Protein AF-0000000072920411 (afdb_homodimer)

Foldseek 3Di:
DPPPPPQLDQFDDFPDDDDDDDDDDDDPDDDDDPDDDPDPPDDPDPPPPPPDPPPPPPPPPPDQPCDDDPPPPDDDDDPCPPPPDPPPPQPDDDDDDADAQKWKKKKFAAPPDPATEIEIDIDHLSDDPAAEEEQWDQPPQVQWDWHHYPRGTDTGRVGVVQVSVLPHHHPDIHIYDDCVPTFPPVDQVRVLRVLLCLLSVLLVHPEYEYEQEADDLNLVLLQVLLLVLLVVPVVPPVVVNLVSLVVCLVVCNLVSVLVSLLGLSQQALLVLLNVVSHPFYWYDYHNDIDGPVSQVSQLVVLQVPLVSNDNDCVVVCPCVPVCDVSNDDSSRSSHCTDPNVRDDLVVLQPVPLCSQVVQLVSSLRGADPDLLCSRSSCLSVYDPVNSVVDRRGPVDASQQSQLVVQVSSCVPVLFLAQLQQQACPPHDDDPSPHFQSGHRSNDRDSAGRPCVRPVFALAAPFGWDKDQPDPSSNKIKTKWFFDFFFADWFAAAESSHDPVSVLVQVVRQLVVQCVVCPPPDPVVSLVSLLLVLCALLLNPDDPVDDSNRSSLQLLCLSLCCCCVPPVPDDDDPVSVVSVPPDYPADPVCSRVVCCVRRVNSRYQKIWTATPVGWTKMWGSQDDGGWIWIGTGNYQFIFTWDQDDDPRATRTRHTMRTPPSRHNVSVVCVVVVNTDMDMHMGD/DPPPPPQLDQFDDFPDDDDDDDDDDDDPDDDDDPDDDPDPPDDDPPDPPPPDPPPPPPPPPPDQPPDDDPDPPDDDDDPCPPPDPDPPPQPDDDDDDADAQKWKKKKFAAPPDPATEIEIDIDHLSDDDAAEEEQWDQPPQVQWDWHHYPRGTDTGRVGVVQVSVLPHHHHDIHIYDDCVPTFPPVDQVRVLRVLLCLLSVLLVHPEYEYEQEADDLNLVLLQVLLLVLLVVPVVPPVVVNLVSLVVCLVVCNLVSVLVSLLGLSQQALLVLLNVVNHPFYWYDYHNDIDGPVSQVSQLVVLQVPLVSNDNPCVNVPDCQPPCRVSSDDSSRSSHCTDPNVRDDLVVLQPVPLCSQVVQLVSSLRGADPDLLCSRSSCLSVYDPVNSVVDRRGPVDASQQSQLVVQVSSCVGVLFLAQLQQQACPPHDDDPSPHFQSGHRSNDRDSAGRPCVRPVFALAAPFGWDKDQPDPSSNKIKTKWFFDFFFAWWFAAAESSHDPVSVLVQVVRQVVVQCVVCPPPDPVVSLVSLLLVLCALLLNPDDPVDDSNRSSLQLLCLSLVCCCVPPVVDDDDPVSVVSVPPDYPADPVC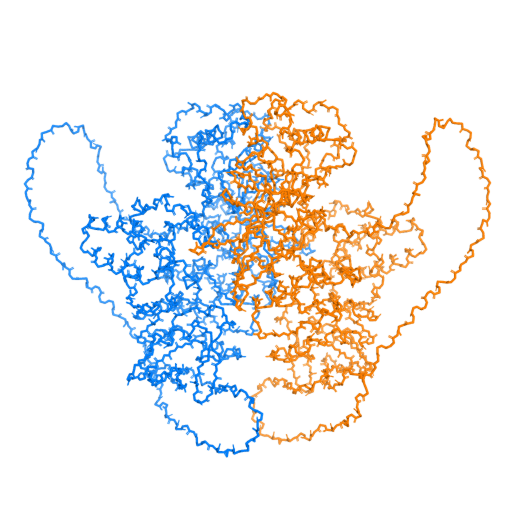SRVVCCVRRVNSRYQKIWTATPVGWTKMWGSQDDGGWIWIGTGNYQFIFTWDQDDDPRATRTRHTMRTPPSRHNVSVVCVVVVNTDMDMHMGD

Solvent-accessible surface area (backbone atoms only — not comparable to full-atom values): 76575 Å² total; per-residue (Å²): 131,83,77,72,76,71,70,58,69,57,76,73,76,79,77,80,82,78,83,84,76,81,86,80,83,82,77,85,71,83,85,75,84,83,76,85,81,83,72,79,77,78,80,81,80,81,78,74,80,75,78,74,88,66,87,72,75,77,76,75,70,76,81,70,75,79,76,72,86,76,74,82,74,76,80,81,80,80,78,79,82,69,86,78,74,76,75,78,61,81,54,71,82,76,82,74,89,77,58,88,72,42,45,41,34,37,36,37,45,42,55,83,53,90,63,51,42,33,39,79,43,80,41,47,67,87,73,54,74,83,28,32,27,55,46,69,47,62,74,61,68,83,47,56,44,69,33,31,45,81,84,26,65,42,77,38,25,44,48,53,53,51,42,52,58,63,62,52,33,69,84,41,66,41,44,32,34,43,66,84,76,43,35,60,83,87,37,53,67,57,43,20,55,52,58,66,41,44,45,54,53,31,45,67,19,63,29,29,40,34,38,75,45,68,71,53,73,53,34,61,51,18,52,53,48,33,49,50,46,33,63,52,54,62,70,70,49,66,65,59,51,52,50,49,44,50,49,24,42,72,73,42,37,46,58,13,37,30,52,57,28,64,40,70,57,51,43,37,36,56,49,50,30,47,59,69,35,33,75,35,51,40,34,33,38,40,93,44,74,48,52,46,67,35,52,44,47,32,30,53,48,42,53,76,43,49,91,62,63,54,74,61,65,79,65,42,64,57,45,37,51,62,46,48,97,67,51,50,49,67,64,47,30,45,39,49,26,29,64,56,47,52,76,79,58,74,74,40,61,75,47,60,70,50,23,61,62,53,51,49,62,74,49,36,80,36,45,57,81,54,58,60,38,64,54,55,35,47,38,55,67,44,52,66,84,58,32,73,74,56,76,55,54,70,85,58,52,58,42,58,56,46,43,47,52,52,53,52,40,38,70,66,59,32,34,45,56,66,38,42,57,17,72,51,46,74,82,74,90,69,75,62,75,60,38,40,46,46,40,60,65,71,54,67,66,91,60,76,43,62,52,80,75,65,76,42,27,12,22,51,89,44,57,38,51,67,46,63,76,46,96,80,58,50,30,40,34,39,34,27,34,72,75,50,35,35,54,42,68,42,53,58,29,51,76,89,40,50,71,64,36,55,51,51,38,51,54,50,39,50,27,54,50,54,59,73,48,60,92,57,52,73,68,54,49,50,51,50,48,25,50,46,48,36,37,56,32,68,62,67,69,58,87,92,46,55,57,65,57,42,27,50,47,50,38,24,45,52,38,41,49,35,55,75,74,38,62,61,55,52,68,47,71,75,48,50,56,26,58,74,49,90,66,91,69,50,81,90,41,38,65,56,52,44,46,76,56,29,42,74,62,36,38,33,15,20,43,32,38,29,71,84,71,44,56,29,32,25,37,46,58,64,51,54,68,24,33,32,28,37,32,35,16,15,29,42,28,31,33,35,34,54,21,29,90,80,74,27,25,34,50,44,28,43,35,47,43,75,82,41,43,71,14,46,60,47,53,33,34,77,70,66,76,42,63,83,42,80,46,39,31,50,131,85,76,70,76,70,68,57,66,58,75,74,74,78,77,80,82,77,83,86,77,82,84,82,83,81,77,86,71,82,84,71,84,84,78,83,77,86,69,78,78,76,82,80,77,81,78,78,80,73,81,74,86,65,86,73,76,78,75,74,72,78,82,72,76,77,78,76,86,77,74,82,72,75,80,81,80,81,78,78,79,70,88,71,76,79,76,78,62,77,54,70,81,76,82,74,87,76,58,87,71,42,45,41,33,36,35,35,44,41,55,82,54,91,64,51,41,33,40,79,46,80,42,44,67,86,72,53,74,83,28,33,26,56,45,67,47,61,75,59,67,83,48,57,43,70,32,32,44,80,84,26,63,41,78,38,26,45,49,54,53,52,44,52,59,63,64,52,32,68,84,41,67,42,45,30,35,41,68,85,76,42,36,59,84,88,36,53,68,57,44,20,56,53,56,65,41,44,44,55,53,30,45,67,18,64,28,29,39,33,40,74,44,69,72,52,73,53,34,62,52,18,52,53,48,34,49,50,47,34,63,52,55,62,70,71,51,68,66,59,50,52,51,50,45,49,50,23,44,71,74,42,36,48,58,13,36,31,52,57,28,62,39,71,57,52,43,37,36,56,52,49,30,47,59,71,35,33,75,35,52,40,36,32,41,39,94,43,74,47,52,45,66,35,54,44,47,31,30,53,47,42,54,74,42,50,90,59,63,56,74,58,60,83,66,58,44,65,48,40,51,63,48,48,99,68,52,49,52,65,63,48,28,44,39,51,25,31,65,56,47,51,75,79,57,73,73,39,62,75,47,60,69,49,24,61,60,52,50,49,62,74,48,38,77,37,45,56,80,53,58,58,39,66,54,56,35,46,38,55,66,46,52,66,82,59,33,74,73,57,76,56,55,72,85,56,53,59,42,57,56,45,44,47,52,52,52,52,40,38,70,67,59,30,33,45,54,65,39,42,57,17,72,51,45,75,82,72,90,68,75,60,74,61,38,41,46,44,40,61,66,71,56,67,67,91,58,76,44,62,53,81,74,65,76,39,26,12,23,51,88,43,57,37,50,67,48,63,76,46,95,81,58,51,30,40,33,36,34,25,34,73,74,50,35,35,55,42,66,40,52,58,29,52,75,90,38,48,72,64,36,54,53,51,37,50,54,51,38,49,26,53,50,53,60,72,50,59,92,55,51,71,68,54,50,49,52,50,48,25,51,46,47,36,36,56,30,70,62,67,68,58,87,92,44,55,57,66,58,42,26,51,47,51,39,25,44,52,37,41,49,35,55,74,75,38,63,64,54,52,70,48,71,73,50,50,56,24,58,76,50,91,66,90,67,50,82,89,40,38,65,57,54,45,45,75,55,29,42,74,64,35,39,34,16,21,43,33,38,27,70,85,72,45,56,28,32,26,37,45,58,64,52,57,69,24,34,32,27,37,33,35,16,16,29,43,29,32,32,35,33,57,22,34,93,79,73,27,24,34,49,44,27,44,35,46,43,75,80,41,42,70,15,48,59,46,53,33,34,76,70,66,76,43,65,82,40,79,45,39,33,51

Structure (mmCIF, N/CA/C/O backbone):
data_AF-0000000072920411-model_v1
#
loop_
_entity.id
_entity.type
_entity.pdbx_description
1 polymer 'Heterokaryon incompatibility domain-containing protein'
#
loop_
_atom_site.group_PDB
_atom_site.id
_atom_site.type_symbol
_atom_site.label_atom_id
_atom_site.label_alt_id
_atom_site.label_comp_id
_atom_site.label_asym_id
_atom_site.label_entity_id
_atom_site.label_seq_id
_atom_site.pdbx_PDB_ins_code
_atom_site.Cartn_x
_atom_site.Cartn_y
_atom_site.Cartn_z
_atom_site.occupancy
_atom_site.B_iso_or_equiv
_atom_site.auth_seq_id
_atom_site.auth_comp_id
_atom_site.auth_asym_id
_atom_site.auth_atom_id
_atom_site.pdbx_PDB_model_num
ATOM 1 N N . MET A 1 1 ? 7.809 36.906 -7.172 1 20.58 1 MET A N 1
ATOM 2 C CA . MET A 1 1 ? 6.945 35.75 -7.094 1 20.58 1 MET A CA 1
ATOM 3 C C . MET A 1 1 ? 7.773 34.469 -6.898 1 20.58 1 MET A C 1
ATOM 5 O O . MET A 1 1 ? 8.57 34.094 -7.77 1 20.58 1 MET A O 1
ATOM 9 N N . ALA A 1 2 ? 8.219 34.281 -5.668 1 22.94 2 ALA A N 1
ATOM 10 C CA . ALA A 1 2 ? 9.18 33.281 -5.234 1 22.94 2 ALA A CA 1
ATOM 11 C C . ALA A 1 2 ? 8.727 31.875 -5.637 1 22.94 2 ALA A C 1
ATOM 13 O O . ALA A 1 2 ? 7.598 31.469 -5.336 1 22.94 2 ALA A O 1
ATOM 14 N N . GLN A 1 3 ? 9.203 31.406 -6.781 1 24.64 3 GLN A N 1
ATOM 15 C CA . GLN A 1 3 ? 8.961 30.125 -7.438 1 24.64 3 GLN A CA 1
ATOM 16 C C . GLN A 1 3 ? 9.172 28.969 -6.473 1 24.64 3 GLN A C 1
ATOM 18 O O . GLN A 1 3 ? 10.273 28.781 -5.957 1 24.64 3 GLN A O 1
ATOM 23 N N . VAL A 1 4 ? 8.195 28.734 -5.664 1 28.97 4 VAL A N 1
ATOM 24 C CA . VAL A 1 4 ? 8.156 27.594 -4.758 1 28.97 4 VAL A CA 1
ATOM 25 C C . VAL A 1 4 ? 8.539 26.312 -5.52 1 28.97 4 VAL A C 1
ATOM 27 O O . VAL A 1 4 ? 7.926 25.984 -6.539 1 28.97 4 VAL A O 1
ATOM 30 N N . SER A 1 5 ? 9.75 26.016 -5.406 1 27.12 5 SER A N 1
ATOM 31 C CA . SER A 1 5 ? 10.312 24.812 -6.023 1 27.12 5 SER A CA 1
ATOM 32 C C . SER A 1 5 ? 9.477 23.578 -5.711 1 27.12 5 SER A C 1
ATOM 34 O O . SER A 1 5 ? 9.164 23.312 -4.551 1 27.12 5 SER A O 1
ATOM 36 N N . ALA A 1 6 ? 8.648 23.172 -6.586 1 32.88 6 ALA A N 1
ATOM 37 C CA . ALA A 1 6 ? 7.676 22.078 -6.645 1 32.88 6 ALA A CA 1
ATOM 38 C C . ALA A 1 6 ? 8.344 20.734 -6.383 1 32.88 6 ALA A C 1
ATOM 40 O O . ALA A 1 6 ? 7.766 19.688 -6.648 1 32.88 6 ALA A O 1
ATOM 41 N N . GLU A 1 7 ? 9.688 20.672 -6.117 1 29.97 7 GLU A N 1
ATOM 42 C CA . GLU A 1 7 ? 10.227 19.312 -6.242 1 29.97 7 GLU A CA 1
ATOM 43 C C . GLU A 1 7 ? 9.938 18.484 -4.996 1 29.97 7 GLU A C 1
ATOM 45 O O . GLU A 1 7 ? 10.211 18.922 -3.875 1 29.97 7 GLU A O 1
ATOM 50 N N . ALA A 1 8 ? 9 17.703 -5.043 1 35.88 8 ALA A N 1
ATOM 51 C CA . ALA A 1 8 ? 8.766 16.734 -3.973 1 35.88 8 ALA A CA 1
ATOM 52 C C . ALA A 1 8 ? 10.039 15.953 -3.656 1 35.88 8 ALA A C 1
ATOM 54 O O . ALA A 1 8 ? 10.641 15.344 -4.547 1 35.88 8 ALA A O 1
ATOM 55 N N . ARG A 1 9 ? 10.844 16.219 -2.695 1 34.25 9 ARG A N 1
ATOM 56 C CA . ARG A 1 9 ? 12.125 15.602 -2.367 1 34.25 9 ARG A CA 1
ATOM 57 C C . ARG A 1 9 ? 11.922 14.203 -1.794 1 34.25 9 ARG A C 1
ATOM 59 O O . ARG A 1 9 ? 11.117 14.008 -0.881 1 34.25 9 ARG A O 1
ATOM 66 N N . VAL A 1 10 ? 12.266 13.219 -2.596 1 33.25 10 VAL A N 1
ATOM 67 C CA . VAL A 1 10 ? 12.352 11.844 -2.121 1 33.25 10 VAL A CA 1
ATOM 68 C C . VAL A 1 10 ? 13.547 11.695 -1.176 1 33.25 10 VAL A C 1
ATOM 70 O O . VAL A 1 10 ? 14.609 12.266 -1.422 1 33.25 10 VAL A O 1
ATOM 73 N N . PRO A 1 11 ? 13.367 11.312 -0.083 1 34.41 11 PRO A N 1
ATOM 74 C CA . PRO A 1 11 ? 14.508 11.156 0.83 1 34.41 11 PRO A CA 1
ATOM 75 C C . PRO A 1 11 ? 15.672 10.398 0.199 1 34.41 11 PRO A C 1
ATOM 77 O O . PRO A 1 11 ? 15.461 9.539 -0.662 1 34.41 11 PRO A O 1
ATOM 80 N N . SER A 1 12 ? 16.844 10.953 0.219 1 36.28 12 SER A N 1
ATOM 81 C CA . SER A 1 12 ? 18.078 10.328 -0.257 1 36.28 12 SER A CA 1
ATOM 82 C C . SER A 1 12 ? 18.297 8.961 0.392 1 36.28 12 SER A C 1
ATOM 84 O O . SER A 1 12 ? 17.969 8.773 1.564 1 36.28 12 SER A O 1
ATOM 86 N N . PRO A 1 13 ? 18.562 7.98 -0.369 1 35.81 13 PRO A N 1
ATOM 87 C CA . PRO A 1 13 ? 18.891 6.695 0.249 1 35.81 13 PRO A CA 1
ATOM 88 C C . PRO A 1 13 ? 19.969 6.82 1.323 1 35.81 13 PRO A C 1
ATOM 90 O O . PRO A 1 13 ? 20.797 7.738 1.275 1 35.81 13 PRO A O 1
ATOM 93 N N . PRO A 1 14 ? 19.859 6.242 2.428 1 31.84 14 PRO A N 1
ATOM 94 C CA . PRO A 1 14 ? 20.859 6.359 3.496 1 31.84 14 PRO A CA 1
ATOM 95 C C . PRO A 1 14 ? 22.281 6.145 3.002 1 31.84 14 PRO A C 1
ATOM 97 O O . PRO A 1 14 ? 22.516 5.332 2.104 1 31.84 14 PRO A O 1
ATOM 100 N N . PRO A 1 15 ? 23.125 7.113 3.209 1 31.19 15 PRO A N 1
ATOM 101 C CA . PRO A 1 15 ? 24.516 6.875 2.82 1 31.19 15 PRO A CA 1
ATOM 102 C C . PRO A 1 15 ? 25.078 5.586 3.414 1 31.19 15 PRO A C 1
ATOM 104 O O . PRO A 1 15 ? 24.641 5.145 4.477 1 31.19 15 PRO A O 1
ATOM 107 N N . LEU A 1 16 ? 25.75 4.797 2.754 1 30.09 16 LEU A N 1
ATOM 108 C CA . LEU A 1 16 ? 26.469 3.613 3.215 1 30.09 16 LEU A CA 1
ATOM 109 C C . LEU A 1 16 ? 27.469 3.975 4.305 1 30.09 16 LEU A C 1
ATOM 111 O O . LEU A 1 16 ? 28.312 4.855 4.109 1 30.09 16 LEU A O 1
ATOM 115 N N . ARG A 1 17 ? 27.281 3.756 5.586 1 29.23 17 ARG A N 1
ATOM 116 C CA . ARG A 1 17 ? 28.203 3.984 6.691 1 29.23 17 ARG A CA 1
ATOM 117 C C . ARG A 1 17 ? 29.578 3.377 6.395 1 29.23 17 ARG A C 1
ATOM 119 O O . ARG A 1 17 ? 29.688 2.172 6.164 1 29.23 17 ARG A O 1
ATOM 126 N N . ALA A 1 18 ? 30.703 4.191 6.043 1 26.28 18 ALA A N 1
ATOM 127 C CA . ALA A 1 18 ? 32.094 3.77 6.102 1 26.28 18 ALA A CA 1
ATOM 128 C C . ALA A 1 18 ? 32.5 3.357 7.52 1 26.28 18 ALA A C 1
ATOM 130 O O . ALA A 1 18 ? 32.125 4.031 8.492 1 26.28 18 ALA A O 1
ATOM 131 N N . GLY A 1 19 ? 32.875 2.176 7.891 1 23.45 19 GLY A N 1
ATOM 132 C CA . GLY A 1 19 ? 33.438 1.642 9.125 1 23.45 19 GLY A CA 1
ATOM 133 C C . GLY A 1 19 ? 34.594 2.463 9.672 1 23.45 19 GLY A C 1
ATOM 134 O O . GLY A 1 19 ? 35.5 2.838 8.922 1 23.45 19 GLY A O 1
ATOM 135 N N . LYS A 1 20 ? 34.5 3.295 10.82 1 25.95 20 LYS A N 1
ATOM 136 C CA . LYS A 1 20 ? 35.469 4.07 11.594 1 25.95 20 LYS A CA 1
ATOM 137 C C . LYS A 1 20 ? 36.688 3.215 11.977 1 25.95 20 LYS A C 1
ATOM 139 O O . LYS A 1 20 ? 36.594 2.33 12.828 1 25.95 20 LYS A O 1
ATOM 144 N N . GLY A 1 21 ? 37.75 2.885 11.188 1 20.08 21 GLY A N 1
ATOM 145 C CA . GLY A 1 21 ? 39 2.561 11.82 1 20.08 21 GLY A CA 1
ATOM 146 C C . GLY A 1 21 ? 39.594 3.721 12.594 1 20.08 21 GLY A C 1
ATOM 147 O O . GLY A 1 21 ? 39.312 4.883 12.289 1 20.08 21 GLY A O 1
ATOM 148 N N . LYS A 1 22 ? 40.188 3.732 13.891 1 22.88 22 LYS A N 1
ATOM 149 C CA . LYS A 1 22 ? 40.75 4.527 14.984 1 22.88 22 LYS A CA 1
ATOM 150 C C . LYS A 1 22 ? 41.906 5.402 14.508 1 22.88 22 LYS A C 1
ATOM 152 O O . LYS A 1 22 ? 42.625 5.961 15.312 1 22.88 22 LYS A O 1
ATOM 157 N N . GLY A 1 23 ? 42.406 5.898 13.352 1 19.23 23 GLY A N 1
ATOM 158 C CA . GLY A 1 23 ? 43.688 6.582 13.422 1 19.23 23 GLY A CA 1
ATOM 159 C C . GLY A 1 23 ? 43.594 7.934 14.109 1 19.23 23 GLY A C 1
ATOM 160 O O . GLY A 1 23 ? 42.562 8.602 14.055 1 19.23 23 GLY A O 1
ATOM 161 N N . ARG A 1 24 ? 44.531 8.406 15.148 1 19.86 24 ARG A N 1
ATOM 162 C CA . ARG A 1 24 ? 44.906 9.469 16.078 1 19.86 24 ARG A CA 1
ATOM 163 C C . ARG A 1 24 ? 45.219 10.766 15.336 1 19.86 24 ARG A C 1
ATOM 165 O O . ARG A 1 24 ? 46.219 10.867 14.641 1 19.86 24 ARG A O 1
ATOM 172 N N . ARG A 1 25 ? 44.531 11.445 14.492 1 18.89 25 ARG A N 1
ATOM 173 C CA . ARG A 1 25 ? 45.125 12.641 13.93 1 18.89 25 ARG A CA 1
ATOM 174 C C . ARG A 1 25 ? 45.438 13.672 15.016 1 18.89 25 ARG A C 1
ATOM 176 O O . ARG A 1 25 ? 44.625 13.852 15.938 1 18.89 25 ARG A O 1
ATOM 183 N N . TYR A 1 26 ? 46.781 14.25 15.125 1 19.58 26 TYR A N 1
ATOM 184 C CA . TYR A 1 26 ? 47.562 15.297 15.75 1 19.58 26 TYR A CA 1
ATOM 185 C C . TYR A 1 26 ? 46.938 16.672 15.547 1 19.58 26 TYR A C 1
ATOM 187 O O . TYR A 1 26 ? 46.156 16.875 14.609 1 19.58 26 TYR A O 1
ATOM 195 N N . ASP A 1 27 ? 47.25 17.688 16.328 1 19.92 27 ASP A N 1
ATOM 196 C CA . ASP A 1 27 ? 46.875 19 16.844 1 19.92 27 ASP A CA 1
ATOM 197 C C . ASP A 1 27 ? 47.094 20.094 15.797 1 19.92 27 ASP A C 1
ATOM 199 O O . ASP A 1 27 ? 46.969 21.281 16.094 1 19.92 27 ASP A O 1
ATOM 203 N N . VAL A 1 28 ? 46.969 20 14.414 1 21.28 28 VAL A N 1
ATOM 204 C CA . VAL A 1 28 ? 47.594 21.125 13.727 1 21.28 28 VAL A CA 1
ATOM 205 C C . VAL A 1 28 ? 46.938 22.438 14.148 1 21.28 28 VAL A C 1
ATOM 207 O O . VAL A 1 28 ? 45.719 22.547 14.109 1 21.28 28 VAL A O 1
ATOM 210 N N . PRO A 1 29 ? 47.688 23.359 14.773 1 22.3 29 PRO A N 1
ATOM 211 C CA . PRO A 1 29 ? 47.469 24.641 15.445 1 22.3 29 PRO A CA 1
ATOM 212 C C . PRO A 1 29 ? 46.781 25.672 14.539 1 22.3 29 PRO A C 1
ATOM 214 O O . PRO A 1 29 ? 46.75 25.5 13.312 1 22.3 29 PRO A O 1
ATOM 217 N N . PRO A 1 30 ? 46.469 26.797 15.055 1 24.95 30 PRO A N 1
ATOM 218 C CA . PRO A 1 30 ? 45.594 27.891 14.648 1 24.95 30 PRO A CA 1
ATOM 219 C C . PRO A 1 30 ? 46.156 28.719 13.508 1 24.95 30 PRO A C 1
ATOM 221 O O . PRO A 1 30 ? 47.219 29.297 13.633 1 24.95 30 PRO A O 1
ATOM 224 N N . PRO A 1 31 ? 46.25 28.297 12.102 1 21.12 31 PRO A N 1
ATOM 225 C CA . PRO A 1 31 ? 47.094 29.047 11.164 1 21.12 31 PRO A CA 1
ATOM 226 C C . PRO A 1 31 ? 46.781 30.547 11.188 1 21.12 31 PRO A C 1
ATOM 228 O O . PRO A 1 31 ? 45.625 30.938 11.383 1 21.12 31 PRO A O 1
ATOM 231 N N . HIS A 1 32 ? 47.75 31.422 11.57 1 20.53 32 HIS A N 1
ATOM 232 C CA . HIS A 1 32 ? 48.062 32.844 11.625 1 20.53 32 HIS A CA 1
ATOM 233 C C . HIS A 1 32 ? 47.719 33.531 10.32 1 20.53 32 HIS A C 1
ATOM 235 O O . HIS A 1 32 ? 47.562 32.906 9.281 1 20.53 32 HIS A O 1
ATOM 241 N N . ALA A 1 33 ? 47.75 34.969 10.32 1 23.83 33 ALA A N 1
ATOM 242 C CA . ALA A 1 33 ? 47.312 36.062 9.477 1 23.83 33 ALA A CA 1
ATOM 243 C C . ALA A 1 33 ? 48.094 36.125 8.172 1 23.83 33 ALA A C 1
ATOM 245 O O . ALA A 1 33 ? 49.312 36.375 8.18 1 23.83 33 ALA A O 1
ATOM 246 N N . PRO A 1 34 ? 48 35.188 7.102 1 20.25 34 PRO A N 1
ATOM 247 C CA . PRO A 1 34 ? 49.031 35.031 6.055 1 20.25 34 PRO A CA 1
ATOM 248 C C . PRO A 1 34 ? 49.219 36.281 5.215 1 20.25 34 PRO A C 1
ATOM 250 O O . PRO A 1 34 ? 48.312 36.688 4.48 1 20.25 34 PRO A O 1
ATOM 253 N N . ASN A 1 35 ? 49.75 37.375 5.77 1 18.64 35 ASN A N 1
ATOM 254 C CA . ASN A 1 35 ? 50.062 38.531 4.938 1 18.64 35 ASN A CA 1
ATOM 255 C C . ASN A 1 35 ? 50.75 38.125 3.643 1 18.64 35 ASN A C 1
ATOM 257 O O . ASN A 1 35 ? 50.344 38.562 2.559 1 18.64 35 ASN A O 1
ATOM 261 N N . GLN A 1 36 ? 52.125 38.031 3.783 1 17.41 36 GLN A N 1
ATOM 262 C CA . GLN A 1 36 ? 53.219 38.594 2.977 1 17.41 36 GLN A CA 1
ATOM 263 C C . GLN A 1 36 ? 53.375 37.812 1.681 1 17.41 36 GLN A C 1
ATOM 265 O O . GLN A 1 36 ? 52.844 36.719 1.524 1 17.41 36 GLN A O 1
ATOM 270 N N . GLN A 1 37 ? 54.719 37.5 1.313 1 17.75 37 GLN A N 1
ATOM 271 C CA . GLN A 1 37 ? 55.656 37.531 0.181 1 17.75 37 GLN A CA 1
ATOM 272 C C . GLN A 1 37 ? 55.5 36.25 -0.667 1 17.75 37 GLN A C 1
ATOM 274 O O . GLN A 1 37 ? 55.188 35.188 -0.142 1 17.75 37 GLN A O 1
ATOM 279 N N . TYR A 1 38 ? 55.5 36.406 -2.1 1 18.66 38 TYR A N 1
ATOM 280 C CA . TYR A 1 38 ? 55.25 35.688 -3.346 1 18.66 38 TYR A CA 1
ATOM 281 C C . TYR A 1 38 ? 56.156 34.469 -3.498 1 18.66 38 TYR A C 1
ATOM 283 O O . TYR A 1 38 ? 56.188 33.812 -4.539 1 18.66 38 TYR A O 1
ATOM 291 N N . ALA A 1 39 ? 56.906 34.094 -2.391 1 17.25 39 ALA A N 1
ATOM 292 C CA . ALA A 1 39 ? 58.125 33.469 -2.879 1 17.25 39 ALA A CA 1
ATOM 293 C C . ALA A 1 39 ? 57.844 32.25 -3.756 1 17.25 39 ALA A C 1
ATOM 295 O O . ALA A 1 39 ? 56.875 31.531 -3.512 1 17.25 39 ALA A O 1
ATOM 296 N N . VAL A 1 40 ? 58.656 32.031 -4.809 1 18.69 40 VAL A N 1
ATOM 297 C CA . VAL A 1 40 ? 58.75 31.266 -6.047 1 18.69 40 VAL A CA 1
ATOM 298 C C . VAL A 1 40 ? 58.906 29.766 -5.727 1 18.69 40 VAL A C 1
ATOM 300 O O . VAL A 1 40 ? 59.938 29.328 -5.234 1 18.69 40 VAL A O 1
ATOM 303 N N . ILE A 1 41 ? 58.062 29.156 -4.859 1 18.62 41 ILE A N 1
ATOM 304 C CA . ILE A 1 41 ? 58.531 27.859 -4.402 1 18.62 41 ILE A CA 1
ATOM 305 C C . ILE A 1 41 ? 58.719 26.938 -5.594 1 18.62 41 ILE A C 1
ATOM 307 O O . ILE A 1 41 ? 57.812 26.797 -6.426 1 18.62 41 ILE A O 1
ATOM 311 N N . PRO A 1 42 ? 59.906 26.375 -5.66 1 17.78 42 PRO A N 1
ATOM 312 C CA . PRO A 1 42 ? 60.5 25.672 -6.797 1 17.78 42 PRO A CA 1
ATOM 313 C C . PRO A 1 42 ? 59.688 24.453 -7.23 1 17.78 42 PRO A C 1
ATOM 315 O O . PRO A 1 42 ? 58.875 23.953 -6.457 1 17.78 42 PRO A O 1
ATOM 318 N N . GLU A 1 43 ? 60 23.844 -8.406 1 17.38 43 GLU A N 1
ATOM 319 C CA . GLU A 1 43 ? 59.5 23.047 -9.531 1 17.38 43 GLU A CA 1
ATOM 320 C C . GLU A 1 43 ? 59.438 21.562 -9.156 1 17.38 43 GLU A C 1
ATOM 322 O O . GLU A 1 43 ? 59.031 20.734 -9.977 1 17.38 43 GLU A O 1
ATOM 327 N N . THR A 1 44 ? 59.531 21.156 -7.781 1 17.86 44 THR A N 1
ATOM 328 C CA . THR A 1 44 ? 60.125 19.828 -7.812 1 17.86 44 THR A CA 1
ATOM 329 C C . THR A 1 44 ? 59.188 18.844 -8.531 1 17.86 44 THR A C 1
ATOM 331 O O . THR A 1 44 ? 57.969 18.969 -8.477 1 17.86 44 THR A O 1
ATOM 334 N N . SER A 1 45 ? 59.75 17.781 -9.25 1 17.72 45 SER A N 1
ATOM 335 C CA . SER A 1 45 ? 59.625 16.797 -10.312 1 17.72 45 SER A CA 1
ATOM 336 C C . SER A 1 45 ? 58.75 15.641 -9.875 1 17.72 45 SER A C 1
ATOM 338 O O . SER A 1 45 ? 58.969 15.023 -8.828 1 17.72 45 SER A O 1
ATOM 340 N N . TYR A 1 46 ? 57.438 15.688 -10.156 1 18.03 46 TYR A N 1
ATOM 341 C CA . TYR A 1 46 ? 56.25 14.898 -9.852 1 18.03 46 TYR A CA 1
ATOM 342 C C . TYR A 1 46 ? 56.406 13.453 -10.305 1 18.03 46 TYR A C 1
ATOM 344 O O . TYR A 1 46 ? 56.219 13.133 -11.477 1 18.03 46 TYR A O 1
ATOM 352 N N . ASN A 1 47 ? 57.562 12.75 -9.75 1 17.44 47 ASN A N 1
ATOM 353 C CA . ASN A 1 47 ? 57.812 11.461 -10.391 1 17.44 47 ASN A CA 1
ATOM 354 C C . ASN A 1 47 ? 56.625 10.508 -10.211 1 17.44 47 ASN A C 1
ATOM 356 O O . ASN A 1 47 ? 56.094 10.375 -9.109 1 17.44 47 ASN A O 1
ATOM 360 N N . ASN A 1 48 ? 55.906 10.156 -11.266 1 17.48 48 ASN A N 1
ATOM 361 C CA . ASN A 1 48 ? 54.688 9.461 -11.68 1 17.48 48 ASN A CA 1
ATOM 362 C C . ASN A 1 48 ? 54.719 7.992 -11.266 1 17.48 48 ASN A C 1
ATOM 364 O O . ASN A 1 48 ? 54 7.16 -11.852 1 17.48 48 ASN A O 1
ATOM 368 N N . LYS A 1 49 ? 55.438 7.574 -10.148 1 17.81 49 LYS A N 1
ATOM 369 C CA . LYS A 1 49 ? 55.688 6.137 -10.195 1 17.81 49 LYS A CA 1
ATOM 370 C C . LYS A 1 49 ? 54.406 5.336 -10.023 1 17.81 49 LYS A C 1
ATOM 372 O O . LYS A 1 49 ? 53.625 5.578 -9.094 1 17.81 49 LYS A O 1
ATOM 377 N N . PHE A 1 50 ? 53.906 4.57 -11.031 1 18.08 50 PHE A N 1
ATOM 378 C CA . PHE A 1 50 ? 52.75 3.76 -11.383 1 18.08 50 PHE A CA 1
ATOM 379 C C . PHE A 1 50 ? 52.688 2.51 -10.516 1 18.08 50 PHE A C 1
ATOM 381 O O . PHE A 1 50 ? 52.781 1.39 -11.023 1 18.08 50 PHE A O 1
ATOM 388 N N . THR A 1 51 ? 52.938 2.568 -9.172 1 19 51 THR A N 1
ATOM 389 C CA . THR A 1 51 ? 53.156 1.225 -8.656 1 19 51 THR A CA 1
ATOM 390 C C . THR A 1 51 ? 51.906 0.364 -8.812 1 19 51 THR A C 1
ATOM 392 O O . THR A 1 51 ? 50.812 0.814 -8.516 1 19 51 THR A O 1
ATOM 395 N N . PRO A 1 52 ? 52 -0.855 -9.406 1 18.94 52 PRO A N 1
ATOM 396 C CA . PRO A 1 52 ? 51.062 -1.858 -9.914 1 18.94 52 PRO A CA 1
ATOM 397 C C . PRO A 1 52 ? 50.188 -2.477 -8.812 1 18.94 52 PRO A C 1
ATOM 399 O O . PRO A 1 52 ? 50.594 -2.5 -7.648 1 18.94 52 PRO A O 1
ATOM 402 N N . TYR A 1 53 ? 48.938 -2.393 -8.945 1 18.59 53 TYR A N 1
ATOM 403 C CA . TYR A 1 53 ? 47.812 -2.744 -8.062 1 18.59 53 TYR A CA 1
ATOM 404 C C . TYR A 1 53 ? 47.875 -4.219 -7.688 1 18.59 53 TYR A C 1
ATOM 406 O O . TYR A 1 53 ? 47.656 -5.09 -8.539 1 18.59 53 TYR A O 1
ATOM 414 N N . PRO A 1 54 ? 48.688 -4.676 -6.742 1 19.06 54 PRO A N 1
ATOM 415 C CA . PRO A 1 54 ? 49.062 -6.07 -6.492 1 19.06 54 PRO A CA 1
ATOM 416 C C . PRO A 1 54 ? 47.875 -6.926 -6.078 1 19.06 54 PRO A C 1
ATOM 418 O O . PRO A 1 54 ? 48 -8.156 -6.004 1 19.06 54 PRO A O 1
ATOM 421 N N . TYR A 1 55 ? 46.875 -6.445 -5.461 1 19.31 55 TYR A N 1
ATOM 422 C CA . TYR A 1 55 ? 46.375 -7.363 -4.445 1 19.31 55 TYR A CA 1
ATOM 423 C C . TYR A 1 55 ? 45.688 -8.555 -5.09 1 19.31 55 TYR A C 1
ATOM 425 O O . TYR A 1 55 ? 44.594 -8.422 -5.664 1 19.31 55 TYR A O 1
ATOM 433 N N . ASP A 1 56 ? 46.344 -9.578 -5.598 1 19.62 56 ASP A N 1
ATOM 434 C CA . ASP A 1 56 ? 45.938 -10.836 -6.219 1 19.62 56 ASP A CA 1
ATOM 435 C C . ASP A 1 56 ? 45.156 -11.711 -5.242 1 19.62 56 ASP A C 1
ATOM 437 O O . ASP A 1 56 ? 45.75 -12.258 -4.297 1 19.62 56 ASP A O 1
ATOM 441 N N . TYR A 1 57 ? 44.062 -11.312 -4.762 1 19.23 57 TYR A N 1
ATOM 442 C CA . TYR A 1 57 ? 43.406 -12.141 -3.762 1 19.23 57 TYR A CA 1
ATOM 443 C C . TYR A 1 57 ? 43.156 -13.555 -4.285 1 19.23 57 TYR A C 1
ATOM 445 O O . TYR A 1 57 ? 42.688 -13.734 -5.406 1 19.23 57 TYR A O 1
ATOM 453 N N . ASN A 1 58 ? 43.938 -14.5 -3.869 1 20.16 58 ASN A N 1
ATOM 454 C CA . ASN A 1 58 ? 43.938 -15.922 -4.164 1 20.16 58 ASN A CA 1
ATOM 455 C C . ASN A 1 58 ? 42.594 -16.578 -3.811 1 20.16 58 ASN A C 1
ATOM 457 O O . ASN A 1 58 ? 42.156 -16.5 -2.666 1 20.16 58 ASN A O 1
ATOM 461 N N . ALA A 1 59 ? 41.594 -16.578 -4.711 1 22.17 59 ALA A N 1
ATOM 462 C CA . ALA A 1 59 ? 40.344 -17.281 -4.66 1 22.17 59 ALA A CA 1
ATOM 463 C C . ALA A 1 59 ? 40.531 -18.75 -4.242 1 22.17 59 ALA A C 1
ATOM 465 O O . ALA A 1 59 ? 41.25 -19.5 -4.906 1 22.17 59 ALA A O 1
ATOM 466 N N . LEU A 1 60 ? 40.688 -18.969 -2.963 1 24.47 60 LEU A N 1
ATOM 467 C CA . LEU A 1 60 ? 40.812 -20.375 -2.588 1 24.47 60 LEU A CA 1
ATOM 468 C C . LEU A 1 60 ? 39.688 -21.203 -3.215 1 24.47 60 LEU A C 1
ATOM 470 O O . LEU A 1 60 ? 38.531 -20.828 -3.137 1 24.47 60 LEU A O 1
ATOM 474 N N . PRO A 1 61 ? 39.969 -22.016 -4.191 1 23.8 61 PRO A N 1
ATOM 475 C CA . PRO A 1 61 ? 39.062 -22.812 -5 1 23.8 61 PRO A CA 1
ATOM 476 C C . PRO A 1 61 ? 38.156 -23.719 -4.156 1 23.8 61 PRO A C 1
ATOM 478 O O . PRO A 1 61 ? 38.594 -24.234 -3.125 1 23.8 61 PRO A O 1
ATOM 481 N N . PRO A 1 62 ? 36.969 -23.328 -3.928 1 24 62 PRO A N 1
ATOM 482 C CA . PRO A 1 62 ? 36.125 -24.266 -3.15 1 24 62 PRO A CA 1
ATOM 483 C C . PRO A 1 62 ? 36.312 -25.703 -3.602 1 24 62 PRO A C 1
ATOM 485 O O . PRO A 1 62 ? 36.656 -25.969 -4.758 1 24 62 PRO A O 1
ATOM 488 N N . LEU A 1 63 ? 36.719 -26.547 -2.672 1 24.66 63 LEU A N 1
ATOM 489 C CA . LEU A 1 63 ? 37 -27.969 -2.77 1 24.66 63 LEU A CA 1
ATOM 490 C C . LEU A 1 63 ? 35.906 -28.719 -3.494 1 24.66 63 LEU A C 1
ATOM 492 O O . LEU A 1 63 ? 34.719 -28.531 -3.191 1 24.66 63 LEU A O 1
ATOM 496 N N . SER A 1 64 ? 36.188 -29.109 -4.785 1 23.7 64 SER A N 1
ATOM 497 C CA . SER A 1 64 ? 35.469 -29.859 -5.797 1 23.7 64 SER A CA 1
ATOM 498 C C . SER A 1 64 ? 34.969 -31.203 -5.25 1 23.7 64 SER A C 1
ATOM 500 O O . SER A 1 64 ? 35.781 -31.984 -4.73 1 23.7 64 SER A O 1
ATOM 502 N N . PRO A 1 65 ? 33.812 -31.266 -4.613 1 23.78 65 PRO A N 1
ATOM 503 C CA . PRO A 1 65 ? 33.562 -32.656 -4.246 1 23.78 65 PRO A CA 1
ATOM 504 C C . PRO A 1 65 ? 33.812 -33.625 -5.41 1 23.78 65 PRO A C 1
ATOM 506 O O . PRO A 1 65 ? 33.75 -33.219 -6.574 1 23.78 65 PRO A O 1
ATOM 509 N N . SER A 1 66 ? 34.5 -34.781 -5.238 1 21.42 66 SER A N 1
ATOM 510 C CA . SER A 1 66 ? 34.969 -35.812 -6.145 1 21.42 66 SER A CA 1
ATOM 511 C C . SER A 1 66 ? 33.812 -36.469 -6.887 1 21.42 66 SER A C 1
ATOM 513 O O . SER A 1 66 ? 33.969 -37.5 -7.539 1 21.42 66 SER A O 1
ATOM 515 N N . THR A 1 67 ? 32.781 -35.75 -7.258 1 21.12 67 THR A N 1
ATOM 516 C CA . THR A 1 67 ? 31.75 -36.688 -7.707 1 21.12 67 THR A CA 1
ATOM 517 C C . THR A 1 67 ? 32.219 -37.438 -8.977 1 21.12 67 THR A C 1
ATOM 519 O O . THR A 1 67 ? 32.812 -36.812 -9.867 1 21.12 67 THR A O 1
ATOM 522 N N . PRO A 1 68 ? 32.125 -38.781 -9.055 1 20.61 68 PRO A N 1
ATOM 523 C CA . PRO A 1 68 ? 32.531 -39.656 -10.164 1 20.61 68 PRO A CA 1
ATOM 524 C C . PRO A 1 68 ? 31.938 -39.219 -11.5 1 20.61 68 PRO A C 1
ATOM 526 O O . PRO A 1 68 ? 30.953 -38.469 -11.539 1 20.61 68 PRO A O 1
ATOM 529 N N . LYS A 1 69 ? 32.5 -39.688 -12.555 1 21.45 69 LYS A N 1
ATOM 530 C CA . LYS A 1 69 ? 32.406 -39.531 -14 1 21.45 69 LYS A CA 1
ATOM 531 C C . LYS A 1 69 ? 31 -39.906 -14.484 1 21.45 69 LYS A C 1
ATOM 533 O O . LYS A 1 69 ? 30.594 -41.062 -14.453 1 21.45 69 LYS A O 1
ATOM 538 N N . ALA A 1 70 ? 29.938 -39.031 -14.109 1 23.95 70 ALA A N 1
ATOM 539 C CA . ALA A 1 70 ? 28.625 -39.438 -14.578 1 23.95 70 ALA A CA 1
ATOM 540 C C . ALA A 1 70 ? 28.609 -39.656 -16.094 1 23.95 70 ALA A C 1
ATOM 542 O O . ALA A 1 70 ? 29.016 -38.75 -16.844 1 23.95 70 ALA A O 1
ATOM 543 N N . ALA A 1 71 ? 28.484 -40.906 -16.562 1 23.09 71 ALA A N 1
ATOM 544 C CA . ALA A 1 71 ? 28.344 -41.469 -17.922 1 23.09 71 ALA A CA 1
ATOM 545 C C . ALA A 1 71 ? 27.234 -40.75 -18.688 1 23.09 71 ALA A C 1
ATOM 547 O O . ALA A 1 71 ? 26.156 -40.469 -18.141 1 23.09 71 ALA A O 1
ATOM 548 N N . LEU A 1 72 ? 27.594 -39.969 -19.672 1 24.69 72 LEU A N 1
ATOM 549 C CA . LEU A 1 72 ? 26.781 -39.281 -20.656 1 24.69 72 LEU A CA 1
ATOM 550 C C . LEU A 1 72 ? 25.75 -40.219 -21.281 1 24.69 72 LEU A C 1
ATOM 552 O O . LEU A 1 72 ? 26.125 -41.125 -22.047 1 24.69 72 LEU A O 1
ATOM 556 N N . SER A 1 73 ? 24.891 -40.906 -20.438 1 23.25 73 SER A N 1
ATOM 557 C CA . SER A 1 73 ? 24.078 -41.906 -21.156 1 23.25 73 SER A CA 1
ATOM 558 C C . SER A 1 73 ? 23.312 -41.25 -22.297 1 23.25 73 SER A C 1
ATOM 560 O O . SER A 1 73 ? 22.766 -40.156 -22.141 1 23.25 73 SER A O 1
ATOM 562 N N . PRO A 1 74 ? 23.484 -41.688 -23.531 1 23.64 74 PRO A N 1
ATOM 563 C CA . PRO A 1 74 ? 22.906 -41.281 -24.812 1 23.64 74 PRO A CA 1
ATOM 564 C C . PRO A 1 74 ? 21.375 -41.281 -24.781 1 23.64 74 PRO A C 1
ATOM 566 O O . PRO A 1 74 ? 20.766 -41.969 -23.984 1 23.64 74 PRO A O 1
ATOM 569 N N . SER A 1 75 ? 20.734 -40.188 -25.203 1 24.88 75 SER A N 1
ATOM 570 C CA . SER A 1 75 ? 19.312 -39.938 -25.375 1 24.88 75 SER A CA 1
ATOM 571 C C . SER A 1 75 ? 18.625 -41.062 -26.141 1 24.88 75 SER A C 1
ATOM 573 O O . SER A 1 75 ? 19.156 -41.531 -27.156 1 24.88 75 SER A O 1
ATOM 575 N N . PRO A 1 76 ? 17.766 -41.875 -25.438 1 25.03 76 PRO A N 1
ATOM 576 C CA . PRO A 1 76 ? 17.047 -42.938 -26.156 1 25.03 76 PRO A CA 1
ATOM 577 C C . PRO A 1 76 ? 16.375 -42.438 -27.438 1 25.03 76 PRO A C 1
ATOM 579 O O . PRO A 1 76 ? 16.125 -41.219 -27.562 1 25.03 76 PRO A O 1
ATOM 582 N N . LYS A 1 77 ? 16.188 -43.344 -28.5 1 25.8 77 LYS A N 1
ATOM 583 C CA . LYS A 1 77 ? 15.617 -43.375 -29.844 1 25.8 77 LYS A CA 1
ATOM 584 C C . LYS A 1 77 ? 14.188 -42.875 -29.859 1 25.8 77 LYS A C 1
ATOM 586 O O . LYS A 1 77 ? 13.422 -43.094 -28.922 1 25.8 77 LYS A O 1
ATOM 591 N N . LEU A 1 78 ? 13.852 -41.969 -30.797 1 25.42 78 LEU A N 1
ATOM 592 C CA . LEU A 1 78 ? 12.633 -41.344 -31.312 1 25.42 78 LEU A CA 1
ATOM 593 C C . LEU A 1 78 ? 11.57 -42.375 -31.625 1 25.42 78 LEU A C 1
ATOM 595 O O . LEU A 1 78 ? 11.75 -43.188 -32.531 1 25.42 78 LEU A O 1
ATOM 599 N N . LEU A 1 79 ? 11.023 -43.125 -30.641 1 23.66 79 LEU A N 1
ATOM 600 C CA . LEU A 1 79 ? 9.922 -43.938 -31.172 1 23.66 79 LEU A CA 1
ATOM 601 C C . LEU A 1 79 ? 8.945 -43.094 -31.969 1 23.66 79 LEU A C 1
ATOM 603 O O . LEU A 1 79 ? 8.492 -42.031 -31.469 1 23.66 79 LEU A O 1
ATOM 607 N N . GLN A 1 80 ? 8.883 -43.25 -33.312 1 23.58 80 GLN A N 1
ATOM 608 C CA . GLN A 1 80 ? 8.109 -42.75 -34.438 1 23.58 80 GLN A CA 1
ATOM 609 C C . GLN A 1 80 ? 6.609 -42.906 -34.219 1 23.58 80 GLN A C 1
ATOM 611 O O . GLN A 1 80 ? 6.027 -43.938 -34.562 1 23.58 80 GLN A O 1
ATOM 616 N N . ASN A 1 81 ? 5.98 -42.875 -33.062 1 24.41 81 ASN A N 1
ATOM 617 C CA . ASN A 1 81 ? 4.547 -43.094 -33.156 1 24.41 81 ASN A CA 1
ATOM 618 C C . ASN A 1 81 ? 3.885 -42.094 -34.094 1 24.41 81 ASN A C 1
ATOM 620 O O . ASN A 1 81 ? 3.941 -40.875 -33.844 1 24.41 81 ASN A O 1
ATOM 624 N N . GLN A 1 82 ? 3.562 -42.344 -35.469 1 23.66 82 GLN A N 1
ATOM 625 C CA . GLN A 1 82 ? 2.975 -41.812 -36.688 1 23.66 82 GLN A CA 1
ATOM 626 C C . GLN A 1 82 ? 1.56 -41.312 -36.438 1 23.66 82 GLN A C 1
ATOM 628 O O . GLN A 1 82 ? 0.868 -40.906 -37.375 1 23.66 82 GLN A O 1
ATOM 633 N N . GLN A 1 83 ? 0.726 -41.688 -35.5 1 27.42 83 GLN A N 1
ATOM 634 C CA . GLN A 1 83 ? -0.669 -41.406 -35.812 1 27.42 83 GLN A CA 1
ATOM 635 C C . GLN A 1 83 ? -0.901 -39.906 -36 1 27.42 83 GLN A C 1
ATOM 637 O O . GLN A 1 83 ? -0.599 -39.125 -35.094 1 27.42 83 GLN A O 1
ATOM 642 N N . ALA A 1 84 ? -1.117 -39.344 -37.281 1 29.86 84 ALA A N 1
ATOM 643 C CA . ALA A 1 84 ? -1.3 -38.031 -37.938 1 29.86 84 ALA A CA 1
ATOM 644 C C . ALA A 1 84 ? -2.516 -37.312 -37.375 1 29.86 84 ALA A C 1
ATOM 646 O O . ALA A 1 84 ? -3.605 -37.375 -37.938 1 29.86 84 ALA A O 1
ATOM 647 N N . ALA A 1 85 ? -3.041 -37.562 -36.281 1 30.02 85 ALA A N 1
ATOM 648 C CA . ALA A 1 85 ? -4.277 -36.812 -36.062 1 30.02 85 ALA A CA 1
ATOM 649 C C . ALA A 1 85 ? -4.055 -35.312 -36.219 1 30.02 85 ALA A C 1
ATOM 651 O O . ALA A 1 85 ? -3.002 -34.781 -35.844 1 30.02 85 ALA A O 1
ATOM 652 N N . SER A 1 86 ? -4.895 -34.531 -37.125 1 28.06 86 SER A N 1
ATOM 653 C CA . SER A 1 86 ? -5.07 -33.219 -37.719 1 28.06 86 SER A CA 1
ATOM 654 C C . SER A 1 86 ? -4.996 -32.125 -36.656 1 28.06 86 SER A C 1
ATOM 656 O O . SER A 1 86 ? -5.074 -30.938 -36.969 1 28.06 86 SER A O 1
ATOM 658 N N . SER A 1 87 ? -5.598 -32.375 -35.5 1 30.88 87 SER A N 1
ATOM 659 C CA . SER A 1 87 ? -5.816 -31.156 -34.719 1 30.88 87 SER A CA 1
ATOM 660 C C . SER A 1 87 ? -4.5 -30.453 -34.406 1 30.88 87 SER A C 1
ATOM 662 O O . SER A 1 87 ? -3.6 -31.047 -33.812 1 30.88 87 SER A O 1
ATOM 664 N N . PHE A 1 88 ? -3.975 -29.672 -35.281 1 31.66 88 PHE A N 1
ATOM 665 C CA . PHE A 1 88 ? -2.848 -28.766 -35.094 1 31.66 88 PHE A CA 1
ATOM 666 C C . PHE A 1 88 ? -2.777 -28.281 -33.656 1 31.66 88 PHE A C 1
ATOM 668 O O . PHE A 1 88 ? -3.275 -27.203 -33.344 1 31.66 88 PHE A O 1
ATOM 675 N N . SER A 1 89 ? -3.205 -28.969 -32.719 1 35.75 89 SER A N 1
ATOM 676 C CA . SER A 1 89 ? -2.98 -28.516 -31.359 1 35.75 89 SER A CA 1
ATOM 677 C C . SER A 1 89 ? -1.54 -28.062 -31.172 1 35.75 89 SER A C 1
ATOM 679 O O . SER A 1 89 ? -0.601 -28.75 -31.578 1 35.75 89 SER A O 1
ATOM 681 N N . GLU A 1 90 ? -1.19 -26.766 -31.25 1 46.28 90 GLU A N 1
ATOM 682 C CA . GLU A 1 90 ? 0.079 -26.109 -30.922 1 46.28 90 GLU A CA 1
ATOM 683 C C . GLU A 1 90 ? 0.896 -26.969 -29.953 1 46.28 90 GLU A C 1
ATOM 685 O O . GLU A 1 90 ? 0.418 -27.312 -28.859 1 46.28 90 GLU A O 1
ATOM 690 N N . LEU A 1 91 ? 1.637 -27.859 -30.453 1 49 91 LEU A N 1
ATOM 691 C CA . LEU A 1 91 ? 2.539 -28.75 -29.734 1 49 91 LEU A CA 1
ATOM 692 C C . LEU A 1 91 ? 3.25 -28.016 -28.609 1 49 91 LEU A C 1
ATOM 694 O O . LEU A 1 91 ? 3.926 -27 -28.844 1 49 91 LEU A O 1
ATOM 698 N N . SER A 1 92 ? 2.688 -27.922 -27.469 1 67.44 92 SER A N 1
ATOM 699 C CA . SER A 1 92 ? 3.293 -27.344 -26.266 1 67.44 92 SER A CA 1
ATOM 700 C C . SER A 1 92 ? 4.562 -28.094 -25.875 1 67.44 92 SER A C 1
ATOM 702 O O . SER A 1 92 ? 4.617 -29.328 -25.969 1 67.44 92 SER A O 1
ATOM 704 N N . TYR A 1 93 ? 5.715 -27.562 -25.938 1 80.69 93 TYR A N 1
ATOM 705 C CA . TYR A 1 93 ? 6.98 -28.141 -25.5 1 80.69 93 TYR A CA 1
ATOM 706 C C . TYR A 1 93 ? 6.84 -28.781 -24.125 1 80.69 93 TYR A C 1
ATOM 708 O O . TYR A 1 93 ? 6.242 -28.203 -23.219 1 80.69 93 TYR A O 1
ATOM 716 N N . GLN A 1 94 ? 7.199 -30.016 -24.031 1 85.75 94 GLN A N 1
ATOM 717 C CA . GLN A 1 94 ? 7.129 -30.734 -22.766 1 85.75 94 GLN A CA 1
ATOM 718 C C . GLN A 1 94 ? 8.508 -30.875 -22.125 1 85.75 94 GLN A C 1
ATOM 720 O O . GLN A 1 94 ? 9.414 -31.469 -22.719 1 85.75 94 GLN A O 1
ATOM 725 N N . TYR A 1 95 ? 8.695 -30.344 -20.969 1 91.81 95 TYR A N 1
ATOM 726 C CA . TYR A 1 95 ? 9.961 -30.422 -20.234 1 91.81 95 TYR A CA 1
ATOM 727 C C . TYR A 1 95 ? 10.211 -31.828 -19.719 1 91.81 95 TYR A C 1
ATOM 729 O O . TYR A 1 95 ? 9.312 -32.469 -19.172 1 91.81 95 TYR A O 1
ATOM 737 N N . ARG A 1 96 ? 11.398 -32.312 -19.906 1 91.56 96 ARG A N 1
ATOM 738 C CA . ARG A 1 96 ? 11.836 -33.531 -19.234 1 91.56 96 ARG A CA 1
ATOM 739 C C . ARG A 1 96 ? 12.273 -33.219 -17.797 1 91.56 96 ARG A C 1
ATOM 741 O O . ARG A 1 96 ? 12.852 -32.188 -17.516 1 91.56 96 ARG A O 1
ATOM 748 N N . PRO A 1 97 ? 11.93 -34.188 -16.906 1 91.62 97 PRO A N 1
ATOM 749 C CA . PRO A 1 97 ? 12.352 -33.969 -15.516 1 91.62 97 PRO A CA 1
ATOM 750 C C . PRO A 1 97 ? 13.859 -33.75 -15.391 1 91.62 97 PRO A C 1
ATOM 752 O O . PRO A 1 97 ? 14.641 -34.375 -16.125 1 91.62 97 PRO A O 1
ATOM 755 N N . ILE A 1 98 ? 14.242 -32.938 -14.539 1 92 98 ILE A N 1
ATOM 756 C CA . ILE A 1 98 ? 15.641 -32.562 -14.359 1 92 98 ILE A CA 1
ATOM 757 C C . ILE A 1 98 ? 16.219 -33.312 -13.164 1 92 98 ILE A C 1
ATOM 759 O O . ILE A 1 98 ? 15.547 -33.5 -12.148 1 92 98 ILE A O 1
ATOM 763 N N . GLU A 1 99 ? 17.406 -33.844 -13.367 1 88.75 99 GLU A N 1
ATOM 764 C CA . GLU A 1 99 ? 18.094 -34.562 -12.305 1 88.75 99 GLU A CA 1
ATOM 765 C C . GLU A 1 99 ? 18.672 -33.625 -11.258 1 88.75 99 GLU A C 1
ATOM 767 O O . GLU A 1 99 ? 18.781 -32.406 -11.5 1 88.75 99 GLU A O 1
ATOM 772 N N . ASP A 1 100 ? 19.031 -34.156 -10.148 1 87.75 100 ASP A N 1
ATOM 773 C CA . ASP A 1 100 ? 19.609 -33.375 -9.078 1 87.75 100 ASP A CA 1
ATOM 774 C C . ASP A 1 100 ? 20.938 -32.75 -9.523 1 87.75 100 ASP A C 1
ATOM 776 O O . ASP A 1 100 ? 21.719 -33.375 -10.242 1 87.75 100 ASP A O 1
ATOM 780 N N . ALA A 1 101 ? 21.203 -31.531 -9.18 1 89.5 101 ALA A N 1
ATOM 781 C CA . ALA A 1 101 ? 22.422 -30.781 -9.461 1 89.5 101 ALA A CA 1
ATOM 782 C C . ALA A 1 101 ? 22.625 -30.625 -10.961 1 89.5 101 ALA A C 1
ATOM 784 O O . ALA A 1 101 ? 23.766 -30.625 -11.445 1 89.5 101 ALA A O 1
ATOM 785 N N . SER A 1 102 ? 21.578 -30.625 -11.648 1 95.06 102 SER A N 1
ATOM 786 C CA . SER A 1 102 ? 21.641 -30.406 -13.094 1 95.06 102 SER A CA 1
ATOM 787 C C . SER A 1 102 ? 20.812 -29.188 -13.492 1 95.06 102 SER A C 1
ATOM 789 O O . SER A 1 102 ? 19.922 -28.766 -12.758 1 95.06 102 SER A O 1
ATOM 791 N N . ILE A 1 103 ? 21.234 -28.641 -14.57 1 97.19 103 ILE A N 1
ATOM 792 C CA . ILE A 1 103 ? 20.469 -27.531 -15.125 1 97.19 103 ILE A CA 1
ATOM 793 C C . ILE A 1 103 ? 20.25 -27.734 -16.625 1 97.19 103 ILE A C 1
ATOM 795 O O . ILE A 1 103 ? 20.828 -28.656 -17.219 1 97.19 103 ILE A O 1
ATOM 799 N N . ARG A 1 104 ? 19.359 -27.016 -17.141 1 97.56 104 ARG A N 1
ATOM 800 C CA . ARG A 1 104 ? 19.172 -26.969 -18.578 1 97.56 104 ARG A CA 1
ATOM 801 C C . ARG A 1 104 ? 19.859 -25.75 -19.188 1 97.56 104 ARG A C 1
ATOM 803 O O . ARG A 1 104 ? 19.938 -24.688 -18.562 1 97.56 104 ARG A O 1
ATOM 810 N N . LEU A 1 105 ? 20.438 -25.922 -20.281 1 98 105 LEU A N 1
ATOM 811 C CA . LEU A 1 105 ? 20.969 -24.828 -21.094 1 98 105 LEU A CA 1
ATOM 812 C C . LEU A 1 105 ? 20.266 -24.781 -22.438 1 98 105 LEU A C 1
ATOM 814 O O . LEU A 1 105 ? 19.766 -25.797 -22.922 1 98 105 LEU A O 1
ATOM 818 N N . VAL A 1 106 ? 20.219 -23.625 -22.969 1 98 106 VAL A N 1
ATOM 819 C CA . VAL A 1 106 ? 19.625 -23.422 -24.281 1 98 106 VAL A CA 1
ATOM 820 C C . VAL A 1 106 ? 20.734 -23.188 -25.312 1 98 106 VAL A C 1
ATOM 822 O O . VAL A 1 106 ? 21.562 -22.297 -25.141 1 98 106 VAL A O 1
ATOM 825 N N . ARG A 1 107 ? 20.766 -23.984 -26.266 1 98.12 107 ARG A N 1
ATOM 826 C CA . ARG A 1 107 ? 21.656 -23.781 -27.406 1 98.12 107 ARG A CA 1
ATOM 827 C C . ARG A 1 107 ? 20.969 -22.984 -28.5 1 98.12 107 ARG A C 1
ATOM 829 O O . ARG A 1 107 ? 20.047 -23.484 -29.156 1 98.12 107 ARG A O 1
ATOM 836 N N . ILE A 1 108 ? 21.359 -21.781 -28.703 1 98.19 108 ILE A N 1
ATOM 837 C CA . ILE A 1 108 ? 20.844 -20.969 -29.812 1 98.19 108 ILE A CA 1
ATOM 838 C C . ILE A 1 108 ? 21.547 -21.375 -31.109 1 98.19 108 ILE A C 1
ATOM 840 O O . ILE A 1 108 ? 22.766 -21.219 -31.234 1 98.19 108 ILE A O 1
ATOM 844 N N . LEU A 1 109 ? 20.797 -21.781 -32.031 1 97.38 109 LEU A N 1
ATOM 845 C CA . LEU A 1 109 ? 21.375 -22.219 -33.312 1 97.38 109 LEU A CA 1
ATOM 846 C C . LEU A 1 109 ? 21.781 -21.016 -34.156 1 97.38 109 LEU A C 1
ATOM 848 O O . LEU A 1 109 ? 21.25 -19.922 -33.969 1 97.38 109 LEU A O 1
ATOM 852 N N . PRO A 1 110 ? 22.703 -21.188 -35.031 1 96.31 110 PRO A N 1
ATOM 853 C CA . PRO A 1 110 ? 23.156 -20.094 -35.875 1 96.31 110 PRO A CA 1
ATOM 854 C C . PRO A 1 110 ? 22.016 -19.406 -36.625 1 96.31 110 PRO A C 1
ATOM 856 O O . PRO A 1 110 ? 21 -20.047 -36.938 1 96.31 110 PRO A O 1
ATOM 859 N N . GLU A 1 111 ? 22.203 -18.141 -36.875 1 95.38 111 GLU A N 1
ATOM 860 C CA . GLU A 1 111 ? 21.172 -17.344 -37.531 1 95.38 111 GLU A CA 1
ATOM 861 C C . GLU A 1 111 ? 21.078 -17.672 -39 1 95.38 111 GLU A C 1
ATOM 863 O O . GLU A 1 111 ? 21.594 -16.938 -39.844 1 95.38 111 GLU A O 1
ATOM 868 N N . ARG A 1 112 ? 20.328 -18.609 -39.312 1 92.44 112 ARG A N 1
ATOM 869 C CA . ARG A 1 112 ? 20.141 -19 -40.719 1 92.44 112 ARG A CA 1
ATOM 870 C C . ARG A 1 112 ? 18.75 -18.594 -41.188 1 92.44 112 ARG A C 1
ATOM 872 O O . ARG A 1 112 ? 18.516 -18.531 -42.406 1 92.44 112 ARG A O 1
ATOM 879 N N . LYS A 1 113 ? 17.859 -18.344 -40.281 1 92.06 113 LYS A N 1
ATOM 880 C CA . LYS A 1 113 ? 16.516 -17.844 -40.562 1 92.06 113 LYS A CA 1
ATOM 881 C C . LYS A 1 113 ? 16.125 -16.734 -39.562 1 92.06 113 LYS A C 1
ATOM 883 O O . LYS A 1 113 ? 16.828 -16.5 -38.594 1 92.06 113 LYS A O 1
ATOM 888 N N . THR A 1 114 ? 15.023 -16.109 -39.938 1 92 114 THR A N 1
ATOM 889 C CA . THR A 1 114 ? 14.492 -15.094 -39.031 1 92 114 THR A CA 1
ATOM 890 C C . THR A 1 114 ? 14.055 -15.719 -37.719 1 92 114 THR A C 1
ATOM 892 O O . THR A 1 114 ? 14.273 -15.141 -36.656 1 92 114 THR A O 1
ATOM 895 N N . MET A 1 115 ? 13.555 -16.906 -37.844 1 95.19 115 MET A N 1
ATOM 896 C CA . MET A 1 115 ? 13.102 -17.641 -36.656 1 95.19 115 MET A CA 1
ATOM 897 C C . MET A 1 115 ? 14.281 -18.078 -35.812 1 95.19 115 MET A C 1
ATOM 899 O O . MET A 1 115 ? 15.258 -18.625 -36.312 1 95.19 115 MET A O 1
ATOM 903 N N . ILE A 1 116 ? 14.203 -17.734 -34.562 1 96.69 116 ILE A N 1
ATOM 904 C CA . ILE A 1 116 ? 15.227 -18.203 -33.625 1 96.69 116 ILE A CA 1
ATOM 905 C C . ILE A 1 116 ? 15 -19.672 -33.312 1 96.69 116 ILE A C 1
ATOM 907 O O . ILE A 1 116 ? 13.93 -20.062 -32.844 1 96.69 116 ILE A O 1
ATOM 911 N N . LYS A 1 117 ? 15.938 -20.453 -33.656 1 96.75 117 LYS A N 1
ATOM 912 C CA . LYS A 1 117 ? 15.875 -21.875 -33.375 1 96.75 117 LYS A CA 1
ATOM 913 C C . LYS A 1 117 ? 16.797 -22.266 -32.219 1 96.75 117 LYS A C 1
ATOM 915 O O . LYS A 1 117 ? 17.953 -21.812 -32.188 1 96.75 117 LYS A O 1
ATOM 920 N N . CYS A 1 118 ? 16.203 -23.047 -31.312 1 97.19 118 CYS A N 1
ATOM 921 C CA . CYS A 1 118 ? 16.969 -23.406 -30.109 1 97.19 118 CYS A CA 1
ATOM 922 C C . CYS A 1 118 ? 16.828 -24.891 -29.812 1 97.19 118 CYS A C 1
ATOM 924 O O . CYS A 1 118 ? 15.945 -25.562 -30.344 1 97.19 118 CYS A O 1
ATOM 926 N N . GLU A 1 119 ? 17.75 -25.375 -29.031 1 96.81 119 GLU A N 1
ATOM 927 C CA . GLU A 1 119 ? 17.734 -26.688 -28.422 1 96.81 119 GLU A CA 1
ATOM 928 C C . GLU A 1 119 ? 17.984 -26.594 -26.906 1 96.81 119 GLU A C 1
ATOM 930 O O . GLU A 1 119 ? 18.688 -25.703 -26.453 1 96.81 119 GLU A O 1
ATOM 935 N N . ILE A 1 120 ? 17.328 -27.484 -26.203 1 96.75 120 ILE A N 1
ATOM 936 C CA . ILE A 1 120 ? 17.562 -27.516 -24.766 1 96.75 120 ILE A CA 1
ATOM 937 C C . ILE A 1 120 ? 18.422 -28.734 -24.406 1 96.75 120 ILE A C 1
ATOM 939 O O . ILE A 1 120 ? 18.125 -29.859 -24.812 1 96.75 120 ILE A O 1
ATOM 943 N N . ILE A 1 121 ? 19.469 -28.531 -23.641 1 96 121 ILE A N 1
ATOM 944 C CA . ILE A 1 121 ? 20.359 -29.625 -23.234 1 96 121 ILE A CA 1
ATOM 945 C C . ILE A 1 121 ? 20.438 -29.672 -21.703 1 96 121 ILE A C 1
ATOM 947 O O . ILE A 1 121 ? 20.422 -28.625 -21.047 1 96 121 ILE A O 1
ATOM 951 N N . HIS A 1 122 ? 20.516 -30.859 -21.141 1 96.25 122 HIS A N 1
ATOM 952 C CA . HIS A 1 122 ? 20.719 -31.062 -19.703 1 96.25 122 HIS A CA 1
ATOM 953 C C . HIS A 1 122 ? 22.203 -31.219 -19.391 1 96.25 122 HIS A C 1
ATOM 955 O O . HIS A 1 122 ? 22.906 -31.953 -20.062 1 96.25 122 HIS A O 1
ATOM 961 N N . VAL A 1 123 ? 22.656 -30.438 -18.469 1 96.56 123 VAL A N 1
ATOM 962 C CA . VAL A 1 123 ? 24.062 -30.516 -18.109 1 96.56 123 VAL A CA 1
ATOM 963 C C . VAL A 1 123 ? 24.203 -30.562 -16.594 1 96.56 123 VAL A C 1
ATOM 965 O O . VAL A 1 123 ? 23.328 -30.094 -15.859 1 96.56 123 VAL A O 1
ATOM 968 N N . SER A 1 124 ? 25.266 -31.125 -16.141 1 94.44 124 SER A N 1
ATOM 969 C CA . SER A 1 124 ? 25.594 -31.094 -14.727 1 94.44 124 SER A CA 1
ATOM 970 C C . SER A 1 124 ? 26.203 -29.75 -14.328 1 94.44 124 SER A C 1
ATOM 972 O O . SER A 1 124 ? 26.984 -29.172 -15.078 1 94.44 124 SER A O 1
ATOM 974 N N . LEU A 1 125 ? 25.859 -29.281 -13.195 1 93.38 125 LEU A N 1
ATOM 975 C CA . LEU A 1 125 ? 26.344 -27.984 -12.719 1 93.38 125 LEU A CA 1
ATOM 976 C C . LEU A 1 125 ? 27.75 -28.125 -12.141 1 93.38 125 LEU A C 1
ATOM 978 O O . LEU A 1 125 ? 28.453 -27.125 -11.953 1 93.38 125 LEU A O 1
ATOM 982 N N . GLU A 1 126 ? 28.234 -29.281 -11.938 1 90.44 126 GLU A N 1
ATOM 983 C CA . GLU A 1 126 ? 29.578 -29.531 -11.406 1 90.44 126 GLU A CA 1
ATOM 984 C C . GLU A 1 126 ? 30.641 -29.25 -12.461 1 90.44 126 GLU A C 1
ATOM 986 O O . GLU A 1 126 ? 31.703 -28.703 -12.148 1 90.44 126 GLU A O 1
ATOM 991 N N . GLN A 1 127 ? 30.406 -29.625 -13.617 1 90.31 127 GLN A N 1
ATOM 992 C CA . GLN A 1 127 ? 31.312 -29.359 -14.727 1 90.31 127 GLN A CA 1
ATOM 993 C C . GLN A 1 127 ? 30.547 -28.969 -15.984 1 90.31 127 GLN A C 1
ATOM 995 O O . GLN A 1 127 ? 30.594 -29.672 -17 1 90.31 127 GLN A O 1
ATOM 1000 N N . PRO A 1 128 ? 30.016 -27.828 -15.93 1 93 128 PRO A N 1
ATOM 1001 C CA . PRO A 1 128 ? 29.219 -27.406 -17.078 1 93 128 PRO A CA 1
ATOM 1002 C C . PRO A 1 128 ? 30.094 -26.906 -18.234 1 93 128 PRO A C 1
ATOM 1004 O O . PRO A 1 128 ? 31.234 -26.484 -18.016 1 93 128 PRO A O 1
ATOM 1007 N N . PRO A 1 129 ? 29.641 -27.125 -19.469 1 96 129 PRO A N 1
ATOM 1008 C CA . PRO A 1 129 ? 30.312 -26.422 -20.562 1 96 129 PRO A CA 1
ATOM 1009 C C . PRO A 1 129 ? 30.25 -24.906 -20.422 1 96 129 PRO A C 1
ATOM 1011 O O . PRO A 1 129 ? 29.453 -24.391 -19.641 1 96 129 PRO A O 1
ATOM 1014 N N . PRO A 1 130 ? 31.172 -24.266 -21.125 1 96.75 130 PRO A N 1
ATOM 1015 C CA . PRO A 1 130 ? 31.078 -22.812 -21.094 1 96.75 130 PRO A CA 1
ATOM 1016 C C . PRO A 1 130 ? 29.734 -22.297 -21.594 1 96.75 130 PRO A C 1
ATOM 1018 O O . PRO A 1 130 ? 29.219 -22.797 -22.609 1 96.75 130 PRO A O 1
ATOM 1021 N N . TYR A 1 131 ? 29.172 -21.438 -20.891 1 98.12 131 TYR A N 1
ATOM 1022 C CA . TYR A 1 131 ? 27.891 -20.859 -21.297 1 98.12 131 TYR A CA 1
ATOM 1023 C C . TYR A 1 131 ? 27.781 -19.406 -20.828 1 98.12 131 TYR A C 1
ATOM 1025 O O . TYR A 1 131 ? 28.594 -18.953 -20.016 1 98.12 131 TYR A O 1
ATOM 1033 N N . THR A 1 132 ? 26.844 -18.672 -21.406 1 98.38 132 THR A N 1
ATOM 1034 C CA . THR A 1 132 ? 26.5 -17.312 -21.016 1 98.38 132 THR A CA 1
ATOM 1035 C C . THR A 1 132 ? 25.172 -17.281 -20.25 1 98.38 132 THR A C 1
ATOM 1037 O O . THR A 1 132 ? 24.172 -17.797 -20.734 1 98.38 132 THR A O 1
ATOM 1040 N N . ALA A 1 133 ? 25.172 -16.797 -19.016 1 98.62 133 ALA A N 1
ATOM 1041 C CA . ALA A 1 133 ? 23.922 -16.609 -18.281 1 98.62 133 ALA A CA 1
ATOM 1042 C C . ALA A 1 133 ? 23.297 -15.266 -18.625 1 98.62 133 ALA A C 1
ATOM 1044 O O . ALA A 1 133 ? 23.969 -14.234 -18.641 1 98.62 133 ALA A O 1
ATOM 1045 N N . ILE A 1 134 ? 22.047 -15.25 -18.875 1 98.56 134 ILE A N 1
ATOM 1046 C CA . ILE A 1 134 ? 21.344 -14.039 -19.266 1 98.56 134 ILE A CA 1
ATOM 1047 C C . ILE A 1 134 ? 20.688 -13.398 -18.047 1 98.56 134 ILE A C 1
ATOM 1049 O O . ILE A 1 134 ? 20.016 -14.078 -17.266 1 98.56 134 ILE A O 1
ATOM 1053 N N . SER A 1 135 ? 20.922 -12.148 -17.797 1 98.25 135 SER A N 1
ATOM 1054 C CA . SER A 1 135 ? 20.219 -11.312 -16.828 1 98.25 135 SER A CA 1
ATOM 1055 C C . SER A 1 135 ? 19.312 -10.305 -17.516 1 98.25 135 SER A C 1
ATOM 1057 O O . SER A 1 135 ? 19.781 -9.438 -18.25 1 98.25 135 SER A O 1
ATOM 1059 N N . TYR A 1 136 ? 18.031 -10.43 -17.344 1 96.94 136 TYR A N 1
ATOM 1060 C CA . TYR A 1 136 ? 17.031 -9.625 -18.047 1 96.94 136 TYR A CA 1
ATOM 1061 C C . TYR A 1 136 ? 15.766 -9.477 -17.234 1 96.94 136 TYR A C 1
ATOM 1063 O O . TYR A 1 136 ? 15.633 -10.07 -16.156 1 96.94 136 TYR A O 1
ATOM 1071 N N . THR A 1 137 ? 14.812 -8.602 -17.625 1 93.56 137 THR A N 1
ATOM 1072 C CA . THR A 1 137 ? 13.484 -8.492 -17.031 1 93.56 137 THR A CA 1
ATOM 1073 C C . THR A 1 137 ? 12.461 -9.258 -17.859 1 93.56 137 THR A C 1
ATOM 1075 O O . THR A 1 137 ? 12.523 -9.258 -19.094 1 93.56 137 THR A O 1
ATOM 1078 N N . TRP A 1 138 ? 11.609 -9.859 -17.203 1 88.94 138 TRP A N 1
ATOM 1079 C CA . TRP A 1 138 ? 10.57 -10.586 -17.938 1 88.94 138 TRP A CA 1
ATOM 1080 C C . TRP A 1 138 ? 9.641 -9.617 -18.656 1 88.94 138 TRP A C 1
ATOM 1082 O O . TRP A 1 138 ? 9.07 -9.953 -19.703 1 88.94 138 TRP A O 1
ATOM 1092 N N . GLY A 1 139 ? 9.5 -8.336 -18.031 1 85 139 GLY A N 1
ATOM 1093 C CA . GLY A 1 139 ? 8.648 -7.336 -18.656 1 85 139 GLY A CA 1
ATOM 1094 C C . GLY A 1 139 ? 7.188 -7.746 -18.703 1 85 139 GLY A C 1
ATOM 1095 O O . GLY A 1 139 ? 6.672 -8.344 -17.766 1 85 139 GLY A O 1
ATOM 1096 N N . ASP A 1 140 ? 6.504 -7.309 -19.781 1 85.81 140 ASP A N 1
ATOM 1097 C CA . ASP A 1 140 ? 5.117 -7.688 -20.031 1 85.81 140 ASP A CA 1
ATOM 1098 C C . ASP A 1 140 ? 5.027 -9.125 -20.547 1 85.81 140 ASP A C 1
ATOM 1100 O O . ASP A 1 140 ? 5.207 -9.375 -21.734 1 85.81 140 ASP A O 1
ATOM 1104 N N . THR A 1 141 ? 4.66 -10.039 -19.719 1 85.44 141 THR A N 1
ATOM 1105 C CA . THR A 1 141 ? 4.699 -11.461 -20.016 1 85.44 141 THR A CA 1
ATOM 1106 C C . THR A 1 141 ? 3.627 -11.828 -21.047 1 85.44 141 THR A C 1
ATOM 1108 O O . THR A 1 141 ? 3.691 -12.891 -21.672 1 85.44 141 THR A O 1
ATOM 1111 N N . GLY A 1 142 ? 2.707 -10.961 -21.25 1 83.69 142 GLY A N 1
ATOM 1112 C CA . GLY A 1 142 ? 1.684 -11.203 -22.25 1 83.69 142 GLY A CA 1
ATOM 1113 C C . GLY A 1 142 ? 2.121 -10.812 -23.641 1 83.69 142 GLY A C 1
ATOM 1114 O O . GLY A 1 142 ? 1.504 -11.219 -24.641 1 83.69 142 GLY A O 1
ATOM 1115 N N . ASP A 1 143 ? 3.127 -9.961 -23.688 1 90.5 143 ASP A N 1
ATOM 1116 C CA . ASP A 1 143 ? 3.725 -9.602 -24.969 1 90.5 143 ASP A CA 1
ATOM 1117 C C . ASP A 1 143 ? 4.75 -10.648 -25.406 1 90.5 143 ASP A C 1
ATOM 1119 O O . ASP A 1 143 ? 5.91 -10.602 -24.984 1 90.5 143 ASP A O 1
ATOM 1123 N N . THR A 1 144 ? 4.324 -11.539 -26.359 1 92.62 144 THR A N 1
ATOM 1124 C CA . THR A 1 144 ? 5.168 -12.695 -26.656 1 92.62 144 THR A CA 1
ATOM 1125 C C . THR A 1 144 ? 5.512 -12.75 -28.141 1 92.62 144 THR A C 1
ATOM 1127 O O . THR A 1 144 ? 4.867 -12.086 -28.953 1 92.62 144 THR A O 1
ATOM 1130 N N . ARG A 1 145 ? 6.551 -13.375 -28.453 1 94.56 145 ARG A N 1
ATOM 1131 C CA . ARG A 1 145 ? 7 -13.773 -29.781 1 94.56 145 ARG A CA 1
ATOM 1132 C C . ARG A 1 145 ? 7.383 -15.25 -29.797 1 94.56 145 ARG A C 1
ATOM 1134 O O . ARG A 1 145 ? 7.793 -15.805 -28.781 1 94.56 145 ARG A O 1
ATOM 1141 N N . LYS A 1 146 ? 7.273 -15.859 -30.938 1 95.19 146 LYS A N 1
ATOM 1142 C CA . LYS A 1 146 ? 7.504 -17.297 -31.016 1 95.19 146 LYS A CA 1
ATOM 1143 C C . LYS A 1 146 ? 8.961 -17.594 -31.359 1 95.19 146 LYS A C 1
ATOM 1145 O O . LYS A 1 146 ? 9.586 -16.875 -32.125 1 95.19 146 LYS A O 1
ATOM 1150 N N . ILE A 1 147 ? 9.453 -18.641 -30.766 1 96.25 147 ILE A N 1
ATOM 1151 C CA . ILE A 1 147 ? 10.711 -19.281 -31.156 1 96.25 147 ILE A CA 1
ATOM 1152 C C . ILE A 1 147 ? 10.492 -20.766 -31.375 1 96.25 147 ILE A C 1
ATOM 1154 O O . ILE A 1 147 ? 9.43 -21.312 -31.031 1 96.25 147 ILE A O 1
ATOM 1158 N N . GLU A 1 148 ? 11.445 -21.344 -31.984 1 96.12 148 GLU A N 1
ATOM 1159 C CA . GLU A 1 148 ? 11.344 -22.781 -32.219 1 96.12 148 GLU A CA 1
ATOM 1160 C C . GLU A 1 148 ? 12.32 -23.562 -31.344 1 96.12 148 GLU A C 1
ATOM 1162 O O . GLU A 1 148 ? 13.523 -23.297 -31.359 1 96.12 148 GLU A O 1
ATOM 1167 N N . ILE A 1 149 ? 11.828 -24.438 -30.594 1 95.31 149 ILE A N 1
ATOM 1168 C CA . ILE A 1 149 ? 12.648 -25.328 -29.781 1 95.31 149 ILE A CA 1
ATOM 1169 C C . ILE A 1 149 ? 12.422 -26.766 -30.203 1 95.31 149 ILE A C 1
ATOM 1171 O O . ILE A 1 149 ? 11.352 -27.328 -29.953 1 95.31 149 ILE A O 1
ATOM 1175 N N . GLU A 1 150 ? 13.422 -27.375 -30.75 1 92.56 150 GLU A N 1
ATOM 1176 C CA . GLU A 1 150 ? 13.344 -28.766 -31.156 1 92.56 150 GLU A CA 1
ATOM 1177 C C . GLU A 1 150 ? 12.078 -29.047 -31.984 1 92.56 150 GLU A C 1
ATOM 1179 O O . GLU A 1 150 ? 11.344 -29.984 -31.703 1 92.56 150 GLU A O 1
ATOM 1184 N N . GLY A 1 151 ? 11.75 -28.156 -32.75 1 88.94 151 GLY A N 1
ATOM 1185 C CA . GLY A 1 151 ? 10.656 -28.328 -33.688 1 88.94 151 GLY A CA 1
ATOM 1186 C C . GLY A 1 151 ? 9.336 -27.781 -33.156 1 88.94 151 GLY A C 1
ATOM 1187 O O . GLY A 1 151 ? 8.367 -27.672 -33.938 1 88.94 151 GLY A O 1
ATOM 1188 N N . CYS A 1 152 ? 9.266 -27.359 -31.953 1 92.31 152 CYS A N 1
ATOM 1189 C CA . CYS A 1 152 ? 8.031 -26.844 -31.359 1 92.31 152 CYS A CA 1
ATOM 1190 C C . CYS A 1 152 ? 8.055 -25.328 -31.281 1 92.31 152 CYS A C 1
ATOM 1192 O O . CYS A 1 152 ? 9.039 -24.734 -30.828 1 92.31 152 CYS A O 1
ATOM 1194 N N . LEU A 1 153 ? 7.062 -24.703 -31.719 1 93 153 LEU A N 1
ATOM 1195 C CA . LEU A 1 153 ? 6.934 -23.266 -31.594 1 93 153 LEU A CA 1
ATOM 1196 C C . LEU A 1 153 ? 6.438 -22.875 -30.203 1 93 153 LEU A C 1
ATOM 1198 O O . LEU A 1 153 ? 5.379 -23.344 -29.766 1 93 153 LEU A O 1
ATOM 1202 N N . ILE A 1 154 ? 7.188 -22.094 -29.562 1 93.12 154 ILE A N 1
ATOM 1203 C CA . ILE A 1 154 ? 6.852 -21.719 -28.203 1 93.12 154 ILE A CA 1
ATOM 1204 C C . ILE A 1 154 ? 6.844 -20.188 -28.078 1 93.12 154 ILE A C 1
ATOM 1206 O O . ILE A 1 154 ? 7.766 -19.516 -28.547 1 93.12 154 ILE A O 1
ATOM 1210 N N . PRO A 1 155 ? 5.77 -19.672 -27.531 1 92.88 155 PRO A N 1
ATOM 1211 C CA . PRO A 1 155 ? 5.766 -18.23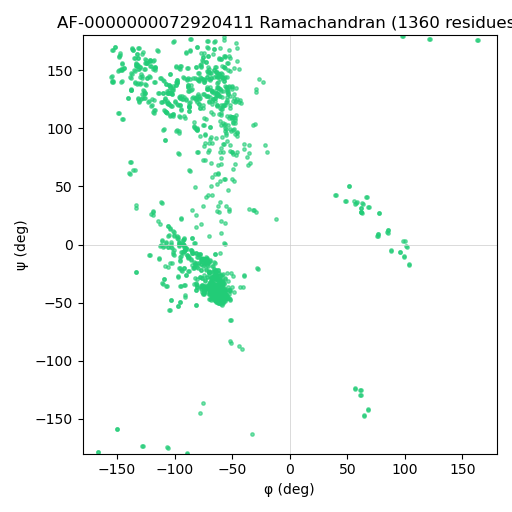4 -27.25 1 92.88 155 PRO A CA 1
ATOM 1212 C C . PRO A 1 155 ? 6.617 -17.859 -26.047 1 92.88 155 PRO A C 1
ATOM 1214 O O . PRO A 1 155 ? 6.531 -18.516 -25 1 92.88 155 PRO A O 1
ATOM 1217 N N . ILE A 1 156 ? 7.477 -16.906 -26.203 1 94.06 156 ILE A N 1
ATOM 1218 C CA . ILE A 1 156 ? 8.242 -16.359 -25.078 1 94.06 156 ILE A CA 1
ATOM 1219 C C . ILE A 1 156 ? 8.055 -14.852 -25.016 1 94.06 156 ILE A C 1
ATOM 1221 O O . ILE A 1 156 ? 7.641 -14.227 -26 1 94.06 156 ILE A O 1
ATOM 1225 N N . ALA A 1 157 ? 8.305 -14.281 -23.906 1 93.5 157 ALA A N 1
ATOM 1226 C CA . ALA A 1 157 ? 8.188 -12.828 -23.75 1 93.5 157 ALA A CA 1
ATOM 1227 C C . ALA A 1 157 ? 9.117 -12.102 -24.719 1 93.5 157 ALA A C 1
ATOM 1229 O O . ALA A 1 157 ? 10.242 -12.547 -24.984 1 93.5 157 ALA A O 1
ATOM 1230 N N . VAL A 1 158 ? 8.719 -10.969 -25.172 1 94.5 158 VAL A N 1
ATOM 1231 C CA . VAL A 1 158 ? 9.477 -10.172 -26.125 1 94.5 158 VAL A CA 1
ATOM 1232 C C . VAL A 1 158 ? 10.836 -9.805 -25.531 1 94.5 158 VAL A C 1
ATOM 1234 O O . VAL A 1 158 ? 11.836 -9.727 -26.25 1 94.5 158 VAL A O 1
ATOM 1237 N N . SER A 1 159 ? 10.867 -9.57 -24.266 1 94.5 159 SER A N 1
ATOM 1238 C CA . SER A 1 159 ? 12.117 -9.25 -23.578 1 94.5 159 SER A CA 1
ATOM 1239 C C . SER A 1 159 ? 13.148 -10.359 -23.766 1 94.5 159 SER A C 1
ATOM 1241 O O . SER A 1 159 ? 14.289 -10.094 -24.156 1 94.5 159 SER A O 1
ATOM 1243 N N . LEU A 1 160 ? 12.758 -11.594 -23.516 1 96.75 160 LEU A N 1
ATOM 1244 C CA . LEU A 1 160 ? 13.664 -12.719 -23.688 1 96.75 160 LEU A CA 1
ATOM 1245 C C . LEU A 1 160 ? 14.016 -12.914 -25.156 1 96.75 160 LEU A C 1
ATOM 1247 O O . LEU A 1 160 ? 15.156 -13.25 -25.484 1 96.75 160 LEU A O 1
ATOM 1251 N N . HIS A 1 161 ? 13.031 -12.812 -26.031 1 97.12 161 HIS A N 1
ATOM 1252 C CA . HIS A 1 161 ? 13.289 -12.898 -27.453 1 97.12 161 HIS A CA 1
ATOM 1253 C C . HIS A 1 161 ? 14.391 -11.938 -27.875 1 97.12 161 HIS A C 1
ATOM 1255 O O . HIS A 1 161 ? 15.289 -12.312 -28.641 1 97.12 161 HIS A O 1
ATOM 1261 N N . GLY A 1 162 ? 14.242 -10.672 -27.375 1 96.88 162 GLY A N 1
ATOM 1262 C CA . GLY A 1 162 ? 15.258 -9.672 -27.672 1 96.88 162 GLY A CA 1
ATOM 1263 C C . GLY A 1 162 ? 16.641 -10.055 -27.156 1 96.88 162 GLY A C 1
ATOM 1264 O O . GLY A 1 162 ? 17.641 -9.836 -27.844 1 96.88 162 GLY A O 1
ATOM 1265 N N . ALA A 1 163 ? 16.734 -10.609 -26 1 97.75 163 ALA A N 1
ATOM 1266 C CA . ALA A 1 163 ? 18 -11.055 -25.422 1 97.75 163 ALA A CA 1
ATOM 1267 C C . ALA A 1 163 ? 18.641 -12.156 -26.266 1 97.75 163 ALA A C 1
ATOM 1269 O O . ALA A 1 163 ? 19.844 -12.125 -26.547 1 97.75 163 ALA A O 1
ATOM 1270 N N . LEU A 1 164 ? 17.844 -13.172 -26.6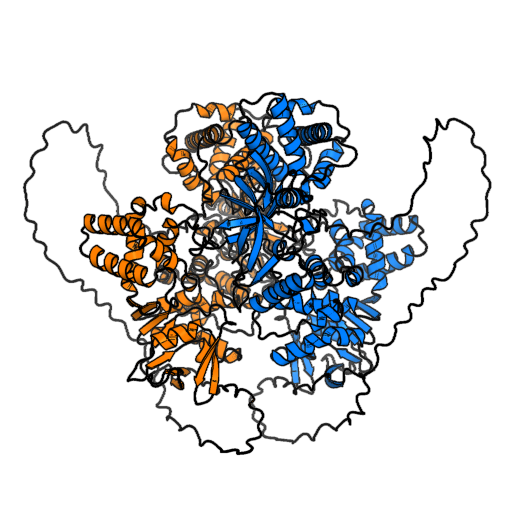88 1 97.88 164 LEU A N 1
ATOM 1271 C CA . LEU A 1 164 ? 18.328 -14.266 -27.516 1 97.88 164 LEU A CA 1
ATOM 1272 C C . LEU A 1 164 ? 18.828 -13.75 -28.859 1 97.88 164 LEU A C 1
ATOM 1274 O O . LEU A 1 164 ? 19.859 -14.203 -29.359 1 97.88 164 LEU A O 1
ATOM 1278 N N . GLN A 1 165 ? 18.062 -12.812 -29.375 1 96.94 165 GLN A N 1
ATOM 1279 C CA . GLN A 1 165 ? 18.453 -12.219 -30.641 1 96.94 165 GLN A CA 1
ATOM 1280 C C . GLN A 1 165 ? 19.797 -11.492 -30.531 1 96.94 165 GLN A C 1
ATOM 1282 O O . GLN A 1 165 ? 20.625 -11.57 -31.438 1 96.94 165 GLN A O 1
ATOM 1287 N N . ALA A 1 166 ? 19.953 -10.766 -29.469 1 96.5 166 ALA A N 1
ATOM 1288 C CA . ALA A 1 166 ? 21.172 -9.992 -29.266 1 96.5 166 ALA A CA 1
ATOM 1289 C C . ALA A 1 166 ? 22.391 -10.914 -29.125 1 96.5 166 ALA A C 1
ATOM 1291 O O . ALA A 1 166 ? 23.516 -10.531 -29.484 1 96.5 166 ALA A O 1
ATOM 1292 N N . LEU A 1 167 ? 22.219 -12.117 -28.625 1 97.19 167 LEU A N 1
ATOM 1293 C CA . LEU A 1 167 ? 23.328 -13.023 -28.328 1 97.19 167 LEU A CA 1
ATOM 1294 C C . LEU A 1 167 ? 23.562 -13.992 -29.484 1 97.19 167 LEU A C 1
ATOM 1296 O O . LEU A 1 167 ? 24.625 -14.633 -29.562 1 97.19 167 LEU A O 1
ATOM 1300 N N . ARG A 1 168 ? 22.562 -14.117 -30.266 1 96.88 168 ARG A N 1
ATOM 1301 C CA . ARG A 1 168 ? 22.641 -15.023 -31.406 1 96.88 168 ARG A CA 1
ATOM 1302 C C . ARG A 1 168 ?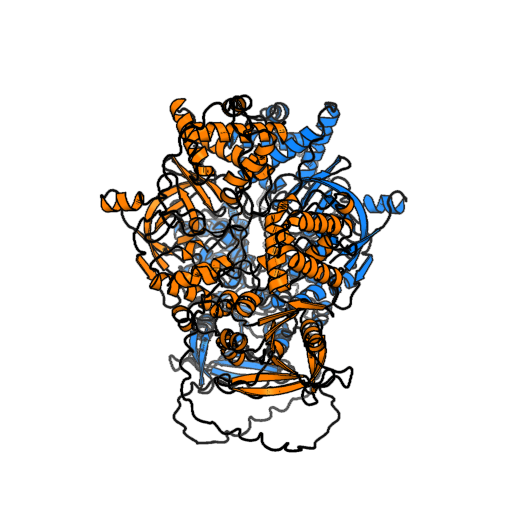 23.797 -14.648 -32.344 1 96.88 168 ARG A C 1
ATOM 1304 O O . ARG A 1 168 ? 24.109 -13.461 -32.5 1 96.88 168 ARG A O 1
ATOM 1311 N N . GLN A 1 169 ? 24.406 -15.695 -32.906 1 95.75 169 GLN A N 1
ATOM 1312 C CA . GLN A 1 169 ? 25.531 -15.477 -33.812 1 95.75 169 GLN A CA 1
ATOM 1313 C C . GLN A 1 169 ? 25.219 -16.016 -35.219 1 95.75 169 GLN A C 1
ATOM 1315 O O . GLN A 1 169 ? 24.406 -16.938 -35.375 1 95.75 169 GLN A O 1
ATOM 1320 N N . LYS A 1 170 ? 25.891 -15.531 -36.156 1 94.69 170 LYS A N 1
ATOM 1321 C CA . LYS A 1 170 ? 25.625 -15.891 -37.562 1 94.69 170 LYS A CA 1
ATOM 1322 C C . LYS A 1 170 ? 26.172 -17.281 -37.875 1 94.69 170 LYS A C 1
ATOM 1324 O O . LYS A 1 170 ? 25.562 -18.031 -38.656 1 94.69 170 LYS A O 1
ATOM 1329 N N . HIS A 1 171 ? 27.312 -17.609 -37.281 1 94.31 171 HIS A N 1
ATOM 1330 C CA . HIS A 1 171 ? 28 -18.781 -37.781 1 94.31 171 HIS A CA 1
ATOM 1331 C C . HIS A 1 171 ? 28.203 -19.828 -36.688 1 94.31 171 HIS A C 1
ATOM 1333 O O . HIS A 1 171 ? 28.672 -20.938 -36.969 1 94.31 171 HIS A O 1
ATOM 1339 N N . SER A 1 172 ? 27.922 -19.484 -35.5 1 95.5 172 SER A N 1
ATOM 1340 C CA . SER A 1 172 ? 28.156 -20.422 -34.406 1 95.5 172 SER A CA 1
ATOM 1341 C C . SER A 1 172 ? 26.969 -20.453 -33.438 1 95.5 172 SER A C 1
ATOM 1343 O O . SER A 1 172 ? 26.203 -19.5 -33.375 1 95.5 172 SER A O 1
ATOM 1345 N N . SER A 1 173 ? 26.844 -21.609 -32.875 1 96.44 173 SER A N 1
ATOM 1346 C CA . SER A 1 173 ? 25.828 -21.719 -31.828 1 96.44 173 SER A CA 1
ATOM 1347 C C . SER A 1 173 ? 26.328 -21.094 -30.516 1 96.44 173 SER A C 1
ATOM 1349 O O . SER A 1 173 ? 27.531 -21 -30.297 1 96.44 173 SER A O 1
ATOM 1351 N N . VAL A 1 174 ? 25.453 -20.672 -29.781 1 97.44 174 VAL A N 1
ATOM 1352 C CA . VAL A 1 174 ? 25.766 -20.078 -28.484 1 97.44 174 VAL A CA 1
ATOM 1353 C C . VAL A 1 174 ? 24.969 -20.781 -27.391 1 97.44 174 VAL A C 1
ATOM 1355 O O . VAL A 1 174 ? 23.781 -21.031 -27.531 1 97.44 174 VAL A O 1
ATOM 1358 N N . LEU A 1 175 ? 25.656 -21.188 -26.312 1 98.06 175 LEU A N 1
ATOM 1359 C CA . LEU A 1 175 ? 25 -21.812 -25.156 1 98.06 175 LEU A CA 1
ATOM 1360 C C . LEU A 1 175 ? 24.672 -20.766 -24.109 1 98.06 175 LEU A C 1
ATOM 1362 O O . LEU A 1 175 ? 25.547 -20.016 -23.641 1 98.06 175 LEU A O 1
ATOM 1366 N N . VAL A 1 176 ? 23.375 -20.719 -23.734 1 98.5 176 VAL A N 1
ATOM 1367 C CA . VAL A 1 176 ? 22.953 -19.688 -22.781 1 98.5 176 VAL A CA 1
ATOM 1368 C C . VAL A 1 176 ? 22.078 -20.312 -21.688 1 98.5 176 VAL A C 1
ATOM 1370 O O . VAL A 1 176 ? 21.562 -21.422 -21.875 1 98.5 176 VAL A O 1
ATOM 1373 N N . TRP A 1 177 ? 22.031 -19.719 -20.578 1 98.38 177 TRP A N 1
ATOM 1374 C CA . TRP A 1 177 ? 21.062 -20 -19.531 1 98.38 177 TRP A CA 1
ATOM 1375 C C . TRP A 1 177 ? 20.078 -18.844 -19.359 1 98.38 177 TRP A C 1
ATOM 1377 O O . TRP A 1 177 ? 20.484 -17.703 -19.172 1 98.38 177 TRP A O 1
ATOM 1387 N N . ALA A 1 178 ? 18.859 -19.062 -19.484 1 97.69 178 ALA A N 1
ATOM 1388 C CA . ALA A 1 178 ? 17.766 -18.125 -19.234 1 97.69 178 ALA A CA 1
ATOM 1389 C C . ALA A 1 178 ? 16.672 -18.766 -18.375 1 97.69 178 ALA A C 1
ATOM 1391 O O . ALA A 1 178 ? 16.109 -19.797 -18.75 1 97.69 178 ALA A O 1
ATOM 1392 N N . ASP A 1 179 ? 16.281 -18.203 -17.266 1 95.69 179 ASP A N 1
ATOM 1393 C CA . ASP A 1 179 ? 15.391 -18.812 -16.281 1 95.69 179 ASP A CA 1
ATOM 1394 C C . ASP A 1 179 ? 14.055 -19.188 -16.906 1 95.69 179 ASP A C 1
ATOM 1396 O O . ASP A 1 179 ? 13.508 -20.266 -16.609 1 95.69 179 ASP A O 1
ATOM 1400 N N . ALA A 1 180 ? 13.516 -18.344 -17.781 1 94.69 180 ALA A N 1
ATOM 1401 C CA . ALA A 1 180 ? 12.188 -18.562 -18.344 1 94.69 180 ALA A CA 1
ATOM 1402 C C . ALA A 1 180 ? 12.141 -19.828 -19.203 1 94.69 180 ALA A C 1
ATOM 1404 O O . ALA A 1 180 ? 11.094 -20.453 -19.328 1 94.69 180 ALA A O 1
ATOM 1405 N N . LEU A 1 181 ? 13.297 -20.266 -19.781 1 95.69 181 LEU A N 1
ATOM 1406 C CA . LEU A 1 181 ? 13.344 -21.422 -20.672 1 95.69 181 LEU A CA 1
ATOM 1407 C C . LEU A 1 181 ? 14.008 -22.609 -19.984 1 95.69 181 LEU A C 1
ATOM 1409 O O . LEU A 1 181 ? 13.625 -23.75 -20.203 1 95.69 181 LEU A O 1
ATOM 1413 N N . CYS A 1 182 ? 14.969 -22.297 -19.188 1 97.25 182 CYS A N 1
ATOM 1414 C CA . CYS A 1 182 ? 15.773 -23.359 -18.609 1 97.25 182 CYS A CA 1
ATOM 1415 C C . CYS A 1 182 ? 15.086 -23.953 -17.391 1 97.25 182 CYS A C 1
ATOM 1417 O O . CYS A 1 182 ? 15.453 -25.047 -16.938 1 97.25 182 CYS A O 1
ATOM 1419 N N . ILE A 1 183 ? 14.141 -23.281 -16.844 1 96.12 183 ILE A N 1
ATOM 1420 C CA . ILE A 1 183 ? 13.344 -23.766 -15.727 1 96.12 183 ILE A CA 1
ATOM 1421 C C . ILE A 1 183 ? 11.898 -23.969 -16.172 1 96.12 183 ILE A C 1
ATOM 1423 O O . ILE A 1 183 ? 11.312 -23.094 -16.812 1 96.12 183 ILE A O 1
ATOM 1427 N N . ASN A 1 184 ? 11.352 -25.125 -15.875 1 93.88 184 ASN A N 1
ATOM 1428 C CA . ASN A 1 184 ? 9.914 -25.297 -16.078 1 93.88 184 ASN A CA 1
ATOM 1429 C C . ASN A 1 184 ? 9.102 -24.469 -15.094 1 93.88 184 ASN A C 1
ATOM 1431 O O . ASN A 1 184 ? 8.812 -24.906 -13.984 1 93.88 184 ASN A O 1
ATOM 1435 N N . GLN A 1 185 ? 8.594 -23.359 -15.492 1 89.75 185 GLN A N 1
ATOM 1436 C CA . GLN A 1 185 ? 7.965 -22.359 -14.633 1 89.75 185 GLN A CA 1
ATOM 1437 C C . GLN A 1 185 ? 6.617 -22.844 -14.109 1 89.75 185 GLN A C 1
ATOM 1439 O O . GLN A 1 185 ? 6.074 -22.297 -13.148 1 89.75 185 GLN A O 1
ATOM 1444 N N . LYS A 1 186 ? 6.055 -23.875 -14.695 1 86.56 186 LYS A N 1
ATOM 1445 C CA . LYS A 1 186 ? 4.754 -24.406 -14.273 1 86.56 186 LYS A CA 1
ATOM 1446 C C . LYS A 1 186 ? 4.914 -25.453 -13.18 1 86.56 186 LYS A C 1
ATOM 1448 O O . LYS A 1 186 ? 3.93 -25.859 -12.562 1 86.56 186 LYS A O 1
ATOM 1453 N N . ASP A 1 187 ? 6.184 -25.844 -13 1 90.31 187 ASP A N 1
ATOM 1454 C CA . ASP A 1 187 ? 6.492 -26.844 -11.984 1 90.31 187 ASP A CA 1
ATOM 1455 C C . ASP A 1 187 ? 7.113 -26.188 -10.75 1 90.31 187 ASP A C 1
ATOM 1457 O O . ASP A 1 187 ? 8.305 -25.891 -10.734 1 90.31 187 ASP A O 1
ATOM 1461 N N . ARG A 1 188 ? 6.383 -26.188 -9.648 1 89.5 188 ARG A N 1
ATOM 1462 C CA . ARG A 1 188 ? 6.816 -25.484 -8.438 1 89.5 188 ARG A CA 1
ATOM 1463 C C . ARG A 1 188 ? 8.016 -26.188 -7.805 1 89.5 188 ARG A C 1
ATOM 1465 O O . ARG A 1 188 ? 8.883 -25.547 -7.227 1 89.5 188 ARG A O 1
ATOM 1472 N N . ASP A 1 189 ? 8.016 -27.469 -7.859 1 90.69 189 ASP A N 1
ATOM 1473 C CA . ASP A 1 189 ? 9.125 -28.219 -7.277 1 90.69 189 ASP A CA 1
ATOM 1474 C C . ASP A 1 189 ? 10.422 -27.969 -8.039 1 90.69 189 ASP A C 1
ATOM 1476 O O . ASP A 1 189 ? 11.477 -27.766 -7.438 1 90.69 189 ASP A O 1
ATOM 1480 N N . GLU A 1 190 ? 10.297 -28 -9.32 1 94.06 190 GLU A N 1
ATOM 1481 C CA . GLU A 1 190 ? 11.477 -27.703 -10.125 1 94.06 190 GLU A CA 1
ATOM 1482 C C . GLU A 1 190 ? 11.953 -26.266 -9.898 1 94.06 190 GLU A C 1
ATOM 1484 O O . GLU A 1 190 ? 13.156 -26.016 -9.789 1 94.06 190 GLU A O 1
ATOM 1489 N N . ARG A 1 191 ? 11.055 -25.344 -9.867 1 94.44 191 ARG A N 1
ATOM 1490 C CA . ARG A 1 191 ? 11.398 -23.953 -9.594 1 94.44 191 ARG A CA 1
ATOM 1491 C C . ARG A 1 191 ? 12.164 -23.828 -8.281 1 94.44 191 ARG A C 1
ATOM 1493 O O . ARG A 1 191 ? 13.172 -23.141 -8.203 1 94.44 191 ARG A O 1
ATOM 1500 N N . SER A 1 192 ? 11.656 -24.5 -7.262 1 94.88 192 SER A N 1
ATOM 1501 C CA . SER A 1 192 ? 12.273 -24.469 -5.941 1 94.88 192 SER A CA 1
ATOM 1502 C C . SER A 1 192 ? 13.711 -24.984 -5.984 1 94.88 192 SER A C 1
ATOM 1504 O O . SER A 1 192 ? 14.617 -24.359 -5.414 1 94.88 192 SER A O 1
ATOM 1506 N N . GLN A 1 193 ? 13.867 -26.031 -6.711 1 94.44 193 GLN A N 1
ATOM 1507 C CA . GLN A 1 193 ? 15.18 -26.656 -6.816 1 94.44 193 GLN A CA 1
ATOM 1508 C C . GLN A 1 193 ? 16.141 -25.766 -7.598 1 94.44 193 GLN A C 1
ATOM 1510 O O . GLN A 1 193 ? 17.281 -25.562 -7.176 1 94.44 193 GLN A O 1
ATOM 1515 N N . GLN A 1 194 ? 15.727 -25.25 -8.719 1 95.5 194 GLN A N 1
ATOM 1516 C CA . GLN A 1 194 ? 16.578 -24.484 -9.617 1 95.5 194 GLN A CA 1
ATOM 1517 C C . GLN A 1 194 ? 16.938 -23.125 -9.008 1 95.5 194 GLN A C 1
ATOM 1519 O O . GLN A 1 194 ? 18.047 -22.625 -9.203 1 95.5 194 GLN A O 1
ATOM 1524 N N . VAL A 1 195 ? 16.016 -22.562 -8.266 1 94.31 195 VAL A N 1
ATOM 1525 C CA . VAL A 1 195 ? 16.234 -21.281 -7.613 1 94.31 195 VAL A CA 1
ATOM 1526 C C . VAL A 1 195 ? 17.344 -21.422 -6.57 1 94.31 195 VAL A C 1
ATOM 1528 O O . VAL A 1 195 ? 18.141 -20.5 -6.383 1 94.31 195 VAL A O 1
ATOM 1531 N N . GLN A 1 196 ? 17.406 -22.531 -5.961 1 93.38 196 GLN A N 1
ATOM 1532 C CA . GLN A 1 196 ? 18.453 -22.812 -4.98 1 93.38 196 GLN A CA 1
ATOM 1533 C C . GLN A 1 196 ? 19.828 -22.844 -5.641 1 93.38 196 GLN A C 1
ATOM 1535 O O . GLN A 1 196 ? 20.844 -22.594 -4.984 1 93.38 196 GLN A O 1
ATOM 1540 N N . LEU A 1 197 ? 19.891 -23.094 -6.93 1 95.19 197 LEU A N 1
ATOM 1541 C CA . LEU A 1 197 ? 21.141 -23.266 -7.656 1 95.19 197 LEU A CA 1
ATOM 1542 C C . LEU A 1 197 ? 21.562 -21.969 -8.328 1 95.19 197 LEU A C 1
ATOM 1544 O O . LEU A 1 197 ? 22.641 -21.891 -8.93 1 95.19 197 LEU A O 1
ATOM 1548 N N . MET A 1 198 ? 20.797 -20.922 -8.195 1 95 198 MET A N 1
ATOM 1549 C CA . MET A 1 198 ? 21 -19.688 -8.953 1 95 198 MET A CA 1
ATOM 1550 C C . MET A 1 198 ? 22.375 -19.109 -8.695 1 95 198 MET A C 1
ATOM 1552 O O . MET A 1 198 ? 23.062 -18.688 -9.625 1 95 198 MET A O 1
ATOM 1556 N N . PRO A 1 199 ? 22.859 -19.031 -7.406 1 94.19 199 PRO A N 1
ATOM 1557 C CA . PRO A 1 199 ? 24.203 -18.5 -7.188 1 94.19 199 PRO A CA 1
ATOM 1558 C C . PRO A 1 199 ? 25.281 -19.266 -7.949 1 94.19 199 PRO A C 1
ATOM 1560 O O . PRO A 1 199 ? 26.219 -18.672 -8.492 1 94.19 199 PRO A O 1
ATOM 1563 N N . PHE A 1 200 ? 25.094 -20.516 -8.109 1 95.12 200 PHE A N 1
ATOM 1564 C CA . PHE A 1 200 ? 26.062 -21.359 -8.797 1 95.12 200 PHE A CA 1
ATOM 1565 C C . PHE A 1 200 ? 25.922 -21.234 -10.305 1 95.12 200 PHE A C 1
ATOM 1567 O O . PHE A 1 200 ? 26.922 -21.25 -11.031 1 95.12 200 PHE A O 1
ATOM 1574 N N . ILE A 1 201 ? 24.75 -21.094 -10.758 1 97.31 201 ILE A N 1
ATOM 1575 C CA . ILE A 1 201 ? 24.484 -20.938 -12.18 1 97.31 201 ILE A CA 1
ATOM 1576 C C . ILE A 1 201 ? 25.203 -19.688 -12.695 1 97.31 201 ILE A C 1
ATOM 1578 O O . ILE A 1 201 ? 25.891 -19.734 -13.711 1 97.31 201 ILE A O 1
ATOM 1582 N N . TYR A 1 202 ? 25.125 -18.594 -12.008 1 97.56 202 TYR A N 1
ATOM 1583 C CA . TYR A 1 202 ? 25.688 -17.328 -12.469 1 97.56 202 TYR A CA 1
ATOM 1584 C C . TYR A 1 202 ? 27.172 -17.266 -12.172 1 97.56 202 TYR A C 1
ATOM 1586 O O . TYR A 1 202 ? 27.938 -16.656 -12.93 1 97.56 202 TYR A O 1
ATOM 1594 N N . SER A 1 203 ? 27.656 -17.922 -11.133 1 96.25 203 SER A N 1
ATOM 1595 C CA . SER A 1 203 ? 29.078 -17.906 -10.828 1 96.25 203 SER A CA 1
ATOM 1596 C C . SER A 1 203 ? 29.859 -18.828 -11.773 1 96.25 203 SER A C 1
ATOM 1598 O O . SER A 1 203 ? 31.031 -18.578 -12.07 1 96.25 203 SER A O 1
ATOM 1600 N N . ASN A 1 204 ? 29.203 -19.844 -12.227 1 96.81 204 ASN A N 1
ATOM 1601 C CA . ASN A 1 204 ? 29.844 -20.797 -13.117 1 96.81 204 ASN A CA 1
ATOM 1602 C C . ASN A 1 204 ? 29.828 -20.328 -14.57 1 96.81 204 ASN A C 1
ATOM 1604 O O . ASN A 1 204 ? 30.578 -20.828 -15.398 1 96.81 204 ASN A O 1
ATOM 1608 N N . ALA A 1 205 ? 28.969 -19.422 -14.859 1 98.06 205 ALA A N 1
ATOM 1609 C CA . ALA A 1 205 ? 28.859 -18.922 -16.219 1 98.06 205 ALA A CA 1
ATOM 1610 C C . ALA A 1 205 ? 30.156 -18.219 -16.656 1 98.06 205 ALA A C 1
ATOM 1612 O O . ALA A 1 205 ? 30.797 -17.547 -15.852 1 98.06 205 ALA A O 1
ATOM 1613 N N . ASP A 1 206 ? 30.5 -18.375 -17.922 1 97.25 206 ASP A N 1
ATOM 1614 C CA . ASP A 1 206 ? 31.672 -17.688 -18.453 1 97.25 206 ASP A CA 1
ATOM 1615 C C . ASP A 1 206 ? 31.484 -16.172 -18.453 1 97.25 206 ASP A C 1
ATOM 1617 O O . ASP A 1 206 ? 32.438 -15.414 -18.266 1 97.25 206 ASP A O 1
ATOM 1621 N N . ASN A 1 207 ? 30.328 -15.844 -18.812 1 96.88 207 ASN A N 1
ATOM 1622 C CA . ASN A 1 207 ? 29.922 -14.445 -18.812 1 96.88 207 ASN A CA 1
ATOM 1623 C C . ASN A 1 207 ? 28.438 -14.289 -18.516 1 96.88 207 ASN A C 1
ATOM 1625 O O . ASN A 1 207 ? 27.656 -15.219 -18.719 1 96.88 207 ASN A O 1
ATOM 1629 N N . VAL A 1 208 ? 28.141 -13.195 -17.922 1 98.5 208 VAL A N 1
ATOM 1630 C CA . VAL A 1 208 ? 26.734 -12.812 -17.734 1 98.5 208 VAL A CA 1
ATOM 1631 C C . VAL A 1 208 ? 26.375 -11.711 -18.719 1 98.5 208 VAL A C 1
ATOM 1633 O O . VAL A 1 208 ? 27.047 -10.68 -18.797 1 98.5 208 VAL A O 1
ATOM 1636 N N . ALA A 1 209 ? 25.406 -11.984 -19.531 1 98.69 209 ALA A N 1
ATOM 1637 C CA . ALA A 1 209 ? 24.906 -10.992 -20.484 1 98.69 209 ALA A CA 1
ATOM 1638 C C . ALA A 1 209 ? 23.688 -10.266 -19.938 1 98.69 209 ALA A C 1
ATOM 1640 O O . ALA A 1 209 ? 22.609 -10.859 -19.797 1 98.69 209 ALA A O 1
ATOM 1641 N N . ILE A 1 210 ? 23.828 -8.977 -19.609 1 98.62 210 ILE A N 1
ATOM 1642 C CA . ILE A 1 210 ? 22.703 -8.156 -19.203 1 98.62 210 ILE A CA 1
ATOM 1643 C C . ILE A 1 210 ? 21.953 -7.637 -20.438 1 98.62 210 ILE A C 1
ATOM 1645 O O . ILE A 1 210 ? 22.578 -7.082 -21.344 1 98.62 210 ILE A O 1
ATOM 1649 N N . TRP A 1 211 ? 20.688 -7.863 -20.484 1 98.38 211 TRP A N 1
ATOM 1650 C CA . TRP A 1 211 ? 19.859 -7.324 -21.562 1 98.38 211 TRP A CA 1
ATOM 1651 C C . TRP A 1 211 ? 18.953 -6.207 -21.031 1 98.38 211 TRP A C 1
ATOM 1653 O O . TRP A 1 211 ? 18.016 -6.461 -20.281 1 98.38 211 TRP A O 1
ATOM 1663 N N . LEU A 1 212 ? 19.109 -4.914 -21.5 1 97.69 212 LEU A N 1
ATOM 1664 C CA . LEU A 1 212 ? 18.359 -3.768 -20.984 1 97.69 212 LEU A CA 1
ATOM 1665 C C . LEU A 1 212 ? 17.141 -3.496 -21.844 1 97.69 212 LEU A C 1
ATOM 1667 O O . LEU A 1 212 ? 16.266 -2.701 -21.469 1 97.69 212 LEU A O 1
ATOM 1671 N N . GLY A 1 213 ? 17.078 -4.164 -23 1 96.5 213 GLY A N 1
ATOM 1672 C CA . GLY A 1 213 ? 15.938 -3.965 -23.875 1 96.5 213 GLY A CA 1
ATOM 1673 C C . GLY A 1 213 ? 16.328 -3.471 -25.266 1 96.5 213 GLY A C 1
ATOM 1674 O O . GLY A 1 213 ? 17.5 -3.268 -25.547 1 96.5 213 GLY A O 1
ATOM 1675 N N . PRO A 1 214 ? 15.367 -3.318 -26.141 1 95.62 214 PRO A N 1
ATOM 1676 C CA . PRO A 1 214 ? 15.625 -2.83 -27.5 1 95.62 214 PRO A CA 1
ATOM 1677 C C . PRO A 1 214 ? 15.984 -1.345 -27.531 1 95.62 214 PRO A C 1
ATOM 1679 O O . PRO A 1 214 ? 15.938 -0.671 -26.5 1 95.62 214 PRO A O 1
ATOM 1682 N N . GLU A 1 215 ? 16.422 -0.927 -28.672 1 95.56 215 GLU A N 1
ATOM 1683 C CA . GLU A 1 215 ? 16.703 0.497 -28.859 1 95.56 215 GLU A CA 1
ATOM 1684 C C . GLU A 1 215 ? 15.445 1.331 -28.594 1 95.56 215 GLU A C 1
ATOM 1686 O O . GLU A 1 215 ? 14.398 1.094 -29.203 1 95.56 215 GLU A O 1
ATOM 1691 N N . GLU A 1 216 ? 15.539 2.168 -27.656 1 90.69 216 GLU A N 1
ATOM 1692 C CA . GLU A 1 216 ? 14.461 3.082 -27.312 1 90.69 216 GLU A CA 1
ATOM 1693 C C . GLU A 1 216 ? 14.992 4.336 -26.625 1 90.69 216 GLU A C 1
ATOM 1695 O O . GLU A 1 216 ? 16 4.277 -25.906 1 90.69 216 GLU A O 1
ATOM 1700 N N . ASN A 1 217 ? 14.414 5.531 -26.844 1 89.5 217 ASN A N 1
ATOM 1701 C CA . ASN A 1 217 ? 14.742 6.785 -26.172 1 89.5 217 ASN A CA 1
ATOM 1702 C C . ASN A 1 217 ? 16.219 7.152 -26.359 1 89.5 217 ASN A C 1
ATOM 1704 O O . ASN A 1 217 ? 16.891 7.535 -25.391 1 89.5 217 ASN A O 1
ATOM 1708 N N . ASP A 1 218 ? 16.734 6.855 -27.516 1 92.12 218 ASP A N 1
ATOM 1709 C CA . ASP A 1 218 ? 18.094 7.195 -27.891 1 92.12 218 ASP A CA 1
ATOM 1710 C C . ASP A 1 218 ? 19.109 6.43 -27.047 1 92.12 218 ASP A C 1
ATOM 1712 O O . ASP A 1 218 ? 20.094 7.004 -26.578 1 92.12 218 ASP A O 1
ATOM 1716 N N . SER A 1 219 ? 18.812 5.168 -26.812 1 95.88 219 SER A N 1
ATOM 1717 C CA . SER A 1 219 ? 19.656 4.367 -25.938 1 95.88 219 SER A CA 1
ATOM 1718 C C . SER A 1 219 ? 21.031 4.141 -26.562 1 95.88 219 SER A C 1
ATOM 1720 O O . SER A 1 219 ? 22.031 4.023 -25.844 1 95.88 219 SER A O 1
ATOM 1722 N N . ALA A 1 220 ? 21.156 4.074 -27.891 1 96.94 220 ALA A N 1
ATOM 1723 C CA . ALA A 1 220 ? 22.453 3.934 -28.531 1 96.94 220 ALA A CA 1
ATOM 1724 C C . ALA A 1 220 ? 23.344 5.137 -28.219 1 96.94 220 ALA A C 1
ATOM 1726 O O . ALA A 1 220 ? 24.547 4.984 -27.984 1 96.94 220 ALA A O 1
ATOM 1727 N N . ARG A 1 221 ? 22.719 6.266 -28.266 1 95.56 221 ARG A N 1
ATOM 1728 C CA . ARG A 1 221 ? 23.438 7.496 -27.922 1 95.56 221 ARG A CA 1
ATOM 1729 C C . ARG A 1 221 ? 23.875 7.48 -26.469 1 95.56 221 ARG A C 1
ATOM 1731 O O . ARG A 1 221 ? 24.984 7.906 -26.141 1 95.56 221 ARG A O 1
ATOM 1738 N N . ALA A 1 222 ? 23 7.039 -25.641 1 96.69 222 ALA A N 1
ATOM 1739 C CA . ALA A 1 222 ? 23.328 6.938 -24.219 1 96.69 222 ALA A CA 1
ATOM 1740 C C . ALA A 1 222 ? 24.547 6.043 -23.984 1 96.69 222 ALA A C 1
ATOM 1742 O O . ALA A 1 222 ? 25.438 6.395 -23.234 1 96.69 222 ALA A O 1
ATOM 1743 N N . VAL A 1 223 ? 24.641 4.922 -24.672 1 97.94 223 VAL A N 1
ATOM 1744 C CA . VAL A 1 223 ? 25.703 3.949 -24.484 1 97.94 223 VAL A CA 1
ATOM 1745 C C . VAL A 1 223 ? 27.031 4.527 -25 1 97.94 223 VAL A C 1
ATOM 1747 O O . VAL A 1 223 ? 28.078 4.367 -24.359 1 97.94 223 VAL A O 1
ATOM 1750 N N . ARG A 1 224 ? 26.969 5.199 -26.125 1 96.69 224 ARG A N 1
ATOM 1751 C CA . ARG A 1 224 ? 28.156 5.844 -26.656 1 96.69 224 ARG A CA 1
ATOM 1752 C C . ARG A 1 224 ? 28.688 6.914 -25.703 1 96.69 224 ARG A C 1
ATOM 1754 O O . ARG A 1 224 ? 29.906 7.047 -25.531 1 96.69 224 ARG A O 1
ATOM 1761 N N . PHE A 1 225 ? 27.766 7.633 -25.188 1 96.19 225 PHE A N 1
ATOM 1762 C CA . PHE A 1 225 ? 28.141 8.688 -24.25 1 96.19 225 PHE A CA 1
ATOM 1763 C C . PHE A 1 225 ? 28.781 8.094 -23 1 96.19 225 PHE A C 1
ATOM 1765 O O . PHE A 1 225 ? 29.781 8.625 -22.5 1 96.19 225 PHE A O 1
ATOM 1772 N N . LEU A 1 226 ? 28.234 7.031 -22.5 1 96.94 226 LEU A N 1
ATOM 1773 C CA . LEU A 1 226 ? 28.812 6.34 -21.344 1 96.94 226 LEU A CA 1
ATOM 1774 C C . LEU A 1 226 ? 30.219 5.852 -21.656 1 96.94 226 LEU A C 1
ATOM 1776 O O . LEU A 1 226 ? 31.109 5.941 -20.797 1 96.94 226 LEU A O 1
ATOM 1780 N N . ASP A 1 227 ? 30.391 5.324 -22.797 1 96 227 ASP A N 1
ATOM 1781 C CA . ASP A 1 227 ? 31.719 4.859 -23.219 1 96 227 ASP A CA 1
ATOM 1782 C C . ASP A 1 227 ? 32.719 6.008 -23.25 1 96 227 ASP A C 1
ATOM 1784 O O . ASP A 1 227 ? 33.844 5.855 -22.797 1 96 227 ASP A O 1
ATOM 1788 N N . ALA A 1 228 ? 32.219 7.113 -23.703 1 93.94 228 ALA A N 1
ATOM 1789 C CA . ALA A 1 228 ? 33.062 8.297 -23.781 1 93.94 228 ALA A CA 1
ATOM 1790 C C . ALA A 1 228 ? 33.469 8.789 -22.391 1 93.94 228 ALA A C 1
ATOM 1792 O O . ALA A 1 228 ? 34.625 9.148 -22.141 1 93.94 228 ALA A O 1
ATOM 1793 N N . ILE A 1 229 ? 32.531 8.828 -21.516 1 91.94 229 ILE A N 1
ATOM 1794 C CA . ILE A 1 229 ? 32.75 9.281 -20.156 1 91.94 229 ILE A CA 1
ATOM 1795 C C . ILE A 1 229 ? 33.719 8.359 -19.453 1 91.94 229 ILE A C 1
ATOM 1797 O O . ILE A 1 229 ? 34.656 8.828 -18.797 1 91.94 229 ILE A O 1
ATOM 1801 N N . ALA A 1 230 ? 33.562 7.109 -19.625 1 87.5 230 ALA A N 1
ATOM 1802 C CA . ALA A 1 230 ? 34.375 6.121 -18.938 1 87.5 230 ALA A CA 1
ATOM 1803 C C . ALA A 1 230 ? 35.812 6.125 -19.484 1 87.5 230 ALA A C 1
ATOM 1805 O O . ALA A 1 230 ? 36.781 5.887 -18.734 1 87.5 230 ALA A O 1
ATOM 1806 N N . THR A 1 231 ? 35.938 6.324 -20.719 1 85.06 231 THR A N 1
ATOM 1807 C CA . THR A 1 231 ? 37.25 6.32 -21.359 1 85.06 231 THR A CA 1
ATOM 1808 C C . THR A 1 231 ? 38.031 7.598 -21.031 1 85.06 231 THR A C 1
ATOM 1810 O O . THR A 1 231 ? 39.219 7.562 -20.828 1 85.06 231 THR A O 1
ATOM 1813 N N . THR A 1 232 ? 37.25 8.711 -21.016 1 75.44 232 THR A N 1
ATOM 1814 C CA . THR A 1 232 ? 37.875 10 -20.75 1 75.44 232 THR A CA 1
ATOM 1815 C C . THR A 1 232 ? 38.188 10.133 -19.25 1 75.44 232 THR A C 1
ATOM 1817 O O . THR A 1 232 ? 39.188 10.773 -18.891 1 75.44 232 THR A O 1
ATOM 1820 N N . GLY A 1 233 ? 37.344 9.727 -18.281 1 62.88 233 GLY A N 1
ATOM 1821 C CA . GLY A 1 233 ? 37.5 9.836 -16.844 1 62.88 233 GLY A CA 1
ATOM 1822 C C . GLY A 1 233 ? 38.75 9.133 -16.328 1 62.88 233 GLY A C 1
ATOM 1823 O O . GLY A 1 233 ? 39.125 9.32 -15.164 1 62.88 233 GLY A O 1
ATOM 1824 N N . GLU A 1 234 ? 39.344 8.102 -16.938 1 59.19 234 GLU A N 1
ATOM 1825 C CA . GLU A 1 234 ? 40.562 7.469 -16.469 1 59.19 234 GLU A CA 1
ATOM 1826 C C . GLU A 1 234 ? 41.656 8.508 -16.203 1 59.19 234 GLU A C 1
ATOM 1828 O O . GLU A 1 234 ? 42.25 8.539 -15.117 1 59.19 234 GLU A O 1
ATOM 1833 N N . PRO A 1 235 ? 42.438 8.953 -17.172 1 50.97 235 PRO A N 1
ATOM 1834 C CA . PRO A 1 235 ? 43.344 10 -16.703 1 50.97 235 PRO A CA 1
ATOM 1835 C C . PRO A 1 235 ? 42.625 11.297 -16.344 1 50.97 235 PRO A C 1
ATOM 1837 O O . PRO A 1 235 ? 41.812 11.781 -17.141 1 50.97 235 PRO A O 1
ATOM 1840 N N . PHE A 1 236 ? 42.219 11.508 -15.031 1 51.5 236 PHE A N 1
ATOM 1841 C CA . PHE A 1 236 ? 41.375 12.461 -14.312 1 51.5 236 PHE A CA 1
ATOM 1842 C C . PHE A 1 236 ? 41.5 13.852 -14.914 1 51.5 236 PHE A C 1
ATOM 1844 O O . PHE A 1 236 ? 42.125 14.734 -14.32 1 51.5 236 PHE A O 1
ATOM 1851 N N . ASP A 1 237 ? 41.75 13.953 -16.156 1 59.78 237 ASP A N 1
ATOM 1852 C CA . ASP A 1 237 ? 41.75 15.375 -16.484 1 59.78 237 ASP A CA 1
ATOM 1853 C C . ASP A 1 237 ? 40.375 15.992 -16.359 1 59.78 237 ASP A C 1
ATOM 1855 O O . ASP A 1 237 ? 39.531 15.797 -17.234 1 59.78 237 ASP A O 1
ATOM 1859 N N . SER A 1 238 ? 39.969 16.469 -15.211 1 69.69 238 SER A N 1
ATOM 1860 C CA . SER A 1 238 ? 38.781 17.062 -14.656 1 69.69 238 SER A CA 1
ATOM 1861 C C . SER A 1 238 ? 38.125 18.016 -15.641 1 69.69 238 SER A C 1
ATOM 1863 O O . SER A 1 238 ? 36.906 18.062 -15.766 1 69.69 238 SER A O 1
ATOM 1865 N N . SER A 1 239 ? 38.969 18.594 -16.562 1 79.62 239 SER A N 1
ATOM 1866 C CA . SER A 1 239 ? 38.406 19.609 -17.453 1 79.62 239 SER A CA 1
ATOM 1867 C C . SER A 1 239 ? 37.719 18.969 -18.641 1 79.62 239 SER A C 1
ATOM 1869 O O . SER A 1 239 ? 36.688 19.469 -19.094 1 79.62 239 SER A O 1
ATOM 1871 N N . ASN A 1 240 ? 38.25 17.844 -19.094 1 84.56 240 ASN A N 1
ATOM 1872 C CA . ASN A 1 240 ? 37.656 17.172 -20.25 1 84.56 240 ASN A CA 1
ATOM 1873 C C . ASN A 1 240 ? 36.312 16.578 -19.906 1 84.56 240 ASN A C 1
ATOM 1875 O O . ASN A 1 240 ? 35.375 16.594 -20.734 1 84.56 240 ASN A O 1
ATOM 1879 N N . ILE A 1 241 ? 36.219 16.109 -18.734 1 88.31 241 ILE A N 1
ATOM 1880 C CA . ILE A 1 241 ? 34.969 15.523 -18.312 1 88.31 241 ILE A CA 1
ATOM 1881 C C . ILE A 1 241 ? 33.906 16.609 -18.188 1 88.31 241 ILE A C 1
ATOM 1883 O O . ILE A 1 241 ? 32.75 16.406 -18.578 1 88.31 241 ILE A O 1
ATOM 1887 N N . SER A 1 242 ? 34.281 17.734 -17.719 1 89.5 242 SER A N 1
ATOM 1888 C CA . SER A 1 242 ? 33.375 18.859 -17.578 1 89.5 242 SER A CA 1
ATOM 1889 C C . SER A 1 242 ? 32.812 19.281 -18.938 1 89.5 242 SER A C 1
ATOM 1891 O O . SER A 1 242 ? 31.641 19.578 -19.078 1 89.5 242 SER A O 1
ATOM 1893 N N . LYS A 1 243 ? 33.75 19.281 -19.891 1 90 243 LYS A N 1
ATOM 1894 C CA . LYS A 1 243 ? 33.312 19.641 -21.25 1 90 243 LYS A CA 1
ATOM 1895 C C . LYS A 1 243 ? 32.375 18.594 -21.828 1 90 243 LYS A C 1
ATOM 1897 O O . LYS A 1 243 ? 31.406 18.938 -22.5 1 90 243 LYS A O 1
ATOM 1902 N N . LEU A 1 244 ? 32.688 17.406 -21.578 1 91.25 244 LEU A N 1
ATOM 1903 C CA . LEU A 1 244 ? 31.875 16.312 -22.078 1 91.25 244 LEU A CA 1
ATOM 1904 C C . LEU A 1 244 ? 30.469 16.359 -21.484 1 91.25 244 LEU A C 1
ATOM 1906 O O . LEU A 1 244 ? 29.484 16.141 -22.188 1 91.25 244 LEU A O 1
ATOM 1910 N N . LEU A 1 245 ? 30.406 16.641 -20.203 1 92.19 245 LEU A N 1
ATOM 1911 C CA . LEU A 1 245 ? 29.125 16.719 -19.516 1 92.19 245 LEU A CA 1
ATOM 1912 C C . LEU A 1 245 ? 28.312 17.906 -20.016 1 92.19 245 LEU A C 1
ATOM 1914 O O . LEU A 1 245 ? 27.094 17.812 -20.188 1 92.19 245 LEU A O 1
ATOM 1918 N N . ALA A 1 246 ? 28.953 19 -20.266 1 90.81 246 ALA A N 1
ATOM 1919 C CA . ALA A 1 246 ? 28.281 20.188 -20.781 1 90.81 246 ALA A CA 1
ATOM 1920 C C . ALA A 1 246 ? 27.703 19.922 -22.172 1 90.81 246 ALA A C 1
ATOM 1922 O O . ALA A 1 246 ? 26.562 20.312 -22.453 1 90.81 246 ALA A O 1
ATOM 1923 N N . VAL A 1 247 ? 28.5 19.312 -23 1 90.19 247 VAL A N 1
ATOM 1924 C CA . VAL A 1 247 ? 28.062 18.969 -24.344 1 90.19 247 VAL A CA 1
ATOM 1925 C C . VAL A 1 247 ? 26.906 17.984 -24.281 1 90.19 247 VAL A C 1
ATOM 1927 O O . VAL A 1 247 ? 25.938 18.094 -25.047 1 90.19 247 VAL A O 1
ATOM 1930 N N . GLY A 1 248 ? 27.078 17.016 -23.438 1 91.06 248 GLY A N 1
ATOM 1931 C CA . GLY A 1 248 ? 26.031 16.016 -23.281 1 91.06 248 GLY A CA 1
ATOM 1932 C C . GLY A 1 248 ? 24.719 16.609 -22.797 1 91.06 248 GLY A C 1
ATOM 1933 O O . GLY A 1 248 ? 23.641 16.141 -23.172 1 91.06 248 GLY A O 1
ATOM 1934 N N . ALA A 1 249 ? 24.781 17.578 -21.922 1 88.69 249 ALA A N 1
ATOM 1935 C CA . ALA A 1 249 ? 23.594 18.266 -21.422 1 88.69 249 ALA A CA 1
ATOM 1936 C C . ALA A 1 249 ? 22.906 19.047 -22.547 1 88.69 249 ALA A C 1
ATOM 1938 O O . ALA A 1 249 ? 21.672 19.141 -22.594 1 88.69 249 ALA A O 1
ATOM 1939 N N . GLU A 1 250 ? 23.672 19.562 -23.438 1 87.44 250 GLU A N 1
ATOM 1940 C CA . GLU A 1 250 ? 23.156 20.406 -24.516 1 87.44 250 GLU A CA 1
ATOM 1941 C C . GLU A 1 250 ? 22.594 19.562 -25.656 1 87.44 250 GLU A C 1
ATOM 1943 O O . GLU A 1 250 ? 21.562 19.922 -26.25 1 87.44 250 GLU A O 1
ATOM 1948 N N . ASN A 1 251 ? 23.25 18.484 -25.953 1 89.62 251 ASN A N 1
ATOM 1949 C CA . ASN A 1 251 ? 22.859 17.734 -27.141 1 89.62 251 ASN A CA 1
ATOM 1950 C C . ASN A 1 251 ? 21.859 16.625 -26.812 1 89.62 251 ASN A C 1
ATOM 1952 O O . ASN A 1 251 ? 21.422 15.891 -27.688 1 89.62 251 ASN A O 1
ATOM 1956 N N . GLY A 1 252 ? 21.562 16.359 -25.531 1 88.25 252 GLY A N 1
ATOM 1957 C CA . GLY A 1 252 ? 20.547 15.398 -25.156 1 88.25 252 GLY A CA 1
ATOM 1958 C C . GLY A 1 252 ? 21.109 14.062 -24.719 1 88.25 252 GLY A C 1
ATOM 1959 O O . GLY A 1 252 ? 20.375 13.156 -24.328 1 88.25 252 GLY A O 1
ATOM 1960 N N . ASP A 1 253 ? 22.438 13.891 -24.766 1 92.75 253 ASP A N 1
ATOM 1961 C CA . ASP A 1 253 ? 23.062 12.633 -24.375 1 92.75 253 ASP A CA 1
ATOM 1962 C C . ASP A 1 253 ? 22.781 12.305 -22.922 1 92.75 253 ASP A C 1
ATOM 1964 O O . ASP A 1 253 ? 22.531 11.148 -22.578 1 92.75 253 ASP A O 1
ATOM 1968 N N . LEU A 1 254 ? 22.828 13.312 -22.141 1 91.88 254 LEU A N 1
ATOM 1969 C CA . LEU A 1 254 ? 22.562 13.109 -20.719 1 91.88 254 LEU A CA 1
ATOM 1970 C C . LEU A 1 254 ? 21.125 12.656 -20.5 1 91.88 254 LEU A C 1
ATOM 1972 O O . LEU A 1 254 ? 20.859 11.805 -19.656 1 91.88 254 LEU A O 1
ATOM 1976 N N . LEU A 1 255 ? 20.266 13.227 -21.234 1 88.44 255 LEU A N 1
ATOM 1977 C CA . LEU A 1 255 ? 18.859 12.844 -21.141 1 88.44 255 LEU A CA 1
ATOM 1978 C C . LEU A 1 255 ? 18.656 11.398 -21.578 1 88.44 255 LEU A C 1
ATOM 1980 O O . LEU A 1 255 ? 17.812 10.688 -21.031 1 88.44 255 LEU A O 1
ATOM 1984 N N . ALA A 1 256 ? 19.359 11.023 -22.562 1 92.38 256 ALA A N 1
ATOM 1985 C CA . ALA A 1 256 ? 19.312 9.641 -23.016 1 92.38 256 ALA A CA 1
ATOM 1986 C C . ALA A 1 256 ? 19.766 8.68 -21.938 1 92.38 256 ALA A C 1
ATOM 1988 O O . ALA A 1 256 ? 19.203 7.59 -21.781 1 92.38 256 ALA A O 1
ATOM 1989 N N . VAL A 1 257 ? 20.75 9.086 -21.203 1 94.75 257 VAL A N 1
ATOM 1990 C CA . VAL A 1 257 ? 21.25 8.242 -20.109 1 94.75 257 VAL A CA 1
ATOM 1991 C C . VAL A 1 257 ? 20.219 8.18 -19 1 94.75 257 VAL A C 1
ATOM 1993 O O . VAL A 1 257 ? 20.047 7.129 -18.359 1 94.75 257 VAL A O 1
ATOM 1996 N N . VAL A 1 258 ? 19.594 9.297 -18.734 1 91.44 258 VAL A N 1
ATOM 1997 C CA . VAL A 1 258 ? 18.531 9.312 -17.734 1 91.44 258 VAL A CA 1
ATOM 1998 C C . VAL A 1 258 ? 17.469 8.258 -18.078 1 91.44 258 VAL A C 1
ATOM 2000 O O . VAL A 1 258 ? 17.047 7.492 -17.219 1 91.44 258 VAL A O 1
ATOM 2003 N N . SER A 1 259 ? 17.109 8.18 -19.312 1 91 259 SER A N 1
ATOM 2004 C CA . SER A 1 259 ? 16.109 7.211 -19.766 1 91 259 SER A CA 1
ATOM 2005 C C . SER A 1 259 ? 16.641 5.785 -19.625 1 91 259 SER A C 1
ATOM 2007 O O . SER A 1 259 ? 15.898 4.879 -19.234 1 91 259 SER A O 1
ATOM 2009 N N . LEU A 1 260 ? 17.828 5.613 -19.969 1 95.12 260 LEU A N 1
ATOM 2010 C CA . LEU A 1 260 ? 18.438 4.289 -19.891 1 95.12 260 LEU A CA 1
ATOM 2011 C C . LEU A 1 260 ? 18.5 3.809 -18.453 1 95.12 260 LEU A C 1
ATOM 2013 O O . LEU A 1 260 ? 18.188 2.65 -18.156 1 95.12 260 LEU A O 1
ATOM 2017 N N . PHE A 1 261 ? 18.906 4.727 -17.531 1 94.81 261 PHE A N 1
ATOM 2018 C CA . PHE A 1 261 ? 19.047 4.391 -16.125 1 94.81 261 PHE A CA 1
ATOM 2019 C C . PHE A 1 261 ? 17.688 4.254 -15.453 1 94.81 261 PHE A C 1
ATOM 2021 O O . PHE A 1 261 ? 17.578 3.723 -14.344 1 94.81 261 PHE A O 1
ATOM 2028 N N . GLY A 1 262 ? 16.688 4.684 -16.125 1 90.69 262 GLY A N 1
ATOM 2029 C CA . GLY A 1 262 ? 15.328 4.602 -15.586 1 90.69 262 GLY A CA 1
ATOM 2030 C C . GLY A 1 262 ? 14.594 3.342 -16 1 90.69 262 GLY A C 1
ATOM 2031 O O . GLY A 1 262 ? 13.453 3.121 -15.602 1 90.69 262 GLY A O 1
ATOM 2032 N N . ARG A 1 263 ? 15.25 2.467 -16.703 1 92.38 263 ARG A N 1
ATOM 2033 C CA . ARG A 1 263 ? 14.602 1.262 -17.203 1 92.38 263 ARG A CA 1
ATOM 2034 C C . ARG A 1 263 ? 14.289 0.289 -16.062 1 92.38 263 ARG A C 1
ATOM 2036 O O . ARG A 1 263 ? 14.906 0.351 -15.008 1 92.38 263 ARG A O 1
ATOM 2043 N N . GLU A 1 264 ? 13.398 -0.649 -16.344 1 90.44 264 GLU A N 1
ATOM 2044 C CA . GLU A 1 264 ? 12.836 -1.558 -15.344 1 90.44 264 GLU A CA 1
ATOM 2045 C C . GLU A 1 264 ? 13.898 -2.506 -14.805 1 90.44 264 GLU A C 1
ATOM 2047 O O . GLU A 1 264 ? 13.844 -2.918 -13.641 1 90.44 264 GLU A O 1
ATOM 2052 N N . TYR A 1 265 ? 14.906 -2.787 -15.633 1 95.31 265 TYR A N 1
ATOM 2053 C CA . TYR A 1 265 ? 15.938 -3.748 -15.266 1 95.31 265 TYR A CA 1
ATOM 2054 C C . TYR A 1 265 ? 16.547 -3.408 -13.914 1 95.31 265 TYR A C 1
ATOM 2056 O O . TYR A 1 265 ? 16.734 -4.289 -13.07 1 95.31 265 TYR A O 1
ATOM 2064 N N . TRP A 1 266 ? 16.734 -2.166 -13.695 1 95.69 266 TRP A N 1
ATOM 2065 C CA . TRP A 1 266 ? 17.516 -1.71 -12.547 1 95.69 266 TRP A CA 1
ATOM 2066 C C . TRP A 1 266 ? 16.719 -1.856 -11.25 1 95.69 266 TRP A C 1
ATOM 2068 O O . TRP A 1 266 ? 17.297 -1.834 -10.164 1 95.69 266 TRP A O 1
ATOM 2078 N N . ARG A 1 267 ? 15.453 -2.1 -11.328 1 92.19 267 ARG A N 1
ATOM 2079 C CA . ARG A 1 267 ? 14.594 -2.115 -10.141 1 92.19 267 ARG A CA 1
ATOM 2080 C C . ARG A 1 267 ? 14.312 -3.545 -9.695 1 92.19 267 ARG A C 1
ATOM 2082 O O . ARG A 1 267 ? 13.789 -3.764 -8.594 1 92.19 267 ARG A O 1
ATOM 2089 N N . ARG A 1 268 ? 14.703 -4.469 -10.398 1 93.88 268 ARG A N 1
ATOM 2090 C CA . ARG A 1 268 ? 14.367 -5.859 -10.109 1 93.88 268 ARG A CA 1
ATOM 2091 C C . ARG A 1 268 ? 15.305 -6.441 -9.055 1 93.88 268 ARG A C 1
ATOM 2093 O O . ARG A 1 268 ? 16.5 -6.164 -9.055 1 93.88 268 ARG A O 1
ATOM 2100 N N . LEU A 1 269 ? 14.758 -7.27 -8.219 1 96.56 269 LEU A N 1
ATOM 2101 C CA . LEU A 1 269 ? 15.516 -7.824 -7.098 1 96.56 269 LEU A CA 1
ATOM 2102 C C . LEU A 1 269 ? 16.484 -8.898 -7.574 1 96.56 269 LEU A C 1
ATOM 2104 O O . LEU A 1 269 ? 17.641 -8.945 -7.125 1 96.56 269 LEU A O 1
ATOM 2108 N N . TRP A 1 270 ? 16.109 -9.805 -8.492 1 96.62 270 TRP A N 1
ATOM 2109 C CA . TRP A 1 270 ? 16.906 -10.945 -8.922 1 96.62 270 TRP A CA 1
ATOM 2110 C C . TRP A 1 270 ? 18.219 -10.484 -9.555 1 96.62 270 TRP A C 1
ATOM 2112 O O . TRP A 1 270 ? 19.234 -11.172 -9.453 1 96.62 270 TRP A O 1
ATOM 2122 N N . VAL A 1 271 ? 18.219 -9.352 -10.117 1 96.88 271 VAL A N 1
ATOM 2123 C CA . VAL A 1 271 ? 19.391 -8.859 -10.828 1 96.88 271 VAL A CA 1
ATOM 2124 C C . VAL A 1 271 ? 20.531 -8.617 -9.844 1 96.88 271 VAL A C 1
ATOM 2126 O O . VAL A 1 271 ? 21.703 -8.742 -10.195 1 96.88 271 VAL A O 1
ATOM 2129 N N . VAL A 1 272 ? 20.156 -8.344 -8.609 1 96.88 272 VAL A N 1
ATOM 2130 C CA . VAL A 1 272 ? 21.172 -8.055 -7.586 1 96.88 272 VAL A CA 1
ATOM 2131 C C . VAL A 1 272 ? 22.094 -9.258 -7.422 1 96.88 272 VAL A C 1
ATOM 2133 O O . VAL A 1 272 ? 23.312 -9.117 -7.473 1 96.88 272 VAL A O 1
ATOM 2136 N N . GLN A 1 273 ? 21.547 -10.445 -7.281 1 96.06 273 GLN A N 1
ATOM 2137 C CA . GLN A 1 273 ? 22.406 -11.617 -7.086 1 96.06 273 GLN A CA 1
ATOM 2138 C C . GLN A 1 273 ? 23.031 -12.07 -8.406 1 96.06 273 GLN A C 1
ATOM 2140 O O . GLN A 1 273 ? 24.125 -12.633 -8.414 1 96.06 273 GLN A O 1
ATOM 2145 N N . GLU A 1 274 ? 22.375 -11.812 -9.539 1 97.5 274 GLU A N 1
ATOM 2146 C CA . GLU A 1 274 ? 22.922 -12.164 -10.852 1 97.5 274 GLU A CA 1
ATOM 2147 C C . GLU A 1 274 ? 24.203 -11.398 -11.141 1 97.5 274 GLU A C 1
ATOM 2149 O O . GLU A 1 274 ? 25.188 -11.984 -11.586 1 97.5 274 GLU A O 1
ATOM 2154 N N . VAL A 1 275 ? 24.141 -10.117 -10.82 1 96.88 275 VAL A N 1
ATOM 2155 C CA . VAL A 1 275 ? 25.312 -9.266 -11.047 1 96.88 275 VAL A CA 1
ATOM 2156 C C . VAL A 1 275 ? 26.375 -9.562 -10 1 96.88 275 VAL A C 1
ATOM 2158 O O . VAL A 1 275 ? 27.562 -9.617 -10.32 1 96.88 275 VAL A O 1
ATOM 2161 N N . PHE A 1 276 ? 26 -9.766 -8.797 1 95.56 276 PHE A N 1
ATOM 2162 C CA . PHE A 1 276 ? 26.906 -10.016 -7.68 1 95.56 276 PHE A CA 1
ATOM 2163 C C . PHE A 1 276 ? 27.766 -11.25 -7.938 1 95.56 276 PHE A C 1
ATOM 2165 O O . PHE A 1 276 ? 28.953 -11.266 -7.613 1 95.56 276 PHE A O 1
ATOM 2172 N N . ASN A 1 277 ? 27.188 -12.32 -8.531 1 95.94 277 ASN A N 1
ATOM 2173 C CA . ASN A 1 277 ? 27.859 -13.602 -8.68 1 95.94 277 ASN A CA 1
ATOM 2174 C C . ASN A 1 277 ? 28.594 -13.703 -10.016 1 95.94 277 ASN A C 1
ATOM 2176 O O . ASN A 1 277 ? 29.359 -14.641 -10.242 1 95.94 277 ASN A O 1
ATOM 2180 N N . ALA A 1 278 ? 28.438 -12.734 -10.828 1 97 278 ALA A N 1
ATOM 2181 C CA . ALA A 1 278 ? 28.984 -12.797 -12.18 1 97 278 ALA A CA 1
ATOM 2182 C C . ALA A 1 278 ? 30.484 -12.578 -12.18 1 97 278 ALA A C 1
ATOM 2184 O O . ALA A 1 278 ? 31 -11.734 -11.438 1 97 278 ALA A O 1
ATOM 2185 N N . LYS A 1 279 ? 31.203 -13.305 -13.047 1 96 279 LYS A N 1
ATOM 2186 C CA . LYS A 1 279 ? 32.625 -13.109 -13.242 1 96 279 LYS A CA 1
ATOM 2187 C C . LYS A 1 279 ? 32.906 -11.938 -14.188 1 96 279 LYS A C 1
ATOM 2189 O O . LYS A 1 279 ? 33.719 -11.062 -13.891 1 96 279 LYS A O 1
ATOM 2194 N N . ARG A 1 280 ? 32.281 -12.016 -15.258 1 97.06 280 ARG A N 1
ATOM 2195 C CA . ARG A 1 280 ? 32.344 -10.992 -16.297 1 97.06 280 ARG A CA 1
ATOM 2196 C C . ARG A 1 280 ? 30.938 -10.625 -16.781 1 97.06 280 ARG A C 1
ATOM 2198 O O . ARG A 1 280 ? 30.078 -11.492 -16.922 1 97.06 280 ARG A O 1
ATOM 2205 N N . ILE A 1 281 ? 30.797 -9.328 -16.969 1 98.31 281 ILE A N 1
ATOM 2206 C CA . ILE A 1 281 ? 29.453 -8.898 -17.359 1 98.31 281 ILE A CA 1
ATOM 2207 C C . ILE A 1 281 ? 29.531 -8.016 -18.594 1 98.31 281 ILE A C 1
ATOM 2209 O O . ILE A 1 281 ? 30.344 -7.082 -18.656 1 98.31 281 ILE A O 1
ATOM 2213 N N . MET A 1 282 ? 28.812 -8.383 -19.578 1 98.25 282 MET A N 1
ATOM 2214 C CA . MET A 1 282 ? 28.594 -7.551 -20.766 1 98.25 282 MET A CA 1
ATOM 2215 C C . MET A 1 282 ? 27.156 -7.051 -20.812 1 98.25 282 MET A C 1
ATOM 2217 O O . MET A 1 282 ? 26.219 -7.828 -20.641 1 98.25 282 MET A O 1
ATOM 2221 N N . VAL A 1 283 ? 26.984 -5.703 -21.016 1 98.56 283 VAL A N 1
ATOM 2222 C CA . VAL A 1 283 ? 25.656 -5.113 -21.062 1 98.56 283 VAL A CA 1
ATOM 2223 C C . VAL A 1 283 ? 25.219 -4.902 -22.5 1 98.56 283 VAL A C 1
ATOM 2225 O O . VAL A 1 283 ? 25.938 -4.266 -23.281 1 98.56 283 VAL A O 1
ATOM 2228 N N . HIS A 1 284 ? 24.109 -5.484 -22.812 1 98.38 284 HIS A N 1
ATOM 2229 C CA . HIS A 1 284 ? 23.531 -5.367 -24.156 1 98.38 284 HIS A CA 1
ATOM 2230 C C . HIS A 1 284 ? 22.297 -4.461 -24.141 1 98.38 284 HIS A C 1
ATOM 2232 O O . HIS A 1 284 ? 21.484 -4.531 -23.234 1 98.38 284 HIS A O 1
ATOM 2238 N N . CYS A 1 285 ? 22.125 -3.594 -25.125 1 97.94 285 CYS A N 1
ATOM 2239 C CA . CYS A 1 285 ? 20.969 -2.732 -25.359 1 97.94 285 CYS A CA 1
ATOM 2240 C C . CYS A 1 285 ? 20.766 -2.471 -26.844 1 97.94 285 CYS A C 1
ATOM 2242 O O . CYS A 1 285 ? 21.562 -1.771 -27.469 1 97.94 285 CYS A O 1
ATOM 2244 N N . GLY A 1 286 ? 19.703 -2.977 -27.328 1 96.06 286 GLY A N 1
ATOM 2245 C CA . GLY A 1 286 ? 19.594 -2.938 -28.781 1 96.06 286 GLY A CA 1
ATOM 2246 C C . GLY A 1 286 ? 20.75 -3.609 -29.484 1 96.06 286 GLY A C 1
ATOM 2247 O O . GLY A 1 286 ? 21.078 -4.766 -29.203 1 96.06 286 GLY A O 1
ATOM 2248 N N . SER A 1 287 ? 21.375 -2.822 -30.328 1 94.62 287 SER A N 1
ATOM 2249 C CA . SER A 1 287 ? 22.5 -3.363 -31.078 1 94.62 287 SER A CA 1
ATOM 2250 C C . SER A 1 287 ? 23.828 -3.018 -30.391 1 94.62 287 SER A C 1
ATOM 2252 O O . SER A 1 287 ? 24.891 -3.467 -30.828 1 94.62 287 SER A O 1
ATOM 2254 N N . THR A 1 288 ? 23.719 -2.332 -29.297 1 96.81 288 THR A N 1
ATOM 2255 C CA . THR A 1 288 ? 24.938 -1.877 -28.641 1 96.81 288 THR A CA 1
ATOM 2256 C C . THR A 1 288 ? 25.359 -2.85 -27.547 1 96.81 288 THR A C 1
ATOM 2258 O O . THR A 1 288 ? 24.516 -3.584 -27.016 1 96.81 288 THR A O 1
ATOM 2261 N N . ARG A 1 289 ? 26.672 -2.891 -27.312 1 96.75 289 ARG A N 1
ATOM 2262 C CA . ARG A 1 289 ? 27.25 -3.65 -26.219 1 96.75 289 ARG A CA 1
ATOM 2263 C C . ARG A 1 289 ? 28.359 -2.861 -25.516 1 96.75 289 ARG A C 1
ATOM 2265 O O . ARG A 1 289 ? 29.125 -2.17 -26.188 1 96.75 289 ARG A O 1
ATOM 2272 N N . LEU A 1 290 ? 28.328 -2.84 -24.234 1 97.81 290 LEU A N 1
ATOM 2273 C CA . LEU A 1 290 ? 29.328 -2.129 -23.438 1 97.81 290 LEU A CA 1
ATOM 2274 C C . LEU A 1 290 ? 29.594 -2.859 -22.125 1 97.81 290 LEU A C 1
ATOM 2276 O O . LEU A 1 290 ? 28.672 -3.375 -21.5 1 97.81 290 LEU A O 1
ATOM 2280 N N . GLU A 1 291 ? 30.828 -2.904 -21.75 1 97.5 291 GLU A N 1
ATOM 2281 C CA . GLU A 1 291 ? 31.219 -3.611 -20.547 1 97.5 291 GLU A CA 1
ATOM 2282 C C . GLU A 1 291 ? 30.578 -2.982 -19.297 1 97.5 291 GLU A C 1
ATOM 2284 O O . GLU A 1 291 ? 30.469 -1.76 -19.219 1 97.5 291 GLU A O 1
ATOM 2289 N N . TRP A 1 292 ? 30.312 -3.781 -18.328 1 97.38 292 TRP A N 1
ATOM 2290 C CA . TRP A 1 292 ? 29.656 -3.385 -17.094 1 97.38 292 TRP A CA 1
ATOM 2291 C C . TRP A 1 292 ? 30.5 -2.35 -16.344 1 97.38 292 TRP A C 1
ATOM 2293 O O . TRP A 1 292 ? 29.953 -1.396 -15.773 1 97.38 292 TRP A O 1
ATOM 2303 N N . LYS A 1 293 ? 31.797 -2.463 -16.375 1 95.06 293 LYS A N 1
ATOM 2304 C CA . LYS A 1 293 ? 32.688 -1.574 -15.648 1 95.06 293 LYS A CA 1
ATOM 2305 C C . LYS A 1 293 ? 32.562 -0.133 -16.125 1 95.06 293 LYS A C 1
ATOM 2307 O O . LYS A 1 293 ? 32.688 0.806 -15.344 1 95.06 293 LYS A O 1
ATOM 2312 N N . LYS A 1 294 ? 32.25 0.007 -17.375 1 96.19 294 LYS A N 1
ATOM 2313 C CA . LYS A 1 294 ? 32.094 1.348 -17.938 1 96.19 294 LYS A CA 1
ATOM 2314 C C . LYS A 1 294 ? 30.828 2.006 -17.453 1 96.19 294 LYS A C 1
ATOM 2316 O O . LYS A 1 294 ? 30.781 3.219 -17.234 1 96.19 294 LYS A O 1
ATOM 2321 N N . TYR A 1 295 ? 29.766 1.239 -17.328 1 97.19 295 TYR A N 1
ATOM 2322 C CA . TYR A 1 295 ? 28.531 1.743 -16.719 1 97.19 295 TYR A CA 1
ATOM 2323 C C . TYR A 1 295 ? 28.781 2.217 -15.297 1 97.19 295 TYR A C 1
ATOM 2325 O O . TYR A 1 295 ? 28.328 3.295 -14.906 1 97.19 295 TYR A O 1
ATOM 2333 N N . GLN A 1 296 ? 29.5 1.443 -14.531 1 95.31 296 GLN A N 1
ATOM 2334 C CA . GLN A 1 296 ? 29.781 1.747 -13.125 1 95.31 296 GLN A CA 1
ATOM 2335 C C . GLN A 1 296 ? 30.625 3.01 -13 1 95.31 296 GLN A C 1
ATOM 2337 O O . GLN A 1 296 ? 30.328 3.877 -12.172 1 95.31 296 GLN A O 1
ATOM 2342 N N . SER A 1 297 ? 31.625 3.055 -13.859 1 94.19 297 SER A N 1
ATOM 2343 C CA . SER A 1 297 ? 32.531 4.203 -13.82 1 94.19 297 SER A CA 1
ATOM 2344 C C . SER A 1 297 ? 31.781 5.496 -14.133 1 94.19 297 SER A C 1
ATOM 2346 O O . SER A 1 297 ? 32 6.52 -13.484 1 94.19 297 SER A O 1
ATOM 2348 N N . ALA A 1 298 ? 30.984 5.418 -15.125 1 94.31 298 ALA A N 1
ATOM 2349 C CA . ALA A 1 298 ? 30.203 6.598 -15.492 1 94.31 298 ALA A CA 1
ATOM 2350 C C . ALA A 1 298 ? 29.281 7.016 -14.352 1 94.31 298 ALA A C 1
ATOM 2352 O O . ALA A 1 298 ? 29.141 8.203 -14.055 1 94.31 298 ALA A O 1
ATOM 2353 N N . SER A 1 299 ? 28.641 6.074 -13.734 1 93.94 299 SER A N 1
ATOM 2354 C CA . SER A 1 299 ? 27.734 6.336 -12.625 1 93.94 299 SER A CA 1
ATOM 2355 C C . SER A 1 299 ? 28.453 7.012 -11.461 1 93.94 299 SER A C 1
ATOM 2357 O O . SER A 1 299 ? 27.922 7.945 -10.852 1 93.94 299 SER A O 1
ATOM 2359 N N . VAL A 1 300 ? 29.625 6.562 -11.133 1 93.06 300 VAL A N 1
ATOM 2360 C CA . VAL A 1 300 ? 30.438 7.148 -10.07 1 93.06 300 VAL A CA 1
ATOM 2361 C C . VAL A 1 300 ? 30.797 8.594 -10.422 1 93.06 300 VAL A C 1
ATOM 2363 O O . VAL A 1 300 ? 30.734 9.477 -9.562 1 93.06 300 VAL A O 1
ATOM 2366 N N . LEU A 1 301 ? 31.109 8.781 -11.672 1 92.5 301 LEU A N 1
ATOM 2367 C CA . LEU A 1 301 ? 31.484 10.109 -12.125 1 92.5 301 LEU A CA 1
ATOM 2368 C C . LEU A 1 301 ? 30.312 11.078 -12.016 1 92.5 301 LEU A C 1
ATOM 2370 O O . LEU A 1 301 ? 30.484 12.242 -11.656 1 92.5 301 LEU A O 1
ATOM 2374 N N . PHE A 1 302 ? 29.094 10.625 -12.398 1 93.44 302 PHE A N 1
ATOM 2375 C CA . PHE A 1 302 ? 27.891 11.453 -12.25 1 93.44 302 PHE A CA 1
ATOM 2376 C C . PHE A 1 302 ? 27.719 11.883 -10.797 1 93.44 302 PHE A C 1
ATOM 2378 O O . PHE A 1 302 ? 27.344 13.023 -10.531 1 93.44 302 PHE A O 1
ATOM 2385 N N . SER A 1 303 ? 27.938 10.953 -9.891 1 92.56 303 SER A N 1
ATOM 2386 C CA . SER A 1 303 ? 27.797 11.242 -8.469 1 92.56 303 SER A CA 1
ATOM 2387 C C . SER A 1 303 ? 28.844 12.258 -8.008 1 92.56 303 SER A C 1
ATOM 2389 O O . SER A 1 303 ? 28.531 13.156 -7.223 1 92.56 303 SER A O 1
ATOM 2391 N N . GLN A 1 304 ? 30.062 12.18 -8.531 1 90.69 304 GLN A N 1
ATOM 2392 C CA . GLN A 1 304 ? 31.156 13.055 -8.148 1 90.69 304 GLN A CA 1
ATOM 2393 C C . GLN A 1 304 ? 30.969 14.461 -8.719 1 90.69 304 GLN A C 1
ATOM 2395 O O . GLN A 1 304 ? 31.406 15.445 -8.109 1 90.69 304 GLN A O 1
ATOM 2400 N N . ARG A 1 305 ? 30.328 14.492 -9.867 1 91.75 305 ARG A N 1
ATOM 2401 C CA . ARG A 1 305 ? 30.172 15.766 -10.57 1 91.75 305 ARG A CA 1
ATOM 2402 C C . ARG A 1 305 ? 28.719 16.219 -10.57 1 91.75 305 ARG A C 1
ATOM 2404 O O . ARG A 1 305 ? 28.219 16.703 -11.586 1 91.75 305 ARG A O 1
ATOM 2411 N N . ARG A 1 306 ? 28.047 15.961 -9.531 1 89.81 306 ARG A N 1
ATOM 2412 C CA . ARG A 1 306 ? 26.625 16.25 -9.398 1 89.81 306 ARG A CA 1
ATOM 2413 C C . ARG A 1 306 ? 26.328 17.703 -9.75 1 89.81 306 ARG A C 1
ATOM 2415 O O . ARG A 1 306 ? 25.328 18 -10.391 1 89.81 306 ARG A O 1
ATOM 2422 N N . GLY A 1 307 ? 27.141 18.656 -9.398 1 86.75 307 GLY A N 1
ATOM 2423 C CA . GLY A 1 307 ? 26.938 20.094 -9.602 1 86.75 307 GLY A CA 1
ATOM 2424 C C . GLY A 1 307 ? 27.016 20.5 -11.062 1 86.75 307 GLY A C 1
ATOM 2425 O O . GLY A 1 307 ? 26.547 21.578 -11.43 1 86.75 307 GLY A O 1
ATOM 2426 N N . GLU A 1 308 ? 27.516 19.594 -11.867 1 88.94 308 GLU A N 1
ATOM 2427 C CA . GLU A 1 308 ? 27.719 19.922 -13.273 1 88.94 308 GLU A CA 1
ATOM 2428 C C . GLU A 1 308 ? 26.609 19.328 -14.141 1 88.94 308 GLU A C 1
ATOM 2430 O O . GLU A 1 308 ? 26.547 19.562 -15.344 1 88.94 308 GLU A O 1
ATOM 2435 N N . LEU A 1 309 ? 25.828 18.531 -13.492 1 89.38 309 LEU A N 1
ATOM 2436 C CA . LEU A 1 309 ? 24.719 17.922 -14.211 1 89.38 309 LEU A CA 1
ATOM 2437 C C . LEU A 1 309 ? 23.562 18.906 -14.336 1 89.38 309 LEU A C 1
ATOM 2439 O O . LEU A 1 309 ? 22.656 18.922 -13.492 1 89.38 309 LEU A O 1
ATOM 2443 N N . ILE A 1 310 ? 23.625 19.828 -15.273 1 78.19 310 ILE A N 1
ATOM 2444 C CA . ILE A 1 310 ? 22.672 20.906 -15.445 1 78.19 310 ILE A CA 1
ATOM 2445 C C . ILE A 1 310 ? 21.734 20.594 -16.594 1 78.19 310 ILE A C 1
ATOM 2447 O O . ILE A 1 310 ? 22.172 20.328 -17.719 1 78.19 310 ILE A O 1
ATOM 2451 N N . PHE A 1 311 ? 20.609 20.375 -16.312 1 75.38 311 PHE A N 1
ATOM 2452 C CA . PHE A 1 311 ? 19.594 20.172 -17.344 1 75.38 311 PHE A CA 1
ATOM 2453 C C . PHE A 1 311 ? 18.844 21.469 -17.609 1 75.38 311 PHE A C 1
ATOM 2455 O O . PHE A 1 311 ? 18.469 22.172 -16.672 1 75.38 311 PHE A O 1
ATOM 2462 N N . ASN A 1 312 ? 19.219 22.281 -18.703 1 59.28 312 ASN A N 1
ATOM 2463 C CA . ASN A 1 312 ? 18.578 23.562 -19.047 1 59.28 312 ASN A CA 1
ATOM 2464 C C . ASN A 1 312 ? 17.062 23.422 -19.156 1 59.28 312 ASN A C 1
ATOM 2466 O O . ASN A 1 312 ? 16.562 22.375 -19.594 1 59.28 312 ASN A O 1
ATOM 2470 N N . ASN A 1 313 ? 16.438 24.328 -18.406 1 51.75 313 ASN A N 1
ATOM 2471 C CA . ASN A 1 313 ? 14.992 24.5 -18.297 1 51.75 313 ASN A CA 1
ATOM 2472 C C . ASN A 1 313 ? 14.312 24.422 -19.656 1 51.75 313 ASN A C 1
ATOM 2474 O O . ASN A 1 313 ? 13.094 24.25 -19.734 1 51.75 313 ASN A O 1
ATOM 2478 N N . LYS A 1 314 ? 15.07 25.016 -20.734 1 46.47 314 LYS A N 1
ATOM 2479 C CA . LYS A 1 314 ? 14.391 24.969 -22.031 1 46.47 314 LYS A CA 1
ATOM 2480 C C . LYS A 1 314 ? 13.953 23.547 -22.375 1 46.47 314 LYS A C 1
ATOM 2482 O O . LYS A 1 314 ? 13.133 23.344 -23.266 1 46.47 314 LYS A O 1
ATOM 2487 N N . ASP A 1 315 ? 14.797 22.906 -22.094 1 44.47 315 ASP A N 1
ATOM 2488 C CA . ASP A 1 315 ? 14.5 21.484 -22.266 1 44.47 315 ASP A CA 1
ATOM 2489 C C . ASP A 1 315 ? 13.328 21.062 -21.391 1 44.47 315 ASP A C 1
ATOM 2491 O O . ASP A 1 315 ? 13.078 19.859 -21.219 1 44.47 315 ASP A O 1
ATOM 2495 N N . LYS A 1 316 ? 13 22.094 -20.594 1 42.22 316 LYS A N 1
ATOM 2496 C CA . LYS A 1 316 ? 11.867 22.016 -19.672 1 42.22 316 LYS A CA 1
ATOM 2497 C C . LYS A 1 316 ? 10.609 21.547 -20.391 1 42.22 316 LYS A C 1
ATOM 2499 O O . LYS A 1 316 ? 9.508 21.625 -19.844 1 42.22 316 LYS A O 1
ATOM 2504 N N . LEU A 1 317 ? 10.727 21.844 -21.719 1 40.06 317 LEU A N 1
ATOM 2505 C CA . LEU A 1 317 ? 9.555 21.062 -22.125 1 40.06 317 LEU A CA 1
ATOM 2506 C C . LEU A 1 317 ? 9.492 19.75 -21.344 1 40.06 317 LEU A C 1
ATOM 2508 O O . LEU A 1 317 ? 10.438 18.953 -21.375 1 40.06 317 LEU A O 1
ATOM 2512 N N . LYS A 1 318 ? 8.977 19.859 -20.172 1 44.34 318 LYS A N 1
ATOM 2513 C CA . LYS A 1 318 ? 8.508 19.156 -18.984 1 44.34 318 LYS A CA 1
ATOM 2514 C C . LYS A 1 318 ? 8.398 17.656 -19.234 1 44.34 318 LYS A C 1
ATOM 2516 O O . LYS A 1 318 ? 7.316 17.156 -19.562 1 44.34 318 LYS A O 1
ATOM 2521 N N . ARG A 1 319 ? 9.219 17.375 -20.281 1 42.72 319 ARG A N 1
ATOM 2522 C CA . ARG A 1 319 ? 9.047 15.922 -20.375 1 42.72 319 ARG A CA 1
ATOM 2523 C C . ARG A 1 319 ? 9.375 15.25 -19.047 1 42.72 319 ARG A C 1
ATOM 2525 O O . ARG A 1 319 ? 10.555 15.086 -18.703 1 42.72 319 ARG A O 1
ATOM 2532 N N . ARG A 1 320 ? 8.703 15.688 -18.062 1 46.09 320 ARG A N 1
ATOM 2533 C CA . ARG A 1 320 ? 8.898 14.953 -16.812 1 46.09 320 ARG A CA 1
ATOM 2534 C C . ARG A 1 320 ? 9.062 13.461 -17.078 1 46.09 320 ARG A C 1
ATOM 2536 O O . ARG A 1 320 ? 8.195 12.844 -17.703 1 46.09 320 ARG A O 1
ATOM 2543 N N . LEU A 1 321 ? 10.312 13.078 -17.609 1 46.53 321 LEU A N 1
ATOM 2544 C CA . LEU A 1 321 ? 10.5 11.633 -17.672 1 46.53 321 LEU A CA 1
ATOM 2545 C C . LEU A 1 321 ? 9.594 10.93 -16.672 1 46.53 321 LEU A C 1
ATOM 2547 O O . LEU A 1 321 ? 9.195 11.516 -15.656 1 46.53 321 LEU A O 1
ATOM 2551 N N . VAL A 1 322 ? 9.078 9.867 -17.141 1 45.59 322 VAL A N 1
ATOM 2552 C CA . VAL A 1 322 ? 8.336 8.922 -16.312 1 45.59 322 VAL A CA 1
ATOM 2553 C C . VAL A 1 322 ? 8.953 8.875 -14.906 1 45.59 322 VAL A C 1
ATOM 2555 O O . VAL A 1 322 ? 10.109 8.484 -14.742 1 45.59 322 VAL A O 1
ATOM 2558 N N . THR A 1 323 ? 8.766 9.992 -14.133 1 45 323 THR A N 1
ATOM 2559 C CA . THR A 1 323 ? 9.188 9.883 -12.742 1 45 323 THR A CA 1
ATOM 2560 C C . THR A 1 323 ? 9.016 8.453 -12.242 1 45 323 THR A C 1
ATOM 2562 O O . THR A 1 323 ? 8 7.809 -12.516 1 45 323 THR A O 1
ATOM 2565 N N . SER A 1 324 ? 10.148 7.762 -12.18 1 51.16 324 SER A N 1
ATOM 2566 C CA . SER A 1 324 ? 10.141 6.512 -11.422 1 51.16 324 SER A CA 1
ATOM 2567 C C . SER A 1 324 ? 9.125 6.555 -10.289 1 51.16 324 SER A C 1
ATOM 2569 O O . SER A 1 324 ? 8.75 7.633 -9.82 1 51.16 324 SER A O 1
ATOM 2571 N N . PRO A 1 325 ? 8.383 5.582 -10.148 1 51.22 325 PRO A N 1
ATOM 2572 C CA . PRO A 1 325 ? 7.551 5.547 -8.945 1 51.22 325 PRO A CA 1
ATOM 2573 C C . PRO A 1 325 ? 8.188 6.285 -7.77 1 51.22 325 PRO A C 1
ATOM 2575 O O . PRO A 1 325 ? 7.48 6.801 -6.902 1 51.22 325 PRO A O 1
ATOM 2578 N N . ASP A 1 326 ? 9.594 6.441 -7.918 1 55.97 326 ASP A N 1
ATOM 2579 C CA . ASP A 1 326 ? 10.273 7.055 -6.777 1 55.97 326 ASP A CA 1
ATOM 2580 C C . ASP A 1 326 ? 10.359 8.57 -6.941 1 55.97 326 ASP A C 1
ATOM 2582 O O . ASP A 1 326 ? 10.914 9.258 -6.082 1 55.97 326 ASP A O 1
ATOM 2586 N N . GLN A 1 327 ? 9.711 9.086 -8.031 1 63.88 327 GLN A N 1
ATOM 2587 C CA . GLN A 1 327 ? 9.609 10.523 -8.281 1 63.88 327 GLN A CA 1
ATOM 2588 C C . GLN A 1 327 ? 10.984 11.172 -8.32 1 63.88 327 GLN A C 1
ATOM 2590 O O . GLN A 1 327 ? 11.188 12.25 -7.762 1 63.88 327 GLN A O 1
ATOM 2595 N N . PHE A 1 328 ? 12.062 10.445 -8.914 1 73.19 328 PHE A N 1
ATOM 2596 C CA . PHE A 1 328 ? 13.398 11 -9.016 1 73.19 328 PHE A CA 1
ATOM 2597 C C . PHE A 1 328 ? 13.461 12.062 -10.109 1 73.19 328 PHE A C 1
ATOM 2599 O O . PHE A 1 328 ? 12.852 11.906 -11.172 1 73.19 328 PHE A O 1
ATOM 2606 N N . SER A 1 329 ? 14.219 13.07 -9.789 1 77.38 329 SER A N 1
ATOM 2607 C CA . SER A 1 329 ? 14.578 14.023 -10.828 1 77.38 329 SER A CA 1
ATOM 2608 C C . SER A 1 329 ? 15.57 13.422 -11.82 1 77.38 329 SER A C 1
ATOM 2610 O O . SER A 1 329 ? 16.078 12.32 -11.602 1 77.38 329 SER A O 1
ATOM 2612 N N . TYR A 1 330 ? 15.906 14.117 -12.852 1 83.38 330 TYR A N 1
ATOM 2613 C CA . TYR A 1 330 ? 16.875 13.648 -13.836 1 83.38 330 TYR A CA 1
ATOM 2614 C C . TYR A 1 330 ? 18.25 13.445 -13.203 1 83.38 330 TYR A C 1
ATOM 2616 O O . TYR A 1 330 ? 18.875 12.406 -13.414 1 83.38 330 TYR A O 1
ATOM 2624 N N . VAL A 1 331 ? 18.594 14.414 -12.414 1 86.31 331 VAL A N 1
ATOM 2625 C CA . VAL A 1 331 ? 19.906 14.344 -11.773 1 86.31 331 VAL A CA 1
ATOM 2626 C C . VAL A 1 331 ? 19.938 13.172 -10.797 1 86.31 331 VAL A C 1
ATOM 2628 O O . VAL A 1 331 ? 20.922 12.43 -10.75 1 86.31 331 VAL A O 1
ATOM 2631 N N . GLN A 1 332 ? 18.859 13 -10.086 1 85.38 332 GLN A N 1
ATOM 2632 C CA . GLN A 1 332 ? 18.797 11.906 -9.125 1 85.38 332 GLN A CA 1
ATOM 2633 C C . GLN A 1 332 ? 18.844 10.555 -9.828 1 85.38 332 GLN A C 1
ATOM 2635 O O . GLN A 1 332 ? 19.438 9.602 -9.312 1 85.38 332 GLN A O 1
ATOM 2640 N N . THR A 1 333 ? 18.219 10.469 -10.914 1 89.44 333 THR A N 1
ATOM 2641 C CA . THR A 1 333 ? 18.234 9.234 -11.688 1 89.44 333 THR A CA 1
ATOM 2642 C C . THR A 1 333 ? 19.656 8.875 -12.117 1 89.44 333 THR A C 1
ATOM 2644 O O . THR A 1 333 ? 20.062 7.711 -12.023 1 89.44 333 THR A O 1
ATOM 2647 N N . LEU A 1 334 ? 20.422 9.852 -12.547 1 91.88 334 LEU A N 1
ATOM 2648 C CA . LEU A 1 334 ? 21.797 9.625 -12.992 1 91.88 334 LEU A CA 1
ATOM 2649 C C . LEU A 1 334 ? 22.672 9.156 -11.836 1 91.88 334 LEU A C 1
ATOM 2651 O O . LEU A 1 334 ? 23.578 8.336 -12.023 1 91.88 334 LEU A O 1
ATOM 2655 N N . ILE A 1 335 ? 22.219 9.609 -10.688 1 91.44 335 ILE A N 1
ATOM 2656 C CA . ILE A 1 335 ? 23.094 9.383 -9.539 1 91.44 335 ILE A CA 1
ATOM 2657 C C . ILE A 1 335 ? 22.672 8.109 -8.812 1 91.44 335 ILE A C 1
ATOM 2659 O O . ILE A 1 335 ? 23.516 7.344 -8.344 1 91.44 335 ILE A O 1
ATOM 2663 N N . TYR A 1 336 ? 21.344 7.852 -8.766 1 90.06 336 TYR A N 1
ATOM 2664 C CA . TYR A 1 336 ? 20.875 6.82 -7.855 1 90.06 336 TYR A CA 1
ATOM 2665 C C . TYR A 1 336 ? 20.312 5.629 -8.617 1 90.06 336 TYR A C 1
ATOM 2667 O O . TYR A 1 336 ? 20.078 4.566 -8.047 1 90.06 336 TYR A O 1
ATOM 2675 N N . GLN A 1 337 ? 20.078 5.738 -9.859 1 93.25 337 GLN A N 1
ATOM 2676 C CA . GLN A 1 337 ? 19.531 4.641 -10.656 1 93.25 337 GLN A CA 1
ATOM 2677 C C . GLN A 1 337 ? 20.594 4.016 -11.539 1 93.25 337 GLN A C 1
ATOM 2679 O O . GLN A 1 337 ? 21.797 4.266 -11.352 1 93.25 337 GLN A O 1
ATOM 2684 N N . GLY A 1 338 ? 20.281 3.16 -12.328 1 95.19 338 GLY A N 1
ATOM 2685 C CA . GLY A 1 338 ? 21.297 2.455 -13.094 1 95.19 338 GLY A CA 1
ATOM 2686 C C . GLY A 1 338 ? 22.172 1.562 -12.234 1 95.19 338 GLY A C 1
ATOM 2687 O O . GLY A 1 338 ? 21.688 0.916 -11.305 1 95.19 338 GLY A O 1
ATOM 2688 N N . PRO A 1 339 ? 23.453 1.529 -12.57 1 95.44 339 PRO A N 1
ATOM 2689 C CA . PRO A 1 339 ? 24.344 0.657 -11.82 1 95.44 339 PRO A CA 1
ATOM 2690 C C . PRO A 1 339 ? 24.406 1.012 -10.336 1 95.44 339 PRO A C 1
ATOM 2692 O O . PRO A 1 339 ? 24.609 0.133 -9.492 1 95.44 339 PRO A O 1
ATOM 2695 N N . ALA A 1 340 ? 24.141 2.287 -10.039 1 93.62 340 ALA A N 1
ATOM 2696 C CA . ALA A 1 340 ? 24.234 2.754 -8.656 1 93.62 340 ALA A CA 1
ATOM 2697 C C . ALA A 1 340 ? 23.078 2.197 -7.816 1 93.62 340 ALA A C 1
ATOM 2699 O O . ALA A 1 340 ? 23.141 2.207 -6.586 1 93.62 340 ALA A O 1
ATOM 2700 N N . SER A 1 341 ? 22.062 1.749 -8.453 1 93.5 341 SER A N 1
ATOM 2701 C CA . SER A 1 341 ? 20.906 1.203 -7.742 1 93.5 341 SER A CA 1
ATOM 2702 C C . SER A 1 341 ? 21.219 -0.184 -7.188 1 93.5 341 SER A C 1
ATOM 2704 O O . SER A 1 341 ? 20.484 -0.687 -6.328 1 93.5 341 SER A O 1
ATOM 2706 N N . LEU A 1 342 ? 22.234 -0.846 -7.684 1 93.94 342 LEU A N 1
ATOM 2707 C CA . LEU A 1 342 ? 22.625 -2.154 -7.176 1 93.94 342 LEU A CA 1
ATOM 2708 C C . LEU A 1 342 ? 23.594 -2.01 -5.996 1 93.94 342 LEU A C 1
ATOM 2710 O O . LEU A 1 342 ? 24.703 -1.499 -6.152 1 93.94 342 LEU A O 1
ATOM 2714 N N . PRO A 1 343 ? 23.141 -2.443 -4.859 1 87.94 343 PRO A N 1
ATOM 2715 C CA . PRO A 1 343 ? 23.953 -2.229 -3.654 1 87.94 343 PRO A CA 1
ATOM 2716 C C . PRO A 1 343 ? 25.234 -3.059 -3.645 1 87.94 343 PRO A C 1
ATOM 2718 O O . PRO A 1 343 ? 25.266 -4.148 -4.223 1 87.94 343 PRO A O 1
ATOM 2721 N N . ASP A 1 344 ? 26.203 -2.455 -3.029 1 85.38 344 ASP A N 1
ATOM 2722 C CA . ASP A 1 344 ? 27.406 -3.221 -2.744 1 85.38 344 ASP A CA 1
ATOM 2723 C C . ASP A 1 344 ? 27.234 -4.078 -1.491 1 85.38 344 ASP A C 1
ATOM 2725 O O . ASP A 1 344 ? 27.406 -3.59 -0.372 1 85.38 344 ASP A O 1
ATOM 2729 N N . LEU A 1 345 ? 26.953 -5.293 -1.659 1 88.31 345 LEU A N 1
ATOM 2730 C CA . LEU A 1 345 ? 26.562 -6.176 -0.56 1 88.31 345 LEU A CA 1
ATOM 2731 C C . LEU A 1 345 ? 27.797 -6.859 0.037 1 88.31 345 LEU A C 1
ATOM 2733 O O . LEU A 1 345 ? 27.688 -7.543 1.059 1 88.31 345 LEU A O 1
ATOM 2737 N N . LYS A 1 346 ? 28.922 -6.66 -0.529 1 81.94 346 LYS A N 1
ATOM 2738 C CA . LYS A 1 346 ? 30.141 -7.285 -0.039 1 81.94 346 LYS A CA 1
ATOM 2739 C C . LYS A 1 346 ? 30.484 -6.801 1.366 1 81.94 346 LYS A C 1
ATOM 2741 O O . LYS A 1 346 ? 31.047 -7.547 2.168 1 81.94 346 LYS A O 1
ATOM 2746 N N . PHE A 1 347 ? 30.016 -5.645 1.599 1 79.56 347 PHE A N 1
ATOM 2747 C CA . PHE A 1 347 ? 30.312 -5.047 2.896 1 79.56 347 PHE A CA 1
ATOM 2748 C C . PHE A 1 347 ? 29.562 -5.77 4.008 1 79.56 347 PHE A C 1
ATOM 2750 O O . PHE A 1 347 ? 30.016 -5.809 5.148 1 79.56 347 PHE A O 1
ATOM 2757 N N . HIS A 1 348 ? 28.484 -6.395 3.689 1 81.06 348 HIS A N 1
ATOM 2758 C CA . HIS A 1 348 ? 27.641 -7.012 4.707 1 81.06 348 HIS A CA 1
ATOM 2759 C C . HIS A 1 348 ? 28.031 -8.469 4.941 1 81.06 348 HIS A C 1
ATOM 2761 O O . HIS A 1 348 ? 27.531 -9.102 5.875 1 81.06 348 HIS A O 1
ATOM 2767 N N . MET A 1 349 ? 28.906 -8.945 4.184 1 79.56 349 MET A N 1
ATOM 2768 C CA . MET A 1 349 ? 29.328 -10.336 4.305 1 79.56 349 MET A CA 1
ATOM 2769 C C . MET A 1 349 ? 30.062 -10.57 5.617 1 79.56 349 MET A C 1
ATOM 2771 O O . MET A 1 349 ? 30.078 -11.695 6.133 1 79.56 349 MET A O 1
ATOM 2775 N N . SER A 1 350 ? 30.516 -9.469 6.188 1 80.5 350 SER A N 1
ATOM 2776 C CA . SER A 1 350 ? 31.266 -9.586 7.43 1 80.5 350 SER A CA 1
ATOM 2777 C C . SER A 1 350 ? 30.375 -9.344 8.648 1 80.5 350 SER A C 1
ATOM 2779 O O . SER A 1 350 ? 30.844 -9.461 9.781 1 80.5 350 SER A O 1
ATOM 2781 N N . ASP A 1 351 ? 29.109 -9.18 8.422 1 84.56 351 ASP A N 1
ATOM 2782 C CA . ASP A 1 351 ? 28.188 -8.836 9.508 1 84.56 351 ASP A CA 1
ATOM 2783 C C . ASP A 1 351 ? 27.719 -10.086 10.25 1 84.56 351 ASP A C 1
ATOM 2785 O O . ASP A 1 351 ? 26.875 -10.008 11.133 1 84.56 351 ASP A O 1
ATOM 2789 N N . GLY A 1 352 ? 28.281 -11.211 9.883 1 84.75 352 GLY A N 1
ATOM 2790 C CA . GLY A 1 352 ? 27.906 -12.445 10.562 1 84.75 352 GLY A CA 1
ATOM 2791 C C . GLY A 1 352 ? 26.438 -12.789 10.406 1 84.75 352 GLY A C 1
ATOM 2792 O O . GLY A 1 352 ? 25.906 -12.797 9.297 1 84.75 352 GLY A O 1
ATOM 2793 N N . GLU A 1 353 ? 25.812 -12.977 11.57 1 84.81 353 GLU A N 1
ATOM 2794 C CA . GLU A 1 353 ? 24.422 -13.422 11.57 1 84.81 353 GLU A CA 1
ATOM 2795 C C . GLU A 1 353 ? 23.484 -12.273 11.234 1 84.81 353 GLU A C 1
ATOM 2797 O O . GLU A 1 353 ? 22.312 -12.5 10.898 1 84.81 353 GLU A O 1
ATOM 2802 N N . GLU A 1 354 ? 23.984 -11.078 11.258 1 90.5 354 GLU A N 1
ATOM 2803 C CA . GLU A 1 354 ? 23.156 -9.906 10.977 1 90.5 354 GLU A CA 1
ATOM 2804 C C . GLU A 1 354 ? 23.141 -9.586 9.484 1 90.5 354 GLU A C 1
ATOM 2806 O O . GLU A 1 354 ? 22.359 -8.734 9.047 1 90.5 354 GLU A O 1
ATOM 2811 N N . ALA A 1 355 ? 23.906 -10.336 8.75 1 94.44 355 ALA A N 1
ATOM 2812 C CA . ALA A 1 355 ? 24.031 -10.078 7.32 1 94.44 355 ALA A CA 1
ATOM 2813 C C . ALA A 1 355 ? 22.672 -10.172 6.625 1 94.44 355 ALA A C 1
ATOM 2815 O O . ALA A 1 355 ? 22.359 -9.359 5.75 1 94.44 355 ALA A O 1
ATOM 2816 N N . LEU A 1 356 ? 21.906 -11.141 7.066 1 96.56 356 LEU A N 1
ATOM 2817 C CA . LEU A 1 356 ? 20.609 -11.336 6.438 1 96.56 356 LEU A CA 1
ATOM 2818 C C . LEU A 1 356 ? 19.734 -10.086 6.562 1 96.56 356 LEU A C 1
ATOM 2820 O O . LEU A 1 356 ? 19.203 -9.594 5.566 1 96.56 356 LEU A O 1
ATOM 2824 N N . LEU A 1 357 ? 19.609 -9.57 7.773 1 96.19 357 LEU A N 1
ATOM 2825 C CA . LEU A 1 357 ? 18.766 -8.398 8.008 1 96.19 357 LEU A CA 1
ATOM 2826 C C . LEU A 1 357 ? 19.297 -7.199 7.223 1 96.19 357 LEU A C 1
ATOM 2828 O O . LEU A 1 357 ? 18.5 -6.445 6.648 1 96.19 357 LEU A O 1
ATOM 2832 N N . GLN A 1 358 ? 20.594 -7.023 7.207 1 94.75 358 GLN A N 1
ATOM 2833 C CA . GLN A 1 358 ? 21.188 -5.906 6.484 1 94.75 358 GLN A CA 1
ATOM 2834 C C . GLN A 1 358 ? 20.891 -5.992 4.992 1 94.75 358 GLN A C 1
ATOM 2836 O O . GLN A 1 358 ? 20.562 -4.988 4.359 1 94.75 358 GLN A O 1
ATOM 2841 N N . VAL A 1 359 ? 21 -7.16 4.43 1 95.94 359 VAL A N 1
ATOM 2842 C CA . VAL A 1 359 ? 20.734 -7.355 3.006 1 95.94 359 VAL A CA 1
ATOM 2843 C C . VAL A 1 359 ? 19.266 -7.137 2.711 1 95.94 359 VAL A C 1
ATOM 2845 O O . VAL A 1 359 ? 18.906 -6.523 1.703 1 95.94 359 VAL A O 1
ATOM 2848 N N . LEU A 1 360 ? 18.359 -7.684 3.607 1 96.5 360 LEU A N 1
ATOM 2849 C CA . LEU A 1 360 ? 16.922 -7.473 3.453 1 96.5 360 LEU A CA 1
ATOM 2850 C C . LEU A 1 360 ? 16.594 -5.984 3.445 1 96.5 360 LEU A C 1
ATOM 2852 O O . LEU A 1 360 ? 15.789 -5.527 2.623 1 96.5 360 LEU A O 1
ATOM 2856 N N . ARG A 1 361 ? 17.234 -5.211 4.305 1 94.06 361 ARG A N 1
ATOM 2857 C CA . ARG A 1 361 ? 17 -3.773 4.406 1 94.06 361 ARG A CA 1
ATOM 2858 C C . ARG A 1 361 ? 17.484 -3.057 3.145 1 94.06 361 ARG A C 1
ATOM 2860 O O . ARG A 1 361 ? 16.766 -2.221 2.592 1 94.06 361 ARG A O 1
ATOM 2867 N N . THR A 1 362 ? 18.625 -3.418 2.699 1 93.06 362 THR A N 1
ATOM 2868 C CA . THR A 1 362 ? 19.25 -2.748 1.57 1 93.06 362 THR A CA 1
ATOM 2869 C C . THR A 1 362 ? 18.5 -3.035 0.276 1 93.06 362 THR A C 1
ATOM 2871 O O . THR A 1 362 ? 18.406 -2.174 -0.602 1 93.06 362 THR A O 1
ATOM 2874 N N . CYS A 1 363 ? 17.922 -4.203 0.171 1 95.25 363 CYS A N 1
ATOM 2875 C CA . CYS A 1 363 ? 17.25 -4.617 -1.059 1 95.25 363 CYS A CA 1
ATOM 2876 C C . CYS A 1 363 ? 15.742 -4.441 -0.947 1 95.25 363 CYS A C 1
ATOM 2878 O O . CYS A 1 363 ? 14.992 -4.855 -1.837 1 95.25 363 CYS A O 1
ATOM 2880 N N . ARG A 1 364 ? 15.227 -3.852 0.059 1 93.81 364 ARG A N 1
ATOM 2881 C CA . ARG A 1 364 ? 13.797 -3.775 0.344 1 93.81 364 ARG A CA 1
ATOM 2882 C C . ARG A 1 364 ? 13.047 -3.105 -0.802 1 93.81 364 ARG A C 1
ATOM 2884 O O . ARG A 1 364 ? 11.93 -3.504 -1.134 1 93.81 364 ARG A O 1
ATOM 2891 N N . ARG A 1 365 ? 13.656 -2.189 -1.464 1 91.75 365 ARG A N 1
ATOM 2892 C CA . ARG A 1 365 ? 12.977 -1.388 -2.475 1 91.75 365 ARG A CA 1
ATOM 2893 C C . ARG A 1 365 ? 12.984 -2.09 -3.828 1 91.75 365 ARG A C 1
ATOM 2895 O O . ARG A 1 365 ? 12.305 -1.66 -4.762 1 91.75 365 ARG A O 1
ATOM 2902 N N . LYS A 1 366 ? 13.766 -3.088 -3.951 1 94.56 366 LYS A N 1
ATOM 2903 C CA . LYS A 1 366 ? 13.789 -3.846 -5.199 1 94.56 366 LYS A CA 1
ATOM 2904 C C . LYS A 1 366 ? 12.508 -4.656 -5.371 1 94.56 366 LYS A C 1
ATOM 2906 O O . LYS A 1 366 ? 11.938 -5.141 -4.395 1 94.56 366 LYS A O 1
ATOM 2911 N N . LEU A 1 367 ? 12.102 -4.82 -6.609 1 93.12 367 LEU A N 1
ATOM 2912 C CA . LEU A 1 367 ? 10.797 -5.402 -6.895 1 93.12 367 LEU A CA 1
ATOM 2913 C C . LEU A 1 367 ? 10.922 -6.891 -7.215 1 93.12 367 LEU A C 1
ATOM 2915 O O . LEU A 1 367 ? 11.883 -7.309 -7.855 1 93.12 367 LEU A O 1
ATOM 2919 N N . ALA A 1 368 ? 9.992 -7.656 -6.719 1 94.12 368 ALA A N 1
ATOM 2920 C CA . ALA A 1 368 ? 9.812 -9.07 -7.035 1 94.12 368 ALA A CA 1
ATOM 2921 C C . ALA A 1 368 ? 8.336 -9.406 -7.234 1 94.12 368 ALA A C 1
ATOM 2923 O O . ALA A 1 368 ? 7.488 -9 -6.43 1 94.12 368 ALA A O 1
ATOM 2924 N N . SER A 1 369 ? 8 -10.117 -8.25 1 90.12 369 SER A N 1
ATOM 2925 C CA . SER A 1 369 ? 6.613 -10.461 -8.539 1 90.12 369 SER A CA 1
ATOM 2926 C C . SER A 1 369 ? 6.062 -11.43 -7.5 1 90.12 369 SER A C 1
ATOM 2928 O O . SER A 1 369 ? 4.914 -11.297 -7.07 1 90.12 369 SER A O 1
ATOM 2930 N N . ASP A 1 370 ? 6.828 -12.469 -7.211 1 92.94 370 ASP A N 1
ATOM 2931 C CA . ASP A 1 370 ? 6.473 -13.375 -6.125 1 92.94 370 ASP A CA 1
ATOM 2932 C C . ASP A 1 370 ? 7.031 -12.883 -4.789 1 92.94 370 ASP A C 1
ATOM 2934 O O . ASP A 1 370 ? 8.25 -12.773 -4.621 1 92.94 370 ASP A O 1
ATOM 2938 N N . PRO A 1 371 ? 6.156 -12.594 -3.814 1 94.88 371 PRO A N 1
ATOM 2939 C CA . PRO A 1 371 ? 6.625 -12.055 -2.539 1 94.88 371 PRO A CA 1
ATOM 2940 C C . PRO A 1 371 ? 7.668 -12.945 -1.865 1 94.88 371 PRO A C 1
ATOM 2942 O O . PRO A 1 371 ? 8.523 -12.445 -1.122 1 94.88 371 PRO A O 1
ATOM 2945 N N . ARG A 1 372 ? 7.715 -14.289 -2.045 1 96.38 372 ARG A N 1
ATOM 2946 C CA . ARG A 1 372 ? 8.672 -15.203 -1.431 1 96.38 372 ARG A CA 1
ATOM 2947 C C . ARG A 1 372 ? 10.086 -14.93 -1.933 1 96.38 372 ARG A C 1
ATOM 2949 O O . ARG A 1 372 ? 11.062 -15.211 -1.232 1 96.38 372 ARG A O 1
ATOM 2956 N N . ASP A 1 373 ? 10.141 -14.305 -3.059 1 97.19 373 ASP A N 1
ATOM 2957 C CA . ASP A 1 373 ? 11.422 -14.039 -3.693 1 97.19 373 ASP A CA 1
ATOM 2958 C C . ASP A 1 373 ? 12.172 -12.922 -2.965 1 97.19 373 ASP A C 1
ATOM 2960 O O . ASP A 1 373 ? 13.367 -12.719 -3.191 1 97.19 373 ASP A O 1
ATOM 2964 N N . LYS A 1 374 ? 11.477 -12.219 -2.139 1 97.5 374 LYS A N 1
ATOM 2965 C CA . LYS A 1 374 ? 12.172 -11.219 -1.332 1 97.5 374 LYS A CA 1
ATOM 2966 C C . LYS A 1 374 ? 13.211 -11.875 -0.426 1 97.5 374 LYS A C 1
ATOM 2968 O O . LYS A 1 374 ? 14.188 -11.227 -0.032 1 97.5 374 LYS A O 1
ATOM 2973 N N . LEU A 1 375 ? 13.008 -13.109 -0.126 1 97.94 375 LEU A N 1
ATOM 2974 C CA . LEU A 1 375 ? 14.023 -13.891 0.562 1 97.94 375 LEU A CA 1
ATOM 2975 C C . LEU A 1 375 ? 14.836 -14.719 -0.429 1 97.94 375 LEU A C 1
ATOM 2977 O O . LEU A 1 375 ? 16.062 -14.641 -0.456 1 97.94 375 LEU A O 1
ATOM 2981 N N . TYR A 1 376 ? 14.156 -15.5 -1.284 1 97.75 376 TYR A N 1
ATOM 2982 C CA . TYR A 1 376 ? 14.836 -16.438 -2.174 1 97.75 376 TYR A CA 1
ATOM 2983 C C . TYR A 1 376 ? 15.773 -15.703 -3.123 1 97.75 376 TYR A C 1
ATOM 2985 O O . TYR A 1 376 ? 16.828 -16.234 -3.48 1 97.75 376 TYR A O 1
ATOM 2993 N N . GLY A 1 377 ? 15.422 -14.484 -3.48 1 97.06 377 GLY A N 1
ATOM 2994 C CA . GLY A 1 377 ? 16.203 -13.719 -4.441 1 97.06 377 GLY A CA 1
ATOM 2995 C C . GLY A 1 377 ? 17.484 -13.148 -3.859 1 97.06 377 GLY A C 1
ATOM 2996 O O . GLY A 1 377 ? 18.344 -12.68 -4.598 1 97.06 377 GLY A O 1
ATOM 2997 N N . ILE A 1 378 ? 17.594 -13.195 -2.586 1 96.5 378 ILE A N 1
ATOM 2998 C CA . ILE A 1 378 ? 18.797 -12.617 -1.988 1 96.5 378 ILE A CA 1
ATOM 2999 C C . ILE A 1 378 ? 19.656 -13.719 -1.383 1 96.5 378 ILE A C 1
ATOM 3001 O O . ILE A 1 378 ? 20.734 -13.453 -0.85 1 96.5 378 ILE A O 1
ATOM 3005 N N . LEU A 1 379 ? 19.25 -14.922 -1.448 1 95.25 379 LEU A N 1
ATOM 3006 C CA . LEU A 1 379 ? 20.016 -16.031 -0.868 1 95.25 379 LEU A CA 1
ATOM 3007 C C . LEU A 1 379 ? 21.406 -16.109 -1.491 1 95.25 379 LEU A C 1
ATOM 3009 O O . LEU A 1 379 ? 22.375 -16.422 -0.804 1 95.25 379 LEU A O 1
ATOM 3013 N N . GLY A 1 380 ? 21.484 -15.789 -2.705 1 94.69 380 GLY A N 1
ATOM 3014 C CA . GLY A 1 380 ? 22.734 -15.945 -3.453 1 94.69 380 GLY A CA 1
ATOM 3015 C C . GLY A 1 380 ? 23.781 -14.922 -3.07 1 94.69 380 GLY A C 1
ATOM 3016 O O . GLY A 1 380 ? 24.953 -15.078 -3.422 1 94.69 380 GLY A O 1
ATOM 3017 N N . VAL A 1 381 ? 23.406 -13.906 -2.311 1 94.88 381 VAL A N 1
ATOM 3018 C CA . VAL A 1 381 ? 24.375 -12.883 -1.928 1 94.88 381 VAL A CA 1
ATOM 3019 C C . VAL A 1 381 ? 24.734 -13.031 -0.45 1 94.88 381 VAL A C 1
ATOM 3021 O O . VAL A 1 381 ? 25.516 -12.242 0.09 1 94.88 381 VAL A O 1
ATOM 3024 N N . LEU A 1 382 ? 24.172 -14.008 0.191 1 94.69 382 LEU A N 1
ATOM 3025 C CA . LEU A 1 382 ? 24.406 -14.227 1.612 1 94.69 382 LEU A CA 1
ATOM 3026 C C . LEU A 1 382 ? 25.531 -15.234 1.823 1 94.69 382 LEU A C 1
ATOM 3028 O O . LEU A 1 382 ? 25.781 -16.078 0.952 1 94.69 382 LEU A O 1
ATOM 3032 N N . PRO A 1 383 ? 26.188 -15.125 2.971 1 92.38 383 PRO A N 1
ATOM 3033 C CA . PRO A 1 383 ? 27.172 -16.156 3.293 1 92.38 383 PRO A CA 1
ATOM 3034 C C . PRO A 1 383 ? 26.562 -17.562 3.346 1 92.38 383 PRO A C 1
ATOM 3036 O O . PRO A 1 383 ? 25.391 -17.703 3.688 1 92.38 383 PRO A O 1
ATOM 3039 N N . ALA A 1 384 ? 27.359 -18.562 3.092 1 90.31 384 ALA A N 1
ATOM 3040 C CA . ALA A 1 384 ? 26.922 -19.953 3.035 1 90.31 384 ALA A CA 1
ATOM 3041 C C . ALA A 1 384 ? 26.297 -20.375 4.359 1 90.31 384 ALA A C 1
ATOM 3043 O O . ALA A 1 384 ? 25.344 -21.156 4.379 1 90.31 384 ALA A O 1
ATOM 3044 N N . SER A 1 385 ? 26.828 -19.875 5.438 1 91.38 385 SER A N 1
ATOM 3045 C CA . SER A 1 385 ? 26.328 -20.25 6.758 1 91.38 385 SER A CA 1
ATOM 3046 C C . SER A 1 385 ? 24.875 -19.844 6.949 1 91.38 385 SER A C 1
ATOM 3048 O O . SER A 1 385 ? 24.125 -20.5 7.668 1 91.38 385 SER A O 1
ATOM 3050 N N . ILE A 1 386 ? 24.469 -18.766 6.281 1 94.12 386 ILE A N 1
ATOM 3051 C CA . ILE A 1 386 ? 23.094 -18.281 6.371 1 94.12 386 ILE A CA 1
ATOM 3052 C C . ILE A 1 386 ? 22.25 -18.922 5.262 1 94.12 386 ILE A C 1
ATOM 3054 O O . ILE A 1 386 ? 21.141 -19.391 5.512 1 94.12 386 ILE A O 1
ATOM 3058 N N . ARG A 1 387 ? 22.781 -18.953 4.082 1 92.75 387 ARG A N 1
ATOM 3059 C CA . ARG A 1 387 ? 22.094 -19.469 2.908 1 92.75 387 ARG A CA 1
ATOM 3060 C C . ARG A 1 387 ? 21.625 -20.906 3.137 1 92.75 387 ARG A C 1
ATOM 3062 O O . ARG A 1 387 ? 20.531 -21.281 2.73 1 92.75 387 ARG A O 1
ATOM 3069 N N . ASP A 1 388 ? 22.406 -21.703 3.811 1 92.06 388 ASP A N 1
ATOM 3070 C CA . ASP A 1 388 ? 22.125 -23.125 4.008 1 92.06 388 ASP A CA 1
ATOM 3071 C C . ASP A 1 388 ? 20.984 -23.328 4.992 1 92.06 388 ASP A C 1
ATOM 3073 O O . ASP A 1 388 ? 20.406 -24.422 5.07 1 92.06 388 ASP A O 1
ATOM 3077 N N . GLU A 1 389 ? 20.672 -22.281 5.688 1 94.56 389 GLU A N 1
ATOM 3078 C CA . GLU A 1 389 ? 19.578 -22.375 6.656 1 94.56 389 GLU A CA 1
ATOM 3079 C C . GLU A 1 389 ? 18.219 -22.188 5.98 1 94.56 389 GLU A C 1
ATOM 3081 O O . GLU A 1 389 ? 17.188 -22.516 6.566 1 94.56 389 GLU A O 1
ATOM 3086 N N . PHE A 1 390 ? 18.234 -21.688 4.766 1 95.44 390 PHE A N 1
ATOM 3087 C CA . PHE A 1 390 ? 17 -21.406 4.059 1 95.44 390 PHE A CA 1
ATOM 3088 C C . PHE A 1 390 ? 16.906 -22.219 2.768 1 95.44 390 PHE A C 1
ATOM 3090 O O . PHE A 1 390 ? 17.844 -22.203 1.966 1 95.44 390 PHE A O 1
ATOM 3097 N N . ARG A 1 391 ? 15.883 -22.922 2.639 1 94.25 391 ARG A N 1
ATOM 3098 C CA . ARG A 1 391 ? 15.609 -23.656 1.4 1 94.25 391 ARG A CA 1
ATOM 3099 C C . ARG A 1 391 ? 14.453 -23.016 0.639 1 94.25 391 ARG A C 1
ATOM 3101 O O . ARG A 1 391 ? 13.367 -22.828 1.195 1 94.25 391 ARG A O 1
ATOM 3108 N N . ALA A 1 392 ? 14.703 -22.688 -0.614 1 95.5 392 ALA A N 1
ATOM 3109 C CA . ALA A 1 392 ? 13.625 -22.141 -1.439 1 95.5 392 ALA A CA 1
ATOM 3110 C C . ALA A 1 392 ? 12.523 -23.172 -1.653 1 95.5 392 ALA A C 1
ATOM 3112 O O . ALA A 1 392 ? 12.797 -24.312 -2.016 1 95.5 392 ALA A O 1
ATOM 3113 N N . ASP A 1 393 ? 11.305 -22.844 -1.346 1 95.88 393 ASP A N 1
ATOM 3114 C CA . ASP A 1 393 ? 10.141 -23.703 -1.488 1 95.88 393 ASP A CA 1
ATOM 3115 C C . ASP A 1 393 ? 8.898 -22.891 -1.862 1 95.88 393 ASP A C 1
ATOM 3117 O O . ASP A 1 393 ? 8.297 -22.25 -1.007 1 95.88 393 ASP A O 1
ATOM 3121 N N . TYR A 1 394 ? 8.477 -23.047 -3.1 1 93.62 394 TYR A N 1
ATOM 3122 C CA . TYR A 1 394 ? 7.359 -22.25 -3.604 1 93.62 394 TYR A CA 1
ATOM 3123 C C . TYR A 1 394 ? 6.027 -22.875 -3.201 1 93.62 394 TYR A C 1
ATOM 3125 O O . TYR A 1 394 ? 4.965 -22.344 -3.543 1 93.62 394 TYR A O 1
ATOM 3133 N N . ASN A 1 395 ? 6.074 -23.969 -2.48 1 89.38 395 ASN A N 1
ATOM 3134 C CA . ASN A 1 395 ? 4.852 -24.547 -1.933 1 89.38 395 ASN A CA 1
ATOM 3135 C C . ASN A 1 395 ? 4.508 -23.938 -0.571 1 89.38 395 ASN A C 1
ATOM 3137 O O . ASN A 1 395 ? 3.391 -24.109 -0.079 1 89.38 395 ASN A O 1
ATOM 3141 N N . LEU A 1 396 ? 5.422 -23.203 -0.041 1 92.56 396 LEU A N 1
ATOM 3142 C CA . LEU A 1 396 ? 5.188 -22.562 1.244 1 92.56 396 LEU A CA 1
ATOM 3143 C C . LEU A 1 396 ? 4.371 -21.281 1.067 1 92.56 396 LEU A C 1
ATOM 3145 O O . LEU A 1 396 ? 4.398 -20.656 -0.001 1 92.56 396 LEU A O 1
ATOM 3149 N N . SER A 1 397 ? 3.621 -20.922 2.125 1 92.25 397 SER A N 1
ATOM 3150 C CA . SER A 1 397 ? 2.928 -19.641 2.113 1 92.25 397 SER A CA 1
ATOM 3151 C C . SER A 1 397 ? 3.896 -18.484 2.357 1 92.25 397 SER A C 1
ATOM 3153 O O . SER A 1 397 ? 4.988 -18.688 2.893 1 92.25 397 SER A O 1
ATOM 3155 N N . VAL A 1 398 ? 3.531 -17.312 1.949 1 94.56 398 VAL A N 1
ATOM 3156 C CA . VAL A 1 398 ? 4.324 -16.125 2.207 1 94.56 398 VAL A CA 1
ATOM 3157 C C . VAL A 1 398 ? 4.527 -15.945 3.709 1 94.56 398 VAL A C 1
ATOM 3159 O O . VAL A 1 398 ? 5.625 -15.617 4.16 1 94.56 398 VAL A O 1
ATOM 3162 N N . LYS A 1 399 ? 3.484 -16.219 4.477 1 95.12 399 LYS A N 1
ATOM 3163 C CA . LYS A 1 399 ? 3.537 -16.109 5.934 1 95.12 399 LYS A CA 1
ATOM 3164 C C . LYS A 1 399 ? 4.625 -17.016 6.508 1 95.12 399 LYS A C 1
ATOM 3166 O O . LYS A 1 399 ? 5.41 -16.578 7.359 1 95.12 399 LYS A O 1
ATOM 3171 N N . ASP A 1 400 ? 4.699 -18.203 6.016 1 95.5 400 ASP A N 1
ATOM 3172 C CA . ASP A 1 400 ? 5.684 -19.156 6.52 1 95.5 400 ASP A CA 1
ATOM 3173 C C . ASP A 1 400 ? 7.105 -18.672 6.238 1 95.5 400 ASP A C 1
ATOM 3175 O O . ASP A 1 400 ? 7.98 -18.75 7.102 1 95.5 400 ASP A O 1
ATOM 3179 N N . VAL A 1 401 ? 7.289 -18.156 5.062 1 97.19 401 VAL A N 1
ATOM 3180 C CA . VAL A 1 401 ? 8.617 -17.719 4.652 1 97.19 401 VAL A CA 1
ATOM 3181 C C . VAL A 1 401 ? 9.039 -16.516 5.5 1 97.19 401 VAL A C 1
ATOM 3183 O O . VAL A 1 401 ? 10.164 -16.484 6.008 1 97.19 401 VAL A O 1
ATOM 3186 N N . TYR A 1 402 ? 8.219 -15.578 5.711 1 97.44 402 TYR A N 1
ATOM 3187 C CA . TYR A 1 402 ? 8.57 -14.344 6.41 1 97.44 402 TYR A CA 1
ATOM 3188 C C . TYR A 1 402 ? 8.703 -14.594 7.91 1 97.44 402 TYR A C 1
ATOM 3190 O O . TYR A 1 402 ? 9.531 -13.969 8.578 1 97.44 402 TYR A O 1
ATOM 3198 N N . THR A 1 403 ? 7.875 -15.477 8.484 1 97.31 403 THR A N 1
ATOM 3199 C CA . THR A 1 403 ? 8.008 -15.797 9.898 1 97.31 403 THR A CA 1
ATOM 3200 C C . THR A 1 403 ? 9.305 -16.562 10.164 1 97.31 403 THR A C 1
ATOM 3202 O O . THR A 1 403 ? 9.914 -16.406 11.219 1 97.31 403 THR A O 1
ATOM 3205 N N . GLU A 1 404 ? 9.695 -17.328 9.203 1 96.56 404 GLU A N 1
ATOM 3206 C CA . GLU A 1 404 ? 10.961 -18.047 9.32 1 96.56 404 GLU A CA 1
ATOM 3207 C C . GLU A 1 404 ? 12.141 -17.078 9.391 1 96.56 404 GLU A C 1
ATOM 3209 O O . GLU A 1 404 ? 13.109 -17.328 10.117 1 96.56 404 GLU A O 1
ATOM 3214 N N . ILE A 1 405 ? 12.062 -16.016 8.641 1 97.88 405 ILE A N 1
ATOM 3215 C CA . ILE A 1 405 ? 13.109 -15 8.688 1 97.88 405 ILE A CA 1
ATOM 3216 C C . ILE A 1 405 ? 13.234 -14.453 10.109 1 97.88 405 ILE A C 1
ATOM 3218 O O . ILE A 1 405 ? 14.344 -14.352 10.641 1 97.88 405 ILE A O 1
ATOM 3222 N N . VAL A 1 406 ? 12.125 -14.141 10.695 1 98.25 406 VAL A N 1
ATOM 3223 C CA . VAL A 1 406 ? 12.102 -13.586 12.039 1 98.25 406 VAL A CA 1
ATOM 3224 C C . VAL A 1 406 ? 12.664 -14.602 13.031 1 98.25 406 VAL A C 1
ATOM 3226 O O . VAL A 1 406 ? 13.5 -14.258 13.875 1 98.25 406 VAL A O 1
ATOM 3229 N N . ASP A 1 407 ? 12.234 -15.836 12.898 1 97.75 407 ASP A N 1
ATOM 3230 C CA . ASP A 1 407 ? 12.695 -16.891 13.781 1 97.75 407 ASP A CA 1
ATOM 3231 C C . ASP A 1 407 ? 14.211 -17.047 13.711 1 97.75 407 ASP A C 1
ATOM 3233 O O . ASP A 1 407 ? 14.891 -17.078 14.742 1 97.75 407 ASP A O 1
ATOM 3237 N N . PHE A 1 408 ? 14.766 -17.125 12.539 1 97.38 408 PHE A N 1
ATOM 3238 C CA . PHE A 1 408 ? 16.203 -17.281 12.328 1 97.38 408 PHE A CA 1
ATOM 3239 C C . PHE A 1 408 ? 16.969 -16.125 12.969 1 97.38 408 PHE A C 1
ATOM 3241 O O . PHE A 1 408 ? 17.938 -16.359 13.695 1 97.38 408 PHE A O 1
ATOM 3248 N N . LEU A 1 409 ? 16.516 -14.914 12.703 1 97.69 409 LEU A N 1
ATOM 3249 C CA . LEU A 1 409 ? 17.25 -13.734 13.164 1 97.69 409 LEU A CA 1
ATOM 3250 C C . LEU A 1 409 ? 17.156 -13.602 14.68 1 97.69 409 LEU A C 1
ATOM 3252 O O . LEU A 1 409 ? 18.141 -13.219 15.328 1 97.69 409 LEU A O 1
ATOM 3256 N N . LEU A 1 410 ? 16.047 -13.898 15.25 1 97.44 410 LEU A N 1
ATOM 3257 C CA . LEU A 1 410 ? 15.906 -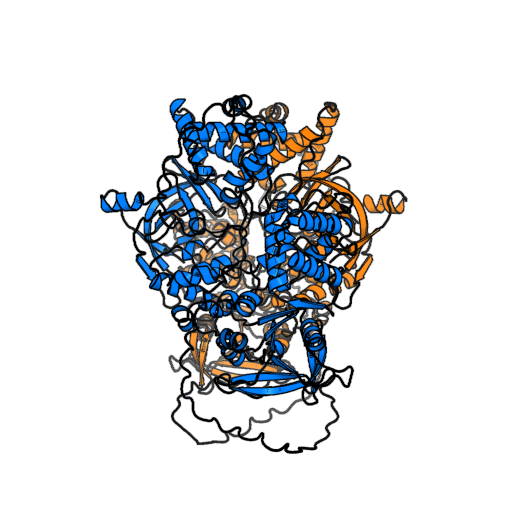13.844 16.703 1 97.44 410 LEU A CA 1
ATOM 3258 C C . LEU A 1 410 ? 16.859 -14.828 17.375 1 97.44 410 LEU A C 1
ATOM 3260 O O . LEU A 1 410 ? 17.5 -14.5 18.375 1 97.44 410 LEU A O 1
ATOM 3264 N N . LYS A 1 411 ? 16.953 -16 16.812 1 96.25 411 LYS A N 1
ATOM 3265 C CA . LYS A 1 411 ? 17.734 -17.078 17.422 1 96.25 411 LYS A CA 1
ATOM 3266 C C . LYS A 1 411 ? 19.219 -16.859 17.219 1 96.25 411 LYS A C 1
ATOM 3268 O O . LYS A 1 411 ? 20.031 -17.172 18.109 1 96.25 411 LYS A O 1
ATOM 3273 N N . THR A 1 412 ? 19.578 -16.344 16.156 1 95.69 412 THR A N 1
ATOM 3274 C CA . THR A 1 412 ? 21 -16.281 15.812 1 95.69 412 THR A CA 1
ATOM 3275 C C . THR A 1 412 ? 21.609 -14.977 16.297 1 95.69 412 THR A C 1
ATOM 3277 O O . THR A 1 412 ? 22.781 -14.945 16.719 1 95.69 412 THR A O 1
ATOM 3280 N N . THR A 1 413 ? 20.844 -13.867 16.266 1 95.06 413 THR A N 1
ATOM 3281 C CA . THR A 1 413 ? 21.422 -12.578 16.625 1 95.06 413 THR A CA 1
ATOM 3282 C C . THR A 1 413 ? 21.109 -12.25 18.094 1 95.06 413 THR A C 1
ATOM 3284 O O . THR A 1 413 ? 21.797 -11.422 18.703 1 95.06 413 THR A O 1
ATOM 3287 N N . GLU A 1 414 ? 19.984 -12.789 18.609 1 96.31 414 GLU A N 1
ATOM 3288 C CA . GLU A 1 414 ? 19.469 -12.469 19.938 1 96.31 414 GLU A CA 1
ATOM 3289 C C . GLU A 1 414 ? 19.125 -10.992 20.047 1 96.31 414 GLU A C 1
ATOM 3291 O O . GLU A 1 414 ? 19.359 -10.375 21.094 1 96.31 414 GLU A O 1
ATOM 3296 N N . LYS A 1 415 ? 18.797 -10.422 18.984 1 96.5 415 LYS A N 1
ATOM 3297 C CA . LYS A 1 415 ? 18.312 -9.047 18.891 1 96.5 415 LYS A CA 1
ATOM 3298 C C . LYS A 1 415 ? 16.875 -9.008 18.359 1 96.5 415 LYS A C 1
ATOM 3300 O O . LYS A 1 415 ? 16.469 -9.883 17.578 1 96.5 415 LYS A O 1
ATOM 3305 N N . LEU A 1 416 ? 16.141 -8.008 18.703 1 97.38 416 LEU A N 1
ATOM 3306 C CA . LEU A 1 416 ? 14.734 -7.914 18.328 1 97.38 416 LEU A CA 1
ATOM 3307 C C . LEU A 1 416 ? 14.539 -6.887 17.219 1 97.38 416 LEU A C 1
ATOM 3309 O O . LEU A 1 416 ? 13.406 -6.621 16.812 1 97.38 416 LEU A O 1
ATOM 3313 N N . ASP A 1 417 ? 15.562 -6.324 16.625 1 96.88 417 ASP A N 1
ATOM 3314 C CA . ASP A 1 417 ? 15.484 -5.203 15.688 1 96.88 417 ASP A CA 1
ATOM 3315 C C . ASP A 1 417 ? 14.688 -5.582 14.445 1 96.88 417 ASP A C 1
ATOM 3317 O O . ASP A 1 417 ? 14.117 -4.715 13.781 1 96.88 417 ASP A O 1
ATOM 3321 N N . ILE A 1 418 ? 14.586 -6.895 14.172 1 97.5 418 ILE A N 1
ATOM 3322 C CA . ILE A 1 418 ? 13.875 -7.359 12.984 1 97.5 418 ILE A CA 1
ATOM 3323 C C . ILE A 1 418 ? 12.406 -6.953 13.07 1 97.5 418 ILE A C 1
ATOM 3325 O O . ILE A 1 418 ? 11.781 -6.637 12.055 1 97.5 418 ILE A O 1
ATOM 3329 N N . ILE A 1 419 ? 11.781 -6.918 14.227 1 97.88 419 ILE A N 1
ATOM 3330 C CA . ILE A 1 419 ? 10.352 -6.637 14.344 1 97.88 419 ILE A CA 1
ATOM 3331 C C . ILE A 1 419 ? 10.086 -5.172 14.008 1 97.88 419 ILE A C 1
ATOM 3333 O O . ILE A 1 419 ? 8.977 -4.809 13.609 1 97.88 419 ILE A O 1
ATOM 3337 N N . CYS A 1 420 ? 11.117 -4.297 14.156 1 97.88 420 CYS A N 1
ATOM 3338 C CA . CYS A 1 420 ? 10.969 -2.871 13.883 1 97.88 420 CYS A CA 1
ATOM 3339 C C . CYS A 1 420 ? 10.859 -2.609 12.391 1 97.88 420 CYS A C 1
ATOM 3341 O O . CYS A 1 420 ? 10.453 -1.522 11.969 1 97.88 420 CYS A O 1
ATOM 3343 N N . GLU A 1 421 ? 11.18 -3.664 11.578 1 97.12 421 GLU A N 1
ATOM 3344 C CA . GLU A 1 421 ? 11.039 -3.535 10.125 1 97.12 421 GLU A CA 1
ATOM 3345 C C . GLU A 1 421 ? 9.594 -3.756 9.688 1 97.12 421 GLU A C 1
ATOM 3347 O O . GLU A 1 421 ? 9.266 -3.578 8.508 1 97.12 421 GLU A O 1
ATOM 3352 N N . ALA A 1 422 ? 8.719 -4.168 10.633 1 97.12 422 ALA A N 1
ATOM 3353 C CA . ALA A 1 422 ? 7.285 -4.18 10.359 1 97.12 422 ALA A CA 1
ATOM 3354 C C . ALA A 1 422 ? 6.715 -2.764 10.359 1 97.12 422 ALA A C 1
ATOM 3356 O O . ALA A 1 422 ? 6.352 -2.238 11.414 1 97.12 422 ALA A O 1
ATOM 3357 N N . ILE A 1 423 ? 6.629 -2.164 9.203 1 95.5 423 ILE A N 1
ATOM 3358 C CA . ILE A 1 423 ? 6.203 -0.777 9.062 1 95.5 423 ILE A CA 1
ATOM 3359 C C . ILE A 1 423 ? 4.703 -0.726 8.766 1 95.5 423 ILE A C 1
ATOM 3361 O O . ILE A 1 423 ? 4.25 -1.223 7.734 1 95.5 423 ILE A O 1
ATOM 3365 N N . HIS A 1 424 ? 3.971 -0.095 9.602 1 93.62 424 HIS A N 1
ATOM 3366 C CA . HIS A 1 424 ? 2.516 -0.145 9.5 1 93.62 424 HIS A CA 1
ATOM 3367 C C . HIS A 1 424 ? 1.946 1.204 9.078 1 93.62 424 HIS A C 1
ATOM 3369 O O . HIS A 1 424 ? 0.727 1.376 9.016 1 93.62 424 HIS A O 1
ATOM 3375 N N . PHE A 1 425 ? 2.859 2.188 8.797 1 92.94 425 PHE A N 1
ATOM 3376 C CA . PHE A 1 425 ? 2.408 3.477 8.289 1 92.94 425 PHE A CA 1
ATOM 3377 C C . PHE A 1 425 ? 3.186 3.865 7.035 1 92.94 425 PHE A C 1
ATOM 3379 O O . PHE A 1 425 ? 4.418 3.814 7.02 1 92.94 425 PHE A O 1
ATOM 3386 N N . PRO A 1 426 ? 2.545 4.414 6.016 1 89.75 426 PRO A N 1
ATOM 3387 C CA . PRO A 1 426 ? 1.094 4.477 5.82 1 89.75 426 PRO A CA 1
ATOM 3388 C C . PRO A 1 426 ? 0.439 3.098 5.832 1 89.75 426 PRO A C 1
ATOM 3390 O O . PRO A 1 426 ? 1.122 2.084 5.664 1 89.75 426 PRO A O 1
ATOM 3393 N N . VAL A 1 427 ? -0.816 3.062 6.016 1 87.94 427 VAL A N 1
ATOM 3394 C CA . VAL A 1 427 ? -1.547 1.807 6.145 1 87.94 427 VAL A CA 1
ATOM 3395 C C . VAL A 1 427 ? -1.433 1.006 4.848 1 87.94 427 VAL A C 1
ATOM 3397 O O . VAL A 1 427 ? -1.562 1.561 3.756 1 87.94 427 VAL A O 1
ATOM 3400 N N . HIS A 1 428 ? -1.066 -0.22 5.031 1 85.19 428 HIS A N 1
ATOM 3401 C CA . HIS A 1 428 ? -0.952 -1.168 3.928 1 85.19 428 HIS A CA 1
ATOM 3402 C C . HIS A 1 428 ? -1.673 -2.473 4.246 1 85.19 428 HIS A C 1
ATOM 3404 O O . HIS A 1 428 ? -1.409 -3.098 5.277 1 85.19 428 HIS A O 1
ATOM 3410 N N . THR A 1 429 ? -2.631 -2.816 3.357 1 81.69 429 THR A N 1
ATOM 3411 C CA . THR A 1 429 ? -3.373 -4.055 3.566 1 81.69 429 THR A CA 1
ATOM 3412 C C . THR A 1 429 ? -2.736 -5.203 2.791 1 81.69 429 THR A C 1
ATOM 3414 O O . THR A 1 429 ? -2.57 -5.121 1.571 1 81.69 429 THR A O 1
ATOM 3417 N N . SER A 1 430 ? -2.275 -6.148 3.541 1 82.31 430 SER A N 1
ATOM 3418 C CA . SER A 1 430 ? -1.675 -7.336 2.945 1 82.31 430 SER A CA 1
ATOM 3419 C C . SER A 1 430 ? -2.623 -8.531 3.012 1 82.31 430 SER A C 1
ATOM 3421 O O . SER A 1 430 ? -3.41 -8.648 3.953 1 82.31 430 SER A O 1
ATOM 3423 N N . THR A 1 431 ? -2.596 -9.398 2.07 1 80 431 THR A N 1
ATOM 3424 C CA . THR A 1 431 ? -3.416 -10.602 2.053 1 80 431 THR A CA 1
ATOM 3425 C C . THR A 1 431 ? -2.664 -11.773 2.67 1 80 431 THR A C 1
ATOM 3427 O O . THR A 1 431 ? -3.215 -12.867 2.809 1 80 431 THR A O 1
ATOM 3430 N N . ALA A 1 432 ? -1.439 -11.531 3.094 1 86.62 432 ALA A N 1
ATOM 3431 C CA . ALA A 1 432 ? -0.625 -12.625 3.627 1 86.62 432 ALA A CA 1
ATOM 3432 C C . ALA A 1 432 ? -1.006 -12.938 5.07 1 86.62 432 ALA A C 1
ATOM 3434 O O . ALA A 1 432 ? -0.604 -13.969 5.617 1 86.62 432 ALA A O 1
ATOM 3435 N N . ASN A 1 433 ? -1.834 -12.156 5.73 1 86.25 433 ASN A N 1
ATOM 3436 C CA . ASN A 1 433 ? -2.281 -12.375 7.102 1 86.25 433 ASN A CA 1
ATOM 3437 C C . ASN A 1 433 ? -1.104 -12.594 8.047 1 86.25 433 ASN A C 1
ATOM 3439 O O . ASN A 1 433 ? -1.075 -13.578 8.789 1 86.25 433 ASN A O 1
ATOM 3443 N N . LEU A 1 434 ? -0.151 -11.742 8 1 93.94 434 LEU A N 1
ATOM 3444 C CA . LEU A 1 434 ? 1.046 -11.812 8.828 1 93.94 434 LEU A CA 1
ATOM 3445 C C . LEU A 1 434 ? 0.756 -11.336 10.25 1 93.94 434 LEU A C 1
ATOM 3447 O O . LEU A 1 434 ? -0.051 -10.422 10.445 1 93.94 434 LEU A O 1
ATOM 3451 N N . PRO A 1 435 ? 1.422 -12.031 11.234 1 94.88 435 PRO A N 1
ATOM 3452 C CA . PRO A 1 435 ? 1.418 -11.383 12.547 1 94.88 435 PRO A CA 1
ATOM 3453 C C . PRO A 1 435 ? 1.941 -9.945 12.5 1 94.88 435 PRO A C 1
ATOM 3455 O O . PRO A 1 435 ? 2.766 -9.617 11.641 1 94.88 435 PRO A O 1
ATOM 3458 N N . THR A 1 436 ? 1.576 -9.078 13.445 1 95.88 436 THR A N 1
ATOM 3459 C CA . THR A 1 436 ? 1.848 -7.645 13.383 1 95.88 436 THR A CA 1
ATOM 3460 C C . THR A 1 436 ? 3.34 -7.371 13.539 1 95.88 436 THR A C 1
ATOM 3462 O O . THR A 1 436 ? 3.828 -6.312 13.133 1 95.88 436 THR A O 1
ATOM 3465 N N . PHE A 1 437 ? 4.117 -8.32 14.18 1 98 437 PHE A N 1
ATOM 3466 C CA . PHE A 1 437 ? 5.535 -8.109 14.453 1 98 437 PHE A CA 1
ATOM 3467 C C . PHE A 1 437 ? 6.395 -8.633 13.312 1 98 437 PHE A C 1
ATOM 3469 O O . PHE A 1 437 ? 7.617 -8.492 13.328 1 98 437 PHE A O 1
ATOM 3476 N N . VAL A 1 438 ? 5.754 -9.234 12.281 1 98.06 438 VAL A N 1
ATOM 3477 C CA . VAL A 1 438 ? 6.488 -9.789 11.141 1 98.06 438 VAL A CA 1
ATOM 3478 C C . VAL A 1 438 ? 6.496 -8.789 9.992 1 98.06 438 VAL A C 1
ATOM 3480 O O . VAL A 1 438 ? 5.438 -8.414 9.484 1 98.06 438 VAL A O 1
ATOM 3483 N N . PRO A 1 439 ? 7.648 -8.359 9.547 1 97.44 439 PRO A N 1
ATOM 3484 C CA . PRO A 1 439 ? 7.707 -7.43 8.422 1 97.44 439 PRO A CA 1
ATOM 3485 C C . PRO A 1 439 ? 7.16 -8.031 7.129 1 97.44 439 PRO A C 1
ATOM 3487 O O . PRO A 1 439 ? 7.48 -9.18 6.797 1 97.44 439 PRO A O 1
ATOM 3490 N N . ASP A 1 440 ? 6.289 -7.312 6.488 1 96.19 440 ASP A N 1
ATOM 3491 C CA . ASP A 1 440 ? 5.902 -7.656 5.125 1 96.19 440 ASP A CA 1
ATOM 3492 C C . ASP A 1 440 ? 6.938 -7.168 4.117 1 96.19 440 ASP A C 1
ATOM 3494 O O . ASP A 1 440 ? 6.883 -6.023 3.664 1 96.19 440 ASP A O 1
ATOM 3498 N N . TRP A 1 441 ? 7.781 -7.988 3.689 1 96.38 441 TRP A N 1
ATOM 3499 C CA . TRP A 1 441 ? 8.898 -7.617 2.83 1 96.38 441 TRP A CA 1
ATOM 3500 C C . TRP A 1 441 ? 8.422 -7.312 1.414 1 96.38 441 TRP A C 1
ATOM 3502 O O . TRP A 1 441 ? 9.164 -6.738 0.612 1 96.38 441 TRP A O 1
ATOM 3512 N N . SER A 1 442 ? 7.215 -7.723 1.093 1 93.38 442 SER A N 1
ATOM 3513 C CA . SER A 1 442 ? 6.668 -7.41 -0.223 1 93.38 442 SER A CA 1
ATOM 3514 C C . SER A 1 442 ? 6.188 -5.965 -0.292 1 93.38 442 SER A C 1
ATOM 3516 O O . SER A 1 442 ? 5.957 -5.434 -1.38 1 93.38 442 SER A O 1
ATOM 3518 N N . HIS A 1 443 ? 6.035 -5.406 0.858 1 91.38 443 HIS A N 1
ATOM 3519 C CA . HIS A 1 443 ? 5.664 -3.998 0.969 1 91.38 443 HIS A CA 1
ATOM 3520 C C . HIS A 1 443 ? 6.898 -3.104 0.98 1 91.38 443 HIS A C 1
ATOM 3522 O O . HIS A 1 443 ? 7.863 -3.381 1.692 1 91.38 443 HIS A O 1
ATOM 3528 N N . ILE A 1 444 ? 6.832 -2.066 0.147 1 90.62 444 ILE A N 1
ATOM 3529 C CA . ILE A 1 444 ? 7.961 -1.146 0.073 1 90.62 444 ILE A CA 1
ATOM 3530 C C . ILE A 1 444 ? 7.586 0.186 0.721 1 90.62 444 ILE A C 1
ATOM 3532 O O . ILE A 1 444 ? 7.133 1.108 0.04 1 90.62 444 ILE A O 1
ATOM 3536 N N . PRO A 1 445 ? 7.828 0.27 1.955 1 88.62 445 PRO A N 1
ATOM 3537 C CA . PRO A 1 445 ? 7.516 1.533 2.629 1 88.62 445 PRO A CA 1
ATOM 3538 C C . PRO A 1 445 ? 8.492 2.652 2.266 1 88.62 445 PRO A C 1
ATOM 3540 O O . PRO A 1 445 ? 9.633 2.381 1.88 1 88.62 445 PRO A O 1
ATOM 3543 N N . GLN A 1 446 ? 8.094 3.877 2.406 1 86.38 446 GLN A N 1
ATOM 3544 C CA . GLN A 1 446 ? 8.953 5.027 2.123 1 86.38 446 GLN A CA 1
ATOM 3545 C C . GLN A 1 446 ? 9.742 5.441 3.359 1 86.38 446 GLN A C 1
ATOM 3547 O O . GLN A 1 446 ? 10.617 6.305 3.279 1 86.38 446 GLN A O 1
ATOM 3552 N N . THR A 1 447 ? 9.398 4.852 4.469 1 89.06 447 THR A N 1
ATOM 3553 C CA . THR A 1 447 ? 10.125 5.082 5.711 1 89.06 447 THR A CA 1
ATOM 3554 C C . THR A 1 447 ? 10.766 3.789 6.211 1 89.06 447 THR A C 1
ATOM 3556 O O . THR A 1 447 ? 10.297 2.695 5.891 1 89.06 447 THR A O 1
ATOM 3559 N N . SER A 1 448 ? 11.898 3.912 6.914 1 89 448 SER A N 1
ATOM 3560 C CA . SER A 1 448 ? 12.586 2.76 7.48 1 89 448 SER A CA 1
ATOM 3561 C C . SER A 1 448 ? 12.57 2.799 9.008 1 89 448 SER A C 1
ATOM 3563 O O . SER A 1 448 ? 12.242 3.83 9.602 1 89 448 SER A O 1
ATOM 3565 N N . ALA A 1 449 ? 12.922 1.653 9.578 1 93.69 449 ALA A N 1
ATOM 3566 C CA . ALA A 1 449 ? 13.07 1.588 11.031 1 93.69 449 ALA A CA 1
ATOM 3567 C C . ALA A 1 449 ? 14.156 2.541 11.516 1 93.69 449 ALA A C 1
ATOM 3569 O O . ALA A 1 449 ? 15.18 2.711 10.859 1 93.69 449 ALA A O 1
ATOM 3570 N N . MET A 1 450 ? 14.008 3.107 12.672 1 93.5 450 MET A N 1
ATOM 3571 C CA . MET A 1 450 ? 14.93 4.098 13.227 1 93.5 450 MET A CA 1
ATOM 3572 C C . MET A 1 450 ? 16.266 3.455 13.594 1 93.5 450 MET A C 1
ATOM 3574 O O . MET A 1 450 ? 17.312 4.078 13.445 1 93.5 450 MET A O 1
ATOM 3578 N N . GLY A 1 451 ? 16.219 2.279 14.039 1 87.56 451 GLY A N 1
ATOM 3579 C CA . GLY A 1 451 ? 17.422 1.599 14.484 1 87.56 451 GLY A CA 1
ATOM 3580 C C . GLY A 1 451 ? 18.422 1.363 13.359 1 87.56 451 GLY A C 1
ATOM 3581 O O . GLY A 1 451 ? 19.609 1.229 13.609 1 87.56 451 GLY A O 1
ATOM 3582 N N . PHE A 1 452 ? 17.953 1.292 12.234 1 80.69 452 PHE A N 1
ATOM 3583 C CA . PHE A 1 452 ? 18.781 1.066 11.055 1 80.69 452 PHE A CA 1
ATOM 3584 C C . PHE A 1 452 ? 19.609 2.299 10.727 1 80.69 452 PHE A C 1
ATOM 3586 O O . PHE A 1 452 ? 20.766 2.184 10.32 1 80.69 452 PHE A O 1
ATOM 3593 N N . LYS A 1 453 ? 19.125 3.441 11.086 1 84.94 453 LYS A N 1
ATOM 3594 C CA . LYS A 1 453 ? 19.719 4.668 10.555 1 84.94 453 LYS A CA 1
ATOM 3595 C C . LYS A 1 453 ? 20.453 5.434 11.648 1 84.94 453 LYS A C 1
ATOM 3597 O O . LYS A 1 453 ? 21.438 6.133 11.367 1 84.94 453 LYS A O 1
ATOM 3602 N N . TYR A 1 454 ? 20.047 5.441 12.977 1 89.5 454 TYR A N 1
ATOM 3603 C CA . TYR A 1 454 ? 20.531 6.402 13.961 1 89.5 454 TYR A CA 1
ATOM 3604 C C . TYR A 1 454 ? 21.25 5.699 15.102 1 89.5 454 TYR A C 1
ATOM 3606 O O . TYR A 1 454 ? 21.484 6.297 16.156 1 89.5 454 TYR A O 1
ATOM 3614 N N . ASN A 1 455 ? 21.844 4.645 15.047 1 89 455 ASN A N 1
ATOM 3615 C CA . ASN A 1 455 ? 22.688 3.895 15.977 1 89 455 ASN A CA 1
ATOM 3616 C C . ASN A 1 455 ? 22.141 3.977 17.406 1 89 455 ASN A C 1
ATOM 3618 O O . ASN A 1 455 ? 22.875 4.305 18.328 1 89 455 ASN A O 1
ATOM 3622 N N . PHE A 1 456 ? 20.969 3.877 17.703 1 96.25 456 PHE A N 1
ATOM 3623 C CA . PHE A 1 456 ? 20.344 3.848 19.016 1 96.25 456 PHE A CA 1
ATOM 3624 C C . PHE A 1 456 ? 20.641 2.537 19.734 1 96.25 456 PHE A C 1
ATOM 3626 O O . PHE A 1 456 ? 20.938 1.526 19.094 1 96.25 456 PHE A O 1
ATOM 3633 N N . ALA A 1 457 ? 20.703 2.609 21.047 1 97.06 457 ALA A N 1
ATOM 3634 C CA . ALA A 1 457 ? 20.938 1.447 21.891 1 97.06 457 ALA A CA 1
ATOM 3635 C C . ALA A 1 457 ? 20.047 1.505 23.141 1 97.06 457 ALA A C 1
ATOM 3637 O O . ALA A 1 457 ? 20.562 1.488 24.266 1 97.06 457 ALA A O 1
ATOM 3638 N N . ALA A 1 458 ? 18.766 1.496 22.859 1 98.06 458 ALA A N 1
ATOM 3639 C CA . ALA A 1 458 ? 17.812 1.682 23.938 1 98.06 458 ALA A CA 1
ATOM 3640 C C . ALA A 1 458 ? 17.938 0.573 24.984 1 98.06 458 ALA A C 1
ATOM 3642 O O . ALA A 1 458 ? 17.734 0.808 26.172 1 98.06 458 ALA A O 1
ATOM 3643 N N . SER A 1 459 ? 18.297 -0.652 24.578 1 97.69 459 SER A N 1
ATOM 3644 C CA . SER A 1 459 ? 18.391 -1.773 25.516 1 97.69 459 SER A CA 1
ATOM 3645 C C . SER A 1 459 ? 19.828 -1.998 25.953 1 97.69 459 SER A C 1
ATOM 3647 O O . SER A 1 459 ? 20.141 -3.012 26.578 1 97.69 459 SER A O 1
ATOM 3649 N N . GLY A 1 460 ? 20.703 -1.084 25.547 1 95.38 460 GLY A N 1
ATOM 3650 C CA . GLY A 1 460 ? 22.109 -1.268 25.891 1 95.38 460 GLY A CA 1
ATOM 3651 C C . GLY A 1 460 ? 22.703 -2.533 25.297 1 95.38 460 GLY A C 1
ATOM 3652 O O . GLY A 1 460 ? 22.547 -2.797 24.109 1 95.38 460 GLY A O 1
ATOM 3653 N N . SER A 1 461 ? 23.359 -3.328 26.125 1 93.31 461 SER A N 1
ATOM 3654 C CA . SER A 1 461 ? 24.016 -4.547 25.656 1 93.31 461 SER A CA 1
ATOM 3655 C C . SER A 1 461 ? 23.172 -5.781 25.969 1 93.31 461 SER A C 1
ATOM 3657 O O . SER A 1 461 ? 23.641 -6.91 25.797 1 93.31 461 SER A O 1
ATOM 3659 N N . SER A 1 462 ? 21.969 -5.516 26.359 1 95.88 462 SER A N 1
ATOM 3660 C CA . SER A 1 462 ? 21.141 -6.652 26.75 1 95.88 462 SER A CA 1
ATOM 3661 C C . SER A 1 462 ? 20.75 -7.484 25.531 1 95.88 462 SER A C 1
ATOM 3663 O O . SER A 1 462 ? 20.641 -6.965 24.422 1 95.88 462 SER A O 1
ATOM 3665 N N . LYS A 1 463 ? 20.531 -8.758 25.828 1 96.69 463 LYS A N 1
ATOM 3666 C CA . LYS A 1 463 ? 20.094 -9.695 24.797 1 96.69 463 LYS A CA 1
ATOM 3667 C C . LYS A 1 463 ? 18.578 -9.914 24.859 1 96.69 463 LYS A C 1
ATOM 3669 O O . LYS A 1 463 ? 17.969 -9.781 25.922 1 96.69 463 LYS A O 1
ATOM 3674 N N . ALA A 1 464 ? 18.078 -10.25 23.719 1 97.81 464 ALA A N 1
ATOM 3675 C CA . ALA A 1 464 ? 16.625 -10.484 23.641 1 97.81 464 ALA A CA 1
ATOM 3676 C C . ALA A 1 464 ? 16.234 -11.727 24.438 1 97.81 464 ALA A C 1
ATOM 3678 O O . ALA A 1 464 ? 16.922 -12.75 24.375 1 97.81 464 ALA A O 1
ATOM 3679 N N . ILE A 1 465 ? 15.266 -11.602 25.234 1 97.75 465 ILE A N 1
ATOM 3680 C CA . ILE A 1 465 ? 14.586 -12.727 25.859 1 97.75 465 ILE A CA 1
ATOM 3681 C C . ILE A 1 465 ? 13.188 -12.883 25.266 1 97.75 465 ILE A C 1
ATOM 3683 O O . ILE A 1 465 ? 12.273 -12.133 25.609 1 97.75 465 ILE A O 1
ATOM 3687 N N . CYS A 1 466 ? 13.102 -13.82 24.328 1 97.31 466 CYS A N 1
ATOM 3688 C CA . CYS A 1 466 ? 11.836 -13.992 23.625 1 97.31 466 CYS A CA 1
ATOM 3689 C C . CYS A 1 466 ? 11.609 -15.461 23.281 1 97.31 466 CYS A C 1
ATOM 3691 O O . CYS A 1 466 ? 12.547 -16.25 23.266 1 97.31 466 CYS A O 1
ATOM 3693 N N . ARG A 1 467 ? 10.359 -15.789 23.109 1 96.94 467 ARG A N 1
ATOM 3694 C CA . ARG A 1 467 ? 9.984 -17.141 22.734 1 96.94 467 ARG A CA 1
ATOM 3695 C C . ARG A 1 467 ? 8.656 -17.172 22 1 96.94 467 ARG A C 1
ATOM 3697 O O . ARG A 1 467 ? 7.738 -16.422 22.344 1 96.94 467 ARG A O 1
ATOM 3704 N N . PHE A 1 468 ? 8.609 -17.969 21.031 1 96.88 468 PHE A N 1
ATOM 3705 C CA . PHE A 1 468 ? 7.34 -18.188 20.359 1 96.88 468 PHE A CA 1
ATOM 3706 C C . PHE A 1 468 ? 6.41 -19.047 21.203 1 96.88 468 PHE A C 1
ATOM 3708 O O . PHE A 1 468 ? 6.852 -20.016 21.828 1 96.88 468 PHE A O 1
ATOM 3715 N N . ARG A 1 469 ? 5.137 -18.688 21.203 1 94.88 469 ARG A N 1
ATOM 3716 C CA . ARG A 1 469 ? 4.168 -19.359 22.062 1 94.88 469 ARG A CA 1
ATOM 3717 C C . ARG A 1 469 ? 3.439 -20.469 21.312 1 94.88 469 ARG A C 1
ATOM 3719 O O . ARG A 1 469 ? 2.74 -21.281 21.906 1 94.88 469 ARG A O 1
ATOM 3726 N N . ASP A 1 470 ? 3.549 -20.5 20.031 1 91.31 470 ASP A N 1
ATOM 3727 C CA . ASP A 1 470 ? 2.85 -21.5 19.234 1 91.31 470 ASP A CA 1
ATOM 3728 C C . ASP A 1 470 ? 3.76 -22.078 18.141 1 91.31 470 ASP A C 1
ATOM 3730 O O . ASP A 1 470 ? 4.793 -21.484 17.828 1 91.31 470 ASP A O 1
ATOM 3734 N N . GLU A 1 471 ? 3.328 -23.141 17.531 1 89.56 471 GLU A N 1
ATOM 3735 C CA . GLU A 1 471 ? 4.133 -23.859 16.547 1 89.56 471 GLU A CA 1
ATOM 3736 C C . GLU A 1 471 ? 4.141 -23.125 15.203 1 89.56 471 GLU A C 1
ATOM 3738 O O . GLU A 1 471 ? 5.086 -23.266 14.422 1 89.56 471 GLU A O 1
ATOM 3743 N N . ARG A 1 472 ? 3.184 -22.344 15.031 1 90.81 472 ARG A N 1
ATOM 3744 C CA . ARG A 1 472 ? 3.059 -21.656 13.75 1 90.81 472 ARG A CA 1
ATOM 3745 C C . ARG A 1 472 ? 3.73 -20.297 13.781 1 90.81 472 ARG A C 1
ATOM 3747 O O . ARG A 1 472 ? 3.719 -19.562 12.789 1 90.81 472 ARG A O 1
ATOM 3754 N N . LEU A 1 473 ? 4.328 -19.906 14.883 1 94.75 473 LEU A N 1
ATOM 3755 C CA . LEU A 1 473 ? 5.102 -18.688 15.07 1 94.75 473 LEU A CA 1
ATOM 3756 C C . LEU A 1 473 ? 4.227 -17.453 14.875 1 94.75 473 LEU A C 1
ATOM 3758 O O . LEU A 1 473 ? 4.66 -16.453 14.273 1 94.75 473 LEU A O 1
ATOM 3762 N N . ASN A 1 474 ? 2.996 -17.594 15.305 1 92.44 474 ASN A N 1
ATOM 3763 C CA . ASN A 1 474 ? 2.055 -16.484 15.172 1 92.44 474 ASN A CA 1
ATOM 3764 C C . ASN A 1 474 ? 2.117 -15.547 16.375 1 92.44 474 ASN A C 1
ATOM 3766 O O . ASN A 1 474 ? 1.657 -14.406 16.297 1 92.44 474 ASN A O 1
ATOM 3770 N N . LYS A 1 475 ? 2.586 -16.078 17.484 1 95.44 475 LYS A N 1
ATOM 3771 C CA . LYS A 1 475 ? 2.631 -15.305 18.734 1 95.44 475 LYS A CA 1
ATOM 3772 C C . LYS A 1 475 ? 4.035 -15.297 19.328 1 95.44 475 LYS A C 1
ATOM 3774 O O . LYS A 1 475 ? 4.641 -16.359 19.516 1 95.44 475 LYS A O 1
ATOM 3779 N N . LEU A 1 476 ? 4.543 -14.109 19.578 1 98.06 476 LEU A N 1
ATOM 3780 C CA . LEU A 1 476 ? 5.895 -13.938 20.109 1 98.06 476 LEU A CA 1
ATOM 3781 C C . LEU A 1 476 ? 5.859 -13.273 21.469 1 98.06 476 LEU A C 1
ATOM 3783 O O . LEU A 1 476 ? 5.367 -12.148 21.609 1 98.06 476 LEU A O 1
ATOM 3787 N N . GLU A 1 477 ? 6.285 -13.977 22.453 1 98.25 477 GLU A N 1
ATOM 3788 C CA . GLU A 1 477 ? 6.445 -13.391 23.781 1 98.25 477 GLU A CA 1
ATOM 3789 C C . GLU A 1 477 ? 7.797 -12.695 23.922 1 98.25 477 GLU A C 1
ATOM 3791 O O . GLU A 1 477 ? 8.836 -13.289 23.641 1 98.25 477 GLU A O 1
ATOM 3796 N N . ILE A 1 478 ? 7.77 -11.477 24.312 1 98.5 478 ILE A N 1
ATOM 3797 C CA . ILE A 1 478 ? 9.016 -10.734 24.5 1 98.5 478 ILE A CA 1
ATOM 3798 C C . ILE A 1 478 ? 9.07 -10.164 25.906 1 98.5 478 ILE A C 1
ATOM 3800 O O . ILE A 1 478 ? 8.039 -10.023 26.562 1 98.5 478 ILE A O 1
ATOM 3804 N N . SER A 1 479 ? 10.258 -9.922 26.359 1 98.56 479 SER A N 1
ATOM 3805 C CA . SER A 1 479 ? 10.484 -9.258 27.641 1 98.56 479 SER A CA 1
ATOM 3806 C C . SER A 1 479 ? 10.93 -7.812 27.438 1 98.56 479 SER A C 1
ATOM 3808 O O . SER A 1 479 ? 11.797 -7.531 26.609 1 98.56 479 SER A O 1
ATOM 3810 N N . GLY A 1 480 ? 10.281 -6.941 28.125 1 98.31 480 GLY A N 1
ATOM 3811 C CA . GLY A 1 480 ? 10.602 -5.535 27.938 1 98.31 480 GLY A CA 1
ATOM 3812 C C . GLY A 1 480 ? 10.281 -4.688 29.156 1 98.31 480 GLY A C 1
ATOM 3813 O O . GLY A 1 480 ? 9.727 -5.188 30.141 1 98.31 480 GLY A O 1
ATOM 3814 N N . LEU A 1 481 ? 10.773 -3.457 29.172 1 98.62 481 LEU A N 1
ATOM 3815 C CA . LEU A 1 481 ? 10.625 -2.477 30.25 1 98.62 481 LEU A CA 1
ATOM 3816 C C . LEU A 1 481 ? 9.648 -1.374 29.844 1 98.62 481 LEU A C 1
ATOM 3818 O O . LEU A 1 481 ? 9.93 -0.613 28.906 1 98.62 481 LEU A O 1
ATOM 3822 N N . GLU A 1 482 ? 8.523 -1.318 30.5 1 98.31 482 GLU A N 1
ATOM 3823 C CA . GLU A 1 482 ? 7.543 -0.281 30.203 1 98.31 482 GLU A CA 1
ATOM 3824 C C . GLU A 1 482 ? 8.055 1.099 30.609 1 98.31 482 GLU A C 1
ATOM 3826 O O . GLU A 1 482 ? 8.586 1.274 31.703 1 98.31 482 GLU A O 1
ATOM 3831 N N . ILE A 1 483 ? 7.922 2.025 29.734 1 98.19 483 ILE A N 1
ATOM 3832 C CA . ILE A 1 483 ? 8.406 3.377 29.984 1 98.19 483 ILE A CA 1
ATOM 3833 C C . ILE A 1 483 ? 7.23 4.297 30.312 1 98.19 483 ILE A C 1
ATOM 3835 O O . ILE A 1 483 ? 7.242 5.016 31.312 1 98.19 483 ILE A O 1
ATOM 3839 N N . ASP A 1 484 ? 6.289 4.316 29.375 1 97.81 484 ASP A N 1
ATOM 3840 C CA . ASP A 1 484 ? 5.18 5.258 29.5 1 97.81 484 ASP A CA 1
ATOM 3841 C C . ASP A 1 484 ? 4.051 4.914 28.531 1 97.81 484 ASP A C 1
ATOM 3843 O O . ASP A 1 484 ? 4.074 3.859 27.891 1 97.81 484 ASP A O 1
ATOM 3847 N N . ILE A 1 485 ? 2.975 5.734 28.516 1 97.75 485 ILE A N 1
ATOM 3848 C CA . ILE A 1 485 ? 1.805 5.559 27.656 1 97.75 485 ILE A CA 1
ATOM 3849 C C . ILE A 1 485 ? 1.556 6.832 26.859 1 97.75 485 ILE A C 1
ATOM 3851 O O . ILE A 1 485 ? 1.676 7.941 27.391 1 97.75 485 ILE A O 1
ATOM 3855 N N . VAL A 1 486 ? 1.228 6.668 25.594 1 97.31 486 VAL A N 1
ATOM 3856 C CA . VAL A 1 486 ? 0.939 7.812 24.734 1 97.31 486 VAL A CA 1
ATOM 3857 C C . VAL A 1 486 ? -0.343 8.5 25.203 1 97.31 486 VAL A C 1
ATOM 3859 O O . VAL A 1 486 ? -1.388 7.852 25.328 1 97.31 486 VAL A O 1
ATOM 3862 N N . GLN A 1 487 ? -0.283 9.742 25.469 1 96.62 487 GLN A N 1
ATOM 3863 C CA . GLN A 1 487 ? -1.45 10.508 25.891 1 96.62 487 GLN A CA 1
ATOM 3864 C C . GLN A 1 487 ? -2.113 11.203 24.703 1 96.62 487 GLN A C 1
ATOM 3866 O O . GLN A 1 487 ? -3.338 11.172 24.562 1 96.62 487 GLN A O 1
ATOM 3871 N N . SER A 1 488 ? -1.345 11.883 23.922 1 95 488 SER A N 1
ATOM 3872 C CA . SER A 1 488 ? -1.816 12.578 22.719 1 95 488 SER A CA 1
ATOM 3873 C C . SER A 1 488 ? -0.765 12.555 21.625 1 95 488 SER A C 1
ATOM 3875 O O . SER A 1 488 ? 0.433 12.461 21.906 1 95 488 SER A O 1
ATOM 3877 N N . LYS A 1 489 ? -1.223 12.57 20.422 1 95.5 489 LYS A N 1
ATOM 3878 C CA . LYS A 1 489 ? -0.297 12.57 19.281 1 95.5 489 LYS A CA 1
ATOM 3879 C C . LYS A 1 489 ? -0.578 13.727 18.344 1 95.5 489 LYS A C 1
ATOM 3881 O O . LYS A 1 489 ? -1.71 14.211 18.266 1 95.5 489 LYS A O 1
ATOM 3886 N N . GLY A 1 490 ? 0.388 14.172 17.703 1 97.12 490 GLY A N 1
ATOM 3887 C CA . GLY A 1 490 ? 0.259 15.227 16.703 1 97.12 490 GLY A CA 1
ATOM 3888 C C . GLY A 1 490 ? -0.099 14.703 15.328 1 97.12 490 GLY A C 1
ATOM 3889 O O . GLY A 1 490 ? -0.269 13.5 15.141 1 97.12 490 GLY A O 1
ATOM 3890 N N . VAL A 1 491 ? -0.297 15.633 14.406 1 97.06 491 VAL A N 1
ATOM 3891 C CA . VAL A 1 491 ? -0.555 15.266 13.016 1 97.06 491 VAL A CA 1
ATOM 3892 C C . VAL A 1 491 ? 0.638 14.5 12.453 1 97.06 491 VAL A C 1
ATOM 3894 O O . VAL A 1 491 ? 1.784 14.758 12.828 1 97.06 491 VAL A O 1
ATOM 3897 N N . VAL A 1 492 ? 0.367 13.602 11.602 1 96.62 492 VAL A N 1
ATOM 3898 C CA . VAL A 1 492 ? 1.424 12.773 11.031 1 96.62 492 VAL A CA 1
ATOM 3899 C C . VAL A 1 492 ? 1.993 13.453 9.789 1 96.62 492 VAL A C 1
ATOM 3901 O O . VAL A 1 492 ? 1.247 14.016 8.984 1 96.62 492 VAL A O 1
ATOM 3904 N N . VAL A 1 493 ? 3.297 13.461 9.695 1 96.75 493 VAL A N 1
ATOM 3905 C CA . VAL A 1 493 ? 3.916 13.867 8.438 1 96.75 493 VAL A CA 1
ATOM 3906 C C . VAL A 1 493 ? 3.848 12.719 7.438 1 96.75 493 VAL A C 1
ATOM 3908 O O . VAL A 1 493 ? 4.391 11.641 7.684 1 96.75 493 VAL A O 1
ATOM 3911 N N . GLY A 1 494 ? 3.191 12.891 6.379 1 93 494 GLY A N 1
ATOM 3912 C CA . GLY A 1 494 ? 3.061 11.859 5.359 1 93 494 GLY A CA 1
ATOM 3913 C C . GLY A 1 494 ? 4.375 11.516 4.688 1 93 494 GLY A C 1
ATOM 3914 O O . GLY A 1 494 ? 5.398 12.156 4.941 1 93 494 GLY A O 1
ATOM 3915 N N . THR A 1 495 ? 4.324 10.531 3.846 1 90.88 495 THR A N 1
ATOM 3916 C CA . THR A 1 495 ? 5.543 10.094 3.178 1 90.88 495 THR A CA 1
ATOM 3917 C C . THR A 1 495 ? 5.691 10.773 1.819 1 90.88 495 THR A C 1
ATOM 3919 O O . THR A 1 495 ? 6.773 10.758 1.229 1 90.88 495 THR A O 1
ATOM 3922 N N . LEU A 1 496 ? 4.641 11.242 1.24 1 88.12 496 LEU A N 1
ATOM 3923 C CA . LEU A 1 496 ? 4.68 12.172 0.122 1 88.12 496 LEU A CA 1
ATOM 3924 C C . LEU A 1 496 ? 4.508 13.609 0.607 1 88.12 496 LEU A C 1
ATOM 3926 O O . LEU A 1 496 ? 3.412 14.172 0.518 1 88.12 496 LEU A O 1
ATOM 3930 N N . CYS A 1 497 ? 5.59 14.094 1.111 1 88.81 497 CYS A N 1
ATOM 3931 C CA . CYS A 1 497 ? 5.465 15.375 1.809 1 88.81 497 CYS A CA 1
ATOM 3932 C C . CYS A 1 497 ? 6.371 16.422 1.183 1 88.81 497 CYS A C 1
ATOM 3934 O O . CYS A 1 497 ? 7.316 16.094 0.466 1 88.81 497 CYS A O 1
ATOM 3936 N N . ASN A 1 498 ? 6.023 17.641 1.424 1 89 498 ASN A N 1
ATOM 3937 C CA . ASN A 1 498 ? 6.797 18.812 1.033 1 89 498 ASN A CA 1
ATOM 3938 C C . ASN A 1 498 ? 7.035 19.75 2.217 1 89 498 ASN A C 1
ATOM 3940 O O . ASN A 1 498 ? 6.785 19.375 3.365 1 89 498 ASN A O 1
ATOM 3944 N N . LEU A 1 499 ? 7.602 20.891 1.925 1 93.94 499 LEU A N 1
ATOM 3945 C CA . LEU A 1 499 ? 7.969 21.844 2.971 1 93.94 499 LEU A CA 1
ATOM 3946 C C . LEU A 1 499 ? 6.758 22.219 3.816 1 93.94 499 LEU A C 1
ATOM 3948 O O . LEU A 1 499 ? 6.859 22.328 5.039 1 93.94 499 LEU A O 1
ATOM 3952 N N . GLY A 1 500 ? 5.598 22.391 3.174 1 95.5 500 GLY A N 1
ATOM 3953 C CA . GLY A 1 500 ? 4.391 22.766 3.893 1 95.5 500 GLY A CA 1
ATOM 3954 C C . GLY A 1 500 ? 3.998 21.75 4.953 1 95.5 500 GLY A C 1
ATOM 3955 O O . GLY A 1 500 ? 3.525 22.125 6.027 1 95.5 500 GLY A O 1
ATOM 3956 N N . ASP A 1 501 ? 4.207 20.5 4.688 1 96.38 501 ASP A N 1
ATOM 3957 C CA . ASP A 1 501 ? 3.871 19.438 5.629 1 96.38 501 ASP A CA 1
ATOM 3958 C C . ASP A 1 501 ? 4.727 19.531 6.891 1 96.38 501 ASP A C 1
ATOM 3960 O O . ASP A 1 501 ? 4.223 19.375 8 1 96.38 501 ASP A O 1
ATOM 3964 N N . TYR A 1 502 ? 6.012 19.812 6.703 1 97.56 502 TYR A N 1
ATOM 3965 C CA . TYR A 1 502 ? 6.926 19.938 7.832 1 97.56 502 TYR A CA 1
ATOM 3966 C C . TYR A 1 502 ? 6.574 21.141 8.688 1 97.56 502 TYR A C 1
ATOM 3968 O O . TYR A 1 502 ? 6.574 21.062 9.914 1 97.56 502 TYR A O 1
ATOM 3976 N N . LEU A 1 503 ? 6.309 22.219 8.031 1 98.06 503 LEU A N 1
ATOM 3977 C CA . LEU A 1 503 ? 5.992 23.453 8.742 1 98.06 503 LEU A CA 1
ATOM 3978 C C . LEU A 1 503 ? 4.715 23.297 9.562 1 98.06 503 LEU A C 1
ATOM 3980 O O . LEU A 1 503 ? 4.68 23.656 10.742 1 98.06 503 LEU A O 1
ATOM 3984 N N . MET A 1 504 ? 3.732 22.703 8.922 1 98 504 MET A N 1
ATOM 3985 C CA . MET A 1 504 ? 2.449 22.562 9.602 1 98 504 MET A CA 1
ATOM 3986 C C . MET A 1 504 ? 2.551 21.547 10.742 1 98 504 MET A C 1
ATOM 3988 O O . MET A 1 504 ? 1.91 21.719 11.781 1 98 504 MET A O 1
ATOM 3992 N N . ALA A 1 505 ? 3.299 20.5 10.516 1 98.12 505 ALA A N 1
ATOM 3993 C CA . ALA A 1 505 ? 3.525 19.547 11.602 1 98.12 505 ALA A CA 1
ATOM 3994 C C . ALA A 1 505 ? 4.211 20.219 12.789 1 98.12 505 ALA A C 1
ATOM 3996 O O . ALA A 1 505 ? 3.791 20.062 13.938 1 98.12 505 ALA A O 1
ATOM 3997 N N . PHE A 1 506 ? 5.27 21 12.508 1 98.25 506 PHE A N 1
ATOM 3998 C CA . PHE A 1 506 ? 5.992 21.719 13.547 1 98.25 506 PHE A CA 1
ATOM 3999 C C . PHE A 1 506 ? 5.047 22.625 14.336 1 98.25 506 PHE A C 1
ATOM 4001 O O . PHE A 1 506 ? 5.082 22.625 15.57 1 98.25 506 PHE A O 1
ATOM 4008 N N . LEU A 1 507 ? 4.258 23.359 13.617 1 98.12 507 LEU A N 1
ATOM 4009 C CA . LEU A 1 507 ? 3.324 24.297 14.234 1 98.12 507 LEU A CA 1
ATOM 4010 C C . LEU A 1 507 ? 2.34 23.562 15.141 1 98.12 507 LEU A C 1
ATOM 4012 O O . LEU A 1 507 ? 2.088 23.984 16.266 1 98.12 507 LEU A O 1
ATOM 4016 N N . HIS A 1 508 ? 1.781 22.484 14.648 1 98.25 508 HIS A N 1
ATOM 4017 C CA . HIS A 1 508 ? 0.813 21.688 15.398 1 98.25 508 HIS A CA 1
ATOM 4018 C C . HIS A 1 508 ? 1.451 21.062 16.641 1 98.25 508 HIS A C 1
ATOM 4020 O O . HIS A 1 508 ? 0.875 21.109 17.734 1 98.25 508 HIS A O 1
ATOM 4026 N N . TRP A 1 509 ? 2.609 20.453 16.438 1 98.31 509 TRP A N 1
ATOM 4027 C CA . TRP A 1 509 ? 3.307 19.781 17.531 1 98.31 509 TRP A CA 1
ATOM 4028 C C . TRP A 1 509 ? 3.676 20.766 18.625 1 98.31 509 TRP A C 1
ATOM 4030 O O . TRP A 1 509 ? 3.518 20.453 19.812 1 98.31 509 TRP A O 1
ATOM 4040 N N . ARG A 1 510 ? 4.195 21.859 18.266 1 97.81 510 ARG A N 1
ATOM 4041 C CA . ARG A 1 510 ? 4.562 22.891 19.234 1 97.81 510 ARG A CA 1
ATOM 4042 C C . ARG A 1 510 ? 3.338 23.391 19.984 1 97.81 510 ARG A C 1
ATOM 4044 O O . ARG A 1 510 ? 3.408 23.656 21.188 1 97.81 510 ARG A O 1
ATOM 4051 N N . ALA A 1 511 ? 2.23 23.578 19.25 1 97.19 511 ALA A N 1
ATOM 4052 C CA . ALA A 1 511 ? 0.993 24 19.891 1 97.19 511 ALA A CA 1
ATOM 4053 C C . ALA A 1 511 ? 0.556 23 20.953 1 97.19 511 ALA A C 1
ATOM 4055 O O . ALA A 1 511 ? 0.08 23.391 22.031 1 97.19 511 ALA A O 1
ATOM 4056 N N . LEU A 1 512 ? 0.659 21.703 20.672 1 96.88 512 LEU A N 1
ATOM 4057 C CA . LEU A 1 512 ? 0.344 20.672 21.641 1 96.88 512 LEU A CA 1
ATOM 4058 C C . LEU A 1 512 ? 1.237 20.797 22.875 1 96.88 512 LEU A C 1
ATOM 4060 O O . LEU A 1 512 ? 0.763 20.672 24.016 1 96.88 512 LEU A O 1
ATOM 4064 N N . LEU A 1 513 ? 2.535 21.016 22.625 1 97.38 513 LEU A N 1
ATOM 4065 C CA . LEU A 1 513 ? 3.494 21.156 23.719 1 97.38 513 LEU A CA 1
ATOM 4066 C C . LEU A 1 513 ? 3.145 22.344 24.594 1 97.38 513 LEU A C 1
ATOM 4068 O O . LEU A 1 513 ? 3.107 22.234 25.812 1 97.38 513 LEU A O 1
ATOM 4072 N N . LEU A 1 514 ? 2.92 23.5 23.969 1 96.25 514 LEU A N 1
ATOM 4073 C CA . LEU A 1 514 ? 2.633 24.734 24.719 1 96.25 514 LEU A CA 1
ATOM 4074 C C . LEU A 1 514 ? 1.355 24.578 25.531 1 96.25 514 LEU A C 1
ATOM 4076 O O . LEU A 1 514 ? 1.26 25.109 26.641 1 96.25 514 LEU A O 1
ATOM 4080 N N . HIS A 1 515 ? 0.409 23.891 24.922 1 95.12 515 HIS A N 1
ATOM 4081 C CA . HIS A 1 515 ? -0.817 23.609 25.656 1 95.12 515 HIS A CA 1
ATOM 4082 C C . HIS A 1 515 ? -0.542 22.75 26.875 1 95.12 515 HIS A C 1
ATOM 4084 O O . HIS A 1 515 ? -1.113 22.969 27.953 1 95.12 515 HIS A O 1
ATOM 4090 N N . ALA A 1 516 ? 0.293 21.781 26.75 1 94.88 516 ALA A N 1
ATOM 4091 C CA . ALA A 1 516 ? 0.617 20.828 27.812 1 94.88 516 ALA A CA 1
ATOM 4092 C C . ALA A 1 516 ? 1.374 21.516 28.938 1 94.88 516 ALA A C 1
ATOM 4094 O O . ALA A 1 516 ? 1.278 21.109 30.094 1 94.88 516 ALA A O 1
ATOM 4095 N N . VAL A 1 517 ? 2.137 22.594 28.672 1 94.69 517 VAL A N 1
ATOM 4096 C CA . VAL A 1 517 ? 2.957 23.234 29.688 1 94.69 517 VAL A CA 1
ATOM 4097 C C . VAL A 1 517 ? 2.316 24.562 30.109 1 94.69 517 VAL A C 1
ATOM 4099 O O . VAL A 1 517 ? 2.988 25.438 30.672 1 94.69 517 VAL A O 1
ATOM 4102 N N . GLU A 1 518 ? 1.103 24.641 29.734 1 92 518 GLU A N 1
ATOM 4103 C CA . GLU A 1 518 ? 0.389 25.859 30.125 1 92 518 GLU A CA 1
ATOM 4104 C C . GLU A 1 518 ? 0.456 26.078 31.641 1 92 518 GLU A C 1
ATOM 4106 O O . GLU A 1 518 ? 0.275 25.125 32.406 1 92 518 GLU A O 1
ATOM 4111 N N . GLY A 1 519 ? 0.728 27.328 32.094 1 91.06 519 GLY A N 1
ATOM 4112 C CA . GLY A 1 519 ? 0.762 27.672 33.5 1 91.06 519 GLY A CA 1
ATOM 4113 C C . GLY A 1 519 ? 2.123 27.453 34.125 1 91.06 519 GLY A C 1
ATOM 4114 O O . GLY A 1 519 ? 2.342 27.828 35.281 1 91.06 519 GLY A O 1
ATOM 4115 N N . ARG A 1 520 ? 3.08 26.891 33.375 1 93.06 520 ARG A N 1
ATOM 4116 C CA . ARG A 1 520 ? 4.426 26.672 33.906 1 93.06 520 ARG A CA 1
ATOM 4117 C C . ARG A 1 520 ? 5.254 27.953 33.844 1 93.06 520 ARG A C 1
ATOM 4119 O O . ARG A 1 520 ? 4.824 28.953 33.25 1 93.06 520 ARG A O 1
ATOM 4126 N N . THR A 1 521 ? 6.414 27.891 34.5 1 94.69 521 THR A N 1
ATOM 4127 C CA . THR A 1 521 ? 7.297 29.062 34.531 1 94.69 521 THR A CA 1
ATOM 4128 C C . THR A 1 521 ? 8 29.234 33.188 1 94.69 521 THR A C 1
ATOM 4130 O O . THR A 1 521 ? 8.047 28.312 32.375 1 94.69 521 THR A O 1
ATOM 4133 N N . LYS A 1 522 ? 8.484 30.375 32.969 1 92.94 522 LYS A N 1
ATOM 4134 C CA . LYS A 1 522 ? 9.195 30.672 31.719 1 92.94 522 LYS A CA 1
ATOM 4135 C C . LYS A 1 522 ? 10.375 29.734 31.531 1 92.94 522 LYS A C 1
ATOM 4137 O O . LYS A 1 522 ? 10.672 29.312 30.406 1 92.94 522 LYS A O 1
ATOM 4142 N N . GLU A 1 523 ? 11.039 29.438 32.594 1 93.56 523 GLU A N 1
ATOM 4143 C CA . GLU A 1 523 ? 12.188 28.547 32.531 1 93.56 523 GLU A CA 1
ATOM 4144 C C . GLU A 1 523 ? 11.766 27.125 32.156 1 93.56 523 GLU A C 1
ATOM 4146 O O . GLU A 1 523 ? 12.445 26.469 31.375 1 93.56 523 GLU A O 1
ATOM 4151 N N . GLU A 1 524 ? 10.68 26.734 32.688 1 94.19 524 GLU A N 1
ATOM 4152 C CA . GLU A 1 524 ? 10.164 25.406 32.375 1 94.19 524 GLU A CA 1
ATOM 4153 C C . GLU A 1 524 ? 9.711 25.297 30.922 1 94.19 524 GLU A C 1
ATOM 4155 O O . GLU A 1 524 ? 9.898 24.266 30.281 1 94.19 524 GLU A O 1
ATOM 4160 N N . ILE A 1 525 ? 9.117 26.281 30.516 1 94.81 525 ILE A N 1
ATOM 4161 C CA . ILE A 1 525 ? 8.664 26.344 29.125 1 94.81 525 ILE A CA 1
ATOM 4162 C C . ILE A 1 525 ? 9.867 26.281 28.188 1 94.81 525 ILE A C 1
ATOM 4164 O O . ILE A 1 525 ? 9.836 25.594 27.172 1 94.81 525 ILE A O 1
ATOM 4168 N N . GLN A 1 526 ? 10.938 27.031 28.578 1 94.44 526 GLN A N 1
ATOM 4169 C CA . GLN A 1 526 ? 12.164 27.016 27.781 1 94.44 526 GLN A CA 1
ATOM 4170 C C . GLN A 1 526 ? 12.766 25.625 27.734 1 94.44 526 GLN A C 1
ATOM 4172 O O . GLN A 1 526 ? 13.195 25.172 26.672 1 94.44 526 GLN A O 1
ATOM 4177 N N . MET A 1 527 ? 12.781 25 28.812 1 95.19 527 MET A N 1
ATOM 4178 C CA . MET A 1 527 ? 13.305 23.625 28.875 1 95.19 527 MET A CA 1
ATOM 4179 C C . MET A 1 527 ? 12.477 22.688 28 1 95.19 527 MET A C 1
ATOM 4181 O O . MET A 1 527 ? 13.023 21.812 27.328 1 95.19 527 MET A O 1
ATOM 4185 N N . ALA A 1 528 ? 11.156 22.875 28.078 1 95.94 528 ALA A N 1
ATOM 4186 C CA . ALA A 1 528 ? 10.266 22.047 27.266 1 95.94 528 ALA A CA 1
ATOM 4187 C C . ALA A 1 528 ? 10.516 22.266 25.766 1 95.94 528 ALA A C 1
ATOM 4189 O O . ALA A 1 528 ? 10.516 21.312 24.984 1 95.94 528 ALA A O 1
ATOM 4190 N N . GLU A 1 529 ? 10.742 23.453 25.375 1 96.38 529 GLU A N 1
ATOM 4191 C CA . GLU A 1 529 ? 11.008 23.781 23.969 1 96.38 529 GLU A CA 1
ATOM 4192 C C . GLU A 1 529 ? 12.344 23.203 23.516 1 96.38 529 GLU A C 1
ATOM 4194 O O . GLU A 1 529 ? 12.477 22.781 22.375 1 96.38 529 GLU A O 1
ATOM 4199 N N . GLU A 1 530 ? 13.336 23.25 24.375 1 97 530 GLU A N 1
ATOM 4200 C CA . GLU A 1 530 ? 14.625 22.625 24.062 1 97 530 GLU A CA 1
ATOM 4201 C C . GLU A 1 530 ? 14.484 21.125 23.859 1 97 530 GLU A C 1
ATOM 4203 O O . GLU A 1 530 ? 15.07 20.562 22.938 1 97 530 GLU A O 1
ATOM 4208 N N . CYS A 1 531 ? 13.711 20.5 24.688 1 96.75 531 CYS A N 1
ATOM 4209 C CA . CYS A 1 531 ? 13.445 19.062 24.562 1 96.75 531 CYS A CA 1
ATOM 4210 C C . CYS A 1 531 ? 12.695 18.766 23.266 1 96.75 531 CYS A C 1
ATOM 4212 O O . CYS A 1 531 ? 12.945 17.75 22.625 1 96.75 531 CYS A O 1
ATOM 4214 N N . PHE A 1 532 ? 11.781 19.672 23 1 97.56 532 PHE A N 1
ATOM 4215 C CA . PHE A 1 532 ? 11.008 19.547 21.781 1 97.56 532 PHE A CA 1
ATOM 4216 C C . PHE A 1 532 ? 11.922 19.578 20.562 1 97.56 532 PHE A C 1
ATOM 4218 O O . PHE A 1 532 ? 11.82 18.719 19.672 1 97.56 532 PHE A O 1
ATOM 4225 N N . ALA A 1 533 ? 12.797 20.516 20.547 1 97.5 533 ALA A N 1
ATOM 4226 C CA . ALA A 1 533 ? 13.742 20.641 19.438 1 97.5 533 ALA A CA 1
ATOM 4227 C C . ALA A 1 533 ? 14.602 19.391 19.297 1 97.5 533 ALA A C 1
ATOM 4229 O O . ALA A 1 533 ? 14.898 18.953 18.188 1 97.5 533 ALA A O 1
ATOM 4230 N N . ALA A 1 534 ? 15.008 18.844 20.375 1 97.06 534 ALA A N 1
ATOM 4231 C CA . ALA A 1 534 ? 15.797 17.609 20.375 1 97.06 534 ALA A CA 1
ATOM 4232 C C . ALA A 1 534 ? 14.977 16.422 19.891 1 97.06 534 ALA A C 1
ATOM 4234 O O . ALA A 1 534 ? 15.492 15.555 19.188 1 97.06 534 ALA A O 1
ATOM 4235 N N . THR A 1 535 ? 13.719 16.375 20.234 1 97.88 535 THR A N 1
ATOM 4236 C CA . THR A 1 535 ? 12.836 15.25 19.922 1 97.88 535 THR A CA 1
ATOM 4237 C C . THR A 1 535 ? 12.539 15.195 18.422 1 97.88 535 THR A C 1
ATOM 4239 O O . THR A 1 535 ? 12.57 14.125 17.812 1 97.88 535 THR A O 1
ATOM 4242 N N . ILE A 1 536 ? 12.289 16.312 17.812 1 96.81 536 ILE A N 1
ATOM 4243 C CA . ILE A 1 536 ? 11.812 16.312 16.422 1 96.81 536 ILE A CA 1
ATOM 4244 C C . ILE A 1 536 ? 12.984 16.031 15.484 1 96.81 536 ILE A C 1
ATOM 4246 O O . ILE A 1 536 ? 12.781 15.758 14.297 1 96.81 536 ILE A O 1
ATOM 4250 N N . CYS A 1 537 ? 14.242 16.125 16 1 96.69 537 CYS A N 1
ATOM 4251 C CA . CYS A 1 537 ? 15.383 15.672 15.211 1 96.69 537 CYS A CA 1
ATOM 4252 C C . CYS A 1 537 ? 15.891 14.328 15.719 1 96.69 537 CYS A C 1
ATOM 4254 O O . CYS A 1 537 ? 17.031 13.953 15.445 1 96.69 537 CYS A O 1
ATOM 4256 N N . LEU A 1 538 ? 15.156 13.625 16.547 1 96.75 538 LEU A N 1
ATOM 4257 C CA . LEU A 1 538 ? 15.438 12.297 17.078 1 96.75 538 LEU A CA 1
ATOM 4258 C C . LEU A 1 538 ? 16.719 12.297 17.906 1 96.75 538 LEU A C 1
ATOM 4260 O O . LEU A 1 538 ? 17.5 11.336 17.844 1 96.75 538 LEU A O 1
ATOM 4264 N N . GLY A 1 539 ? 16.984 13.375 18.516 1 95.5 539 GLY A N 1
ATOM 4265 C CA . GLY A 1 539 ? 18.156 13.484 19.359 1 95.5 539 GLY A CA 1
ATOM 4266 C C . GLY A 1 539 ? 19.453 13.633 18.578 1 95.5 539 GLY A C 1
ATOM 4267 O O . GLY A 1 539 ? 20.531 13.641 19.172 1 95.5 539 GLY A O 1
ATOM 4268 N N . GLN A 1 540 ? 19.375 13.789 17.266 1 95.56 540 GLN A N 1
ATOM 4269 C CA . GLN A 1 540 ? 20.578 13.922 16.438 1 95.56 540 GLN A CA 1
ATOM 4270 C C . GLN A 1 540 ? 21.031 15.375 16.344 1 95.56 540 GLN A C 1
ATOM 4272 O O . GLN A 1 540 ? 21.062 15.953 15.258 1 95.56 540 GLN A O 1
ATOM 4277 N N . ILE A 1 541 ? 21.422 15.961 17.438 1 96 541 ILE A N 1
ATOM 4278 C CA . ILE A 1 541 ? 21.891 17.328 17.5 1 96 541 ILE A CA 1
ATOM 4279 C C . ILE A 1 541 ? 23.344 17.406 17.016 1 96 541 ILE A C 1
ATOM 4281 O O . ILE A 1 541 ? 24.203 16.688 17.531 1 96 541 ILE A O 1
ATOM 4285 N N . PRO A 1 542 ? 23.562 18.25 16.047 1 94.56 542 PRO A N 1
ATOM 4286 C CA . PRO A 1 542 ? 24.953 18.391 15.617 1 94.56 542 PRO A CA 1
ATOM 4287 C C . PRO A 1 542 ? 25.891 18.781 16.766 1 94.56 542 PRO A C 1
ATOM 4289 O O . PRO A 1 542 ? 25.484 19.531 17.656 1 94.56 542 PRO A O 1
ATOM 4292 N N . SER A 1 543 ? 27.125 18.406 16.672 1 93.38 543 SER A N 1
ATOM 4293 C CA . SER A 1 543 ? 28.094 18.547 17.75 1 93.38 543 SER A CA 1
ATOM 4294 C C . SER A 1 543 ? 28.391 20.016 18.047 1 93.38 543 SER A C 1
ATOM 4296 O O . SER A 1 543 ? 28.734 20.375 19.172 1 93.38 543 SER A O 1
ATOM 4298 N N . GLU A 1 544 ? 28.156 20.859 17.094 1 92.38 544 GLU A N 1
ATOM 4299 C CA . GLU A 1 544 ? 28.484 22.281 17.25 1 92.38 544 GLU A CA 1
ATOM 4300 C C . GLU A 1 544 ? 27.438 23 18.094 1 92.38 544 GLU A C 1
ATOM 4302 O O . GLU A 1 544 ? 27.656 24.125 18.547 1 92.38 544 GLU A O 1
ATOM 4307 N N . TYR A 1 545 ? 26.312 22.328 18.422 1 94.38 545 TYR A N 1
ATOM 4308 C CA . TYR A 1 545 ? 25.219 22.969 19.141 1 94.38 545 TYR A CA 1
ATOM 4309 C C . TYR A 1 545 ? 25 22.297 20.5 1 94.38 545 TYR A C 1
ATOM 4311 O O . TYR A 1 545 ? 25.094 21.078 20.609 1 94.38 545 TYR A O 1
ATOM 4319 N N . ASP A 1 546 ? 24.75 23.125 21.438 1 94.06 546 ASP A N 1
ATOM 4320 C CA . ASP A 1 546 ? 24.078 22.594 22.609 1 94.06 546 ASP A CA 1
ATOM 4321 C C . ASP A 1 546 ? 22.562 22.656 22.453 1 94.06 546 ASP A C 1
ATOM 4323 O O . ASP A 1 546 ? 22.062 23.109 21.422 1 94.06 546 ASP A O 1
ATOM 4327 N N . ARG A 1 547 ? 21.766 22.203 23.453 1 94.31 547 ARG A N 1
ATOM 4328 C CA . ARG A 1 547 ? 20.312 22.094 23.312 1 94.31 547 ARG A CA 1
ATOM 4329 C C . ARG A 1 547 ? 19.656 23.453 23.172 1 94.31 547 ARG A C 1
ATOM 4331 O O . ARG A 1 547 ? 18.703 23.625 22.406 1 94.31 547 ARG A O 1
ATOM 4338 N N . GLY A 1 548 ? 20.109 24.422 23.938 1 94.81 548 GLY A N 1
ATOM 4339 C CA . GLY A 1 548 ? 19.562 25.766 23.875 1 94.81 548 GLY A CA 1
ATOM 4340 C C . GLY A 1 548 ? 19.797 26.438 22.531 1 94.81 548 GLY A C 1
ATOM 4341 O O . GLY A 1 548 ? 18.875 27.016 21.953 1 94.81 548 GLY A O 1
ATOM 4342 N N . ARG A 1 549 ? 21.047 26.375 22.109 1 95.31 549 ARG A N 1
ATOM 4343 C CA . ARG A 1 549 ? 21.391 26.984 20.812 1 95.31 549 ARG A CA 1
ATOM 4344 C C . ARG A 1 549 ? 20.688 26.266 19.672 1 95.31 549 ARG A C 1
ATOM 4346 O O . ARG A 1 549 ? 20.281 26.891 18.688 1 95.31 549 ARG A O 1
ATOM 4353 N N . TRP A 1 550 ? 20.625 24.969 19.781 1 96.25 550 TRP A N 1
ATOM 4354 C CA . TRP A 1 550 ? 19.938 24.188 18.766 1 96.25 550 TRP A CA 1
ATOM 4355 C C . TRP A 1 550 ? 18.469 24.609 18.672 1 96.25 550 TRP A C 1
ATOM 4357 O O . TRP A 1 550 ? 17.953 24.812 17.562 1 96.25 550 TRP A O 1
ATOM 4367 N N . GLN A 1 551 ? 17.828 24.734 19.828 1 96.69 551 GLN A N 1
ATOM 4368 C CA . GLN A 1 551 ? 16.438 25.172 19.859 1 96.69 551 GLN A CA 1
ATOM 4369 C C . GLN A 1 551 ? 16.281 26.547 19.203 1 96.69 551 GLN A C 1
ATOM 4371 O O . GLN A 1 551 ? 15.336 26.766 18.453 1 96.69 551 GLN A O 1
ATOM 4376 N N . ALA A 1 552 ? 17.172 27.438 19.5 1 96 552 ALA A N 1
ATOM 4377 C CA . ALA A 1 552 ? 17.125 28.781 18.922 1 96 552 ALA A CA 1
ATOM 4378 C C . ALA A 1 552 ? 17.266 28.734 17.406 1 96 552 ALA A C 1
ATOM 4380 O O . ALA A 1 552 ? 16.578 29.438 16.688 1 96 552 ALA A O 1
ATOM 4381 N N . GLU A 1 553 ? 18.203 27.891 16.953 1 95.75 553 GLU A N 1
ATOM 4382 C CA . GLU A 1 553 ? 18.453 27.75 15.523 1 95.75 553 GLU A CA 1
ATOM 4383 C C . GLU A 1 553 ? 17.234 27.188 14.805 1 95.75 553 GLU A C 1
ATOM 4385 O O . GLU A 1 553 ? 16.859 27.656 13.727 1 95.75 553 GLU A O 1
ATOM 4390 N N . ILE A 1 554 ? 16.656 26.203 15.367 1 96.06 554 ILE A N 1
ATOM 4391 C CA . ILE A 1 554 ? 15.484 25.547 14.797 1 96.06 554 ILE A CA 1
ATOM 4392 C C . ILE A 1 554 ? 14.32 26.531 14.711 1 96.06 554 ILE A C 1
ATOM 4394 O O . ILE A 1 554 ? 13.648 26.625 13.688 1 96.06 554 ILE A O 1
ATOM 4398 N N . CYS A 1 555 ? 14.086 27.234 15.82 1 96.81 555 CYS A N 1
ATOM 4399 C CA . CYS A 1 555 ? 13 28.203 15.859 1 96.81 555 CYS A CA 1
ATOM 4400 C C . CYS A 1 555 ? 13.227 29.312 14.836 1 96.81 555 CYS A C 1
ATOM 4402 O O . CYS A 1 555 ? 12.281 29.766 14.188 1 96.81 555 CYS A O 1
ATOM 4404 N N . HIS A 1 556 ? 14.492 29.688 14.711 1 97.31 556 HIS A N 1
ATOM 4405 C CA . HIS A 1 556 ? 14.82 30.688 13.703 1 97.31 556 HIS A CA 1
ATOM 4406 C C . HIS A 1 556 ? 14.5 30.188 12.297 1 97.31 556 HIS A C 1
ATOM 4408 O O . HIS A 1 556 ? 13.867 30.906 11.516 1 97.31 556 HIS A O 1
ATOM 4414 N N . VAL A 1 557 ? 14.898 29.031 11.953 1 97.44 557 VAL A N 1
ATOM 4415 C CA . VAL A 1 557 ? 14.727 28.469 10.617 1 97.44 557 VAL A CA 1
ATOM 4416 C C . VAL A 1 557 ? 13.234 28.297 10.328 1 97.44 557 VAL A C 1
ATOM 4418 O O . VAL A 1 557 ? 12.75 28.734 9.281 1 97.44 557 VAL A O 1
ATOM 4421 N N . PHE A 1 558 ? 12.477 27.719 11.227 1 97.94 558 PHE A N 1
ATOM 4422 C CA . PHE A 1 558 ? 11.055 27.484 11.008 1 97.94 558 PHE A CA 1
ATOM 4423 C C . PHE A 1 558 ? 10.289 28.797 10.938 1 97.94 558 PHE A C 1
ATOM 4425 O O . PHE A 1 558 ? 9.43 28.969 10.07 1 97.94 558 PHE A O 1
ATOM 4432 N N . ALA A 1 559 ? 10.586 29.688 11.867 1 97.94 559 ALA A N 1
ATOM 4433 C CA . ALA A 1 559 ? 9.906 30.984 11.875 1 97.94 559 ALA A CA 1
ATOM 4434 C C . ALA A 1 559 ? 10.078 31.688 10.531 1 97.94 559 ALA A C 1
ATOM 4436 O O . ALA A 1 559 ? 9.117 32.219 9.977 1 97.94 559 ALA A O 1
ATOM 4437 N N . ASN A 1 560 ? 11.258 31.688 10.055 1 97.75 560 ASN A N 1
ATOM 4438 C CA . ASN A 1 560 ? 11.531 32.406 8.805 1 97.75 560 ASN A CA 1
ATOM 4439 C C . ASN A 1 560 ? 10.945 31.672 7.602 1 97.75 560 ASN A C 1
ATOM 4441 O O . ASN A 1 560 ? 10.523 32.281 6.629 1 97.75 560 ASN A O 1
ATOM 4445 N N . LEU A 1 561 ? 10.961 30.391 7.629 1 97.62 561 LEU A N 1
ATOM 4446 C CA . LEU A 1 561 ? 10.328 29.641 6.551 1 97.62 561 LEU A CA 1
ATOM 4447 C C . LEU A 1 561 ? 8.82 29.891 6.527 1 97.62 561 LEU A C 1
ATOM 4449 O O . LEU A 1 561 ? 8.219 29.953 5.453 1 97.62 561 LEU A O 1
ATOM 4453 N N . PHE A 1 562 ? 8.219 30.062 7.695 1 97.31 562 PHE A N 1
ATOM 4454 C CA . PHE A 1 562 ? 6.812 30.453 7.75 1 97.31 562 PHE A CA 1
ATOM 4455 C C . PHE A 1 562 ? 6.609 31.828 7.113 1 97.31 562 PHE A C 1
ATOM 4457 O O . PHE A 1 562 ? 5.684 32.031 6.324 1 97.31 562 PHE A O 1
ATOM 4464 N N . ARG A 1 563 ? 7.398 32.719 7.516 1 95.88 563 ARG A N 1
ATOM 4465 C CA . ARG A 1 563 ? 7.293 34.094 6.996 1 95.88 563 ARG A CA 1
ATOM 4466 C C . ARG A 1 563 ? 7.441 34.094 5.48 1 95.88 563 ARG A C 1
ATOM 4468 O O . ARG A 1 563 ? 6.715 34.812 4.789 1 95.88 563 ARG A O 1
ATOM 4475 N N . ASP A 1 564 ? 8.328 33.281 4.98 1 94.88 564 ASP A N 1
ATOM 4476 C CA . ASP A 1 564 ? 8.648 33.281 3.555 1 94.88 564 ASP A CA 1
ATOM 4477 C C . ASP A 1 564 ? 7.57 32.562 2.752 1 94.88 564 ASP A C 1
ATOM 4479 O O . ASP A 1 564 ? 7.211 33 1.653 1 94.88 564 ASP A O 1
ATOM 4483 N N . ARG A 1 565 ? 7.031 31.469 3.332 1 94.44 565 ARG A N 1
ATOM 4484 C CA . ARG A 1 565 ? 6.215 30.578 2.525 1 94.44 565 ARG A CA 1
ATOM 4485 C C . ARG A 1 565 ? 4.746 30.672 2.916 1 94.44 565 ARG A C 1
ATOM 4487 O O . ARG A 1 565 ? 3.861 30.359 2.115 1 94.44 565 ARG A O 1
ATOM 4494 N N . LEU A 1 566 ? 4.496 30.984 4.195 1 96.38 566 LEU A N 1
ATOM 4495 C CA . LEU A 1 566 ? 3.133 31.062 4.715 1 96.38 566 LEU A CA 1
ATOM 4496 C C . LEU A 1 566 ? 2.945 32.312 5.57 1 96.38 566 LEU A C 1
ATOM 4498 O O . LEU A 1 566 ? 2.605 32.219 6.75 1 96.38 566 LEU A O 1
ATOM 4502 N N . PRO A 1 567 ? 3.072 33.438 4.906 1 95.31 567 PRO A N 1
ATOM 4503 C CA . PRO A 1 567 ? 3.055 34.688 5.676 1 95.31 567 PRO A CA 1
ATOM 4504 C C . PRO A 1 567 ? 1.71 34.938 6.352 1 95.31 567 PRO A C 1
ATOM 4506 O O . PRO A 1 567 ? 1.628 35.719 7.285 1 95.31 567 PRO A O 1
ATOM 4509 N N . TYR A 1 568 ? 0.689 34.281 5.973 1 94.94 568 TYR A N 1
ATOM 4510 C CA . TYR A 1 568 ? -0.636 34.562 6.516 1 94.94 568 TYR A CA 1
ATOM 4511 C C . TYR A 1 568 ? -0.965 33.625 7.664 1 94.94 568 TYR A C 1
ATOM 4513 O O . TYR A 1 568 ? -2.082 33.656 8.188 1 94.94 568 TYR A O 1
ATOM 4521 N N . ILE A 1 569 ? -0.059 32.781 8.023 1 96.31 569 ILE A N 1
ATOM 4522 C CA . ILE A 1 569 ? -0.146 32.062 9.289 1 96.31 569 ILE A CA 1
ATOM 4523 C C . ILE A 1 569 ? 0.493 32.906 10.398 1 96.31 569 ILE A C 1
ATOM 4525 O O . ILE A 1 569 ? 1.681 33.219 10.336 1 96.31 569 ILE A O 1
ATOM 4529 N N . ARG A 1 570 ? -0.235 33.188 11.344 1 95.25 570 ARG A N 1
ATOM 4530 C CA . ARG A 1 570 ? 0.255 34.031 12.43 1 95.25 570 ARG A CA 1
ATOM 4531 C C . ARG A 1 570 ? 1.099 33.219 13.414 1 95.25 570 ARG A C 1
ATOM 4533 O O . ARG A 1 570 ? 0.677 32.156 13.867 1 95.25 570 ARG A O 1
ATOM 4540 N N . LEU A 1 571 ? 2.266 33.688 13.68 1 95.81 571 LEU A N 1
ATOM 4541 C CA . LEU A 1 571 ? 3.145 33.031 14.648 1 95.81 571 LEU A CA 1
ATOM 4542 C C . LEU A 1 571 ? 2.885 33.562 16.047 1 95.81 571 LEU A C 1
ATOM 4544 O O . LEU A 1 571 ? 2.551 34.75 16.219 1 95.81 571 LEU A O 1
ATOM 4548 N N . ASP A 1 572 ? 2.961 32.719 17.016 1 93.69 572 ASP A N 1
ATOM 4549 C CA . ASP A 1 572 ? 2.875 33.188 18.391 1 93.69 572 ASP A CA 1
ATOM 4550 C C . ASP A 1 572 ? 4.082 34.062 18.75 1 93.69 572 ASP A C 1
ATOM 4552 O O . ASP A 1 572 ? 5.094 34.031 18.047 1 93.69 572 ASP A O 1
ATOM 4556 N N . GLU A 1 573 ? 4.043 34.719 19.812 1 92.31 573 GLU A N 1
ATOM 4557 C CA . GLU A 1 573 ? 5.031 35.75 20.188 1 92.31 573 GLU A CA 1
ATOM 4558 C C . GLU A 1 573 ? 6.41 35.125 20.375 1 92.31 573 GLU A C 1
ATOM 4560 O O . GLU A 1 573 ? 7.422 35.688 19.984 1 92.31 573 GLU A O 1
ATOM 4565 N N . ARG A 1 574 ? 6.477 34.031 20.969 1 92.56 574 ARG A N 1
ATOM 4566 C CA . ARG A 1 574 ? 7.746 33.375 21.266 1 92.56 574 ARG A CA 1
ATOM 4567 C C . ARG A 1 574 ? 8.469 32.969 19.984 1 92.56 574 ARG A C 1
ATOM 4569 O O . ARG A 1 574 ? 9.672 33.188 19.844 1 92.56 574 ARG A O 1
ATOM 4576 N N . LEU A 1 575 ? 7.707 32.344 19.109 1 95.88 575 LEU A N 1
ATOM 4577 C CA . LEU A 1 575 ? 8.305 31.891 17.844 1 95.88 575 LEU A CA 1
ATOM 4578 C C . LEU A 1 575 ? 8.688 33.094 16.984 1 95.88 575 LEU A C 1
ATOM 4580 O O . LEU A 1 575 ? 9.719 33.094 16.312 1 95.88 575 LEU A O 1
ATOM 4584 N N . ALA A 1 576 ? 7.848 34.156 17.016 1 96 576 ALA A N 1
ATOM 4585 C CA . ALA A 1 576 ? 8.078 35.375 16.219 1 96 576 ALA A CA 1
ATOM 4586 C C . ALA A 1 576 ? 9.367 36.062 16.672 1 96 576 ALA A C 1
ATOM 4588 O O . ALA A 1 576 ? 10.039 36.719 15.859 1 96 576 ALA A O 1
ATOM 4589 N N . HIS A 1 577 ? 9.68 35.906 17.891 1 95.06 577 HIS A N 1
ATOM 4590 C CA . HIS A 1 577 ? 10.898 36.5 18.438 1 95.06 577 HIS A CA 1
ATOM 4591 C C . HIS A 1 577 ? 12.133 36 17.688 1 95.06 577 HIS A C 1
ATOM 4593 O O . HIS A 1 577 ? 13.109 36.75 17.531 1 95.06 577 HIS A O 1
ATOM 4599 N N . TYR A 1 578 ? 12.125 34.844 17.188 1 95.62 578 TYR A N 1
ATOM 4600 C CA . TYR A 1 578 ? 13.297 34.25 16.578 1 95.62 578 TYR A CA 1
ATOM 4601 C C . TYR A 1 578 ? 13.438 34.656 15.117 1 95.62 578 TYR A C 1
ATOM 4603 O O . TYR A 1 578 ? 14.414 34.312 14.453 1 95.62 578 TYR A O 1
ATOM 4611 N N . LEU A 1 579 ? 12.445 35.406 14.586 1 95.56 579 LEU A N 1
ATOM 4612 C CA . LEU A 1 579 ? 12.531 35.906 13.227 1 95.56 579 LEU A CA 1
ATOM 4613 C C . LEU A 1 579 ? 13.758 36.781 13.055 1 95.56 579 LEU A C 1
ATOM 4615 O O . LEU A 1 579 ? 14.398 36.781 12 1 95.56 579 LEU A O 1
ATOM 4619 N N . LYS A 1 580 ? 14.094 37.5 14.117 1 92.75 580 LYS A N 1
ATOM 4620 C CA . LYS A 1 580 ? 15.156 38.5 14.031 1 92.75 580 LYS A CA 1
ATOM 4621 C C . LYS A 1 580 ? 16.391 38.031 14.797 1 92.75 580 LYS A C 1
ATOM 4623 O O . LYS A 1 580 ? 17.406 38.75 14.836 1 92.75 580 LYS A O 1
ATOM 4628 N N . THR A 1 581 ? 16.328 36.938 15.383 1 91.31 581 THR A N 1
ATOM 4629 C CA . THR A 1 581 ? 17.469 36.438 16.141 1 91.31 581 THR A CA 1
ATOM 4630 C C . THR A 1 581 ? 18.609 36.031 15.203 1 91.31 581 THR A C 1
ATOM 4632 O O . THR A 1 581 ? 18.359 35.531 14.102 1 91.31 581 THR A O 1
ATOM 4635 N N . ALA A 1 582 ? 19.828 36.281 15.602 1 88.31 582 ALA A N 1
ATOM 4636 C CA . ALA A 1 582 ? 21 35.938 14.805 1 88.31 582 ALA A CA 1
ATOM 4637 C C . ALA A 1 582 ? 21.094 34.438 14.602 1 88.31 582 ALA A C 1
ATOM 4639 O O . ALA A 1 582 ? 20.797 33.656 15.516 1 88.31 582 ALA A O 1
ATOM 4640 N N . SER A 1 583 ? 21.375 33.969 13.391 1 90.69 583 SER A N 1
ATOM 4641 C CA . SER A 1 583 ? 21.484 32.562 13.031 1 90.69 583 SER A CA 1
ATOM 4642 C C . SER A 1 583 ? 22.688 32.312 12.117 1 90.69 583 SER A C 1
ATOM 4644 O O . SER A 1 583 ? 23.078 33.188 11.344 1 90.69 583 SER A O 1
ATOM 4646 N N . GLU A 1 584 ? 23.25 31.203 12.266 1 87.62 584 GLU A N 1
ATOM 4647 C CA . GLU A 1 584 ? 24.375 30.781 11.422 1 87.62 584 GLU A CA 1
ATOM 4648 C C . GLU A 1 584 ? 23.891 30.281 10.07 1 87.62 584 GLU A C 1
ATOM 4650 O O . GLU A 1 584 ? 24.672 30.172 9.117 1 87.62 584 GLU A O 1
ATOM 4655 N N . VAL A 1 585 ? 22.641 30 9.992 1 93.69 585 VAL A N 1
ATOM 4656 C CA . VAL A 1 585 ? 22.094 29.453 8.758 1 93.69 585 VAL A CA 1
ATOM 4657 C C . VAL A 1 585 ? 21.688 30.594 7.82 1 93.69 585 VAL A C 1
ATOM 4659 O O . VAL A 1 585 ? 20.797 31.375 8.148 1 93.69 585 VAL A O 1
ATOM 4662 N N . LYS A 1 586 ? 22.297 30.656 6.66 1 93.31 586 LYS A N 1
ATOM 4663 C CA . LYS A 1 586 ? 21.953 31.656 5.656 1 93.31 586 LYS A CA 1
ATOM 4664 C C . LYS A 1 586 ? 20.531 31.453 5.141 1 93.31 586 LYS A C 1
ATOM 4666 O O . LYS A 1 586 ? 20.016 30.328 5.133 1 93.31 586 LYS A O 1
ATOM 4671 N N . ALA A 1 587 ? 19.938 32.5 4.719 1 92.75 587 ALA A N 1
ATOM 4672 C CA . ALA A 1 587 ? 18.531 32.5 4.289 1 92.75 587 ALA A CA 1
ATOM 4673 C C . ALA A 1 587 ? 18.312 31.469 3.178 1 92.75 587 ALA A C 1
ATOM 4675 O O . ALA A 1 587 ? 17.312 30.75 3.188 1 92.75 587 ALA A O 1
ATOM 4676 N N . GLU A 1 588 ? 19.25 31.375 2.273 1 92.19 588 GLU A N 1
ATOM 4677 C CA . GLU A 1 588 ? 19.094 30.516 1.102 1 92.19 588 GLU A CA 1
ATOM 4678 C C . GLU A 1 588 ? 19.266 29.047 1.469 1 92.19 588 GLU A C 1
ATOM 4680 O O . GLU A 1 588 ? 18.875 28.156 0.705 1 92.19 588 GLU A O 1
ATOM 4685 N N . MET A 1 589 ? 19.766 28.828 2.678 1 93.81 589 MET A N 1
ATOM 4686 C CA . MET A 1 589 ? 20.094 27.469 3.07 1 93.81 589 MET A CA 1
ATOM 4687 C C . MET A 1 589 ? 19.078 26.906 4.059 1 93.81 589 MET A C 1
ATOM 4689 O O . MET A 1 589 ? 19.141 25.75 4.445 1 93.81 589 MET A O 1
ATOM 4693 N N . ARG A 1 590 ? 18.109 27.719 4.441 1 95 590 ARG A N 1
ATOM 4694 C CA . ARG A 1 590 ? 17.156 27.328 5.48 1 95 590 ARG A CA 1
ATOM 4695 C C . ARG A 1 590 ? 16.391 26.062 5.078 1 95 590 ARG A C 1
ATOM 4697 O O . ARG A 1 590 ? 16.203 25.156 5.891 1 95 590 ARG A O 1
ATOM 4704 N N . ARG A 1 591 ? 15.992 26 3.852 1 93.38 591 ARG A N 1
ATOM 4705 C CA . ARG A 1 591 ? 15.281 24.828 3.367 1 93.38 591 ARG A CA 1
ATOM 4706 C C . ARG A 1 591 ? 16.172 23.578 3.398 1 93.38 591 ARG A C 1
ATOM 4708 O O . ARG A 1 591 ? 15.727 22.5 3.787 1 93.38 591 ARG A O 1
ATOM 4715 N N . HIS A 1 592 ? 17.312 23.797 2.928 1 91.44 592 HIS A N 1
ATOM 4716 C CA . HIS A 1 592 ? 18.281 22.703 2.934 1 91.44 592 HIS A CA 1
ATOM 4717 C C . HIS A 1 592 ? 18.578 22.234 4.355 1 91.44 592 HIS A C 1
ATOM 4719 O O . HIS A 1 592 ? 18.656 21.031 4.609 1 91.44 592 HIS A O 1
ATOM 4725 N N . PHE A 1 593 ? 18.781 23.219 5.258 1 94.75 593 PHE A N 1
ATOM 4726 C CA . PHE A 1 593 ? 19 22.922 6.672 1 94.75 593 PHE A CA 1
ATOM 4727 C C . PHE A 1 593 ? 17.891 22.047 7.223 1 94.75 593 PHE A C 1
ATOM 4729 O O . PHE A 1 593 ? 18.141 21.062 7.914 1 94.75 593 PHE A O 1
ATOM 4736 N N . LEU A 1 594 ? 16.625 22.406 6.902 1 95.62 594 LEU A N 1
ATOM 4737 C CA . LEU A 1 594 ? 15.461 21.641 7.352 1 95.62 594 LEU A CA 1
ATOM 4738 C C . LEU A 1 594 ? 15.484 20.234 6.785 1 95.62 594 LEU A C 1
ATOM 4740 O O . LEU A 1 594 ? 15.211 19.266 7.504 1 95.62 594 LEU A O 1
ATOM 4744 N N . GLN A 1 595 ? 15.797 20.078 5.57 1 92.06 595 GLN A N 1
ATOM 4745 C CA . GLN A 1 595 ? 15.805 18.766 4.906 1 92.06 595 GLN A CA 1
ATOM 4746 C C . GLN A 1 595 ? 16.844 17.844 5.527 1 92.06 595 GLN A C 1
ATOM 4748 O O . GLN A 1 595 ? 16.562 16.672 5.762 1 92.06 595 GLN A O 1
ATOM 4753 N N . ILE A 1 596 ? 17.969 18.312 5.82 1 91.75 596 ILE A N 1
ATOM 4754 C CA . ILE A 1 596 ? 19.078 17.516 6.324 1 91.75 596 ILE A CA 1
ATOM 4755 C C . ILE A 1 596 ? 18.797 17.078 7.758 1 91.75 596 ILE A C 1
ATOM 4757 O O . ILE A 1 596 ? 19.094 15.938 8.141 1 91.75 596 ILE A O 1
ATOM 4761 N N . HIS A 1 597 ? 18.188 17.953 8.5 1 94.81 597 HIS A N 1
ATOM 4762 C CA . HIS A 1 597 ? 18.125 17.688 9.938 1 94.81 597 HIS A CA 1
ATOM 4763 C C . HIS A 1 597 ? 16.75 17.172 10.344 1 94.81 597 HIS A C 1
ATOM 4765 O O . HIS A 1 597 ? 16.578 16.609 11.43 1 94.81 597 HIS A O 1
ATOM 4771 N N . PHE A 1 598 ? 15.711 17.359 9.438 1 94.75 598 PHE A N 1
ATOM 4772 C CA . PHE A 1 598 ? 14.367 17 9.883 1 94.75 598 PHE A CA 1
ATOM 4773 C C . PHE A 1 598 ? 13.648 16.172 8.82 1 94.75 598 PHE A C 1
ATOM 4775 O O . PHE A 1 598 ? 12.703 15.445 9.125 1 94.75 598 PHE A O 1
ATOM 4782 N N . GLY A 1 599 ? 14 16.25 7.609 1 91.88 599 GLY A N 1
ATOM 4783 C CA . GLY A 1 599 ? 13.289 15.625 6.504 1 91.88 599 GLY A CA 1
ATOM 4784 C C . GLY A 1 599 ? 13.016 14.148 6.727 1 91.88 599 GLY A C 1
ATOM 4785 O O . GLY A 1 599 ? 11.875 13.75 6.961 1 91.88 599 GLY A O 1
ATOM 4786 N N . ASP A 1 600 ? 14.023 13.344 6.797 1 89.5 600 ASP A N 1
ATOM 4787 C CA . ASP A 1 600 ? 13.898 11.898 6.953 1 89.5 600 ASP A CA 1
ATOM 4788 C C . ASP A 1 600 ? 13.461 11.531 8.367 1 89.5 600 ASP A C 1
ATOM 4790 O O . ASP A 1 600 ? 12.898 10.461 8.594 1 89.5 600 ASP A O 1
ATOM 4794 N N . ARG A 1 601 ? 13.695 12.422 9.25 1 94.88 601 ARG A N 1
ATOM 4795 C CA . ARG A 1 601 ? 13.43 12.133 10.656 1 94.88 601 ARG A CA 1
ATOM 4796 C C . ARG A 1 601 ? 11.953 12.312 10.984 1 94.88 601 ARG A C 1
ATOM 4798 O O . ARG A 1 601 ? 11.383 11.555 11.773 1 94.88 601 ARG A O 1
ATOM 4805 N N . MET A 1 602 ? 11.328 13.297 10.305 1 96.62 602 MET A N 1
ATOM 4806 C CA . MET A 1 602 ? 9.922 13.602 10.562 1 96.62 602 MET A CA 1
ATOM 4807 C C . MET A 1 602 ? 9.016 12.773 9.656 1 96.62 602 MET A C 1
ATOM 4809 O O . MET A 1 602 ? 7.879 12.469 10.023 1 96.62 602 MET A O 1
ATOM 4813 N N . MET A 1 603 ? 9.508 12.391 8.539 1 95.06 603 MET A N 1
ATOM 4814 C CA . MET A 1 603 ? 8.688 11.727 7.531 1 95.06 603 MET A CA 1
ATOM 4815 C C . MET A 1 603 ? 8.148 10.406 8.062 1 95.06 603 MET A C 1
ATOM 4817 O O . MET A 1 603 ? 8.906 9.578 8.562 1 95.06 603 MET A O 1
ATOM 4821 N N . GLY A 1 604 ? 6.836 10.219 7.93 1 95.19 604 GLY A N 1
ATOM 4822 C CA . GLY A 1 604 ? 6.176 9 8.359 1 95.19 604 GLY A CA 1
ATOM 4823 C C . GLY A 1 604 ? 5.992 8.914 9.867 1 95.19 604 GLY A C 1
ATOM 4824 O O . GLY A 1 604 ? 5.605 7.871 10.391 1 95.19 604 GLY A O 1
ATOM 4825 N N . ARG A 1 605 ? 6.27 10.008 10.531 1 97.12 605 ARG A N 1
ATOM 4826 C CA . ARG A 1 605 ? 6.242 9.969 11.984 1 97.12 605 ARG A CA 1
ATOM 4827 C C . ARG A 1 605 ? 5.434 11.141 12.547 1 97.12 605 ARG A C 1
ATOM 4829 O O . ARG A 1 605 ? 4.953 11.984 11.789 1 97.12 605 ARG A O 1
ATOM 4836 N N . CYS A 1 606 ? 5.168 11.078 13.805 1 97.38 606 CYS A N 1
ATOM 4837 C CA . CYS A 1 606 ? 4.48 12.172 14.477 1 97.38 606 CYS A CA 1
ATOM 4838 C C . CYS A 1 606 ? 4.965 12.312 15.914 1 97.38 606 CYS A C 1
ATOM 4840 O O . CYS A 1 606 ? 5.441 11.344 16.516 1 97.38 606 CYS A O 1
ATOM 4842 N N . PHE A 1 607 ? 4.91 13.523 16.391 1 97.88 607 PHE A N 1
ATOM 4843 C CA . PHE A 1 607 ? 5.215 13.906 17.766 1 97.88 607 PHE A CA 1
ATOM 4844 C C . PHE A 1 607 ? 4.125 13.43 18.719 1 97.88 607 PHE A C 1
ATOM 4846 O O . PHE A 1 607 ? 2.959 13.328 18.344 1 97.88 607 PHE A O 1
ATOM 4853 N N . CYS A 1 608 ? 4.527 13.023 19.969 1 97.88 608 CYS A N 1
ATOM 4854 C CA . CYS A 1 608 ? 3.494 12.688 20.953 1 97.88 608 CYS A CA 1
ATOM 4855 C C . CYS A 1 608 ? 3.906 13.117 22.344 1 97.88 608 CYS A C 1
ATOM 4857 O O . CYS A 1 608 ? 5.09 13.344 22.609 1 97.88 608 CYS A O 1
ATOM 4859 N N . LEU A 1 609 ? 2.936 13.398 23.141 1 97.75 609 LEU A N 1
ATOM 4860 C CA . LEU A 1 609 ? 3.057 13.625 24.562 1 97.75 609 LEU A CA 1
ATOM 4861 C C . LEU A 1 609 ? 2.572 12.414 25.359 1 97.75 609 LEU A C 1
ATOM 4863 O O . LEU A 1 609 ? 1.582 11.781 24.984 1 97.75 609 LEU A O 1
ATOM 4867 N N . THR A 1 610 ? 3.297 12.086 26.328 1 97.25 610 THR A N 1
ATOM 4868 C CA . THR A 1 610 ? 2.953 10.883 27.078 1 97.25 610 THR A CA 1
ATOM 4869 C C . THR A 1 610 ? 2.254 11.25 28.391 1 97.25 610 THR A C 1
ATOM 4871 O O . THR A 1 610 ? 2.172 12.422 28.75 1 97.25 610 THR A O 1
ATOM 4874 N N . GLN A 1 611 ? 1.792 10.305 29.109 1 96.56 611 GLN A N 1
ATOM 4875 C CA . GLN A 1 611 ? 1.06 10.5 30.359 1 96.56 611 GLN A CA 1
ATOM 4876 C C . GLN A 1 611 ? 1.964 11.086 31.438 1 96.56 611 GLN A C 1
ATOM 4878 O O . GLN A 1 611 ? 1.509 11.852 32.281 1 96.56 611 GLN A O 1
ATOM 4883 N N . ASN A 1 612 ? 3.225 10.672 31.438 1 95.19 612 ASN A N 1
ATOM 4884 C CA . ASN A 1 612 ? 4.172 11.203 32.406 1 95.19 612 ASN A CA 1
ATOM 4885 C C . ASN A 1 612 ? 4.961 12.383 31.844 1 95.19 612 ASN A C 1
ATOM 4887 O O . ASN A 1 612 ? 6.133 12.562 32.188 1 95.19 612 ASN A O 1
ATOM 4891 N N . ARG A 1 613 ? 4.438 13.047 30.859 1 92.38 613 ARG A N 1
ATOM 4892 C CA . ARG A 1 613 ? 4.887 14.328 30.312 1 92.38 613 ARG A CA 1
ATOM 4893 C C . ARG A 1 613 ? 6.238 14.188 29.625 1 92.38 613 ARG A C 1
ATOM 4895 O O . ARG A 1 613 ? 7.09 15.07 29.734 1 92.38 613 ARG A O 1
ATOM 4902 N N . ARG A 1 614 ? 6.449 13.086 29.078 1 95.94 614 ARG A N 1
ATOM 4903 C CA . ARG A 1 614 ? 7.621 12.898 28.234 1 95.94 614 ARG A CA 1
ATOM 4904 C C . ARG A 1 614 ? 7.316 13.289 26.781 1 95.94 614 ARG A C 1
ATOM 4906 O O . ARG A 1 614 ? 6.16 13.281 26.359 1 95.94 614 ARG A O 1
ATOM 4913 N N . LEU A 1 615 ? 8.367 13.711 26.125 1 97.81 615 LEU A N 1
ATOM 4914 C CA . LEU A 1 615 ? 8.258 14.023 24.703 1 97.81 615 LEU A CA 1
ATOM 4915 C C . LEU A 1 615 ? 8.844 12.891 23.859 1 97.81 615 LEU A C 1
ATOM 4917 O O . LEU A 1 615 ? 9.906 12.359 24.172 1 97.81 615 LEU A O 1
ATOM 4921 N N . ALA A 1 616 ? 8.094 12.5 22.844 1 98.44 616 ALA A N 1
ATOM 4922 C CA . ALA A 1 616 ? 8.523 11.383 22.016 1 98.44 616 ALA A CA 1
ATOM 4923 C C . ALA A 1 616 ? 8.055 11.562 20.562 1 98.44 616 ALA A C 1
ATOM 4925 O O . ALA A 1 616 ? 7.266 12.469 20.281 1 98.44 616 ALA A O 1
ATOM 4926 N N . MET A 1 617 ? 8.625 10.883 19.703 1 98 617 MET A N 1
ATOM 4927 C CA . MET A 1 617 ? 8.258 10.867 18.281 1 98 617 MET A CA 1
ATOM 4928 C C . MET A 1 617 ? 8.359 9.453 17.719 1 98 617 MET A C 1
ATOM 4930 O O . MET A 1 617 ? 9.375 8.781 17.891 1 98 617 MET A O 1
ATOM 4934 N N . GLY A 1 618 ? 7.32 8.992 17.125 1 97.56 618 GLY A N 1
ATOM 4935 C CA . GLY A 1 618 ? 7.316 7.629 16.625 1 97.56 618 GLY A CA 1
ATOM 4936 C C . GLY A 1 618 ? 6.441 7.441 15.391 1 97.56 618 GLY A C 1
ATOM 4937 O O . GLY A 1 618 ? 6.152 8.406 14.68 1 97.56 618 GLY A O 1
ATOM 4938 N N . SER A 1 619 ? 6.035 6.219 15.141 1 96.19 619 SER A N 1
ATOM 4939 C CA . SER A 1 619 ? 5.277 5.828 13.961 1 96.19 619 SER A CA 1
ATOM 4940 C C . SER A 1 619 ? 3.984 6.629 13.844 1 96.19 619 SER A C 1
ATOM 4942 O O . SER A 1 619 ? 3.318 6.891 14.844 1 96.19 619 SER A O 1
ATOM 4944 N N . GLY A 1 620 ? 3.674 6.996 12.578 1 95.56 620 GLY A N 1
ATOM 4945 C CA . GLY A 1 620 ? 2.406 7.664 12.328 1 95.56 620 GLY A CA 1
ATOM 4946 C C . GLY A 1 620 ? 1.202 6.793 12.617 1 95.56 620 GLY A C 1
ATOM 4947 O O . GLY A 1 620 ? 0.075 7.285 12.703 1 95.56 620 GLY A O 1
ATOM 4948 N N . PHE A 1 621 ? 1.405 5.512 12.891 1 94.94 621 PHE A N 1
ATOM 4949 C CA . PHE A 1 621 ? 0.335 4.559 13.164 1 94.94 621 PHE A CA 1
ATOM 4950 C C . PHE A 1 621 ? -0.077 4.609 14.625 1 94.94 621 PHE A C 1
ATOM 4952 O O . PHE A 1 621 ? -1.09 4.023 15.016 1 94.94 621 PHE A O 1
ATOM 4959 N N . MET A 1 622 ? 0.64 5.336 15.438 1 95.75 622 MET A N 1
ATOM 4960 C CA . MET A 1 622 ? 0.448 5.379 16.891 1 95.75 622 MET A CA 1
ATOM 4961 C C . MET A 1 622 ? -0.901 6 17.234 1 95.75 622 MET A C 1
ATOM 4963 O O . MET A 1 622 ? -1.403 6.855 16.5 1 95.75 622 MET A O 1
ATOM 4967 N N . LEU A 1 623 ? -1.445 5.57 18.328 1 91.62 623 LEU A N 1
ATOM 4968 C CA . LEU A 1 623 ? -2.676 6.109 18.906 1 91.62 623 LEU A CA 1
ATOM 4969 C C . LEU A 1 623 ? -2.514 6.387 20.391 1 91.62 623 LEU A C 1
ATOM 4971 O O . LEU A 1 623 ? -1.649 5.801 21.047 1 91.62 623 LEU A O 1
ATOM 4975 N N . ALA A 1 624 ? -3.352 7.355 20.844 1 92.88 624 ALA A N 1
ATOM 4976 C CA . ALA A 1 624 ? -3.416 7.523 22.281 1 92.88 624 ALA A CA 1
ATOM 4977 C C . ALA A 1 624 ? -3.746 6.199 22.984 1 92.88 624 ALA A C 1
ATOM 4979 O O . ALA A 1 624 ? -4.594 5.441 22.5 1 92.88 624 ALA A O 1
ATOM 4980 N N . GLY A 1 625 ? -3.021 5.859 24.031 1 93.44 625 GLY A N 1
ATOM 4981 C CA . GLY A 1 625 ? -3.244 4.613 24.75 1 93.44 625 GLY A CA 1
ATOM 4982 C C . GLY A 1 625 ? -2.199 3.555 24.438 1 93.44 625 GLY A C 1
ATOM 4983 O O . GLY A 1 625 ? -2.062 2.578 25.172 1 93.44 625 GLY A O 1
ATOM 4984 N N . ASP A 1 626 ? -1.466 3.742 23.359 1 95.94 626 ASP A N 1
ATOM 4985 C CA . ASP A 1 626 ? -0.375 2.816 23.078 1 95.94 626 ASP A CA 1
ATOM 4986 C C . ASP A 1 626 ? 0.68 2.848 24.172 1 95.94 626 ASP A C 1
ATOM 4988 O O . ASP A 1 626 ? 0.994 3.912 24.719 1 95.94 626 ASP A O 1
ATOM 4992 N N . ILE A 1 627 ? 1.243 1.72 24.453 1 97.44 627 ILE A N 1
ATOM 4993 C CA . ILE A 1 627 ? 2.229 1.621 25.516 1 97.44 627 ILE A CA 1
ATOM 4994 C C . ILE A 1 627 ? 3.637 1.654 24.922 1 97.44 627 ILE A C 1
ATOM 4996 O O . ILE A 1 627 ? 3.895 1.047 23.891 1 97.44 627 ILE A O 1
ATOM 5000 N N . MET A 1 628 ? 4.5 2.389 25.562 1 98.31 628 MET A N 1
ATOM 5001 C CA . MET A 1 628 ? 5.906 2.473 25.172 1 98.31 628 MET A CA 1
ATOM 5002 C C . MET A 1 628 ? 6.754 1.497 25.984 1 98.31 628 MET A C 1
ATOM 5004 O O . MET A 1 628 ? 6.742 1.527 27.219 1 98.31 628 MET A O 1
ATOM 5008 N N . VAL A 1 629 ? 7.484 0.678 25.25 1 98.62 629 VAL A N 1
ATOM 5009 C CA . VAL A 1 629 ? 8.25 -0.382 25.891 1 98.62 629 VAL A CA 1
ATOM 5010 C C . VAL A 1 629 ? 9.664 -0.432 25.312 1 98.62 629 VAL A C 1
ATOM 5012 O O . VAL A 1 629 ? 9.852 -0.209 24.109 1 98.62 629 VAL A O 1
ATOM 5015 N N . VAL A 1 630 ? 10.641 -0.627 26.125 1 98.69 630 VAL A N 1
ATOM 5016 C CA . VAL A 1 630 ? 11.984 -0.981 25.672 1 98.69 630 VAL A CA 1
ATOM 5017 C C . VAL A 1 630 ? 12.18 -2.49 25.781 1 98.69 630 VAL A C 1
ATOM 5019 O O . VAL A 1 630 ? 12.469 -3.01 26.859 1 98.69 630 VAL A O 1
ATOM 5022 N N . PRO A 1 631 ? 12.008 -3.18 24.641 1 98.62 631 PRO A N 1
ATOM 5023 C CA . PRO A 1 631 ? 12.297 -4.613 24.703 1 98.62 631 PRO A CA 1
ATOM 5024 C C . PRO A 1 631 ? 13.789 -4.902 24.891 1 98.62 631 PRO A C 1
ATOM 5026 O O . PRO A 1 631 ? 14.633 -4.211 24.312 1 98.62 631 PRO A O 1
ATOM 5029 N N . LEU A 1 632 ? 14.102 -5.949 25.672 1 98.38 632 LEU A N 1
ATOM 5030 C CA . LEU A 1 632 ? 15.492 -6.387 25.734 1 98.38 632 LEU A CA 1
ATOM 5031 C C . LEU A 1 632 ? 16 -6.809 24.359 1 98.38 632 LEU A C 1
ATOM 5033 O O . LEU A 1 632 ? 15.273 -7.457 23.609 1 98.38 632 LEU A O 1
ATOM 5037 N N . GLY A 1 633 ? 17.188 -6.348 24.016 1 97.69 633 GLY A N 1
ATOM 5038 C CA . GLY A 1 633 ? 17.812 -6.715 22.75 1 97.69 633 GLY A CA 1
ATOM 5039 C C . GLY A 1 633 ? 17.359 -5.852 21.578 1 97.69 633 GLY A C 1
ATOM 5040 O O . GLY A 1 633 ? 17.625 -6.184 20.422 1 97.69 633 GLY A O 1
ATOM 5041 N N . CYS A 1 634 ? 16.703 -4.824 21.812 1 97.94 634 CYS A N 1
ATOM 5042 C CA . CYS A 1 634 ? 16.219 -3.949 20.75 1 97.94 634 CYS A CA 1
ATOM 5043 C C . CYS A 1 634 ? 16.922 -2.6 20.781 1 97.94 634 CYS A C 1
ATOM 5045 O O . CYS A 1 634 ? 17.156 -2.047 21.859 1 97.94 634 CYS A O 1
ATOM 5047 N N . SER A 1 635 ? 17.188 -2.043 19.656 1 97.19 635 SER A N 1
ATOM 5048 C CA . SER A 1 635 ? 17.953 -0.801 19.562 1 97.19 635 SER A CA 1
ATOM 5049 C C . SER A 1 635 ? 17.078 0.409 19.859 1 97.19 635 SER A C 1
ATOM 5051 O O . SER A 1 635 ? 17.594 1.488 20.172 1 97.19 635 SER A O 1
ATOM 5053 N N . THR A 1 636 ? 15.758 0.262 19.75 1 98.31 636 THR A N 1
ATOM 5054 C CA . THR A 1 636 ? 14.828 1.36 20 1 98.31 636 THR A CA 1
ATOM 5055 C C . THR A 1 636 ? 13.68 0.91 20.891 1 98.31 636 THR A C 1
ATOM 5057 O O . THR A 1 636 ? 13.383 -0.283 20.984 1 98.31 636 THR A O 1
ATOM 5060 N N . PRO A 1 637 ? 13.078 1.884 21.641 1 98.62 637 PRO A N 1
ATOM 5061 C CA . PRO A 1 637 ? 11.758 1.562 22.188 1 98.62 637 PRO A CA 1
ATOM 5062 C C . PRO A 1 637 ? 10.719 1.272 21.109 1 98.62 637 PRO A C 1
ATOM 5064 O O . PRO A 1 637 ? 10.93 1.62 19.938 1 98.62 637 PRO A O 1
ATOM 5067 N N . ILE A 1 638 ? 9.656 0.579 21.531 1 98.69 638 ILE A N 1
ATOM 5068 C CA . ILE A 1 638 ? 8.602 0.238 20.578 1 98.69 638 ILE A CA 1
ATOM 5069 C C . ILE A 1 638 ? 7.238 0.6 21.172 1 98.69 638 ILE A C 1
ATOM 5071 O O . ILE A 1 638 ? 7.125 0.852 22.375 1 98.69 638 ILE A O 1
ATOM 5075 N N . LEU A 1 639 ? 6.27 0.713 20.297 1 98.5 639 LEU A N 1
ATOM 5076 C CA . LEU A 1 639 ? 4.875 0.942 20.656 1 98.5 639 LEU A CA 1
ATOM 5077 C C . LEU A 1 639 ? 4.066 -0.346 20.547 1 98.5 639 LEU A C 1
ATOM 5079 O O . LEU A 1 639 ? 4.145 -1.051 19.531 1 98.5 639 LEU A O 1
ATOM 5083 N N . LEU A 1 640 ? 3.336 -0.641 21.625 1 97.62 640 LEU A N 1
ATOM 5084 C CA . LEU A 1 640 ? 2.441 -1.793 21.641 1 97.62 640 LEU A CA 1
ATOM 5085 C C . LEU A 1 640 ? 1.007 -1.362 21.938 1 97.62 640 LEU A C 1
ATOM 5087 O O . LEU A 1 640 ? 0.779 -0.409 22.688 1 97.62 640 LEU A O 1
ATOM 5091 N N . ARG A 1 641 ? 0.093 -1.986 21.375 1 94.62 641 ARG A N 1
ATOM 5092 C CA . ARG A 1 641 ? -1.33 -1.737 21.578 1 94.62 641 ARG A CA 1
ATOM 5093 C C . ARG A 1 641 ? -2.047 -3 22.047 1 94.62 641 ARG A C 1
ATOM 5095 O O . ARG A 1 641 ? -1.985 -4.035 21.375 1 94.62 641 ARG A O 1
ATOM 5102 N N . ALA A 1 642 ? -2.678 -2.928 23.141 1 89.94 642 ALA A N 1
ATOM 5103 C CA . ALA A 1 642 ? -3.422 -4.082 23.641 1 89.94 642 ALA A CA 1
ATOM 5104 C C . ALA A 1 642 ? -4.559 -4.453 22.688 1 89.94 642 ALA A C 1
ATOM 5106 O O . ALA A 1 642 ? -5.34 -3.59 22.281 1 89.94 642 ALA A O 1
ATOM 5107 N N . GLU A 1 643 ? -4.488 -5.641 22.203 1 83 643 GLU A N 1
ATOM 5108 C CA . GLU A 1 643 ? -5.504 -6.141 21.281 1 83 643 GLU A CA 1
ATOM 5109 C C . GLU A 1 643 ? -5.883 -7.582 21.609 1 83 643 GLU A C 1
ATOM 5111 O O . GLU A 1 643 ? -5.031 -8.375 22.031 1 83 643 GLU A O 1
ATOM 5116 N N . GLY A 1 644 ? -7.074 -7.926 21.469 1 70.62 644 GLY A N 1
ATOM 5117 C CA . GLY A 1 644 ? -7.543 -9.289 21.672 1 70.62 644 GLY A CA 1
ATOM 5118 C C . GLY A 1 644 ? -8.133 -9.516 23.047 1 70.62 644 GLY A C 1
ATOM 5119 O O . GLY A 1 644 ? -8.234 -8.586 23.844 1 70.62 644 GLY A O 1
ATOM 5120 N N . THR A 1 645 ? -8.57 -10.734 23.266 1 67.62 645 THR A N 1
ATOM 5121 C CA . THR A 1 645 ? -9.25 -11.062 24.516 1 67.62 645 THR A CA 1
ATOM 5122 C C . THR A 1 645 ? -8.312 -11.82 25.453 1 67.62 645 THR A C 1
ATOM 5124 O O . THR A 1 645 ? -8.672 -12.094 26.594 1 67.62 645 THR A O 1
ATOM 5127 N N . GLN A 1 646 ? -7.105 -12.086 25 1 75.44 646 GLN A N 1
ATOM 5128 C CA . GLN A 1 646 ? -6.215 -12.914 25.797 1 75.44 646 GLN A CA 1
ATOM 5129 C C . GLN A 1 646 ? -5.02 -12.109 26.312 1 75.44 646 GLN A C 1
ATOM 5131 O O . GLN A 1 646 ? -3.955 -12.672 26.578 1 75.44 646 GLN A O 1
ATOM 5136 N N . GLY A 1 647 ? -5.156 -10.797 26.281 1 82.31 647 GLY A N 1
ATOM 5137 C CA . GLY A 1 647 ? -4.066 -9.969 26.781 1 82.31 647 GLY A CA 1
ATOM 5138 C C . GLY A 1 647 ? -2.91 -9.859 25.812 1 82.31 647 GLY A C 1
ATOM 5139 O O . GLY A 1 647 ? -1.752 -9.758 26.219 1 82.31 647 GLY A O 1
ATOM 5140 N N . GLU A 1 648 ? -3.162 -9.992 24.625 1 91.75 648 GLU A N 1
ATOM 5141 C CA . GLU A 1 648 ? -2.145 -9.906 23.594 1 91.75 648 GLU A CA 1
ATOM 5142 C C . GLU A 1 648 ? -1.984 -8.469 23.094 1 91.75 648 GLU A C 1
ATOM 5144 O O . GLU A 1 648 ? -2.756 -7.586 23.469 1 91.75 648 GLU A O 1
ATOM 5149 N N . TYR A 1 649 ? -0.866 -8.289 22.391 1 94.56 649 TYR A N 1
ATOM 5150 C CA . TYR A 1 649 ? -0.543 -6.949 21.922 1 94.56 649 TYR A CA 1
ATOM 5151 C C . TYR A 1 649 ? -0.236 -6.953 20.422 1 94.56 649 TYR A C 1
ATOM 5153 O O . TYR A 1 649 ? 0.3 -7.93 19.891 1 94.56 649 TYR A O 1
ATOM 5161 N N . ARG A 1 650 ? -0.639 -5.93 19.766 1 94.94 650 ARG A N 1
ATOM 5162 C CA . ARG A 1 650 ? -0.179 -5.645 18.406 1 94.94 650 ARG A CA 1
ATOM 5163 C C . ARG A 1 650 ? 1.095 -4.809 18.422 1 94.94 650 ARG A C 1
ATOM 5165 O O . ARG A 1 650 ? 1.215 -3.867 19.219 1 94.94 650 ARG A O 1
ATOM 5172 N N . TYR A 1 651 ? 2.047 -5.145 17.578 1 97.25 651 TYR A N 1
ATOM 5173 C CA . TYR A 1 651 ? 3.176 -4.258 17.328 1 97.25 651 TYR A CA 1
ATOM 5174 C C . TYR A 1 651 ? 2.748 -3.053 16.484 1 97.25 651 TYR A C 1
ATOM 5176 O O . TYR A 1 651 ? 2.191 -3.209 15.398 1 97.25 651 TYR A O 1
ATOM 5184 N N . VAL A 1 652 ? 3.039 -1.866 16.922 1 96.75 652 VAL A N 1
ATOM 5185 C CA . VAL A 1 652 ? 2.574 -0.645 16.281 1 96.75 652 VAL A CA 1
ATOM 5186 C C . VAL A 1 652 ? 3.717 -0.02 15.477 1 96.75 652 VAL A C 1
ATOM 5188 O O . VAL A 1 652 ? 3.531 0.375 14.328 1 96.75 652 VAL A O 1
ATOM 5191 N N . GLY A 1 653 ? 4.883 0.105 16.062 1 97.81 653 GLY A N 1
ATOM 5192 C CA . GLY A 1 653 ? 6.051 0.721 15.453 1 97.81 653 GLY A CA 1
ATOM 5193 C C . GLY A 1 653 ? 7.121 1.104 16.453 1 97.81 653 GLY A C 1
ATOM 5194 O O . GLY A 1 653 ? 6.961 0.887 17.656 1 97.81 653 GLY A O 1
ATOM 5195 N N . ASP A 1 654 ? 8.25 1.595 15.984 1 97.88 654 ASP A N 1
ATOM 5196 C CA . ASP A 1 654 ? 9.297 2.061 16.891 1 97.88 654 ASP A CA 1
ATOM 5197 C C . ASP A 1 654 ? 9.078 3.518 17.281 1 97.88 654 ASP A C 1
ATOM 5199 O O . ASP A 1 654 ? 8.195 4.188 16.734 1 97.88 654 ASP A O 1
ATOM 5203 N N . ILE A 1 655 ? 9.789 3.977 18.281 1 98.38 655 ILE A N 1
ATOM 5204 C CA . ILE A 1 655 ? 9.562 5.32 18.812 1 98.38 655 ILE A CA 1
ATOM 5205 C C . ILE A 1 655 ? 10.836 5.844 19.469 1 98.38 655 ILE A C 1
ATOM 5207 O O . ILE A 1 655 ? 11.602 5.07 20.047 1 98.38 655 ILE A O 1
ATOM 5211 N N . TYR A 1 656 ? 11.133 7.086 19.297 1 98.25 656 TYR A N 1
ATOM 5212 C CA . TYR A 1 656 ? 12.172 7.824 20 1 98.25 656 TYR A CA 1
ATOM 5213 C C . TYR A 1 656 ? 11.633 8.461 21.266 1 98.25 656 TYR A C 1
ATOM 5215 O O . TYR A 1 656 ? 10.609 9.156 21.234 1 98.25 656 TYR A O 1
ATOM 5223 N N . ILE A 1 657 ? 12.211 8.195 22.328 1 98.06 657 ILE A N 1
ATOM 5224 C CA . ILE A 1 657 ? 11.891 8.812 23.609 1 98.06 657 ILE A CA 1
ATOM 5225 C C . ILE A 1 657 ? 13.109 9.539 24.156 1 98.06 657 ILE A C 1
ATOM 5227 O O . ILE A 1 657 ? 14.133 8.914 24.453 1 98.06 657 ILE A O 1
ATOM 5231 N N . ASP A 1 658 ? 12.93 10.797 24.328 1 95.12 658 ASP A N 1
ATOM 5232 C CA . ASP A 1 658 ? 14.055 11.586 24.797 1 95.12 658 ASP A CA 1
ATOM 5233 C C . ASP A 1 658 ? 14.594 11.039 26.125 1 95.12 658 ASP A C 1
ATOM 5235 O O . ASP A 1 658 ? 13.844 10.891 27.078 1 95.12 658 ASP A O 1
ATOM 5239 N N . GLY A 1 659 ? 15.844 10.641 26.125 1 94.19 659 GLY A N 1
ATOM 5240 C CA . GLY A 1 659 ? 16.5 10.164 27.328 1 94.19 659 GLY A CA 1
ATOM 5241 C C . GLY A 1 659 ? 16.547 8.648 27.422 1 94.19 659 GLY A C 1
ATOM 5242 O O . GLY A 1 659 ? 17.297 8.094 28.234 1 94.19 659 GLY A O 1
ATOM 5243 N N . TYR A 1 660 ? 15.891 7.938 26.625 1 97.31 660 TYR A N 1
ATOM 5244 C CA . TYR A 1 660 ? 15.789 6.492 26.797 1 97.31 660 TYR A CA 1
ATOM 5245 C C . TYR A 1 660 ? 16.344 5.762 25.578 1 97.31 660 TYR A C 1
ATOM 5247 O O . TYR A 1 660 ? 15.969 4.617 25.297 1 97.31 660 TYR A O 1
ATOM 5255 N N . MET A 1 661 ? 17.266 6.371 24.844 1 97.69 661 MET A N 1
ATOM 5256 C CA . MET A 1 661 ? 17.734 5.773 23.609 1 97.69 661 MET A CA 1
ATOM 5257 C C . MET A 1 661 ? 19.109 5.133 23.812 1 97.69 661 MET A C 1
ATOM 5259 O O . MET A 1 661 ? 19.688 4.574 22.875 1 97.69 661 MET A O 1
ATOM 5263 N N . SER A 1 662 ? 19.641 5.207 25.062 1 96.69 662 SER A N 1
ATOM 5264 C CA . SER A 1 662 ? 21.016 4.75 25.266 1 96.69 662 SER A CA 1
ATOM 5265 C C . SER A 1 662 ? 21.109 3.861 26.5 1 96.69 662 SER A C 1
ATOM 5267 O O . SER A 1 662 ? 22.078 3.971 27.266 1 96.69 662 SER A O 1
ATOM 5269 N N . GLY A 1 663 ? 20.125 3.082 26.812 1 97.5 663 GLY A N 1
ATOM 5270 C CA . GLY A 1 663 ? 20.25 2.021 27.797 1 97.5 663 GLY A CA 1
ATOM 5271 C C . GLY A 1 663 ? 19.734 2.414 29.156 1 97.5 663 GLY A C 1
ATOM 5272 O O . GLY A 1 663 ? 19.75 1.609 30.094 1 97.5 663 GLY A O 1
ATOM 5273 N N . LYS A 1 664 ? 19.172 3.607 29.312 1 97.62 664 LYS A N 1
ATOM 5274 C CA . LYS A 1 664 ? 18.719 4.113 30.594 1 97.62 664 LYS A CA 1
ATOM 5275 C C . LYS A 1 664 ? 17.703 3.166 31.234 1 97.62 664 LYS A C 1
ATOM 5277 O O . LYS A 1 664 ? 17.75 2.932 32.438 1 97.62 664 LYS A O 1
ATOM 5282 N N . ALA A 1 665 ? 16.797 2.648 30.484 1 98.06 665 ALA A N 1
ATOM 5283 C CA . ALA A 1 665 ? 15.758 1.759 31 1 98.06 665 ALA A CA 1
ATOM 5284 C C . ALA A 1 665 ? 16.375 0.5 31.609 1 98.06 665 ALA A C 1
ATOM 5286 O O . ALA A 1 665 ? 15.93 0.027 32.656 1 98.06 665 ALA A O 1
ATOM 5287 N N . VAL A 1 666 ? 17.344 -0.038 31.016 1 98 666 VAL A N 1
ATOM 5288 C CA . VAL A 1 666 ? 18.016 -1.247 31.484 1 98 666 VAL A CA 1
ATOM 5289 C C . VAL A 1 666 ? 18.781 -0.944 32.75 1 98 666 VAL A C 1
ATOM 5291 O O . VAL A 1 666 ? 18.797 -1.757 33.688 1 98 666 VAL A O 1
ATOM 5294 N N . ASP A 1 667 ? 19.438 0.198 32.75 1 97.69 667 ASP A N 1
ATOM 5295 C CA . ASP A 1 667 ? 20.125 0.623 33.969 1 97.69 667 ASP A CA 1
ATOM 5296 C C . ASP A 1 667 ? 19.156 0.701 35.156 1 97.69 667 ASP A C 1
ATOM 5298 O O . ASP A 1 667 ? 19.484 0.276 36.25 1 97.69 667 ASP A O 1
ATOM 5302 N N . GLN A 1 668 ? 18.031 1.239 34.844 1 97.56 668 GLN A N 1
ATOM 5303 C CA . GLN A 1 668 ? 17 1.362 35.906 1 97.56 668 GLN A CA 1
ATOM 5304 C C . GLN A 1 668 ? 16.516 -0.01 36.344 1 97.56 668 GLN A C 1
ATOM 5306 O O . GLN A 1 668 ? 16.234 -0.209 37.531 1 97.56 668 GLN A O 1
ATOM 5311 N N . TRP A 1 669 ? 16.406 -0.881 35.469 1 97.12 669 TRP A N 1
ATOM 5312 C CA . TRP A 1 669 ? 16.016 -2.25 35.781 1 97.12 669 TRP A CA 1
ATOM 5313 C C . TRP A 1 669 ? 17.062 -2.924 36.656 1 97.12 669 TRP A C 1
ATOM 5315 O O . TRP A 1 669 ? 16.734 -3.514 37.688 1 97.12 669 TRP A O 1
ATOM 5325 N N . GLN A 1 670 ? 18.312 -2.803 36.344 1 96.25 670 GLN A N 1
ATOM 5326 C CA . GLN A 1 670 ? 19.406 -3.391 37.125 1 96.25 670 GLN A CA 1
ATOM 5327 C C . GLN A 1 670 ? 19.516 -2.766 38.5 1 96.25 670 GLN A C 1
ATOM 5329 O O . GLN A 1 670 ? 19.891 -3.434 39.469 1 96.25 670 GLN A O 1
ATOM 5334 N N . ALA A 1 671 ? 19.078 -1.522 38.562 1 96.81 671 ALA A N 1
ATOM 5335 C CA . ALA A 1 671 ? 19.094 -0.812 39.844 1 96.81 671 ALA A CA 1
ATOM 5336 C C . ALA A 1 671 ? 17.828 -1.111 40.656 1 96.81 671 ALA A C 1
ATOM 5338 O O . ALA A 1 671 ? 17.672 -0.625 41.781 1 96.81 671 ALA A O 1
ATOM 5339 N N . GLY A 1 672 ? 16.891 -1.836 40.125 1 95.69 672 GLY A N 1
ATOM 5340 C CA . GLY A 1 672 ? 15.672 -2.23 40.812 1 95.69 672 GLY A CA 1
ATOM 5341 C C . GLY A 1 672 ? 14.57 -1.186 40.719 1 95.69 672 GLY A C 1
ATOM 5342 O O . GLY A 1 672 ? 13.57 -1.277 41.438 1 95.69 672 GLY A O 1
ATOM 5343 N N . LYS A 1 673 ? 14.672 -0.214 39.906 1 95.94 673 LYS A N 1
ATOM 5344 C CA . LYS A 1 673 ? 13.719 0.892 39.812 1 95.94 673 LYS A CA 1
ATOM 5345 C C . LYS A 1 673 ? 12.633 0.604 38.781 1 95.94 673 LYS A C 1
ATOM 5347 O O . LYS A 1 673 ? 11.602 1.281 38.75 1 95.94 673 LYS A O 1
ATOM 5352 N N . ARG A 1 674 ? 12.898 -0.317 37.875 1 95.62 674 ARG A N 1
ATOM 5353 C CA . ARG A 1 674 ? 11.93 -0.718 36.875 1 95.62 674 ARG A CA 1
ATOM 5354 C C . ARG A 1 674 ? 11.812 -2.236 36.812 1 95.62 674 ARG A C 1
ATOM 5356 O O . ARG A 1 674 ? 12.789 -2.951 37.031 1 95.62 674 ARG A O 1
ATOM 5363 N N . GLN A 1 675 ? 10.648 -2.666 36.438 1 96.69 675 GLN A N 1
ATOM 5364 C CA . GLN A 1 675 ? 10.398 -4.102 36.406 1 96.69 675 GLN A CA 1
ATOM 5365 C C . GLN A 1 675 ? 10.289 -4.609 34.969 1 96.69 675 GLN A C 1
ATOM 5367 O O . GLN A 1 675 ? 9.719 -3.938 34.094 1 96.69 675 GLN A O 1
ATOM 5372 N N . LEU A 1 676 ? 10.875 -5.805 34.812 1 97.5 676 LEU A N 1
ATOM 5373 C CA . LEU A 1 676 ? 10.781 -6.492 33.531 1 97.5 676 LEU A CA 1
ATOM 5374 C C . LEU A 1 676 ? 9.422 -7.172 33.375 1 97.5 676 LEU A C 1
ATOM 5376 O O . LEU A 1 676 ? 8.953 -7.844 34.312 1 97.5 676 LEU A O 1
ATOM 5380 N N . LYS A 1 677 ? 8.758 -6.914 32.281 1 97.56 677 LYS A N 1
ATOM 5381 C CA . LYS A 1 677 ? 7.445 -7.496 32 1 97.56 677 LYS A CA 1
ATOM 5382 C C . LYS A 1 677 ? 7.465 -8.305 30.703 1 97.56 677 LYS A C 1
ATOM 5384 O O . LYS A 1 677 ? 8.336 -8.109 29.859 1 97.56 677 LYS A O 1
ATOM 5389 N N . LYS A 1 678 ? 6.484 -9.203 30.625 1 97.5 678 LYS A N 1
ATOM 5390 C CA . LYS A 1 678 ? 6.328 -10.008 29.422 1 97.5 678 LYS A CA 1
ATOM 5391 C C . LYS A 1 678 ? 5.148 -9.523 28.578 1 97.5 678 LYS A C 1
ATOM 5393 O O . LYS A 1 678 ? 4.117 -9.125 29.125 1 97.5 678 LYS A O 1
ATOM 5398 N N . TYR A 1 679 ? 5.375 -9.477 27.312 1 97.69 679 TYR A N 1
ATOM 5399 C CA . TYR A 1 679 ? 4.344 -9.094 26.344 1 97.69 679 TYR A CA 1
ATOM 5400 C C . TYR A 1 679 ? 4.203 -10.141 25.25 1 97.69 679 TYR A C 1
ATOM 5402 O O . TYR A 1 679 ? 5.203 -10.594 24.688 1 97.69 679 TYR A O 1
ATOM 5410 N N . VAL A 1 680 ? 2.975 -10.531 24.953 1 97.19 680 VAL A N 1
ATOM 5411 C CA . VAL A 1 680 ? 2.736 -11.477 23.859 1 97.19 680 VAL A CA 1
ATOM 5412 C C . VAL A 1 680 ? 2.244 -10.734 22.625 1 97.19 680 VAL A C 1
ATOM 5414 O O . VAL A 1 680 ? 1.139 -10.188 22.625 1 97.19 680 VAL A O 1
ATOM 5417 N N . LEU A 1 681 ? 3.074 -10.719 21.609 1 97.06 681 LEU A N 1
ATOM 5418 C CA . LEU A 1 681 ? 2.744 -10.07 20.344 1 97.06 681 LEU A CA 1
ATOM 5419 C C . LEU A 1 681 ? 2.051 -11.047 19.406 1 97.06 681 LEU A C 1
ATOM 5421 O O . LEU A 1 681 ? 2.416 -12.227 19.344 1 97.06 681 LEU A O 1
ATOM 5425 N N . HIS A 1 682 ? 1.05 -10.477 18.672 1 92.75 682 HIS A N 1
ATOM 5426 C CA . HIS A 1 682 ? 0.341 -11.344 17.734 1 92.75 682 HIS A CA 1
ATOM 5427 C C . HIS A 1 682 ? 0.316 -10.742 16.344 1 92.75 682 HIS A C 1
ATOM 5429 O O . HIS A 1 682 ? 0.5 -9.539 16.172 1 92.75 682 HIS A O 1
ATOM 5435 N N . MET B 1 1 ? -9.969 18.922 31.656 1 20.91 1 MET B N 1
ATOM 5436 C CA . MET B 1 1 ? -9.016 18.312 30.75 1 20.91 1 MET B CA 1
ATOM 5437 C C . MET B 1 1 ? -9.734 17.531 29.641 1 20.91 1 MET B C 1
ATOM 5439 O O . MET B 1 1 ? -10.453 16.578 29.922 1 20.91 1 MET B O 1
ATOM 5443 N N . ALA B 1 2 ? -10.18 18.297 28.625 1 25.42 2 ALA B N 1
ATOM 5444 C CA . ALA B 1 2 ? -11.055 17.844 27.547 1 25.42 2 ALA B CA 1
ATOM 5445 C C . ALA B 1 2 ? -10.469 16.641 26.828 1 25.42 2 ALA B C 1
ATOM 5447 O O . ALA B 1 2 ? -9.328 16.688 26.344 1 25.42 2 ALA B O 1
ATOM 5448 N N . GLN B 1 3 ? -10.891 15.453 27.234 1 25.56 3 GLN B N 1
ATOM 5449 C CA . GLN B 1 3 ? -10.516 14.141 26.734 1 25.56 3 GLN B CA 1
ATOM 5450 C C . GLN B 1 3 ? -10.68 14.055 25.219 1 25.56 3 GLN B C 1
ATOM 5452 O O . GLN B 1 3 ? -11.789 14.227 24.703 1 25.56 3 GLN B O 1
ATOM 5457 N N . VAL B 1 4 ? -9.734 14.562 24.531 1 29.28 4 VAL B N 1
ATOM 5458 C CA . VAL B 1 4 ? -9.641 14.453 23.078 1 29.28 4 VAL B CA 1
ATOM 5459 C C . VAL B 1 4 ? -9.922 13.016 22.641 1 29.28 4 VAL B C 1
ATOM 5461 O O . VAL B 1 4 ? -9.281 12.078 23.125 1 29.28 4 VAL B O 1
ATOM 5464 N N . SER B 1 5 ? -11.109 12.828 22.297 1 27.83 5 SER B N 1
ATOM 5465 C CA . SER B 1 5 ? -11.57 11.531 21.812 1 27.83 5 SER B CA 1
ATOM 5466 C C . SER B 1 5 ? -10.633 10.969 20.75 1 27.83 5 SER B C 1
ATOM 5468 O O . SER B 1 5 ? -10.297 11.656 19.781 1 27.83 5 SER B O 1
ATOM 5470 N N . ALA B 1 6 ? -9.789 10.094 21.109 1 33.34 6 ALA B N 1
ATOM 5471 C CA . ALA B 1 6 ? -8.727 9.375 20.422 1 33.34 6 ALA B CA 1
ATOM 5472 C C . ALA B 1 6 ? -9.273 8.609 19.219 1 33.34 6 ALA B C 1
ATOM 5474 O O . ALA B 1 6 ? -8.594 7.75 18.656 1 33.34 6 ALA B O 1
ATOM 5475 N N . GLU B 1 7 ? -10.594 8.68 18.906 1 31.55 7 GLU B N 1
ATOM 5476 C CA . GLU B 1 7 ? -11.016 7.637 17.969 1 31.55 7 GLU B CA 1
ATOM 5477 C C . GLU B 1 7 ? -10.695 8.023 16.531 1 31.55 7 GLU B C 1
ATOM 5479 O O . GLU B 1 7 ? -11.039 9.117 16.078 1 31.55 7 GLU B O 1
ATOM 5484 N N . ALA B 1 8 ? -9.68 7.523 16.016 1 37.19 8 ALA B N 1
ATOM 5485 C CA . ALA B 1 8 ? -9.422 7.68 14.586 1 37.19 8 ALA B CA 1
ATOM 5486 C C . ALA B 1 8 ? -10.633 7.27 13.758 1 37.19 8 ALA B C 1
ATOM 5488 O O . ALA B 1 8 ? -11.156 6.164 13.914 1 37.19 8 ALA B O 1
ATOM 5489 N N . ARG B 1 9 ? -11.484 8.086 13.258 1 34.56 9 ARG B N 1
ATOM 5490 C CA . ARG B 1 9 ? -12.719 7.777 12.539 1 34.56 9 ARG B CA 1
ATOM 5491 C C . ARG B 1 9 ? -12.43 7.293 11.125 1 34.56 9 ARG B C 1
ATOM 5493 O O . ARG B 1 9 ? -11.664 7.922 10.391 1 34.56 9 ARG B O 1
ATOM 5500 N N . VAL B 1 10 ? -12.656 5.992 10.914 1 34.56 10 VAL B N 1
ATOM 5501 C CA . VAL B 1 10 ? -12.68 5.43 9.562 1 34.56 10 VAL B CA 1
ATOM 5502 C C . VAL B 1 10 ? -13.922 5.926 8.82 1 34.56 10 VAL B C 1
ATOM 5504 O O . VAL B 1 10 ? -15.008 6.008 9.398 1 34.56 10 VAL B O 1
ATOM 5507 N N . PRO B 1 11 ? -13.805 6.484 7.797 1 35.31 11 PRO B N 1
ATOM 5508 C CA . PRO B 1 11 ? -14.984 6.961 7.062 1 35.31 11 PRO B CA 1
ATOM 5509 C C . PRO B 1 11 ? -16.062 5.891 6.93 1 35.31 11 PRO B C 1
ATOM 5511 O O . PRO B 1 11 ? -15.758 4.695 6.891 1 35.31 11 PRO B O 1
ATOM 5514 N N . SER B 1 12 ? -17.297 6.211 7.273 1 37.38 12 SER B N 1
ATOM 5515 C CA . SER B 1 12 ? -18.453 5.344 7.121 1 37.38 12 SER B CA 1
ATOM 5516 C C . SER B 1 12 ? -18.594 4.863 5.68 1 37.38 12 SER B C 1
ATOM 5518 O O . SER B 1 12 ? -18.281 5.598 4.742 1 37.38 12 SER B O 1
ATOM 5520 N N . PRO B 1 13 ? -18.781 3.625 5.48 1 36.47 13 PRO B N 1
ATOM 5521 C CA . PRO B 1 13 ? -19.062 3.184 4.113 1 36.47 13 PRO B CA 1
ATOM 5522 C C . PRO B 1 13 ? -20.172 3.986 3.447 1 36.47 13 PRO B C 1
ATOM 5524 O O . PRO B 1 13 ? -21.047 4.523 4.133 1 36.47 13 PRO B O 1
ATOM 5527 N N . PRO B 1 14 ? -20.062 4.422 2.291 1 32.28 14 PRO B N 1
ATOM 5528 C CA . PRO B 1 14 ? -21.094 5.219 1.625 1 32.28 14 PRO B CA 1
ATOM 5529 C C . PRO B 1 14 ? -22.5 4.625 1.788 1 32.28 14 PRO B C 1
ATOM 5531 O O . PRO B 1 14 ? -22.656 3.4 1.806 1 32.28 14 PRO B O 1
ATOM 5534 N N . PRO B 1 15 ? -23.391 5.406 2.32 1 31.67 15 PRO B N 1
ATOM 5535 C CA . PRO B 1 15 ? -24.766 4.871 2.383 1 31.67 15 PRO B CA 1
ATOM 5536 C C . PRO B 1 15 ? -25.266 4.375 1.029 1 31.67 15 PRO B C 1
ATOM 5538 O O . PRO B 1 15 ? -24.812 4.855 -0.015 1 31.67 15 PRO B O 1
ATOM 5541 N N . LEU B 1 16 ? -25.859 3.318 0.901 1 30.42 16 LEU B N 1
ATOM 5542 C CA . LEU B 1 16 ? -26.531 2.799 -0.29 1 30.42 16 LEU B CA 1
ATOM 5543 C C . LEU B 1 16 ? -27.594 3.775 -0.793 1 30.42 16 LEU B C 1
ATOM 5545 O O . LEU B 1 16 ? -28.484 4.168 -0.043 1 30.42 16 LEU B O 1
ATOM 5549 N N . ARG B 1 17 ? -27.422 4.605 -1.811 1 29.36 17 ARG B N 1
ATOM 5550 C CA . ARG B 1 17 ? -28.406 5.504 -2.416 1 29.36 17 ARG B CA 1
ATOM 5551 C C . ARG B 1 17 ? -29.703 4.773 -2.727 1 29.36 17 ARG B C 1
ATOM 5553 O O . ARG B 1 17 ? -29.703 3.797 -3.482 1 29.36 17 ARG B O 1
ATOM 5560 N N . ALA B 1 18 ? -30.891 4.934 -1.928 1 26.08 18 ALA B N 1
ATOM 5561 C CA . ALA B 1 18 ? -32.25 4.598 -2.344 1 26.08 18 ALA B CA 1
ATOM 5562 C C . ALA B 1 18 ? -32.656 5.379 -3.592 1 26.08 18 ALA B C 1
ATOM 5564 O O . ALA B 1 18 ? -32.375 6.574 -3.701 1 26.08 18 ALA B O 1
ATOM 5565 N N . GLY B 1 19 ? -32.938 4.859 -4.73 1 23.59 19 GLY B N 1
ATOM 5566 C CA . GLY B 1 19 ? -33.5 5.395 -5.961 1 23.59 19 GLY B CA 1
ATOM 5567 C C . GLY B 1 19 ? -34.75 6.258 -5.73 1 23.59 19 GLY B C 1
ATOM 5568 O O . GLY B 1 19 ? -35.625 5.891 -4.965 1 23.59 19 GLY B O 1
ATOM 5569 N N . LYS B 1 20 ? -34.75 7.684 -5.887 1 25.95 20 LYS B N 1
ATOM 5570 C CA . LYS B 1 20 ? -35.781 8.719 -5.863 1 25.95 20 LYS B CA 1
ATOM 5571 C C . LYS B 1 20 ? -36.969 8.344 -6.762 1 25.95 20 LYS B C 1
ATOM 5573 O O . LYS B 1 20 ? -36.844 8.391 -7.988 1 25.95 20 LYS B O 1
ATOM 5578 N N . GLY B 1 21 ? -37.969 7.461 -6.477 1 20.2 21 GLY B N 1
ATOM 5579 C CA . GLY B 1 21 ? -39.25 7.648 -7.164 1 20.2 21 GLY B CA 1
ATOM 5580 C C . GLY B 1 21 ? -39.938 8.961 -6.812 1 20.2 21 GLY B C 1
ATOM 5581 O O . GLY B 1 21 ? -39.75 9.477 -5.703 1 20.2 21 GLY B O 1
ATOM 5582 N N . LYS B 1 22 ? -40.469 9.93 -7.676 1 22.88 22 LYS B N 1
ATOM 5583 C CA . LYS B 1 22 ? -41.125 11.234 -7.789 1 22.88 22 LYS B CA 1
ATOM 5584 C C . LYS B 1 22 ? -42.375 11.312 -6.922 1 22.88 22 LYS B C 1
ATOM 5586 O O . LYS B 1 22 ? -43.281 12.102 -7.195 1 22.88 22 LYS B O 1
ATOM 5591 N N . GLY B 1 23 ? -42.875 10.781 -5.762 1 19.22 23 GLY B N 1
ATOM 5592 C CA . GLY B 1 23 ? -44.219 11.211 -5.363 1 19.22 23 GLY B CA 1
ATOM 5593 C C . GLY B 1 23 ? -44.25 12.641 -4.867 1 19.22 23 GLY B C 1
ATOM 5594 O O . GLY B 1 23 ? -43.25 13.141 -4.324 1 19.22 23 GLY B O 1
ATOM 5595 N N . ARG B 1 24 ? -45.281 13.641 -5.258 1 20.09 24 ARG B N 1
ATOM 5596 C CA . ARG B 1 24 ? -45.75 15.016 -5.148 1 20.09 24 ARG B CA 1
ATOM 5597 C C . ARG B 1 24 ? -46.125 15.352 -3.705 1 20.09 24 ARG B C 1
ATOM 5599 O O . ARG B 1 24 ? -47.156 14.883 -3.195 1 20.09 24 ARG B O 1
ATOM 5606 N N . ARG B 1 25 ? -45.5 15.227 -2.598 1 19.22 25 ARG B N 1
ATOM 5607 C CA . ARG B 1 25 ? -46.156 15.609 -1.356 1 19.22 25 ARG B CA 1
ATOM 5608 C C . ARG B 1 25 ? -46.531 17.094 -1.367 1 19.22 25 ARG B C 1
ATOM 5610 O O . ARG B 1 25 ? -45.75 17.922 -1.844 1 19.22 25 ARG B O 1
ATOM 5617 N N . TYR B 1 26 ? -47.906 17.5 -1.068 1 19.36 26 TYR B N 1
ATOM 5618 C CA . TYR B 1 26 ? -48.781 18.625 -0.795 1 19.36 26 TYR B CA 1
ATOM 5619 C C . TYR B 1 26 ? -48.219 19.469 0.349 1 19.36 26 TYR B C 1
ATOM 5621 O O . TYR B 1 26 ? -47.438 18.984 1.172 1 19.36 26 TYR B O 1
ATOM 5629 N N . ASP B 1 27 ? -48.719 20.672 0.588 1 20.11 27 ASP B N 1
ATOM 5630 C CA . ASP B 1 27 ? -48.469 22 1.157 1 20.11 27 ASP B CA 1
ATOM 5631 C C . ASP B 1 27 ? -48.656 21.984 2.672 1 20.11 27 ASP B C 1
ATOM 5633 O O . ASP B 1 27 ? -48.594 23.031 3.316 1 20.11 27 ASP B O 1
ATOM 5637 N N . VAL B 1 28 ? -48.531 20.891 3.541 1 21.39 28 VAL B N 1
ATOM 5638 C CA . VAL B 1 28 ? -49.188 21.141 4.82 1 21.39 28 VAL B CA 1
ATOM 5639 C C . VAL B 1 28 ? -48.562 22.375 5.477 1 21.39 28 VAL B C 1
ATOM 5641 O O . VAL B 1 28 ? -47.344 22.484 5.582 1 21.39 28 VAL B O 1
ATOM 5644 N N . PRO B 1 29 ? -49.406 23.391 5.715 1 22.08 29 PRO B N 1
ATOM 5645 C CA . PRO B 1 29 ? -49.219 24.766 6.199 1 22.08 29 PRO B CA 1
ATOM 5646 C C . PRO B 1 29 ? -48.531 24.828 7.559 1 22.08 29 PRO B C 1
ATOM 5648 O O . PRO B 1 29 ? -48.469 23.812 8.266 1 22.08 29 PRO B O 1
ATOM 5651 N N . PRO B 1 30 ? -48.312 25.984 8.023 1 25.03 30 PRO B N 1
ATOM 5652 C CA . PRO B 1 30 ? -47.438 26.484 9.094 1 25.03 30 PRO B CA 1
ATOM 5653 C C . PRO B 1 30 ? -47.969 26.188 10.484 1 25.03 30 PRO B C 1
ATOM 5655 O O . PRO B 1 30 ? -49.094 26.594 10.82 1 25.03 30 PRO B O 1
ATOM 5658 N N . PRO B 1 31 ? -47.969 24.828 11.086 1 21.5 31 PRO B N 1
ATOM 5659 C CA . PRO B 1 31 ? -48.75 24.594 12.297 1 21.5 31 PRO B CA 1
ATOM 5660 C C . PRO B 1 31 ? -48.531 25.672 13.352 1 21.5 31 PRO B C 1
ATOM 5662 O O . PRO B 1 31 ? -47.406 26.141 13.547 1 21.5 31 PRO B O 1
ATOM 5665 N N . HIS B 1 32 ? -49.562 26.5 13.625 1 20.38 32 HIS B N 1
ATOM 5666 C CA . HIS B 1 32 ? -49.906 27.516 14.609 1 20.38 32 HIS B CA 1
ATOM 5667 C C . HIS B 1 32 ? -49.594 27.031 16.031 1 20.38 32 HIS B C 1
ATOM 5669 O O . HIS B 1 32 ? -49.469 25.828 16.25 1 20.38 32 HIS B O 1
ATOM 5675 N N . ALA B 1 33 ? -49.75 28 17.078 1 23.44 33 ALA B N 1
ATOM 5676 C CA . ALA B 1 33 ? -49.406 28.125 18.484 1 23.44 33 ALA B CA 1
ATOM 5677 C C . ALA B 1 33 ? -50.188 27.141 19.359 1 23.44 33 ALA B C 1
ATOM 5679 O O . ALA B 1 33 ? -51.375 27.297 19.547 1 23.44 33 ALA B O 1
ATOM 5680 N N . PRO B 1 34 ? -50.156 25.719 19.188 1 19.59 34 PRO B N 1
ATOM 5681 C CA . PRO B 1 34 ? -51.25 24.906 19.75 1 19.59 34 PRO B CA 1
ATOM 5682 C C . PRO B 1 34 ? -51.406 25.078 21.25 1 19.59 34 PRO B C 1
ATOM 5684 O O . PRO B 1 34 ? -50.438 24.891 22 1 19.59 34 PRO B O 1
ATOM 5687 N N . ASN B 1 35 ? -52.188 26.125 21.688 1 18.2 35 ASN B N 1
ATOM 5688 C CA . ASN B 1 35 ? -52.656 26.266 23.062 1 18.2 35 ASN B CA 1
ATOM 5689 C C . ASN B 1 35 ? -53.125 24.922 23.641 1 18.2 35 ASN B C 1
ATOM 5691 O O . ASN B 1 35 ? -52.688 24.531 24.734 1 18.2 35 ASN B O 1
ATOM 5695 N N . GLN B 1 36 ? -54.438 24.719 23.406 1 17.22 36 GLN B N 1
ATOM 5696 C CA . GLN B 1 36 ? -55.5 24.266 24.297 1 17.22 36 GLN B CA 1
ATOM 5697 C C . GLN B 1 36 ? -55.438 22.75 24.516 1 17.22 36 GLN B C 1
ATOM 5699 O O . GLN B 1 36 ? -54.75 22.047 23.781 1 17.22 36 GLN B O 1
ATOM 5704 N N . GLN B 1 37 ? -56.688 22.156 24.641 1 17.53 37 GLN B N 1
ATOM 5705 C CA . GLN B 1 37 ? -57.438 21.156 25.375 1 17.53 37 GLN B CA 1
ATOM 5706 C C . GLN B 1 37 ? -57.219 19.766 24.781 1 17.53 37 GLN B C 1
ATOM 5708 O O . GLN B 1 37 ? -57.344 19.578 23.562 1 17.53 37 GLN B O 1
ATOM 5713 N N . TYR B 1 38 ? -56.406 18.891 25.469 1 17.81 38 TYR B N 1
ATOM 5714 C CA . TYR B 1 38 ? -55.906 17.547 25.219 1 17.81 38 TYR B CA 1
ATOM 5715 C C . TYR B 1 38 ? -57.062 16.578 24.906 1 17.81 38 TYR B C 1
ATOM 5717 O O . TYR B 1 38 ? -57.656 16.016 25.828 1 17.81 38 TYR B O 1
ATOM 5725 N N . ALA B 1 39 ? -58 17.109 23.938 1 16.59 39 ALA B N 1
ATOM 5726 C CA . ALA B 1 39 ? -59.219 16.312 23.922 1 16.59 39 ALA B CA 1
ATOM 5727 C C . ALA B 1 39 ? -58.906 14.852 23.625 1 16.59 39 ALA B C 1
ATOM 5729 O O . ALA B 1 39 ? -58 14.539 22.844 1 16.59 39 ALA B O 1
ATOM 5730 N N . VAL B 1 40 ? -59.625 13.906 24.25 1 18.56 40 VAL B N 1
ATOM 5731 C CA . VAL B 1 40 ? -59.656 12.484 24.578 1 18.56 40 VAL B CA 1
ATOM 5732 C C . VAL B 1 40 ? -59.969 11.672 23.312 1 18.56 40 VAL B C 1
ATOM 5734 O O . VAL B 1 40 ? -60.531 10.578 23.406 1 18.56 40 VAL B O 1
ATOM 5737 N N . ILE B 1 41 ? -59.344 12.062 22.062 1 18.14 41 ILE B N 1
ATOM 5738 C CA . ILE B 1 41 ? -60.125 11.484 20.984 1 18.14 41 ILE B CA 1
ATOM 5739 C C . ILE B 1 41 ? -60.125 9.961 21.109 1 18.14 41 ILE B C 1
ATOM 5741 O O . ILE B 1 41 ? -59.094 9.352 21.359 1 18.14 41 ILE B O 1
ATOM 5745 N N . PRO B 1 42 ? -61.281 9.391 20.797 1 17.62 42 PRO B N 1
ATOM 5746 C CA . PRO B 1 42 ? -61.844 8.07 21.062 1 17.62 42 PRO B CA 1
ATOM 5747 C C . PRO B 1 42 ? -61.094 6.945 20.344 1 17.62 42 PRO B C 1
ATOM 5749 O O . PRO B 1 42 ? -60.406 7.191 19.359 1 17.62 42 PRO B O 1
ATOM 5752 N N . GLU B 1 43 ? -61.312 5.676 20.781 1 17.34 43 GLU B N 1
ATOM 5753 C CA . GLU B 1 43 ? -60.781 4.32 20.875 1 17.34 43 GLU B CA 1
ATOM 5754 C C . GLU B 1 43 ? -60.906 3.578 19.547 1 17.34 43 GLU B C 1
ATOM 5756 O O . GLU B 1 43 ? -60.531 2.406 19.438 1 17.34 43 GLU B O 1
ATOM 5761 N N . THR B 1 44 ? -61.125 4.316 18.281 1 17.58 44 THR B N 1
ATOM 5762 C CA . THR B 1 44 ? -61.844 3.404 17.406 1 17.58 44 THR B CA 1
ATOM 5763 C C . THR B 1 44 ? -60.969 2.203 17.047 1 17.58 44 THR B C 1
ATOM 5765 O O . THR B 1 44 ? -59.75 2.338 16.859 1 17.58 44 THR B O 1
ATOM 5768 N N . SER B 1 45 ? -61.5 0.941 16.906 1 17.31 45 SER B N 1
ATOM 5769 C CA . SER B 1 45 ? -61.344 -0.508 16.953 1 17.31 45 SER B CA 1
ATOM 5770 C C . SER B 1 45 ? -60.781 -1.036 15.633 1 17.31 45 SER B C 1
ATOM 5772 O O . SER B 1 45 ? -60.875 -2.232 15.352 1 17.31 45 SER B O 1
ATOM 5774 N N . TYR B 1 46 ? -59.938 -0.182 14.898 1 17.09 46 TYR B N 1
ATOM 5775 C CA . TYR B 1 46 ? -59.875 -0.596 13.5 1 17.09 46 TYR B CA 1
ATOM 5776 C C . TYR B 1 46 ? -59.25 -1.987 13.375 1 17.09 46 TYR B C 1
ATOM 5778 O O . TYR B 1 46 ? -58.312 -2.32 14.086 1 17.09 46 TYR B O 1
ATOM 5786 N N . ASN B 1 47 ? -59.969 -2.92 12.633 1 17.52 47 ASN B N 1
ATOM 5787 C CA . ASN B 1 47 ? -59.969 -4.348 12.336 1 17.52 47 ASN B CA 1
ATOM 5788 C C . ASN B 1 47 ? -58.75 -4.777 11.523 1 17.52 47 ASN B C 1
ATOM 5790 O O . ASN B 1 47 ? -58.406 -4.113 10.547 1 17.52 47 ASN B O 1
ATOM 5794 N N . ASN B 1 48 ? -57.812 -5.566 12.047 1 16.86 48 ASN B N 1
ATOM 5795 C CA . ASN B 1 48 ? -56.469 -6.094 11.883 1 16.86 48 ASN B CA 1
ATOM 5796 C C . ASN B 1 48 ? -56.344 -6.965 10.633 1 16.86 48 ASN B C 1
ATOM 5798 O O . ASN B 1 48 ? -55.5 -7.832 10.555 1 16.86 48 ASN B O 1
ATOM 5802 N N . LYS B 1 49 ? -57.188 -6.707 9.508 1 17.8 49 LYS B N 1
ATOM 5803 C CA . LYS B 1 49 ? -57.219 -7.887 8.648 1 17.8 49 LYS B CA 1
ATOM 5804 C C . LYS B 1 49 ? -55.875 -8.148 7.98 1 17.8 49 LYS B C 1
ATOM 5806 O O . LYS B 1 49 ? -55.25 -7.223 7.453 1 17.8 49 LYS B O 1
ATOM 5811 N N . PHE B 1 50 ? -55.219 -9.305 8.172 1 17.38 50 PHE B N 1
ATOM 5812 C CA . PHE B 1 50 ? -53.938 -9.953 7.934 1 17.38 50 PHE B CA 1
ATOM 5813 C C . PHE B 1 50 ? -53.75 -10.266 6.453 1 17.38 50 PHE B C 1
ATOM 5815 O O . PHE B 1 50 ? -53.344 -11.375 6.094 1 17.38 50 PHE B O 1
ATOM 5822 N N . THR B 1 51 ? -54.094 -9.352 5.48 1 18.75 51 THR B N 1
ATOM 5823 C CA . THR B 1 51 ? -54.188 -10 4.18 1 18.75 51 THR B CA 1
ATOM 5824 C C . THR B 1 51 ? -52.812 -10.547 3.75 1 18.75 51 THR B C 1
ATOM 5826 O O . THR B 1 51 ? -51.781 -9.891 3.93 1 18.75 51 THR B O 1
ATOM 5829 N N . PRO B 1 52 ? -52.719 -11.828 3.27 1 18.61 52 PRO B N 1
ATOM 5830 C CA . PRO B 1 52 ? -51.625 -12.789 2.996 1 18.61 52 PRO B CA 1
ATOM 5831 C C . PRO B 1 52 ? -50.719 -12.352 1.841 1 18.61 52 PRO B C 1
ATOM 5833 O O . PRO B 1 52 ? -51.156 -11.602 0.964 1 18.61 52 PRO B O 1
ATOM 5836 N N . TYR B 1 53 ? -49.5 -12.242 2.061 1 18.16 53 TYR B N 1
ATOM 5837 C CA . TYR B 1 53 ? -48.375 -11.75 1.266 1 18.16 53 TYR B CA 1
ATOM 5838 C C . TYR B 1 53 ? -48.219 -12.562 -0.015 1 18.16 53 TYR B C 1
ATOM 5840 O O . TYR B 1 53 ? -47.844 -13.734 0.026 1 18.16 53 TYR B O 1
ATOM 5848 N N . PRO B 1 54 ? -49.062 -12.406 -1.052 1 18.83 54 PRO B N 1
ATOM 5849 C CA . PRO B 1 54 ? -49.188 -13.328 -2.189 1 18.83 54 PRO B CA 1
ATOM 5850 C C . PRO B 1 54 ? -47.906 -13.406 -3.027 1 18.83 54 PRO B C 1
ATOM 5852 O O . PRO B 1 54 ? -47.844 -14.203 -3.963 1 18.83 54 PRO B O 1
ATOM 5855 N N . TYR B 1 55 ? -47.031 -12.523 -3.051 1 18.88 55 TYR B N 1
ATOM 5856 C CA . TYR B 1 55 ? -46.469 -12.352 -4.379 1 18.88 55 TYR B CA 1
ATOM 5857 C C . TYR B 1 55 ? -45.625 -13.562 -4.762 1 18.88 55 TYR B C 1
ATOM 5859 O O . TYR B 1 55 ? -44.562 -13.789 -4.188 1 18.88 55 TYR B O 1
ATOM 5867 N N . ASP B 1 56 ? -46.125 -14.703 -5.238 1 19.14 56 ASP B N 1
ATOM 5868 C CA . ASP B 1 56 ? -45.594 -15.969 -5.703 1 19.14 56 ASP B CA 1
ATOM 5869 C C . ASP B 1 56 ? -44.719 -15.773 -6.938 1 19.14 56 ASP B C 1
ATOM 5871 O O . ASP B 1 56 ? -45.219 -15.492 -8.023 1 19.14 56 ASP B O 1
ATOM 5875 N N . TYR B 1 57 ? -43.688 -15.07 -6.918 1 18.88 57 TYR B N 1
ATOM 5876 C CA . TYR B 1 57 ? -42.969 -14.836 -8.156 1 18.88 57 TYR B CA 1
ATOM 5877 C C . TYR B 1 57 ? -42.5 -16.141 -8.789 1 18.88 57 TYR B C 1
ATOM 5879 O O . TYR B 1 57 ? -41.938 -17 -8.109 1 18.88 57 TYR B O 1
ATOM 5887 N N . ASN B 1 58 ? -43.125 -16.625 -9.781 1 19.77 58 ASN B N 1
ATOM 5888 C CA . ASN B 1 58 ? -42.938 -17.828 -10.586 1 19.77 58 ASN B CA 1
ATOM 5889 C C . ASN B 1 58 ? -41.531 -17.828 -11.242 1 19.77 58 ASN B C 1
ATOM 5891 O O . ASN B 1 58 ? -41.188 -16.891 -11.953 1 19.77 58 ASN B O 1
ATOM 5895 N N . ALA B 1 59 ? -40.5 -18.422 -10.633 1 22.53 59 ALA B N 1
ATOM 5896 C CA . ALA B 1 59 ? -39.156 -18.75 -11.086 1 22.53 59 ALA B CA 1
ATOM 5897 C C . ALA B 1 59 ? -39.188 -19.406 -12.461 1 22.53 59 ALA B C 1
ATOM 5899 O O . ALA B 1 59 ? -39.75 -20.484 -12.617 1 22.53 59 ALA B O 1
ATOM 5900 N N . LEU B 1 60 ? -39.375 -18.656 -13.484 1 24.12 60 LEU B N 1
ATOM 5901 C CA . LEU B 1 60 ? -39.344 -19.359 -14.758 1 24.12 60 LEU B CA 1
ATOM 5902 C C . LEU B 1 60 ? -38.062 -20.188 -14.875 1 24.12 60 LEU B C 1
ATOM 5904 O O . LEU B 1 60 ? -36.969 -19.688 -14.617 1 24.12 60 LEU B O 1
ATOM 5908 N N . PRO B 1 61 ? -38.125 -21.5 -14.805 1 23.42 61 PRO B N 1
ATOM 5909 C CA . PRO B 1 61 ? -37.062 -22.5 -14.805 1 23.42 61 PRO B CA 1
ATOM 5910 C C . PRO B 1 61 ? -36.125 -22.359 -16 1 23.42 61 PRO B C 1
ATOM 5912 O O . PRO B 1 61 ? -36.562 -22.016 -17.109 1 23.42 61 PRO B O 1
ATOM 5915 N N . PRO B 1 62 ? -34.969 -21.812 -15.836 1 23.73 62 PRO B N 1
ATOM 5916 C CA . PRO B 1 62 ? -34.094 -21.766 -17.016 1 23.73 62 PRO B CA 1
ATOM 5917 C C . PRO B 1 62 ? -34.094 -23.078 -17.781 1 23.73 62 PRO B C 1
ATOM 5919 O O . PRO B 1 62 ? -34.312 -24.141 -17.203 1 23.73 62 PRO B O 1
ATOM 5922 N N . LEU B 1 63 ? -34.438 -23.031 -19.031 1 24.53 63 LEU B N 1
ATOM 5923 C CA . LEU B 1 63 ? -34.594 -24.094 -20.016 1 24.53 63 LEU B CA 1
ATOM 5924 C C . LEU B 1 63 ? -33.344 -24.984 -20.047 1 24.53 63 LEU B C 1
ATOM 5926 O O . LEU B 1 63 ? -32.219 -24.5 -20.062 1 24.53 63 LEU B O 1
ATOM 5930 N N . SER B 1 64 ? -33.531 -26.25 -19.531 1 23.28 64 SER B N 1
ATOM 5931 C CA . SER B 1 64 ? -32.656 -27.422 -19.406 1 23.28 64 SER B CA 1
ATOM 5932 C C . SER B 1 64 ? -32.062 -27.812 -20.75 1 23.28 64 SER B C 1
ATOM 5934 O O . SER B 1 64 ? -32.781 -28.016 -21.719 1 23.28 64 SER B O 1
ATOM 5936 N N . PRO B 1 65 ? -30.922 -27.312 -21.188 1 24.36 65 PRO B N 1
ATOM 5937 C CA . PRO B 1 65 ? -30.578 -27.938 -22.469 1 24.36 65 PRO B CA 1
ATOM 5938 C C . PRO B 1 65 ? -30.641 -29.453 -22.422 1 24.36 65 PRO B C 1
ATOM 5940 O O . PRO B 1 65 ? -30.547 -30.047 -21.344 1 24.36 65 PRO B O 1
ATOM 5943 N N . SER B 1 66 ? -31.203 -30.203 -23.391 1 22.05 66 SER B N 1
ATOM 5944 C CA . SER B 1 66 ? -31.516 -31.625 -23.578 1 22.05 66 SER B CA 1
ATOM 5945 C C . SER B 1 66 ? -30.234 -32.469 -23.562 1 22.05 66 SER B C 1
ATOM 5947 O O . SER B 1 66 ? -30.281 -33.656 -23.859 1 22.05 66 SER B O 1
ATOM 5949 N N . THR B 1 67 ? -29.188 -32.219 -22.875 1 20.83 67 THR B N 1
ATOM 5950 C CA . THR B 1 67 ? -28.109 -33.062 -23.328 1 20.83 67 THR B CA 1
ATOM 5951 C C . THR B 1 67 ? -28.391 -34.531 -22.953 1 20.83 67 THR B C 1
ATOM 5953 O O . THR B 1 67 ? -28.891 -34.812 -21.875 1 20.83 67 THR B O 1
ATOM 5956 N N . PRO B 1 68 ? -28.188 -35.531 -23.859 1 20.52 68 PRO B N 1
ATOM 5957 C CA . PRO B 1 68 ? -28.469 -36.969 -23.766 1 20.52 68 PRO B CA 1
ATOM 5958 C C . PRO B 1 68 ? -27.781 -37.625 -22.562 1 20.52 68 PRO B C 1
ATOM 5960 O O . PRO B 1 68 ? -26.828 -37.062 -22.016 1 20.52 68 PRO B O 1
ATOM 5963 N N . LYS B 1 69 ? -28.266 -38.812 -22.172 1 22.12 69 LYS B N 1
ATOM 5964 C CA . LYS B 1 69 ? -28.094 -39.75 -21.078 1 22.12 69 LYS B CA 1
ATOM 5965 C C . LYS B 1 69 ? -26.688 -40.344 -21.062 1 22.12 69 LYS B C 1
ATOM 5967 O O . LYS B 1 69 ? -26.344 -41.188 -21.875 1 22.12 69 LYS B O 1
ATOM 5972 N N . ALA B 1 70 ? -25.609 -39.438 -20.906 1 24.03 70 ALA B N 1
ATOM 5973 C CA . ALA B 1 70 ? -24.328 -40.125 -20.984 1 24.03 70 ALA B CA 1
ATOM 5974 C C . ALA B 1 70 ? -24.172 -41.125 -19.859 1 24.03 70 ALA B C 1
ATOM 5976 O O . ALA B 1 70 ? -24.516 -40.844 -18.719 1 24.03 70 ALA B O 1
ATOM 5977 N N . ALA B 1 71 ? -24 -42.438 -20.172 1 25.92 71 ALA B N 1
ATOM 5978 C CA . ALA B 1 71 ? -23.781 -43.688 -19.469 1 25.92 71 ALA B CA 1
ATOM 5979 C C . ALA B 1 71 ? -22.609 -43.594 -18.5 1 25.92 71 ALA B C 1
ATOM 5981 O O . ALA B 1 71 ? -21.609 -42.938 -18.797 1 25.92 71 ALA B O 1
ATOM 5982 N N . LEU B 1 72 ? -22.891 -43.812 -17.266 1 25.59 72 LEU B N 1
ATOM 5983 C CA . LEU B 1 72 ? -22.047 -43.938 -16.078 1 25.59 72 LEU B CA 1
ATOM 5984 C C . LEU B 1 72 ? -20.906 -44.938 -16.312 1 25.59 72 LEU B C 1
ATOM 5986 O O . LEU B 1 72 ? -21.141 -46.125 -16.406 1 25.59 72 LEU B O 1
ATOM 5990 N N . SER B 1 73 ? -20.047 -44.719 -17.391 1 23.73 73 SER B N 1
ATOM 5991 C CA . SER B 1 73 ? -19.109 -45.812 -17.562 1 23.73 73 SER B CA 1
ATOM 5992 C C . SER B 1 73 ? -18.328 -46.094 -16.281 1 23.73 73 SER B C 1
ATOM 5994 O O . SER B 1 73 ? -17.891 -45.156 -15.602 1 23.73 73 SER B O 1
ATOM 5996 N N . PRO B 1 74 ? -18.406 -47.312 -15.773 1 24.94 74 PRO B N 1
ATOM 5997 C CA . PRO B 1 74 ? -17.766 -47.844 -14.57 1 24.94 74 PRO B CA 1
ATOM 5998 C C . PRO B 1 74 ? -16.25 -47.656 -14.578 1 24.94 74 PRO B C 1
ATOM 6000 O O . PRO B 1 74 ? -15.633 -47.562 -15.641 1 24.94 74 PRO B O 1
ATOM 6003 N N . SER B 1 75 ? -15.719 -47.031 -13.578 1 24.5 75 SER B N 1
ATOM 6004 C CA . SER B 1 75 ? -14.289 -46.844 -13.367 1 24.5 75 SER B CA 1
ATOM 6005 C C . SER B 1 75 ? -13.531 -48.156 -13.484 1 24.5 75 SER B C 1
ATOM 6007 O O . SER B 1 75 ? -13.961 -49.188 -12.945 1 24.5 75 SER B O 1
ATOM 6009 N N . PRO B 1 76 ? -12.711 -48.344 -14.562 1 23.89 76 PRO B N 1
ATOM 6010 C CA . PRO B 1 76 ? -11.922 -49.562 -14.695 1 23.89 76 PRO B CA 1
ATOM 6011 C C . PRO B 1 76 ? -11.219 -49.938 -13.398 1 23.89 76 PRO B C 1
ATOM 6013 O O . PRO B 1 76 ? -11.008 -49.094 -12.523 1 23.89 76 PRO B O 1
ATOM 6016 N N . LYS B 1 77 ? -10.883 -51.281 -13.336 1 24.31 77 LYS B N 1
ATOM 6017 C CA . LYS B 1 77 ? -10.242 -52.188 -12.367 1 24.31 77 LYS B CA 1
ATOM 6018 C C . LYS B 1 77 ? -8.852 -51.656 -11.992 1 24.31 77 LYS B C 1
ATOM 6020 O O . LYS B 1 77 ? -8.133 -51.125 -12.836 1 24.31 77 LYS B O 1
ATOM 6025 N N . LEU B 1 78 ? -8.516 -51.688 -10.672 1 24.52 78 LEU B N 1
ATOM 6026 C CA . LEU B 1 78 ? -7.312 -51.531 -9.867 1 24.52 78 LEU B CA 1
ATOM 6027 C C . LEU B 1 78 ? -6.16 -52.344 -10.43 1 24.52 78 LEU B C 1
ATOM 6029 O O . LEU B 1 78 ? -6.223 -53.594 -10.445 1 24.52 78 LEU B O 1
ATOM 6033 N N . LEU B 1 79 ? -5.574 -52.031 -11.586 1 24.81 79 LEU B N 1
ATOM 6034 C CA . LEU B 1 79 ? -4.379 -52.844 -11.797 1 24.81 79 LEU B CA 1
ATOM 6035 C C . LEU B 1 79 ? -3.463 -52.781 -10.586 1 24.81 79 LEU B C 1
ATOM 6037 O O . LEU B 1 79 ? -3.121 -51.688 -10.109 1 24.81 79 LEU B O 1
ATOM 6041 N N . GLN B 1 80 ? -3.355 -53.938 -9.828 1 24.75 80 GLN B N 1
ATOM 6042 C CA . GLN B 1 80 ? -2.59 -54.344 -8.664 1 24.75 80 GLN B CA 1
ATOM 6043 C C . GLN B 1 80 ? -1.093 -54.156 -8.883 1 24.75 80 GLN B C 1
ATOM 6045 O O . GLN B 1 80 ? -0.417 -55.062 -9.406 1 24.75 80 GLN B O 1
ATOM 6050 N N . ASN B 1 81 ? -0.545 -53.219 -9.586 1 24.86 81 ASN B N 1
ATOM 6051 C CA . ASN B 1 81 ? 0.907 -53.375 -9.625 1 24.86 81 ASN B CA 1
ATOM 6052 C C . ASN B 1 81 ? 1.502 -53.375 -8.219 1 24.86 81 ASN B C 1
ATOM 6054 O O . ASN B 1 81 ? 1.275 -52.438 -7.441 1 24.86 81 ASN B O 1
ATOM 6058 N N . GLN B 1 82 ? 1.934 -54.562 -7.625 1 24.17 82 GLN B N 1
ATOM 6059 C CA . GLN B 1 82 ? 2.521 -55.125 -6.41 1 24.17 82 GLN B CA 1
ATOM 6060 C C . GLN B 1 82 ? 3.811 -54.406 -6.039 1 24.17 82 GLN B C 1
ATOM 6062 O O . GLN B 1 82 ? 4.473 -54.75 -5.062 1 24.17 82 GLN B O 1
ATOM 6067 N N . GLN B 1 83 ? 4.629 -53.875 -6.902 1 27.14 83 GLN B N 1
ATOM 6068 C CA . GLN B 1 83 ? 5.98 -53.719 -6.375 1 27.14 83 GLN B CA 1
ATOM 6069 C C . GLN B 1 83 ? 5.992 -52.75 -5.203 1 27.14 83 GLN B C 1
ATOM 6071 O O . GLN B 1 83 ? 5.754 -51.531 -5.387 1 27.14 83 GLN B O 1
ATOM 6076 N N . ALA B 1 84 ? 5.844 -53.188 -3.883 1 24.86 84 ALA B N 1
ATOM 6077 C CA . ALA B 1 84 ? 5.676 -52.688 -2.531 1 24.86 84 ALA B CA 1
ATOM 6078 C C . ALA B 1 84 ? 6.961 -52.031 -2.035 1 24.86 84 ALA B C 1
ATOM 6080 O O . ALA B 1 84 ? 7.625 -52.531 -1.135 1 24.86 84 ALA B O 1
ATOM 6081 N N . ALA B 1 85 ? 8.039 -51.781 -2.73 1 25.5 85 ALA B N 1
ATOM 6082 C CA . ALA B 1 85 ? 9.117 -51.281 -1.871 1 25.5 85 ALA B CA 1
ATOM 6083 C C . ALA B 1 85 ? 8.594 -50.25 -0.879 1 25.5 85 ALA B C 1
ATOM 6085 O O . ALA B 1 85 ? 7.59 -49.562 -1.144 1 25.5 85 ALA B O 1
ATOM 6086 N N . SER B 1 86 ? 9.273 -50.094 0.427 1 25.95 86 SER B N 1
ATOM 6087 C CA . SER B 1 86 ? 9.258 -49.531 1.768 1 25.95 86 SER B CA 1
ATOM 6088 C C . SER B 1 86 ? 8.945 -48.031 1.724 1 25.95 86 SER B C 1
ATOM 6090 O O . SER B 1 86 ? 8.852 -47.375 2.766 1 25.95 86 SER B O 1
ATOM 6092 N N . SER B 1 87 ? 9.461 -47.344 0.702 1 30.09 87 SER B N 1
ATOM 6093 C CA . SER B 1 87 ? 9.547 -45.906 0.942 1 30.09 87 SER B CA 1
ATOM 6094 C C . SER B 1 87 ? 8.172 -45.312 1.182 1 30.09 87 SER B C 1
ATOM 6096 O O . SER B 1 87 ? 7.289 -45.406 0.326 1 30.09 87 SER B O 1
ATOM 6098 N N . PHE B 1 88 ? 7.629 -45.438 2.365 1 31.61 88 PHE B N 1
ATOM 6099 C CA . PHE B 1 88 ? 6.434 -44.781 2.848 1 31.61 88 PHE B CA 1
ATOM 6100 C C . PHE B 1 88 ? 6.285 -43.406 2.18 1 31.61 88 PHE B C 1
ATOM 6102 O O . PHE B 1 88 ? 6.703 -42.375 2.734 1 31.61 88 PHE B O 1
ATOM 6109 N N . SER B 1 89 ? 6.727 -43.219 1.036 1 35.19 89 SER B N 1
ATOM 6110 C CA . SER B 1 89 ? 6.422 -41.969 0.368 1 35.19 89 SER B CA 1
ATOM 6111 C C . SER B 1 89 ? 4.945 -41.594 0.513 1 35.19 89 SER B C 1
ATOM 6113 O O . SER B 1 89 ? 4.074 -42.438 0.303 1 35.19 89 SER B O 1
ATOM 6115 N N . GLU B 1 90 ? 4.484 -40.781 1.511 1 46.19 90 GLU B N 1
ATOM 6116 C CA . GLU B 1 90 ? 3.172 -40.156 1.712 1 46.19 90 GLU B CA 1
ATOM 6117 C C . GLU B 1 90 ? 2.385 -40.094 0.405 1 46.19 90 GLU B C 1
ATOM 6119 O O . GLU B 1 90 ? 2.85 -39.531 -0.578 1 46.19 90 GLU B O 1
ATOM 6124 N N . LEU B 1 91 ? 1.792 -41.188 0.036 1 49.12 91 LEU B N 1
ATOM 6125 C CA . LEU B 1 91 ? 0.929 -41.344 -1.13 1 49.12 91 LEU B CA 1
ATOM 6126 C C . LEU B 1 91 ? 0.12 -40.094 -1.382 1 49.12 91 LEU B C 1
ATOM 6128 O O . LEU B 1 91 ? -0.622 -39.625 -0.506 1 49.12 91 LEU B O 1
ATOM 6132 N N . SER B 1 92 ? 0.661 -39.156 -2.086 1 67.12 92 SER B N 1
ATOM 6133 C CA . SER B 1 92 ? -0.022 -37.938 -2.5 1 67.12 92 SER B CA 1
ATOM 6134 C C . SER B 1 92 ? -1.241 -38.25 -3.359 1 67.12 92 SER B C 1
ATOM 6136 O O . SER B 1 92 ? -1.192 -39.125 -4.215 1 67.12 92 SER B O 1
ATOM 6138 N N . TYR B 1 93 ? -2.434 -38.062 -2.982 1 80.44 93 TYR B N 1
ATOM 6139 C CA . TYR B 1 93 ? -3.664 -38.219 -3.75 1 80.44 93 TYR B CA 1
ATOM 6140 C C . TYR B 1 93 ? -3.518 -37.625 -5.145 1 80.44 93 TYR B C 1
ATOM 6142 O O . TYR B 1 93 ? -2.988 -36.531 -5.301 1 80.44 93 TYR B O 1
ATOM 6150 N N . GLN B 1 94 ? -3.781 -38.438 -6.137 1 85.62 94 GLN B N 1
ATOM 6151 C CA . GLN B 1 94 ? -3.699 -37.969 -7.516 1 85.62 94 GLN B CA 1
ATOM 6152 C C . GLN B 1 94 ? -5.086 -37.688 -8.094 1 85.62 94 GLN B C 1
ATOM 6154 O O . GLN B 1 94 ? -5.918 -38.594 -8.172 1 85.62 94 GLN B O 1
ATOM 6159 N N . TYR B 1 95 ? -5.371 -36.5 -8.492 1 91.75 95 TYR B N 1
ATOM 6160 C CA . TYR B 1 95 ? -6.648 -36.125 -9.078 1 91.75 95 TYR B CA 1
ATOM 6161 C C . TYR B 1 95 ? -6.812 -36.688 -10.477 1 91.75 95 TYR B C 1
ATOM 6163 O O . TYR B 1 95 ? -5.887 -36.656 -11.289 1 91.75 95 TYR B O 1
ATOM 6171 N N . ARG B 1 96 ? -7.934 -37.25 -10.734 1 91.44 96 ARG B N 1
ATOM 6172 C CA . ARG B 1 96 ? -8.297 -37.625 -12.102 1 91.44 96 ARG B CA 1
ATOM 6173 C C . ARG B 1 96 ? -8.805 -36.406 -12.875 1 91.44 96 ARG B C 1
ATOM 6175 O O . ARG B 1 96 ? -9.477 -35.531 -12.305 1 91.44 96 ARG B O 1
ATOM 6182 N N . PRO B 1 97 ? -8.414 -36.344 -14.164 1 91.62 97 PRO B N 1
ATOM 6183 C CA . PRO B 1 97 ? -8.906 -35.219 -14.953 1 91.62 97 PRO B CA 1
ATOM 6184 C C . PRO B 1 97 ? -10.43 -35.094 -14.93 1 91.62 97 PRO B C 1
ATOM 6186 O O . PRO B 1 97 ? -11.133 -36.094 -14.914 1 91.62 97 PRO B O 1
ATOM 6189 N N . ILE B 1 98 ? -10.891 -33.938 -14.938 1 91.94 98 ILE B N 1
ATOM 6190 C CA . ILE B 1 98 ? -12.32 -33.656 -14.828 1 91.94 98 ILE B CA 1
ATOM 6191 C C . ILE B 1 98 ? -12.891 -33.344 -16.203 1 91.94 98 ILE B C 1
ATOM 6193 O O . ILE B 1 98 ? -12.234 -32.656 -17 1 91.94 98 ILE B O 1
ATOM 6197 N N . GLU B 1 99 ? -14.039 -33.906 -16.484 1 88.75 99 GLU B N 1
ATOM 6198 C CA . GLU B 1 99 ? -14.703 -33.656 -17.75 1 88.75 99 GLU B CA 1
ATOM 6199 C C . GLU B 1 99 ? -15.383 -32.312 -17.781 1 88.75 99 GLU B C 1
ATOM 6201 O O . GLU B 1 99 ? -15.57 -31.688 -16.719 1 88.75 99 GLU B O 1
ATOM 6206 N N . ASP B 1 100 ? -15.734 -31.875 -18.953 1 87.75 100 ASP B N 1
ATOM 6207 C CA . ASP B 1 100 ? -16.422 -30.594 -19.094 1 87.75 100 ASP B CA 1
ATOM 6208 C C . ASP B 1 100 ? -17.766 -30.609 -18.375 1 87.75 100 ASP B C 1
ATOM 6210 O O . ASP B 1 100 ? -18.469 -31.609 -18.391 1 87.75 100 ASP B O 1
ATOM 6214 N N . ALA B 1 101 ? -18.141 -29.578 -17.734 1 89.44 101 ALA B N 1
ATOM 6215 C CA . ALA B 1 101 ? -19.406 -29.375 -17.031 1 89.44 101 ALA B CA 1
ATOM 6216 C C . ALA B 1 101 ? -19.578 -30.391 -15.898 1 89.44 101 ALA B C 1
ATOM 6218 O O . ALA B 1 101 ? -20.688 -30.828 -15.617 1 89.44 101 ALA B O 1
ATOM 6219 N N . SER B 1 102 ? -18.5 -30.812 -15.414 1 95.06 102 SER B N 1
ATOM 6220 C CA . SER B 1 102 ? -18.516 -31.734 -14.273 1 95.06 102 SER B CA 1
ATOM 6221 C C . SER B 1 102 ? -17.766 -31.141 -13.078 1 95.06 102 SER B C 1
ATOM 6223 O O . SER B 1 102 ? -16.938 -30.25 -13.242 1 95.06 102 SER B O 1
ATOM 6225 N N . ILE B 1 103 ? -18.188 -31.609 -11.969 1 97.19 103 ILE B N 1
ATOM 6226 C CA . ILE B 1 103 ? -17.5 -31.219 -10.742 1 97.19 103 ILE B CA 1
ATOM 6227 C C . ILE B 1 103 ? -17.219 -32.438 -9.891 1 97.19 103 ILE B C 1
ATOM 6229 O O . ILE B 1 103 ? -17.703 -33.562 -10.188 1 97.19 103 ILE B O 1
ATOM 6233 N N . ARG B 1 104 ? -16.375 -32.281 -8.977 1 97.5 104 ARG B N 1
ATOM 6234 C CA . ARG B 1 104 ? -16.125 -33.281 -7.961 1 97.5 104 ARG B CA 1
ATOM 6235 C C . ARG B 1 104 ? -16.891 -32.969 -6.676 1 97.5 104 ARG B C 1
ATOM 6237 O O . ARG B 1 104 ? -17.062 -31.812 -6.324 1 97.5 104 ARG B O 1
ATOM 6244 N N . LEU B 1 105 ? -17.422 -33.938 -6.086 1 98 105 LEU B N 1
ATOM 6245 C CA . LEU B 1 105 ? -18 -33.844 -4.75 1 98 105 LEU B CA 1
ATOM 6246 C C . LEU B 1 105 ? -17.25 -34.75 -3.773 1 98 105 LEU B C 1
ATOM 6248 O O . LEU B 1 105 ? -16.641 -35.75 -4.184 1 98 105 LEU B O 1
ATOM 6252 N N . VAL B 1 106 ? -17.281 -34.375 -2.57 1 98 106 VAL B N 1
ATOM 6253 C CA . VAL B 1 106 ? -16.672 -35.156 -1.507 1 98 106 VAL B CA 1
ATOM 6254 C C . VAL B 1 106 ? -17.75 -35.844 -0.678 1 98 106 VAL B C 1
ATOM 6256 O O . VAL B 1 106 ? -18.656 -35.188 -0.158 1 98 106 VAL B O 1
ATOM 6259 N N . ARG B 1 107 ? -17.672 -37.094 -0.626 1 98.12 107 ARG B N 1
ATOM 6260 C CA . ARG B 1 107 ? -18.547 -37.844 0.267 1 98.12 107 ARG B CA 1
ATOM 6261 C C . ARG B 1 107 ? -17.875 -38.062 1.62 1 98.12 107 ARG B C 1
ATOM 6263 O O . ARG B 1 107 ? -16.891 -38.812 1.719 1 98.12 107 ARG B O 1
ATOM 6270 N N . ILE B 1 108 ? -18.359 -37.438 2.631 1 98.19 108 ILE B N 1
ATOM 6271 C CA . ILE B 1 108 ? -17.891 -37.688 3.986 1 98.19 108 ILE B CA 1
ATOM 6272 C C . ILE B 1 108 ? -18.5 -38.969 4.539 1 98.19 108 ILE B C 1
ATOM 6274 O O . ILE B 1 108 ? -19.734 -39.062 4.695 1 98.19 108 ILE B O 1
ATOM 6278 N N . LEU B 1 109 ? -17.703 -39.875 4.891 1 97.31 109 LEU B N 1
ATOM 6279 C CA . LEU B 1 109 ? -18.203 -41.125 5.402 1 97.31 109 LEU B CA 1
ATOM 6280 C C . LEU B 1 109 ? -18.656 -41 6.852 1 97.31 109 LEU B C 1
ATOM 6282 O O . LEU B 1 109 ? -18.219 -40.062 7.559 1 97.31 109 LEU B O 1
ATOM 6286 N N . PRO B 1 110 ? -19.547 -41.812 7.289 1 96.31 110 PRO B N 1
ATOM 6287 C CA . PRO B 1 110 ? -20.047 -41.75 8.664 1 96.31 110 PRO B CA 1
ATOM 6288 C C . PRO B 1 110 ? -18.922 -41.75 9.703 1 96.31 110 PRO B C 1
ATOM 6290 O O . PRO B 1 110 ? -17.859 -42.312 9.469 1 96.31 110 PRO B O 1
ATOM 6293 N N . GLU B 1 111 ? -19.219 -41.094 10.805 1 95.38 111 GLU B N 1
ATOM 6294 C CA . GLU B 1 111 ? -18.234 -40.969 11.867 1 95.38 111 GLU B CA 1
ATOM 6295 C C . GLU B 1 111 ? -18.047 -42.25 12.633 1 95.38 111 GLU B C 1
ATOM 6297 O O . GLU B 1 111 ? -18.578 -42.406 13.742 1 95.38 111 GLU B O 1
ATOM 6302 N N . ARG B 1 112 ? -17.25 -43.062 12.156 1 92.56 112 ARG B N 1
ATOM 6303 C CA . ARG B 1 112 ? -16.969 -44.344 12.812 1 92.56 112 ARG B CA 1
ATOM 6304 C C . ARG B 1 112 ? -15.602 -44.344 13.484 1 92.56 112 ARG B C 1
ATOM 6306 O O . ARG B 1 112 ? -15.32 -45.156 14.352 1 92.56 112 ARG B O 1
ATOM 6313 N N . LYS B 1 113 ? -14.766 -43.438 13.078 1 92 113 LYS B N 1
ATOM 6314 C CA . LYS B 1 113 ? -13.445 -43.188 13.664 1 92 113 LYS B CA 1
ATOM 6315 C C . LYS B 1 113 ? -13.18 -41.688 13.828 1 92 113 LYS B C 1
ATOM 6317 O O . LYS B 1 113 ? -13.938 -40.875 13.32 1 92 113 LYS B O 1
ATOM 6322 N N . THR B 1 114 ? -12.125 -41.469 14.586 1 92.12 114 THR B N 1
ATOM 6323 C CA . THR B 1 114 ? -11.703 -40.094 14.75 1 92.12 114 THR B CA 1
ATOM 6324 C C . THR B 1 114 ? -11.266 -39.5 13.414 1 92.12 114 THR B C 1
ATOM 6326 O O . THR B 1 114 ? -11.562 -38.312 13.117 1 92.12 114 THR B O 1
ATOM 6329 N N . MET B 1 115 ? -10.68 -40.344 12.633 1 95.12 115 MET B N 1
ATOM 6330 C CA . MET B 1 115 ? -10.203 -39.938 11.312 1 95.12 115 MET B CA 1
ATOM 6331 C C . MET B 1 115 ? -11.375 -39.656 10.367 1 95.12 115 MET B C 1
ATOM 6333 O O . MET B 1 115 ? -12.289 -40.469 10.281 1 95.12 115 MET B O 1
ATOM 6337 N N . ILE B 1 116 ? -11.352 -38.5 9.789 1 96.69 116 ILE B N 1
ATOM 6338 C CA . ILE B 1 116 ? -12.367 -38.219 8.781 1 96.69 116 ILE B CA 1
ATOM 6339 C C . ILE B 1 116 ? -12.031 -38.969 7.488 1 96.69 116 ILE B C 1
ATOM 6341 O O . ILE B 1 116 ? -10.953 -38.781 6.926 1 96.69 116 ILE B O 1
ATOM 6345 N N . LYS B 1 117 ? -12.898 -39.781 7.105 1 96.75 117 LYS B N 1
ATOM 6346 C CA . LYS B 1 117 ? -12.742 -40.562 5.863 1 96.75 117 LYS B CA 1
ATOM 6347 C C . LYS B 1 117 ? -13.672 -40.031 4.777 1 96.75 117 LYS B C 1
ATOM 6349 O O . LYS B 1 117 ? -14.852 -39.75 5.031 1 96.75 117 LYS B O 1
ATOM 6354 N N . CYS B 1 118 ? -13.055 -39.844 3.604 1 97.19 118 CYS B N 1
ATOM 6355 C CA . CYS B 1 118 ? -13.828 -39.25 2.512 1 97.19 118 CYS B CA 1
ATOM 6356 C C . CYS B 1 118 ? -13.586 -40 1.21 1 97.19 118 CYS B C 1
ATOM 6358 O O . CYS B 1 118 ? -12.633 -40.781 1.105 1 97.19 118 CYS B O 1
ATOM 6360 N N . GLU B 1 119 ? -14.492 -39.812 0.305 1 96.81 119 GLU B N 1
ATOM 6361 C CA . GLU B 1 119 ? -14.383 -40.25 -1.088 1 96.81 119 GLU B CA 1
ATOM 6362 C C . GLU B 1 119 ? -14.695 -39.094 -2.041 1 96.81 119 GLU B C 1
ATOM 6364 O O . GLU B 1 119 ? -15.477 -38.219 -1.708 1 96.81 119 GLU B O 1
ATOM 6369 N N . ILE B 1 120 ? -14.016 -39.125 -3.148 1 96.69 120 ILE B N 1
ATOM 6370 C CA . ILE B 1 120 ? -14.289 -38.094 -4.152 1 96.69 120 ILE B CA 1
ATOM 6371 C C . ILE B 1 120 ? -15.062 -38.719 -5.312 1 96.69 120 ILE B C 1
ATOM 6373 O O . ILE B 1 120 ? -14.68 -39.75 -5.848 1 96.69 120 ILE B O 1
ATOM 6377 N N . ILE B 1 121 ? -16.156 -38.094 -5.715 1 95.94 121 ILE B N 1
ATOM 6378 C CA . ILE B 1 121 ? -16.969 -38.594 -6.824 1 95.94 121 ILE B CA 1
ATOM 6379 C C . ILE B 1 121 ? -17.109 -37.5 -7.891 1 95.94 121 ILE B C 1
ATOM 6381 O O . ILE B 1 121 ? -17.172 -36.312 -7.57 1 95.94 121 ILE B O 1
ATOM 6385 N N . HIS B 1 122 ? -17.109 -37.875 -9.133 1 96.19 122 HIS B N 1
ATOM 6386 C CA . HIS B 1 122 ? -17.344 -37 -10.258 1 96.19 122 HIS B CA 1
ATOM 6387 C C . HIS B 1 122 ? -18.812 -36.969 -10.641 1 96.19 122 HIS B C 1
ATOM 6389 O O . HIS B 1 122 ? -19.453 -38 -10.758 1 96.19 122 HIS B O 1
ATOM 6395 N N . VAL B 1 123 ? -19.344 -35.812 -10.711 1 96.56 123 VAL B N 1
ATOM 6396 C CA . VAL B 1 123 ? -20.766 -35.688 -11.055 1 96.56 123 VAL B CA 1
ATOM 6397 C C . VAL B 1 123 ? -20.953 -34.625 -12.117 1 96.56 123 VAL B C 1
ATOM 6399 O O . VAL B 1 123 ? -20.141 -33.688 -12.227 1 96.56 123 VAL B O 1
ATOM 6402 N N . SER B 1 124 ? -21.984 -34.75 -12.867 1 94.38 124 SER B N 1
ATOM 6403 C CA . SER B 1 124 ? -22.359 -33.719 -13.812 1 94.38 124 SER B CA 1
ATOM 6404 C C . SER B 1 124 ? -23.078 -32.562 -13.109 1 94.38 124 SER B C 1
ATOM 6406 O O . SER B 1 124 ? -23.891 -32.781 -12.203 1 94.38 124 SER B O 1
ATOM 6408 N N . LEU B 1 125 ? -22.797 -31.391 -13.516 1 93.25 125 LEU B N 1
ATOM 6409 C CA . LEU B 1 125 ? -23.406 -30.203 -12.898 1 93.25 125 LEU B CA 1
ATOM 6410 C C . LEU B 1 125 ? -24.812 -29.984 -13.438 1 93.25 125 LEU B C 1
ATOM 6412 O O . LEU B 1 125 ? -25.594 -29.219 -12.852 1 93.25 125 LEU B O 1
ATOM 6416 N N . GLU B 1 126 ? -25.219 -30.656 -14.453 1 90.44 126 GLU B N 1
ATOM 6417 C CA . GLU B 1 126 ? -26.547 -30.531 -15.031 1 90.44 126 GLU B CA 1
ATOM 6418 C C . GLU B 1 126 ? -27.594 -31.203 -14.148 1 90.44 126 GLU B C 1
ATOM 6420 O O . GLU B 1 126 ? -28.703 -30.688 -14 1 90.44 126 GLU B O 1
ATOM 6425 N N . GLN B 1 127 ? -27.281 -32.281 -13.656 1 90.31 127 GLN B N 1
ATOM 6426 C CA . GLN B 1 127 ? -28.172 -33 -12.742 1 90.31 127 GLN B CA 1
ATOM 6427 C C . GLN B 1 127 ? -27.391 -33.594 -11.57 1 90.31 127 GLN B C 1
ATOM 6429 O O . GLN B 1 127 ? -27.344 -34.812 -11.422 1 90.31 127 GLN B O 1
ATOM 6434 N N . PRO B 1 128 ? -26.969 -32.75 -10.758 1 92.94 128 PRO B N 1
ATOM 6435 C CA . PRO B 1 128 ? -26.172 -33.25 -9.633 1 92.94 128 PRO B CA 1
ATOM 6436 C C . PRO B 1 128 ? -27.047 -33.844 -8.523 1 92.94 128 PRO B C 1
ATOM 6438 O O . PRO B 1 128 ? -28.219 -33.5 -8.398 1 92.94 128 PRO B O 1
ATOM 6441 N N . PRO B 1 129 ? -26.547 -34.844 -7.836 1 96 129 PRO B N 1
ATOM 6442 C CA . PRO B 1 129 ? -27.219 -35.25 -6.605 1 96 129 PRO B CA 1
ATOM 6443 C C . PRO B 1 129 ? -27.281 -34.125 -5.574 1 96 129 PRO B C 1
ATOM 6445 O O . PRO B 1 129 ? -26.562 -33.125 -5.699 1 96 129 PRO B O 1
ATOM 6448 N N . PRO B 1 130 ? -28.203 -34.281 -4.656 1 96.69 130 PRO B N 1
ATOM 6449 C CA . PRO B 1 130 ? -28.219 -33.281 -3.6 1 96.69 130 PRO B CA 1
ATOM 6450 C C . PRO B 1 130 ? -26.906 -33.219 -2.828 1 96.69 130 PRO B C 1
ATOM 6452 O O . PRO B 1 130 ? -26.328 -34.25 -2.498 1 96.69 130 PRO B O 1
ATOM 6455 N N . TYR B 1 131 ? -26.438 -32.062 -2.66 1 98.12 131 TYR B N 1
ATOM 6456 C CA . TYR B 1 131 ? -25.203 -31.875 -1.909 1 98.12 131 TYR B CA 1
ATOM 6457 C C . TYR B 1 131 ? -25.219 -30.547 -1.159 1 98.12 131 TYR B C 1
ATOM 6459 O O . TYR B 1 131 ? -26.078 -29.703 -1.393 1 98.12 131 TYR B O 1
ATOM 6467 N N . THR B 1 132 ? -24.297 -30.406 -0.186 1 98.44 132 THR B N 1
ATOM 6468 C CA . THR B 1 132 ? -24.078 -29.172 0.567 1 98.44 132 THR B CA 1
ATOM 6469 C C . THR B 1 132 ? -22.781 -28.5 0.115 1 98.44 132 THR B C 1
ATOM 6471 O O . THR B 1 132 ? -21.734 -29.125 0.076 1 98.44 132 THR B O 1
ATOM 6474 N N . ALA B 1 133 ? -22.875 -27.25 -0.351 1 98.62 133 ALA B N 1
ATOM 6475 C CA . ALA B 1 133 ? -21.672 -26.484 -0.669 1 98.62 133 ALA B CA 1
ATOM 6476 C C . ALA B 1 133 ? -21.125 -25.781 0.57 1 98.62 133 ALA B C 1
ATOM 6478 O O . ALA B 1 133 ? -21.875 -25.156 1.316 1 98.62 133 ALA B O 1
ATOM 6479 N N . ILE B 1 134 ? -19.875 -25.875 0.795 1 98.56 134 ILE B N 1
ATOM 6480 C CA . ILE B 1 134 ? -19.25 -25.297 1.983 1 98.56 134 ILE B CA 1
ATOM 6481 C C . ILE B 1 134 ? -18.688 -23.922 1.652 1 98.56 134 ILE B C 1
ATOM 6483 O O . ILE B 1 134 ? -17.984 -23.766 0.648 1 98.56 134 ILE B O 1
ATOM 6487 N N . SER B 1 135 ? -19.016 -22.922 2.393 1 98.25 135 SER B N 1
ATOM 6488 C CA . SER B 1 135 ? -18.422 -21.578 2.373 1 98.25 135 SER B CA 1
ATOM 6489 C C . SER B 1 135 ? -17.562 -21.344 3.613 1 98.25 135 SER B C 1
ATOM 6491 O O . SER B 1 135 ? -18.078 -21.344 4.734 1 98.25 135 SER B O 1
ATOM 6493 N N . TYR B 1 136 ? -16.281 -21.203 3.438 1 96.94 136 TYR B N 1
ATOM 6494 C CA . TYR B 1 136 ? -15.344 -21.109 4.547 1 96.94 136 TYR B CA 1
ATOM 6495 C C . TYR B 1 136 ? -14.109 -20.297 4.145 1 96.94 136 TYR B C 1
ATOM 6497 O O . TYR B 1 136 ? -13.977 -19.906 2.988 1 96.94 136 TYR B O 1
ATOM 6505 N N . THR B 1 137 ? -13.234 -19.938 5.082 1 93.56 137 THR B N 1
ATOM 6506 C CA . THR B 1 137 ? -11.938 -19.328 4.805 1 93.56 137 THR B CA 1
ATOM 6507 C C . THR B 1 137 ? -10.828 -20.375 4.836 1 93.56 137 THR B C 1
ATOM 6509 O O . THR B 1 137 ? -10.852 -21.281 5.668 1 93.56 137 THR B O 1
ATOM 6512 N N . TRP B 1 138 ? -9.953 -20.219 3.979 1 89 138 TRP B N 1
ATOM 6513 C CA . TRP B 1 138 ? -8.844 -21.156 3.973 1 89 138 TRP B CA 1
ATOM 6514 C C . TRP B 1 138 ? -7.965 -20.969 5.207 1 89 138 TRP B C 1
ATOM 6516 O O . TRP B 1 138 ? -7.344 -21.922 5.68 1 89 138 TRP B O 1
ATOM 6526 N N . GLY B 1 139 ? -7.938 -19.641 5.727 1 84.62 139 GLY B N 1
ATOM 6527 C CA . GLY B 1 139 ? -7.141 -19.375 6.914 1 84.62 139 GLY B CA 1
ATOM 6528 C C . GLY B 1 139 ? -5.652 -19.578 6.699 1 84.62 139 GLY B C 1
ATOM 6529 O O . GLY B 1 139 ? -5.125 -19.234 5.637 1 84.62 139 GLY B O 1
ATOM 6530 N N . ASP B 1 140 ? -4.98 -20.016 7.773 1 85.88 140 ASP B N 1
ATOM 6531 C CA . ASP B 1 140 ? -3.561 -20.359 7.711 1 85.88 140 ASP B CA 1
ATOM 6532 C C . ASP B 1 140 ? -3.348 -21.688 7.004 1 85.88 140 ASP B C 1
ATOM 6534 O O . ASP B 1 140 ? -3.475 -22.75 7.617 1 85.88 140 ASP B O 1
ATOM 6538 N N . THR B 1 141 ? -2.934 -21.656 5.785 1 85.5 141 THR B N 1
ATOM 6539 C CA . THR B 1 141 ? -2.859 -22.844 4.941 1 85.5 141 THR B CA 1
ATOM 6540 C C . THR B 1 141 ? -1.729 -23.766 5.402 1 85.5 141 THR B C 1
ATOM 6542 O O . THR B 1 141 ? -1.693 -24.938 5.039 1 85.5 141 THR B O 1
ATOM 6545 N N . GLY B 1 142 ? -0.863 -23.266 6.199 1 83.62 142 GLY B N 1
ATOM 6546 C CA . GLY B 1 142 ? 0.207 -24.094 6.742 1 83.62 142 GLY B CA 1
ATOM 6547 C C . GLY B 1 142 ? -0.215 -24.891 7.957 1 83.62 142 GLY B C 1
ATOM 6548 O O . GLY B 1 142 ? 0.462 -25.844 8.336 1 83.62 142 GLY B O 1
ATOM 6549 N N . ASP B 1 143 ? -1.281 -24.422 8.57 1 90.38 143 ASP B N 1
ATOM 6550 C CA . ASP B 1 143 ? -1.863 -25.188 9.68 1 90.38 143 ASP B CA 1
ATOM 6551 C C . ASP B 1 143 ? -2.793 -26.281 9.172 1 90.38 143 ASP B C 1
ATOM 6553 O O . ASP B 1 143 ? -3.967 -26.031 8.891 1 90.38 143 ASP B O 1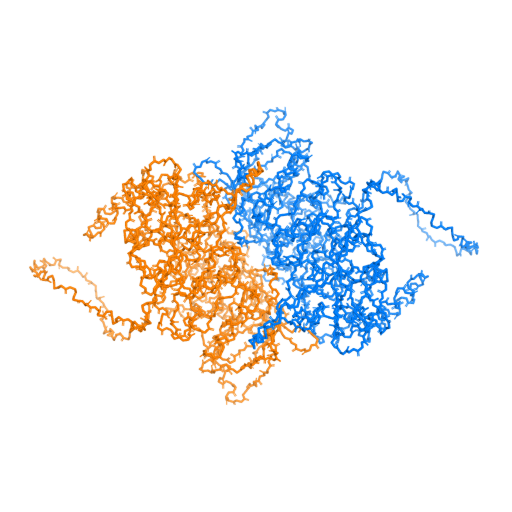
ATOM 6557 N N . THR B 1 144 ? -2.27 -27.547 9.172 1 92.62 144 THR B N 1
ATOM 6558 C CA . THR B 1 144 ? -3.01 -28.609 8.484 1 92.62 144 THR B CA 1
ATOM 6559 C C . THR B 1 144 ? -3.303 -29.766 9.43 1 92.62 144 THR B C 1
ATOM 6561 O O . THR B 1 144 ? -2.688 -29.875 10.5 1 92.62 144 THR B O 1
ATOM 6564 N N . ARG B 1 145 ? -4.273 -30.484 9.141 1 94.56 145 ARG B N 1
ATOM 6565 C CA . ARG B 1 145 ? -4.648 -31.781 9.727 1 94.56 145 ARG B CA 1
ATOM 6566 C C . ARG B 1 145 ? -4.918 -32.812 8.641 1 94.56 145 ARG B C 1
ATOM 6568 O O . ARG B 1 145 ? -5.312 -32.469 7.527 1 94.56 145 ARG B O 1
ATOM 6575 N N . LYS B 1 146 ? -4.723 -34.062 8.977 1 95.12 146 LYS B N 1
ATOM 6576 C CA . LYS B 1 146 ? -4.84 -35.094 7.949 1 95.12 146 LYS B CA 1
ATOM 6577 C C . LYS B 1 146 ? -6.254 -35.656 7.91 1 95.12 146 LYS B C 1
ATOM 6579 O O . LYS B 1 146 ? -6.902 -35.812 8.945 1 95.12 146 LYS B O 1
ATOM 6584 N N . ILE B 1 147 ? -6.684 -35.969 6.727 1 96.25 147 ILE B N 1
ATOM 6585 C CA . ILE B 1 147 ? -7.875 -36.75 6.473 1 96.25 147 ILE B CA 1
ATOM 6586 C C . ILE B 1 147 ? -7.535 -37.906 5.523 1 96.25 147 ILE B C 1
ATOM 6588 O O . ILE B 1 147 ? -6.453 -37.938 4.938 1 96.25 147 ILE B O 1
ATOM 6592 N N . GLU B 1 148 ? -8.414 -38.844 5.484 1 95.94 148 GLU B N 1
ATOM 6593 C CA . GLU B 1 148 ? -8.203 -39.969 4.59 1 95.94 148 GLU B CA 1
ATOM 6594 C C . GLU B 1 148 ? -9.141 -39.906 3.387 1 95.94 148 GLU B C 1
ATOM 6596 O O . GLU B 1 148 ? -10.359 -39.812 3.547 1 95.94 148 GLU B O 1
ATOM 6601 N N . ILE B 1 149 ? -8.602 -39.906 2.26 1 95.25 149 ILE B N 1
ATOM 6602 C CA . ILE B 1 149 ? -9.383 -39.969 1.028 1 95.25 149 ILE B CA 1
ATOM 6603 C C . ILE B 1 149 ? -9.031 -41.219 0.252 1 95.25 149 ILE B C 1
ATOM 6605 O O . ILE B 1 149 ? -7.93 -41.344 -0.29 1 95.25 149 ILE B O 1
ATOM 6609 N N . GLU B 1 150 ? -9.969 -42.094 0.142 1 92.5 150 GLU B N 1
ATOM 6610 C CA . GLU B 1 150 ? -9.773 -43.344 -0.611 1 92.5 150 GLU B CA 1
ATOM 6611 C C . GLU B 1 150 ? -8.469 -44.031 -0.215 1 92.5 150 GLU B C 1
ATOM 6613 O O . GLU B 1 150 ? -7.672 -44.406 -1.077 1 92.5 150 GLU B O 1
ATOM 6618 N N . GLY B 1 151 ? -8.172 -43.969 0.957 1 88.81 151 GLY B N 1
ATOM 6619 C CA . GLY B 1 151 ? -7.043 -44.688 1.51 1 88.81 151 GLY B CA 1
ATOM 6620 C C . GLY B 1 151 ? -5.785 -43.844 1.608 1 88.81 151 GLY B C 1
ATOM 6621 O O . GLY B 1 151 ? -4.805 -44.281 2.232 1 88.81 151 GLY B O 1
ATOM 6622 N N . CYS B 1 152 ? -5.789 -42.656 1.102 1 92.19 152 CYS B N 1
ATOM 6623 C CA . CYS B 1 152 ? -4.621 -41.781 1.119 1 92.19 152 CYS B CA 1
ATOM 6624 C C . CYS B 1 152 ? -4.762 -40.719 2.189 1 92.19 152 CYS B C 1
ATOM 6626 O O . CYS B 1 152 ? -5.809 -40.062 2.289 1 92.19 152 CYS B O 1
ATOM 6628 N N . LEU B 1 153 ? -3.801 -40.562 2.955 1 92.94 153 LEU B N 1
ATOM 6629 C CA . LEU B 1 153 ? -3.789 -39.469 3.943 1 92.94 153 LEU B CA 1
ATOM 6630 C C . LEU B 1 153 ? -3.371 -38.156 3.309 1 92.94 153 LEU B C 1
ATOM 6632 O O . LEU B 1 153 ? -2.297 -38.062 2.709 1 92.94 153 LEU B O 1
ATOM 6636 N N . ILE B 1 154 ? -4.203 -37.219 3.459 1 93 154 ILE B N 1
ATOM 6637 C CA . ILE B 1 154 ? -3.951 -35.938 2.826 1 93 154 ILE B CA 1
ATOM 6638 C C . ILE B 1 154 ? -4.059 -34.812 3.865 1 93 154 ILE B C 1
ATOM 6640 O O . ILE B 1 154 ? -5.016 -34.781 4.645 1 93 154 ILE B O 1
ATOM 6644 N N . PRO B 1 155 ? -3.043 -33.969 3.908 1 92.81 155 PRO B N 1
ATOM 6645 C CA . PRO B 1 155 ? -3.16 -32.812 4.785 1 92.81 155 PRO B CA 1
ATOM 6646 C C . PRO B 1 155 ? -4.074 -31.734 4.215 1 92.81 155 PRO B C 1
ATOM 6648 O O . PRO B 1 155 ? -3.971 -31.391 3.035 1 92.81 155 PRO B O 1
ATOM 6651 N N . ILE B 1 156 ? -5.004 -31.281 4.996 1 94.06 156 ILE B N 1
ATOM 6652 C CA . ILE B 1 156 ? -5.84 -30.156 4.613 1 94.06 156 ILE B CA 1
ATOM 6653 C C . ILE B 1 156 ? -5.773 -29.062 5.691 1 94.06 156 ILE B C 1
ATOM 6655 O O . ILE B 1 156 ? -5.371 -29.344 6.824 1 94.06 156 ILE B O 1
ATOM 6659 N N . ALA B 1 157 ? -6.098 -27.875 5.355 1 93.44 157 ALA B N 1
ATOM 6660 C CA . ALA B 1 157 ? -6.102 -26.781 6.324 1 93.44 157 ALA B CA 1
ATOM 6661 C C . ALA B 1 157 ? -7.047 -27.078 7.484 1 93.44 157 ALA B C 1
ATOM 6663 O O . ALA B 1 157 ? -8.117 -27.656 7.285 1 93.44 157 ALA B O 1
ATOM 6664 N N . VAL B 1 158 ? -6.719 -26.625 8.633 1 94.5 158 VAL B N 1
ATOM 6665 C CA . VAL B 1 158 ? -7.508 -26.859 9.844 1 94.5 158 VAL B CA 1
ATOM 6666 C C . VAL B 1 158 ? -8.906 -26.266 9.664 1 94.5 158 VAL B C 1
ATOM 6668 O O . VAL B 1 158 ? -9.883 -26.812 10.172 1 94.5 158 VAL B O 1
ATOM 6671 N N . SER B 1 159 ? -8.992 -25.188 8.984 1 94.56 159 SER B N 1
ATOM 6672 C CA . SER B 1 159 ? -10.289 -24.562 8.734 1 94.56 159 SER B CA 1
ATOM 6673 C C . SER B 1 159 ? -11.227 -25.516 8 1 94.56 159 SER B C 1
ATOM 6675 O O . SER B 1 159 ? -12.367 -25.719 8.422 1 94.56 159 SER B O 1
ATOM 6677 N N . LEU B 1 160 ? -10.758 -26.125 6.93 1 96.75 160 LEU B N 1
ATOM 6678 C CA . LEU B 1 160 ? -11.578 -27.078 6.184 1 96.75 160 LEU B CA 1
ATOM 6679 C C . LEU B 1 160 ? -11.859 -28.328 7.016 1 96.75 160 LEU B C 1
ATOM 6681 O O . LEU B 1 160 ? -12.961 -28.875 6.957 1 96.75 160 LEU B O 1
ATOM 6685 N N . HIS B 1 161 ? -10.852 -28.812 7.711 1 97.19 161 HIS B N 1
ATOM 6686 C CA . HIS B 1 161 ? -11.047 -29.953 8.602 1 97.19 161 HIS B CA 1
ATOM 6687 C C . HIS B 1 161 ? -12.211 -29.703 9.562 1 97.19 161 HIS B C 1
ATOM 6689 O O . HIS B 1 161 ? -13.055 -30.578 9.766 1 97.19 161 HIS B O 1
ATOM 6695 N N . GLY B 1 162 ? -12.172 -28.484 10.164 1 96.88 162 GLY B N 1
ATOM 6696 C CA . GLY B 1 162 ? -13.25 -28.094 11.062 1 96.88 162 GLY B CA 1
ATOM 6697 C C . GLY B 1 162 ? -14.609 -28.094 10.391 1 96.88 162 GLY B C 1
ATOM 6698 O O . GLY B 1 162 ? -15.602 -28.531 10.977 1 96.88 162 GLY B O 1
ATOM 6699 N N . ALA B 1 163 ? -14.711 -27.609 9.203 1 97.75 163 ALA B N 1
ATOM 6700 C CA . ALA B 1 163 ? -15.961 -27.594 8.445 1 97.75 163 ALA B CA 1
ATOM 6701 C C . ALA B 1 163 ? -16.469 -29 8.18 1 97.75 163 ALA B C 1
ATOM 6703 O O . ALA B 1 163 ? -17.672 -29.281 8.344 1 97.75 163 ALA B O 1
ATOM 6704 N N . LEU B 1 164 ? -15.586 -29.922 7.73 1 97.88 164 LEU B N 1
ATOM 6705 C CA . LEU B 1 164 ? -15.969 -31.312 7.461 1 97.88 164 LEU B CA 1
ATOM 6706 C C . LEU B 1 164 ? -16.453 -32 8.734 1 97.88 164 LEU B C 1
ATOM 6708 O O . LEU B 1 164 ? -17.438 -32.75 8.703 1 97.88 164 LEU B O 1
ATOM 6712 N N . GLN B 1 165 ? -15.75 -31.688 9.789 1 96.94 165 GLN B N 1
ATOM 6713 C CA . GLN B 1 165 ? -16.141 -32.25 11.078 1 96.94 165 GLN B CA 1
ATOM 6714 C C . GLN B 1 165 ? -17.531 -31.781 11.484 1 96.94 165 GLN B C 1
ATOM 6716 O O . GLN B 1 165 ? -18.328 -32.562 12.016 1 96.94 165 GLN B O 1
ATOM 6721 N N . ALA B 1 166 ? -17.797 -30.531 11.297 1 96.5 166 ALA B N 1
ATOM 6722 C CA . ALA B 1 166 ? -19.078 -29.938 11.68 1 96.5 166 ALA B CA 1
ATOM 6723 C C . ALA B 1 166 ? -20.219 -30.547 10.875 1 96.5 166 ALA B C 1
ATOM 6725 O O . ALA B 1 166 ? -21.344 -30.641 11.359 1 96.5 166 ALA B O 1
ATOM 6726 N N . LEU B 1 167 ? -19.969 -30.984 9.656 1 97.19 167 LEU B N 1
ATOM 6727 C CA . LEU B 1 167 ? -21.016 -31.469 8.758 1 97.19 167 LEU B CA 1
ATOM 6728 C C . LEU B 1 167 ? -21.141 -32.969 8.82 1 97.19 167 LEU B C 1
ATOM 6730 O O . LEU B 1 167 ? -22.141 -33.562 8.359 1 97.19 167 LEU B O 1
ATOM 6734 N N . ARG B 1 168 ? -20.109 -33.594 9.289 1 96.88 168 ARG B N 1
ATOM 6735 C CA . ARG B 1 168 ? -20.062 -35.031 9.391 1 96.88 168 ARG B CA 1
ATOM 6736 C C . ARG B 1 168 ? -21.219 -35.562 10.258 1 96.88 168 ARG B C 1
ATOM 6738 O O . ARG B 1 168 ? -21.594 -34.906 11.234 1 96.88 168 ARG B O 1
ATOM 6745 N N . GLN B 1 169 ? -21.734 -36.719 9.844 1 95.75 169 GLN B N 1
ATOM 6746 C CA . GLN B 1 169 ? -22.828 -37.344 10.586 1 95.75 169 GLN B CA 1
ATOM 6747 C C . GLN B 1 169 ? -22.438 -38.688 11.133 1 95.75 169 GLN B C 1
ATOM 6749 O O . GLN B 1 169 ? -21.547 -39.344 10.578 1 95.75 169 GLN B O 1
ATOM 6754 N N . LYS B 1 170 ? -23.109 -39.125 12.102 1 94.69 170 LYS B N 1
ATOM 6755 C CA . LYS B 1 170 ? -22.766 -40.344 12.773 1 94.69 170 LYS B CA 1
ATOM 6756 C C . LYS B 1 170 ? -23.203 -41.562 11.945 1 94.69 170 LYS B C 1
ATOM 6758 O O . LYS B 1 170 ? -22.5 -42.594 11.93 1 94.69 170 LYS B O 1
ATOM 6763 N N . HIS B 1 171 ? -24.328 -41.438 11.266 1 94.25 171 HIS B N 1
ATOM 6764 C CA . HIS B 1 171 ? -24.906 -42.656 10.719 1 94.25 171 HIS B CA 1
ATOM 6765 C C . HIS B 1 171 ? -25.062 -42.562 9.203 1 94.25 171 HIS B C 1
ATOM 6767 O O . HIS B 1 171 ? -25.438 -43.531 8.547 1 94.25 171 HIS B O 1
ATOM 6773 N N . SER B 1 172 ? -24.859 -41.438 8.656 1 95.5 172 SER B N 1
ATOM 6774 C CA . SER B 1 172 ? -25.047 -41.25 7.223 1 95.5 172 SER B CA 1
ATOM 6775 C C . SER B 1 172 ? -23.891 -40.469 6.594 1 95.5 172 SER B C 1
ATOM 6777 O O . SER B 1 172 ? -23.203 -39.719 7.277 1 95.5 172 SER B O 1
ATOM 6779 N N . SER B 1 173 ? -23.703 -40.844 5.359 1 96.38 173 SER B N 1
ATOM 6780 C CA . SER B 1 173 ? -22.734 -40.062 4.617 1 96.38 173 SER B CA 1
ATOM 6781 C C . SER B 1 173 ? -23.312 -38.719 4.176 1 96.38 173 SER B C 1
ATOM 6783 O O . SER B 1 173 ? -24.531 -38.562 4.059 1 96.38 173 SER B O 1
ATOM 6785 N N . VAL B 1 174 ? -22.5 -37.812 4.012 1 97.38 174 VAL B N 1
ATOM 6786 C CA . VAL B 1 174 ? -22.891 -36.469 3.574 1 97.38 174 VAL B CA 1
ATOM 6787 C C . VAL B 1 174 ? -22.094 -36.094 2.338 1 97.38 174 VAL B C 1
ATOM 6789 O O . VAL B 1 174 ? -20.875 -36.25 2.295 1 97.38 174 VAL B O 1
ATOM 6792 N N . LEU B 1 175 ? -22.781 -35.625 1.282 1 98.06 175 LEU B N 1
ATOM 6793 C CA . LEU B 1 175 ? -22.109 -35.125 0.074 1 98.06 175 LEU B CA 1
ATOM 6794 C C . LEU B 1 175 ? -21.891 -33.625 0.146 1 98.06 175 LEU B C 1
ATOM 6796 O O . LEU B 1 175 ? -22.844 -32.844 0.358 1 98.06 175 LEU B O 1
ATOM 6800 N N . VAL B 1 176 ? -20.625 -33.219 -0.021 1 98.5 176 VAL B N 1
ATOM 6801 C CA . VAL B 1 176 ? -20.328 -31.797 0.105 1 98.5 176 VAL B CA 1
ATOM 6802 C C . VAL B 1 176 ? -19.438 -31.359 -1.056 1 98.5 176 VAL B C 1
ATOM 6804 O O . VAL B 1 176 ? -18.828 -32.188 -1.734 1 98.5 176 VAL B O 1
ATOM 6807 N N . TRP B 1 177 ? -19.469 -30.125 -1.364 1 98.38 177 TRP B N 1
ATOM 6808 C CA . TRP B 1 177 ? -18.516 -29.469 -2.254 1 98.38 177 TRP B CA 1
ATOM 6809 C C . TRP B 1 177 ? -17.641 -28.484 -1.482 1 98.38 177 TRP B C 1
ATOM 6811 O O . TRP B 1 177 ? -18.141 -27.609 -0.776 1 98.38 177 TRP B O 1
ATOM 6821 N N . ALA B 1 178 ? -16.391 -28.641 -1.516 1 97.69 178 ALA B N 1
ATOM 6822 C CA . ALA B 1 178 ? -15.391 -27.734 -0.954 1 97.69 178 ALA B CA 1
ATOM 6823 C C . ALA B 1 178 ? -14.281 -27.453 -1.965 1 97.69 178 ALA B C 1
ATOM 6825 O O . ALA B 1 178 ? -13.625 -28.375 -2.451 1 97.69 178 ALA B O 1
ATOM 6826 N N . ASP B 1 179 ? -13.977 -26.219 -2.279 1 95.62 179 ASP B N 1
ATOM 6827 C CA . ASP B 1 179 ? -13.078 -25.828 -3.363 1 95.62 179 ASP B CA 1
ATOM 6828 C C . ASP B 1 179 ? -11.695 -26.453 -3.18 1 95.62 179 ASP B C 1
ATOM 6830 O O . ASP B 1 179 ? -11.086 -26.922 -4.141 1 95.62 179 ASP B O 1
ATOM 6834 N N . ALA B 1 180 ? -11.203 -26.484 -1.938 1 94.75 180 ALA B N 1
ATOM 6835 C CA . ALA B 1 180 ? -9.836 -26.938 -1.677 1 94.75 180 ALA B CA 1
ATOM 6836 C C . ALA B 1 180 ? -9.672 -28.422 -2.041 1 94.75 180 ALA B C 1
ATOM 6838 O O . ALA B 1 180 ? -8.57 -28.859 -2.387 1 94.75 180 ALA B O 1
ATOM 6839 N N . LEU B 1 181 ? -10.758 -29.219 -2.006 1 95.69 181 LEU B N 1
ATOM 6840 C CA . LEU B 1 181 ? -10.688 -30.656 -2.264 1 95.69 181 LEU B CA 1
ATOM 6841 C C . LEU B 1 181 ? -11.281 -31 -3.627 1 95.69 181 LEU B C 1
ATOM 6843 O O . LEU B 1 181 ? -10.805 -31.906 -4.312 1 95.69 181 LEU B O 1
ATOM 6847 N N . CYS B 1 182 ? -12.281 -30.281 -3.953 1 97.25 182 CYS B N 1
ATOM 6848 C CA . CYS B 1 182 ? -13.031 -30.625 -5.16 1 97.25 182 CYS B CA 1
ATOM 6849 C C . CYS B 1 182 ? -12.336 -30.078 -6.402 1 97.25 182 CYS B C 1
ATOM 6851 O O . CYS B 1 182 ? -12.641 -30.484 -7.523 1 97.25 182 CYS B O 1
ATOM 6853 N N . ILE B 1 183 ? -11.469 -29.156 -6.238 1 96.12 183 ILE B N 1
ATOM 6854 C CA . ILE B 1 183 ? -10.68 -28.594 -7.328 1 96.12 183 ILE B CA 1
ATOM 6855 C C . ILE B 1 183 ? -9.203 -28.938 -7.125 1 96.12 183 ILE B C 1
ATOM 6857 O O . ILE B 1 183 ? -8.664 -28.781 -6.027 1 96.12 183 ILE B O 1
ATOM 6861 N N . ASN B 1 184 ? -8.586 -29.453 -8.156 1 93.81 184 ASN B N 1
ATOM 6862 C CA . ASN B 1 184 ? -7.133 -29.609 -8.102 1 93.81 184 ASN B CA 1
ATOM 6863 C C . ASN B 1 184 ? -6.422 -28.266 -8.125 1 93.81 184 ASN B C 1
ATOM 6865 O O . ASN B 1 184 ? -6.148 -27.719 -9.195 1 93.81 184 ASN B O 1
ATOM 6869 N N . GLN B 1 185 ? -5.977 -27.781 -7.023 1 89.62 185 GLN B N 1
ATOM 6870 C CA . GLN B 1 185 ? -5.461 -26.422 -6.848 1 89.62 185 GLN B CA 1
ATOM 6871 C C . GLN B 1 185 ? -4.098 -26.266 -7.512 1 89.62 185 GLN B C 1
ATOM 6873 O O . GLN B 1 185 ? -3.631 -25.141 -7.727 1 89.62 185 GLN B O 1
ATOM 6878 N N . LYS B 1 186 ? -3.434 -27.344 -7.855 1 86.31 186 LYS B N 1
ATOM 6879 C CA . LYS B 1 186 ? -2.115 -27.281 -8.477 1 86.31 186 LYS B CA 1
ATOM 6880 C C . LYS B 1 186 ? -2.227 -27.188 -10 1 86.31 186 LYS B C 1
ATOM 6882 O O . LYS B 1 186 ? -1.232 -26.953 -10.688 1 86.31 186 LYS B O 1
ATOM 6887 N N . ASP B 1 187 ? -3.475 -27.422 -10.438 1 90.31 187 ASP B N 1
ATOM 6888 C CA . ASP B 1 187 ? -3.74 -27.375 -11.875 1 90.31 187 ASP B CA 1
ATOM 6889 C C . ASP B 1 187 ? -4.449 -26.078 -12.258 1 90.31 187 ASP B C 1
ATOM 6891 O O . ASP B 1 187 ? -5.664 -25.938 -12.078 1 90.31 187 ASP B O 1
ATOM 6895 N N . ARG B 1 188 ? -3.752 -25.188 -12.984 1 89.5 188 ARG B N 1
ATOM 6896 C CA . ARG B 1 188 ? -4.281 -23.875 -13.305 1 89.5 188 ARG B CA 1
ATOM 6897 C C . ARG B 1 188 ? -5.438 -23.969 -14.289 1 89.5 188 ARG B C 1
ATOM 6899 O O . ARG B 1 188 ? -6.375 -23.172 -14.234 1 89.5 188 ARG B O 1
ATOM 6906 N N . ASP B 1 189 ? -5.344 -24.859 -15.188 1 90.75 189 ASP B N 1
ATOM 6907 C CA . ASP B 1 189 ? -6.41 -25.016 -16.172 1 90.75 189 ASP B CA 1
ATOM 6908 C C . ASP B 1 189 ? -7.695 -25.516 -15.516 1 90.75 189 ASP B C 1
ATOM 6910 O O . ASP B 1 189 ? -8.781 -25 -15.805 1 90.75 189 ASP B O 1
ATOM 6914 N N . GLU B 1 190 ? -7.535 -26.484 -14.672 1 94.06 190 GLU B N 1
ATOM 6915 C CA . GLU B 1 190 ? -8.703 -26.969 -13.945 1 94.06 190 GLU B CA 1
ATOM 6916 C C . GLU B 1 190 ? -9.297 -25.875 -13.062 1 94.06 190 GLU B C 1
ATOM 6918 O O . GLU B 1 190 ? -10.523 -25.719 -13 1 94.06 190 GLU B O 1
ATOM 6923 N N . ARG B 1 191 ? -8.469 -25.172 -12.391 1 94.5 191 ARG B N 1
ATOM 6924 C CA . ARG B 1 191 ? -8.93 -24.062 -11.562 1 94.5 191 ARG B CA 1
ATOM 6925 C C . ARG B 1 191 ? -9.742 -23.062 -12.383 1 94.5 191 ARG B C 1
ATOM 6927 O O . ARG B 1 191 ? -10.812 -22.625 -11.953 1 94.5 191 ARG B O 1
ATOM 6934 N N . SER B 1 192 ? -9.227 -22.719 -13.539 1 94.94 192 SER B N 1
ATOM 6935 C CA . SER B 1 192 ? -9.891 -21.766 -14.43 1 94.94 192 SER B CA 1
ATOM 6936 C C . SER B 1 192 ? -11.273 -22.25 -14.828 1 94.94 192 SER B C 1
ATOM 6938 O O . SER B 1 192 ? -12.242 -21.484 -14.797 1 94.94 192 SER B O 1
ATOM 6940 N N . GLN B 1 193 ? -11.328 -23.5 -15.102 1 94.5 193 GLN B N 1
ATOM 6941 C CA . GLN B 1 193 ? -12.594 -24.094 -15.539 1 94.5 193 GLN B CA 1
ATOM 6942 C C . GLN B 1 193 ? -13.594 -24.156 -14.391 1 94.5 193 GLN B C 1
ATOM 6944 O O . GLN B 1 193 ? -14.758 -23.797 -14.555 1 94.5 193 GLN B O 1
ATOM 6949 N N . GLN B 1 194 ? -13.172 -24.609 -13.234 1 95.5 194 GLN B N 1
ATOM 6950 C CA . GLN B 1 194 ? -14.055 -24.812 -12.094 1 95.5 194 GLN B CA 1
ATOM 6951 C C . GLN B 1 194 ? -14.531 -23.484 -11.516 1 95.5 194 GLN B C 1
ATOM 6953 O O . GLN B 1 194 ? -15.664 -23.375 -11.047 1 95.5 194 GLN B O 1
ATOM 6958 N N . VAL B 1 195 ? -13.688 -22.5 -11.562 1 94.38 195 VAL B N 1
ATOM 6959 C CA . VAL B 1 195 ? -14.031 -21.172 -11.07 1 94.38 195 VAL B CA 1
ATOM 6960 C C . VAL B 1 195 ? -15.164 -20.578 -11.906 1 94.38 195 VAL B C 1
ATOM 6962 O O . VAL B 1 195 ? -16.047 -19.891 -11.383 1 94.38 195 VAL B O 1
ATOM 6965 N N . GLN B 1 196 ? -15.164 -20.875 -13.141 1 93.31 196 GLN B N 1
ATOM 6966 C CA . GLN B 1 196 ? -16.219 -20.422 -14.039 1 93.31 196 GLN B CA 1
ATOM 6967 C C . GLN B 1 196 ? -17.562 -21.047 -13.664 1 93.31 196 GLN B C 1
ATOM 6969 O O . GLN B 1 196 ? -18.625 -20.469 -13.961 1 93.31 196 GLN B O 1
ATOM 6974 N N . LEU B 1 197 ? -17.562 -22.156 -12.984 1 95.12 197 LEU B N 1
ATOM 6975 C CA . LEU B 1 197 ? -18.766 -22.906 -12.664 1 95.12 197 LEU B CA 1
ATOM 6976 C C . LEU B 1 197 ? -19.266 -22.547 -11.266 1 95.12 197 LEU B C 1
ATOM 6978 O O . LEU B 1 197 ? -20.328 -23.031 -10.844 1 95.12 197 LEU B O 1
ATOM 6982 N N . MET B 1 198 ? -18.594 -21.703 -10.562 1 94.94 198 MET B N 1
ATOM 6983 C CA . MET B 1 198 ? -18.844 -21.453 -9.148 1 94.94 198 MET B CA 1
ATOM 6984 C C . MET B 1 198 ? -20.281 -20.969 -8.938 1 94.94 198 MET B C 1
ATOM 6986 O O . MET B 1 198 ? -20.969 -21.422 -8.016 1 94.94 198 MET B O 1
ATOM 6990 N N . PRO B 1 199 ? -20.812 -20 -9.766 1 94.06 199 PRO B N 1
ATOM 6991 C CA . PRO B 1 199 ? -22.203 -19.594 -9.562 1 94.06 199 PRO B CA 1
ATOM 6992 C C . PRO B 1 199 ? -23.188 -20.75 -9.664 1 94.06 199 PRO B C 1
ATOM 6994 O O . PRO B 1 199 ? -24.141 -20.828 -8.891 1 94.06 199 PRO B O 1
ATOM 6997 N N . PHE B 1 200 ? -22.891 -21.688 -10.461 1 95.12 200 PHE B N 1
ATOM 6998 C CA . PHE B 1 200 ? -23.766 -22.844 -10.656 1 95.12 200 PHE B CA 1
ATOM 6999 C C . PHE B 1 200 ? -23.578 -23.859 -9.531 1 95.12 200 PHE B C 1
ATOM 7001 O O . PHE B 1 200 ? -24.547 -24.484 -9.102 1 95.12 200 PHE B O 1
ATOM 7008 N N . ILE B 1 201 ? -22.406 -24 -9.086 1 97.31 201 ILE B N 1
ATOM 7009 C CA . ILE B 1 201 ? -22.109 -24.922 -7.996 1 97.31 201 ILE B CA 1
ATOM 7010 C C . ILE B 1 201 ? -22.906 -24.516 -6.75 1 97.31 201 ILE B C 1
ATOM 7012 O O . ILE B 1 201 ? -23.562 -25.359 -6.125 1 97.31 201 ILE B O 1
ATOM 7016 N N . TYR B 1 202 ? -22.922 -23.281 -6.418 1 97.56 202 TYR B N 1
ATOM 7017 C CA . TYR B 1 202 ? -23.578 -22.812 -5.195 1 97.56 202 TYR B CA 1
ATOM 7018 C C . TYR B 1 202 ? -25.078 -22.672 -5.395 1 97.56 202 TYR B C 1
ATOM 7020 O O . TYR B 1 202 ? -25.859 -22.875 -4.457 1 97.56 202 TYR B O 1
ATOM 7028 N N . SER B 1 203 ? -25.531 -22.375 -6.602 1 96.25 203 SER B N 1
ATOM 7029 C CA . SER B 1 203 ? -26.969 -22.25 -6.844 1 96.25 203 SER B CA 1
ATOM 7030 C C . SER B 1 203 ? -27.641 -23.625 -6.914 1 96.25 203 SER B C 1
ATOM 7032 O O . SER B 1 203 ? -28.812 -23.766 -6.566 1 96.25 203 SER B O 1
ATOM 7034 N N . ASN B 1 204 ? -26.891 -24.594 -7.328 1 96.81 204 ASN B N 1
ATOM 7035 C CA . ASN B 1 204 ? -27.438 -25.938 -7.457 1 96.81 204 ASN B CA 1
ATOM 7036 C C . ASN B 1 204 ? -27.391 -26.688 -6.129 1 96.81 204 ASN B C 1
ATOM 7038 O O . ASN B 1 204 ? -28.078 -27.688 -5.957 1 96.81 204 ASN B O 1
ATOM 7042 N N . ALA B 1 205 ? -26.609 -26.234 -5.23 1 98.06 205 ALA B N 1
ATOM 7043 C CA . ALA B 1 205 ? -26.484 -26.906 -3.936 1 98.06 205 ALA B CA 1
ATOM 7044 C C . ALA B 1 205 ? -27.812 -26.859 -3.176 1 98.06 205 ALA B C 1
ATOM 7046 O O . ALA B 1 205 ? -28.531 -25.844 -3.23 1 98.06 205 ALA B O 1
ATOM 7047 N N . ASP B 1 206 ? -28.109 -27.906 -2.447 1 97.19 206 ASP B N 1
ATOM 7048 C CA . ASP B 1 206 ? -29.297 -27.938 -1.617 1 97.19 206 ASP B CA 1
ATOM 7049 C C . ASP B 1 206 ? -29.219 -26.906 -0.494 1 97.19 206 ASP B C 1
ATOM 7051 O O . ASP B 1 206 ? -30.234 -26.328 -0.101 1 97.19 206 ASP B O 1
ATOM 7055 N N . ASN B 1 207 ? -28.078 -26.859 0.011 1 96.94 207 ASN B N 1
ATOM 7056 C CA . ASN B 1 207 ? -27.781 -25.906 1.072 1 96.94 207 ASN B CA 1
ATOM 7057 C C . ASN B 1 207 ? -26.328 -25.453 1.034 1 96.94 207 ASN B C 1
ATOM 7059 O O . ASN B 1 207 ? -25.469 -26.172 0.506 1 96.94 207 ASN B O 1
ATOM 7063 N N . VAL B 1 208 ? -26.125 -24.25 1.458 1 98.5 208 VAL B N 1
ATOM 7064 C CA . VAL B 1 208 ? -24.781 -23.75 1.661 1 98.5 208 VAL B CA 1
ATOM 7065 C C . VAL B 1 208 ? -24.453 -23.719 3.154 1 98.5 208 VAL B C 1
ATOM 7067 O O . VAL B 1 208 ? -25.219 -23.141 3.939 1 98.5 208 VAL B O 1
ATOM 7070 N N . ALA B 1 209 ? -23.453 -24.422 3.531 1 98.69 209 ALA B N 1
ATOM 7071 C CA . ALA B 1 209 ? -22.984 -24.422 4.918 1 98.69 209 ALA B CA 1
ATOM 7072 C C . ALA B 1 209 ? -21.859 -23.438 5.125 1 98.69 209 ALA B C 1
ATOM 7074 O O . ALA B 1 209 ? -20.734 -23.641 4.629 1 98.69 209 ALA B O 1
ATOM 7075 N N . ILE B 1 210 ? -22.109 -22.344 5.848 1 98.62 210 ILE B N 1
ATOM 7076 C CA . ILE B 1 210 ? -21.062 -21.406 6.219 1 98.62 210 ILE B CA 1
ATOM 7077 C C . ILE B 1 210 ? -20.328 -21.906 7.453 1 98.62 210 ILE B C 1
ATOM 7079 O O . ILE B 1 210 ? -20.953 -22.25 8.461 1 98.62 210 ILE B O 1
ATOM 7083 N N . TRP B 1 211 ? -19.047 -22 7.371 1 98.38 211 TRP B N 1
ATOM 7084 C CA . TRP B 1 211 ? -18.219 -22.375 8.516 1 98.38 211 TRP B CA 1
ATOM 7085 C C . TRP B 1 211 ? -17.422 -21.172 9.016 1 98.38 211 TRP B C 1
ATOM 7087 O O . TRP B 1 211 ? -16.484 -20.703 8.352 1 98.38 211 TRP B O 1
ATOM 7097 N N . LEU B 1 212 ? -17.672 -20.656 10.281 1 97.69 212 LEU B N 1
ATOM 7098 C CA . LEU B 1 212 ? -17.031 -19.453 10.812 1 97.69 212 LEU B CA 1
ATOM 7099 C C . LEU B 1 212 ? -15.797 -19.812 11.641 1 97.69 212 LEU B C 1
ATOM 7101 O O . LEU B 1 212 ? -15.023 -18.938 12.023 1 97.69 212 LEU B O 1
ATOM 7105 N N . GLY B 1 213 ? -15.641 -21.109 11.914 1 96.56 213 GLY B N 1
ATOM 7106 C CA . GLY B 1 213 ? -14.492 -21.531 12.688 1 96.56 213 GLY B CA 1
ATOM 7107 C C . GLY B 1 213 ? -14.875 -22.25 13.977 1 96.56 213 GLY B C 1
ATOM 7108 O O . GLY B 1 213 ? -16.062 -22.406 14.273 1 96.56 213 GLY B O 1
ATOM 7109 N N . PRO B 1 214 ? -13.906 -22.734 14.719 1 95.75 214 PRO B N 1
ATOM 7110 C CA . PRO B 1 214 ? -14.164 -23.422 15.992 1 95.75 214 PRO B CA 1
ATOM 7111 C C . PRO B 1 214 ? -14.625 -22.469 17.094 1 95.75 214 PRO B C 1
ATOM 7113 O O . PRO B 1 214 ? -14.656 -21.25 16.891 1 95.75 214 PRO B O 1
ATOM 7116 N N . GLU B 1 215 ? -15.07 -23.062 18.156 1 95.69 215 GLU B N 1
ATOM 7117 C CA . GLU B 1 215 ? -15.438 -22.25 19.312 1 95.69 215 GLU B CA 1
ATOM 7118 C C . GLU B 1 215 ? -14.266 -21.406 19.797 1 95.69 215 GLU B C 1
ATOM 7120 O O . GLU B 1 215 ? -13.18 -21.938 20.078 1 95.69 215 GLU B O 1
ATOM 7125 N N . GLU B 1 216 ? -14.453 -20.156 19.781 1 90.88 216 GLU B N 1
ATOM 7126 C CA . GLU B 1 216 ? -13.453 -19.203 20.25 1 90.88 216 GLU B CA 1
ATOM 7127 C C . GLU B 1 216 ? -14.109 -17.891 20.703 1 90.88 216 GLU B C 1
ATOM 7129 O O . GLU B 1 216 ? -15.125 -17.484 20.141 1 90.88 216 GLU B O 1
ATOM 7134 N N . ASN B 1 217 ? -13.602 -17.203 21.75 1 89.56 217 ASN B N 1
ATOM 7135 C CA . ASN B 1 217 ? -14.047 -15.891 22.203 1 89.56 217 ASN B CA 1
ATOM 7136 C C . ASN B 1 217 ? -15.531 -15.891 22.547 1 89.56 217 ASN B C 1
ATOM 7138 O O . ASN B 1 217 ? -16.266 -14.984 22.172 1 89.56 217 ASN B O 1
ATOM 7142 N N . ASP B 1 218 ? -15.992 -17 23.094 1 92.25 218 ASP B N 1
ATOM 7143 C CA . ASP B 1 218 ? -17.375 -17.141 23.562 1 92.25 218 ASP B CA 1
ATOM 7144 C C . ASP B 1 218 ? -18.344 -17.109 22.391 1 92.25 218 ASP B C 1
ATOM 7146 O O . ASP B 1 218 ? -19.391 -16.469 22.453 1 92.25 218 ASP B O 1
ATOM 7150 N N . SER B 1 219 ? -17.969 -17.766 21.312 1 95.88 219 SER B N 1
ATOM 7151 C CA . SER B 1 219 ? -18.781 -17.719 20.094 1 95.88 219 SER B CA 1
ATOM 7152 C C . SER B 1 219 ? -20.109 -18.438 20.297 1 95.88 219 SER B C 1
ATOM 7154 O O . SER B 1 219 ? -21.109 -18.078 19.703 1 95.88 219 SER B O 1
ATOM 7156 N N . ALA B 1 220 ? -20.156 -19.469 21.156 1 96.94 220 ALA B N 1
ATOM 7157 C CA . ALA B 1 220 ? -21.438 -20.141 21.438 1 96.94 220 ALA B CA 1
ATOM 7158 C C . ALA B 1 220 ? -22.422 -19.188 22.094 1 96.94 220 ALA B C 1
ATOM 7160 O O . ALA B 1 220 ? -23.609 -19.203 21.766 1 96.94 220 ALA B O 1
ATOM 7161 N N . ARG B 1 221 ? -21.875 -18.406 22.969 1 95.56 221 ARG B N 1
ATOM 7162 C CA . ARG B 1 221 ? -22.688 -17.375 23.625 1 95.56 221 ARG B CA 1
ATOM 7163 C C . ARG B 1 221 ? -23.188 -16.359 22.609 1 95.56 221 ARG B C 1
ATOM 7165 O O . ARG B 1 221 ? -24.344 -15.922 22.672 1 95.56 221 ARG B O 1
ATOM 7172 N N . ALA B 1 222 ? -22.312 -15.984 21.75 1 96.75 222 ALA B N 1
ATOM 7173 C CA . ALA B 1 222 ? -22.672 -15.023 20.703 1 96.75 222 ALA B CA 1
ATOM 7174 C C . ALA B 1 222 ? -23.828 -15.555 19.859 1 96.75 222 ALA B C 1
ATOM 7176 O O . ALA B 1 222 ? -24.781 -14.82 19.578 1 96.75 222 ALA B O 1
ATOM 7177 N N . VAL B 1 223 ? -23.812 -16.812 19.484 1 97.94 223 VAL B N 1
ATOM 7178 C CA . VAL B 1 223 ? -24.812 -17.406 18.609 1 97.94 223 VAL B CA 1
ATOM 7179 C C . VAL B 1 223 ? -26.156 -17.5 19.344 1 97.94 223 VAL B C 1
ATOM 7181 O O . VAL B 1 223 ? -27.203 -17.219 18.75 1 97.94 223 VAL B O 1
ATOM 7184 N N . ARG B 1 224 ? -26.109 -17.875 20.594 1 96.69 224 ARG B N 1
ATOM 7185 C CA . ARG B 1 224 ? -27.328 -17.922 21.391 1 96.69 224 ARG B CA 1
ATOM 7186 C C . ARG B 1 224 ? -27.969 -16.547 21.516 1 96.69 224 ARG B C 1
ATOM 7188 O O . ARG B 1 224 ? -29.188 -16.406 21.453 1 96.69 224 ARG B O 1
ATOM 7195 N N . PHE B 1 225 ? -27.125 -15.609 21.734 1 96.19 225 PHE B N 1
ATOM 7196 C CA . PHE B 1 225 ? -27.609 -14.242 21.859 1 96.19 225 PHE B CA 1
ATOM 7197 C C . PHE B 1 225 ? -28.25 -13.766 20.562 1 96.19 225 PHE B C 1
ATOM 7199 O O . PHE B 1 225 ? -29.297 -13.117 20.578 1 96.19 225 PHE B O 1
ATOM 7206 N N . LEU B 1 226 ? -27.641 -14.07 19.453 1 96.94 226 LEU B N 1
ATOM 7207 C CA . LEU B 1 226 ? -28.188 -13.727 18.141 1 96.94 226 LEU B CA 1
ATOM 7208 C C . LEU B 1 226 ? -29.562 -14.391 17.938 1 96.94 226 LEU B C 1
ATOM 7210 O O . LEU B 1 226 ? -30.469 -13.766 17.406 1 96.94 226 LEU B O 1
ATOM 7214 N N . ASP B 1 227 ? -29.641 -15.609 18.328 1 96.06 227 ASP B N 1
ATOM 7215 C CA . ASP B 1 227 ? -30.906 -16.328 18.219 1 96.06 227 ASP B CA 1
ATOM 7216 C C . ASP B 1 227 ? -32 -15.656 19.062 1 96.06 227 ASP B C 1
ATOM 7218 O O . ASP B 1 227 ? -33.125 -15.508 18.594 1 96.06 227 ASP B O 1
ATOM 7222 N N . ALA B 1 228 ? -31.578 -15.219 20.203 1 94 228 ALA B N 1
ATOM 7223 C CA . ALA B 1 228 ? -32.5 -14.539 21.094 1 94 228 ALA B CA 1
ATOM 7224 C C . ALA B 1 228 ? -32.969 -13.211 20.5 1 94 228 ALA B C 1
ATOM 7226 O O . ALA B 1 228 ? -34.156 -12.883 20.562 1 94 228 ALA B O 1
ATOM 7227 N N . ILE B 1 229 ? -32.062 -12.484 19.969 1 92 229 ILE B N 1
ATOM 7228 C CA . ILE B 1 229 ? -32.375 -11.188 19.375 1 92 229 ILE B CA 1
ATOM 7229 C C . ILE B 1 229 ? -33.312 -11.367 18.188 1 92 229 ILE B C 1
ATOM 7231 O O . ILE B 1 229 ? -34.312 -10.648 18.062 1 92 229 ILE B O 1
ATOM 7235 N N . ALA B 1 230 ? -33.031 -12.32 17.391 1 87.62 230 ALA B N 1
ATOM 7236 C CA . ALA B 1 230 ? -33.812 -12.539 16.172 1 87.62 230 ALA B CA 1
ATOM 7237 C C . ALA B 1 230 ? -35.219 -13.047 16.484 1 87.62 230 ALA B C 1
ATOM 7239 O O . ALA B 1 230 ? -36.188 -12.734 15.781 1 87.62 230 ALA B O 1
ATOM 7240 N N . THR B 1 231 ? -35.312 -13.836 17.469 1 85.25 231 THR B N 1
ATOM 7241 C CA . THR B 1 231 ? -36.594 -14.414 17.859 1 85.25 231 THR B CA 1
ATOM 7242 C C . THR B 1 231 ? -37.469 -13.375 18.562 1 85.25 231 T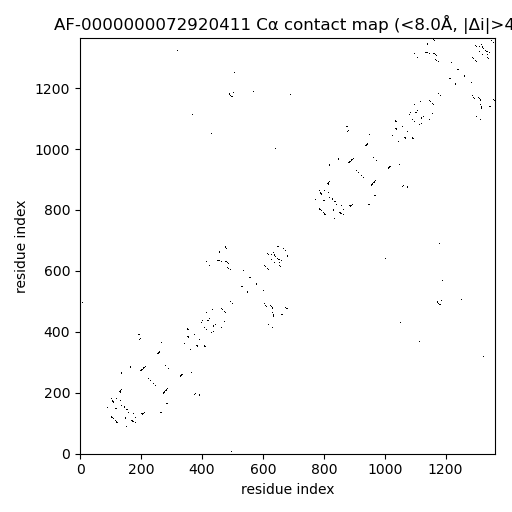HR B C 1
ATOM 7244 O O . THR B 1 231 ? -38.688 -13.352 18.359 1 85.25 231 THR B O 1
ATOM 7247 N N . THR B 1 232 ? -36.812 -12.562 19.406 1 76.19 232 THR B N 1
ATOM 7248 C CA . THR B 1 232 ? -37.531 -11.539 20.141 1 76.19 232 THR B CA 1
ATOM 7249 C C . THR B 1 232 ? -37.906 -10.383 19.219 1 76.19 232 THR B C 1
ATOM 7251 O O . THR B 1 232 ? -38.969 -9.758 19.406 1 76.19 232 THR B O 1
ATOM 7254 N N . GLY B 1 233 ? -37.062 -9.883 18.312 1 62.91 233 GLY B N 1
ATOM 7255 C CA . GLY B 1 233 ? -37.281 -8.766 17.406 1 62.91 233 GLY B CA 1
ATOM 7256 C C . GLY B 1 233 ? -38.469 -8.961 16.5 1 62.91 233 GLY B C 1
ATOM 7257 O O . GLY B 1 233 ? -38.938 -8.016 15.836 1 62.91 233 GLY B O 1
ATOM 7258 N N . GLU B 1 234 ? -38.969 -10.172 16.141 1 59.22 234 GLU B N 1
ATOM 7259 C CA . GLU B 1 234 ? -40.156 -10.359 15.328 1 59.22 234 GLU B CA 1
ATOM 7260 C C . GLU B 1 234 ? -41.344 -9.57 15.891 1 59.22 234 GLU B C 1
ATOM 7262 O O . GLU B 1 234 ? -41.969 -8.797 15.172 1 59.22 234 GLU B O 1
ATOM 7267 N N . PRO B 1 235 ? -42.094 -10.039 16.875 1 51.31 235 PRO B N 1
ATOM 7268 C CA . PRO B 1 235 ? -43.094 -9.086 17.297 1 51.31 235 PRO B CA 1
ATOM 7269 C C . PRO B 1 235 ? -42.531 -7.875 18.016 1 51.31 235 PRO B C 1
ATOM 7271 O O . PRO B 1 235 ? -41.688 -8.031 18.922 1 51.31 235 PRO B O 1
ATOM 7274 N N . PHE B 1 236 ? -42.188 -6.742 17.297 1 51.62 236 PHE B N 1
ATOM 7275 C CA . PHE B 1 236 ? -41.5 -5.48 17.5 1 51.62 236 PHE B CA 1
ATOM 7276 C C . PHE B 1 236 ? -41.688 -4.977 18.922 1 51.62 236 PHE B C 1
ATOM 7278 O O . PHE B 1 236 ? -42.406 -3.992 19.141 1 51.62 236 PHE B O 1
ATOM 7285 N N . ASP B 1 237 ? -41.844 -5.832 19.859 1 59.84 237 ASP B N 1
ATOM 7286 C CA . ASP B 1 237 ? -41.969 -5.117 21.125 1 59.84 237 ASP B CA 1
ATOM 7287 C C . ASP B 1 237 ? -40.625 -4.492 21.516 1 59.84 237 ASP B C 1
ATOM 7289 O O . ASP B 1 237 ? -39.75 -5.18 22.031 1 59.84 237 ASP B O 1
ATOM 7293 N N . SER B 1 238 ? -40.312 -3.303 21.078 1 69.75 238 SER B N 1
ATOM 7294 C CA . SER B 1 238 ? -39.156 -2.404 21.188 1 69.75 238 SER B CA 1
ATOM 7295 C C . SER B 1 238 ? -38.562 -2.422 22.578 1 69.75 238 SER B C 1
ATOM 7297 O O . SER B 1 238 ? -37.344 -2.395 22.75 1 69.75 238 SER B O 1
ATOM 7299 N N . SER B 1 239 ? -39.438 -2.764 23.594 1 79.81 239 SER B N 1
ATOM 7300 C CA . SER B 1 239 ? -38.938 -2.699 24.969 1 79.81 239 SER B CA 1
ATOM 7301 C C . SER B 1 239 ? -38.125 -3.945 25.328 1 79.81 239 SER B C 1
ATOM 7303 O O . SER B 1 239 ? -37.125 -3.859 26.031 1 79.81 239 SER B O 1
ATOM 7305 N N . ASN B 1 240 ? -38.562 -5.09 24.766 1 84.88 240 ASN B N 1
ATOM 7306 C CA . ASN B 1 240 ? -37.875 -6.34 25.078 1 84.88 240 ASN B CA 1
ATOM 7307 C C . ASN B 1 240 ? -36.5 -6.387 24.453 1 84.88 240 ASN B C 1
ATOM 7309 O O . ASN B 1 240 ? -35.562 -6.906 25.062 1 84.88 240 ASN B O 1
ATOM 7313 N N . ILE B 1 241 ? -36.438 -5.812 23.312 1 88.25 241 ILE B N 1
ATOM 7314 C CA . ILE B 1 241 ? -35.125 -5.797 22.641 1 88.25 241 ILE B CA 1
ATOM 7315 C C . ILE B 1 241 ? -34.156 -4.902 23.391 1 88.25 241 ILE B C 1
ATOM 7317 O O . ILE B 1 241 ? -33 -5.238 23.547 1 88.25 241 ILE B O 1
ATOM 7321 N N . SER B 1 242 ? -34.656 -3.83 23.891 1 89.5 242 SER B N 1
ATOM 7322 C CA . SER B 1 242 ? -33.844 -2.91 24.656 1 89.5 242 SER B CA 1
ATOM 7323 C C . SER B 1 242 ? -33.281 -3.58 25.906 1 89.5 242 SER B C 1
ATOM 7325 O O . SER B 1 242 ? -32.125 -3.381 26.266 1 89.5 242 SER B O 1
ATOM 7327 N N . LYS B 1 243 ? -34.156 -4.34 26.516 1 89.94 243 LYS B N 1
ATOM 7328 C CA . LYS B 1 243 ? -33.719 -5.062 27.719 1 89.94 243 LYS B CA 1
ATOM 7329 C C . LYS B 1 243 ? -32.688 -6.121 27.375 1 89.94 243 LYS B C 1
ATOM 7331 O O . LYS B 1 243 ? -31.719 -6.301 28.109 1 89.94 243 LYS B O 1
ATOM 7336 N N . LEU B 1 244 ? -32.938 -6.766 26.312 1 91.19 244 LEU B N 1
ATOM 7337 C CA . LEU B 1 244 ? -32 -7.809 25.891 1 91.19 244 LEU B CA 1
ATOM 7338 C C . LEU B 1 244 ? -30.641 -7.219 25.562 1 91.19 244 LEU B C 1
ATOM 7340 O O . LEU B 1 244 ? -29.609 -7.809 25.906 1 91.19 244 LEU B O 1
ATOM 7344 N N . LEU B 1 245 ? -30.625 -6.086 24.906 1 92.06 245 LEU B N 1
ATOM 7345 C CA . LEU B 1 245 ? -29.375 -5.426 24.547 1 92.06 245 LEU B CA 1
ATOM 7346 C C . LEU B 1 245 ? -28.641 -4.938 25.781 1 92.06 245 LEU B C 1
ATOM 7348 O O . LEU B 1 245 ? -27.422 -5.039 25.875 1 92.06 245 LEU B O 1
ATOM 7352 N N . ALA B 1 246 ? -29.359 -4.438 26.734 1 90.75 246 ALA B N 1
ATOM 7353 C CA . ALA B 1 246 ? -28.75 -3.969 27.969 1 90.75 246 ALA B CA 1
ATOM 7354 C C . ALA B 1 246 ? -28.125 -5.121 28.734 1 90.75 246 ALA B C 1
ATOM 7356 O O . ALA B 1 246 ? -27 -4.992 29.266 1 90.75 246 ALA B O 1
ATOM 7357 N N . VAL B 1 247 ? -28.828 -6.207 28.812 1 90.12 247 VAL B N 1
ATOM 7358 C CA . VAL B 1 247 ? -28.328 -7.391 29.5 1 90.12 247 VAL B CA 1
ATOM 7359 C C . VAL B 1 247 ? -27.109 -7.926 28.766 1 90.12 247 VAL B C 1
ATOM 7361 O O . VAL B 1 247 ? -26.125 -8.328 29.391 1 90.12 247 VAL B O 1
ATOM 7364 N N . GLY B 1 248 ? -27.234 -7.961 27.469 1 91 248 GLY B N 1
ATOM 7365 C CA . GLY B 1 248 ? -26.109 -8.43 26.672 1 91 248 GLY B CA 1
ATOM 7366 C C . GLY B 1 248 ? -24.875 -7.578 26.828 1 91 248 GLY B C 1
ATOM 7367 O O . GLY B 1 248 ? -23.75 -8.094 26.781 1 91 248 GLY B O 1
ATOM 7368 N N . ALA B 1 249 ? -25.047 -6.281 26.953 1 88.56 249 ALA B N 1
ATOM 7369 C CA . ALA B 1 249 ? -23.922 -5.367 27.172 1 88.56 249 ALA B CA 1
ATOM 7370 C C . ALA B 1 249 ? -23.266 -5.617 28.516 1 88.56 249 ALA B C 1
ATOM 7372 O O . ALA B 1 249 ? -22.047 -5.492 28.656 1 88.56 249 ALA B O 1
ATOM 7373 N N . GLU B 1 250 ? -24.031 -6 29.484 1 87.25 250 GLU B N 1
ATOM 7374 C CA . GLU B 1 250 ? -23.547 -6.195 30.844 1 87.25 250 GLU B CA 1
ATOM 7375 C C . GLU B 1 250 ? -22.875 -7.555 31 1 87.25 250 GLU B C 1
ATOM 7377 O O . GLU B 1 250 ? -21.859 -7.672 31.703 1 87.25 250 GLU B O 1
ATOM 7382 N N . ASN B 1 251 ? -23.422 -8.539 30.391 1 89.5 251 ASN B N 1
ATOM 7383 C CA . ASN B 1 251 ? -22.938 -9.891 30.656 1 89.5 251 ASN B CA 1
ATOM 7384 C C . ASN B 1 251 ? -21.875 -10.312 29.641 1 89.5 251 ASN B C 1
ATOM 7386 O O . ASN B 1 251 ? -21.359 -11.43 29.703 1 89.5 251 ASN B O 1
ATOM 7390 N N . GLY B 1 252 ? -21.594 -9.531 28.594 1 88.25 252 GLY B N 1
ATOM 7391 C CA . GLY B 1 252 ? -20.516 -9.82 27.656 1 88.25 252 GLY B CA 1
ATOM 7392 C C . GLY B 1 252 ? -21 -10.445 26.359 1 88.25 252 GLY B C 1
ATOM 7393 O O . GLY B 1 252 ? -20.219 -10.703 25.453 1 88.25 252 GLY B O 1
ATOM 7394 N N . ASP B 1 253 ? -22.312 -10.688 26.234 1 92.69 253 ASP B N 1
ATOM 7395 C CA . ASP B 1 253 ? -22.844 -11.297 25.016 1 92.69 253 ASP B CA 1
ATOM 7396 C C . ASP B 1 253 ? -22.594 -10.414 23.797 1 92.69 253 ASP B C 1
ATOM 7398 O O . ASP B 1 253 ? -22.266 -10.914 22.719 1 92.69 253 ASP B O 1
ATOM 7402 N N . LEU B 1 254 ? -22.75 -9.164 24.031 1 91.88 254 LEU B N 1
ATOM 7403 C CA . LEU B 1 254 ? -22.516 -8.234 22.922 1 91.88 254 LEU B CA 1
ATOM 7404 C C . LEU B 1 254 ? -21.047 -8.266 22.5 1 91.88 254 LEU B C 1
ATOM 7406 O O . LEU B 1 254 ? -20.75 -8.195 21.297 1 91.88 254 LEU B O 1
ATOM 7410 N N . LEU B 1 255 ? -20.219 -8.359 23.422 1 88.5 255 LEU B N 1
ATOM 7411 C CA . LEU B 1 255 ? -18.797 -8.438 23.125 1 88.5 255 LEU B CA 1
ATOM 7412 C C . LEU B 1 255 ? -18.469 -9.719 22.375 1 88.5 255 LEU B C 1
ATOM 7414 O O . LEU B 1 255 ? -17.594 -9.727 21.5 1 88.5 255 LEU B O 1
ATOM 7418 N N . ALA B 1 256 ? -19.109 -10.742 22.719 1 92.38 256 ALA B N 1
ATOM 7419 C CA . ALA B 1 256 ? -18.922 -12.016 22.016 1 92.38 256 ALA B CA 1
ATOM 7420 C C . ALA B 1 256 ? -19.359 -11.898 20.562 1 92.38 256 ALA B C 1
ATOM 7422 O O . ALA B 1 256 ? -18.703 -12.461 19.672 1 92.38 256 ALA B O 1
ATOM 7423 N N . VAL B 1 257 ? -20.391 -11.156 20.328 1 94.81 257 VAL B N 1
ATOM 7424 C CA . VAL B 1 257 ? -20.859 -10.953 18.969 1 94.81 257 VAL B CA 1
ATOM 7425 C C . VAL B 1 257 ? -19.859 -10.102 18.188 1 94.81 257 VAL B C 1
ATOM 7427 O O . VAL B 1 257 ? -19.625 -10.328 17 1 94.81 257 VAL B O 1
ATOM 7430 N N . VAL B 1 258 ? -19.328 -9.102 18.875 1 91.5 258 VAL B N 1
ATOM 7431 C CA . VAL B 1 258 ? -18.297 -8.273 18.25 1 91.5 258 VAL B CA 1
ATOM 7432 C C . VAL B 1 258 ? -17.156 -9.156 17.734 1 91.5 258 VAL B C 1
ATOM 7434 O O . VAL B 1 258 ? -16.703 -9 16.609 1 91.5 258 VAL B O 1
ATOM 7437 N N . SER B 1 259 ? -16.75 -10.086 18.531 1 91.06 259 SER B N 1
ATOM 7438 C CA . SER B 1 259 ? -15.672 -10.992 18.156 1 91.06 259 SER B CA 1
ATOM 7439 C C . SER B 1 259 ? -16.078 -11.891 16.984 1 91.06 259 SER B C 1
ATOM 7441 O O . SER B 1 259 ? -15.289 -12.156 16.078 1 91.06 259 SER B O 1
ATOM 7443 N N . LEU B 1 260 ? -17.234 -12.352 17.047 1 95.19 260 LEU B N 1
ATOM 7444 C CA . LEU B 1 260 ? -17.75 -13.227 16 1 95.19 260 LEU B CA 1
ATOM 7445 C C . LEU B 1 260 ? -17.828 -12.492 14.664 1 95.19 260 LEU B C 1
ATOM 7447 O O . LEU B 1 260 ? -17.438 -13.031 13.633 1 95.19 260 LEU B O 1
ATOM 7451 N N . PHE B 1 261 ? -18.328 -11.234 14.711 1 94.94 261 PHE B N 1
ATOM 7452 C CA . PHE B 1 261 ? -18.5 -10.43 13.508 1 94.94 261 PHE B CA 1
ATOM 7453 C C . PHE B 1 261 ? -17.156 -9.922 13 1 94.94 261 PHE B C 1
ATOM 7455 O O . PHE B 1 261 ? -17.047 -9.461 11.867 1 94.94 261 PHE B O 1
ATOM 7462 N N . GLY B 1 262 ? -16.156 -10.047 13.805 1 90.75 262 GLY B N 1
ATOM 7463 C CA . GLY B 1 262 ? -14.828 -9.602 13.43 1 90.75 262 GLY B CA 1
ATOM 7464 C C . GLY B 1 262 ? -13.984 -10.703 12.805 1 90.75 262 GLY B C 1
ATOM 7465 O O . GLY B 1 262 ? -12.844 -10.469 12.406 1 90.75 262 GLY B O 1
ATOM 7466 N N . ARG B 1 263 ? -14.539 -11.852 12.602 1 92.44 263 ARG B N 1
ATOM 7467 C CA . ARG B 1 263 ? -13.789 -12.984 12.078 1 92.44 263 ARG B CA 1
ATOM 7468 C C . ARG B 1 263 ? -13.445 -12.773 10.602 1 92.44 263 ARG B C 1
ATOM 7470 O O . ARG B 1 263 ? -14.102 -12 9.914 1 92.44 263 ARG B O 1
ATOM 7477 N N . GLU B 1 264 ? -12.477 -13.539 10.133 1 90.44 264 GLU B N 1
ATOM 7478 C CA . GLU B 1 264 ? -11.883 -13.367 8.812 1 90.44 264 GLU B CA 1
ATOM 7479 C C . GLU B 1 264 ? -12.891 -13.688 7.711 1 90.44 264 GLU B C 1
ATOM 7481 O O . GLU B 1 264 ? -12.836 -13.109 6.625 1 90.44 264 GLU B O 1
ATOM 7486 N N . TYR B 1 265 ? -13.844 -14.57 8.016 1 95.38 265 TYR B N 1
ATOM 7487 C CA . TYR B 1 265 ? -14.812 -15.023 7.027 1 95.38 265 TYR B CA 1
ATOM 7488 C C . TYR B 1 265 ? -15.484 -13.844 6.344 1 95.38 265 TYR B C 1
ATOM 7490 O O . TYR B 1 265 ? -15.641 -13.828 5.121 1 95.38 265 TYR B O 1
ATOM 7498 N N . TRP B 1 266 ? -15.773 -12.859 7.105 1 95.75 266 TRP B N 1
ATOM 7499 C CA . TRP B 1 266 ? -16.625 -11.766 6.645 1 95.75 266 TRP B CA 1
ATOM 7500 C C . TRP B 1 266 ? -15.867 -10.852 5.688 1 95.75 266 TRP B C 1
ATOM 7502 O O . TRP B 1 266 ? -16.484 -10.07 4.953 1 95.75 266 TRP B O 1
ATOM 7512 N N . ARG B 1 267 ? -14.57 -10.977 5.605 1 92.31 267 ARG B N 1
ATOM 7513 C CA . ARG B 1 267 ? -13.758 -10.047 4.824 1 92.31 267 ARG B CA 1
ATOM 7514 C C . ARG B 1 267 ? -13.383 -10.648 3.477 1 92.31 267 ARG B C 1
ATOM 7516 O O . ARG B 1 267 ? -12.883 -9.953 2.594 1 92.31 267 ARG B O 1
ATOM 7523 N N . ARG B 1 268 ? -13.703 -11.82 3.25 1 93.88 268 ARG B N 1
ATOM 7524 C CA . ARG B 1 268 ? -13.273 -12.516 2.043 1 93.88 268 ARG B CA 1
ATOM 7525 C C . ARG B 1 268 ? -14.195 -12.203 0.87 1 93.88 268 ARG B C 1
ATOM 7527 O O . ARG B 1 268 ? -15.414 -12.109 1.038 1 93.88 268 ARG B O 1
ATOM 7534 N N . LEU B 1 269 ? -13.617 -12.094 -0.288 1 96.5 269 LEU B N 1
ATOM 7535 C CA . LEU B 1 269 ? -14.367 -11.695 -1.475 1 96.5 269 LEU B CA 1
ATOM 7536 C C . LEU B 1 269 ? -15.234 -12.844 -1.976 1 96.5 269 LEU B C 1
ATOM 7538 O O . LEU B 1 269 ? -16.391 -12.633 -2.344 1 96.5 269 LEU B O 1
ATOM 7542 N N . TRP B 1 270 ? -14.75 -14.102 -2.012 1 96.62 270 TRP B N 1
ATOM 7543 C CA . TRP B 1 270 ? -15.445 -15.25 -2.586 1 96.62 270 TRP B CA 1
ATOM 7544 C C . TRP B 1 270 ? -16.766 -15.5 -1.862 1 96.62 270 TRP B C 1
ATOM 7546 O O . TRP B 1 270 ? -17.734 -15.969 -2.467 1 96.62 270 TRP B O 1
ATOM 7556 N N . VAL B 1 271 ? -16.812 -15.156 -0.646 1 96.88 271 VAL B N 1
ATOM 7557 C CA . VAL B 1 271 ? -18 -15.445 0.157 1 96.88 271 VAL B CA 1
ATOM 7558 C C . VAL B 1 271 ? -19.188 -14.641 -0.366 1 96.88 271 VAL B C 1
ATOM 7560 O O . VAL B 1 271 ? -20.344 -15.07 -0.256 1 96.88 271 VAL B O 1
ATOM 7563 N N . VAL B 1 272 ? -18.906 -13.516 -0.989 1 96.81 272 VAL B N 1
ATOM 7564 C CA . VAL B 1 272 ? -19.953 -12.648 -1.5 1 96.81 272 VAL B CA 1
ATOM 7565 C C . VAL B 1 272 ? -20.797 -13.406 -2.527 1 96.81 272 VAL B C 1
ATOM 7567 O O . VAL B 1 272 ? -22.031 -13.453 -2.424 1 96.81 272 VAL B O 1
ATOM 7570 N N . GLN B 1 273 ? -20.172 -14.047 -3.482 1 96 273 GLN B N 1
ATOM 7571 C CA . GLN B 1 273 ? -20.938 -14.75 -4.504 1 96 273 GLN B CA 1
ATOM 7572 C C . GLN B 1 273 ? -21.469 -16.078 -3.971 1 96 273 GLN B C 1
ATOM 7574 O O . GLN B 1 273 ? -22.531 -16.547 -4.41 1 96 273 GLN B O 1
ATOM 7579 N N . GLU B 1 274 ? -20.797 -16.703 -2.996 1 97.56 274 GLU B N 1
ATOM 7580 C CA . GLU B 1 274 ? -21.266 -17.938 -2.393 1 97.56 274 GLU B CA 1
ATOM 7581 C C . GLU B 1 274 ? -22.609 -17.75 -1.676 1 97.56 274 GLU B C 1
ATOM 7583 O O . GLU B 1 274 ? -23.531 -18.531 -1.847 1 97.56 274 GLU B O 1
ATOM 7588 N N . VAL B 1 275 ? -22.641 -16.641 -0.948 1 96.88 275 VAL B N 1
ATOM 7589 C CA . VAL B 1 275 ? -23.859 -16.328 -0.203 1 96.88 275 VAL B CA 1
ATOM 7590 C C . VAL B 1 275 ? -24.938 -15.836 -1.164 1 96.88 275 VAL B C 1
ATOM 7592 O O . VAL B 1 275 ? -26.109 -16.203 -1.032 1 96.88 275 VAL B O 1
ATOM 7595 N N . PHE B 1 276 ? -24.562 -15.047 -2.154 1 95.5 276 PHE B N 1
ATOM 7596 C CA . PHE B 1 276 ? -25.484 -14.461 -3.119 1 95.5 276 PHE B CA 1
ATOM 7597 C C . PHE B 1 276 ? -26.234 -15.547 -3.885 1 95.5 276 PHE B C 1
ATOM 7599 O O . PHE B 1 276 ? -27.422 -15.406 -4.16 1 95.5 276 PHE B O 1
ATOM 7606 N N . ASN B 1 277 ? -25.594 -16.672 -4.203 1 95.88 277 ASN B N 1
ATOM 7607 C CA . ASN B 1 277 ? -26.156 -17.703 -5.074 1 95.88 277 ASN B CA 1
ATOM 7608 C C . ASN B 1 277 ? -26.844 -18.797 -4.27 1 95.88 277 ASN B C 1
ATOM 7610 O O . ASN B 1 277 ? -27.516 -19.656 -4.836 1 95.88 277 ASN B O 1
ATOM 7614 N N . ALA B 1 278 ? -26.719 -18.734 -3.006 1 97 278 ALA B N 1
ATOM 7615 C CA . ALA B 1 278 ? -27.219 -19.828 -2.156 1 97 278 ALA B CA 1
ATOM 7616 C C . ALA B 1 278 ? -28.734 -19.797 -2.043 1 97 278 ALA B C 1
ATOM 7618 O O . ALA B 1 278 ? -29.328 -18.719 -1.938 1 97 278 ALA B O 1
ATOM 7619 N N . LYS B 1 279 ? -29.359 -20.984 -2.018 1 96 279 LYS B N 1
ATOM 7620 C CA . LYS B 1 279 ? -30.797 -21.109 -1.785 1 96 279 LYS B CA 1
ATOM 7621 C C . LYS B 1 279 ? -31.109 -21.031 -0.295 1 96 279 LYS B C 1
ATOM 7623 O O . LYS B 1 279 ? -32 -20.297 0.117 1 96 279 LYS B O 1
ATOM 7628 N N . ARG B 1 280 ? -30.438 -21.828 0.389 1 97.06 280 ARG B N 1
ATOM 7629 C CA . ARG B 1 280 ? -30.547 -21.906 1.842 1 97.06 280 ARG B CA 1
ATOM 7630 C C . ARG B 1 280 ? -29.172 -21.922 2.488 1 97.06 280 ARG B C 1
ATOM 7632 O O . ARG B 1 280 ? -28.234 -22.547 1.97 1 97.06 280 ARG B O 1
ATOM 7639 N N . ILE B 1 281 ? -29.125 -21.156 3.572 1 98.31 281 ILE B N 1
ATOM 7640 C CA . ILE B 1 281 ? -27.812 -21.062 4.195 1 98.31 281 ILE B CA 1
ATOM 7641 C C . ILE B 1 281 ? -27.906 -21.391 5.684 1 98.31 281 ILE B C 1
ATOM 7643 O O . ILE B 1 281 ? -28.781 -20.875 6.383 1 98.31 281 ILE B O 1
ATOM 7647 N N . MET B 1 282 ? -27.125 -22.312 6.098 1 98.25 282 MET B N 1
ATOM 7648 C CA . MET B 1 282 ? -26.938 -22.609 7.516 1 98.25 282 MET B CA 1
ATOM 7649 C C . MET B 1 282 ? -25.547 -22.203 7.969 1 98.25 282 MET B C 1
ATOM 7651 O O . MET B 1 282 ? -24.547 -22.516 7.312 1 98.25 282 MET B O 1
ATOM 7655 N N . VAL B 1 283 ? -25.469 -21.438 9.102 1 98.56 283 VAL B N 1
ATOM 7656 C CA . VAL B 1 283 ? -24.188 -20.969 9.609 1 98.56 283 VAL B CA 1
ATOM 7657 C C . VAL B 1 283 ? -23.719 -21.859 10.758 1 98.56 283 VAL B C 1
ATOM 7659 O O . VAL B 1 283 ? -24.453 -22.062 11.727 1 98.56 283 VAL B O 1
ATOM 7662 N N . HIS B 1 284 ? -22.547 -22.391 10.578 1 98.38 284 HIS B N 1
ATOM 7663 C CA . HIS B 1 284 ? -21.938 -23.25 11.586 1 98.38 284 HIS B CA 1
ATOM 7664 C C . HIS B 1 284 ? -20.781 -22.547 12.289 1 98.38 284 HIS B C 1
ATOM 7666 O O . HIS B 1 284 ? -19.984 -21.859 11.648 1 98.38 284 HIS B O 1
ATOM 7672 N N . CYS B 1 285 ? -20.656 -22.672 13.602 1 97.88 285 CYS B N 1
ATOM 7673 C CA . CYS B 1 285 ? -19.562 -22.172 14.43 1 97.88 285 CYS B CA 1
ATOM 7674 C C . CYS B 1 285 ? -19.328 -23.078 15.633 1 97.88 285 CYS B C 1
ATOM 7676 O O . CYS B 1 285 ? -20.156 -23.109 16.547 1 97.88 285 CYS B O 1
ATOM 7678 N N . GLY B 1 286 ? -18.203 -23.703 15.625 1 96.12 286 GLY B N 1
ATOM 7679 C CA . GLY B 1 286 ? -18.047 -24.734 16.641 1 96.12 286 GLY B CA 1
ATOM 7680 C C . GLY B 1 286 ? -19.141 -25.797 16.578 1 96.12 286 GLY B C 1
ATOM 7681 O O . GLY B 1 286 ? -19.375 -26.391 15.531 1 96.12 286 GLY B O 1
ATOM 7682 N N . SER B 1 287 ? -19.781 -25.938 17.703 1 94.62 287 SER B N 1
ATOM 7683 C CA . SER B 1 287 ? -20.844 -26.938 17.766 1 94.62 287 SER B CA 1
ATOM 7684 C C . SER B 1 287 ? -22.203 -26.312 17.531 1 94.62 287 SER B C 1
ATOM 7686 O O . SER B 1 287 ? -23.219 -27.016 17.453 1 94.62 287 SER B O 1
ATOM 7688 N N . THR B 1 288 ? -22.188 -25.031 17.297 1 96.81 288 THR B N 1
ATOM 7689 C CA . THR B 1 288 ? -23.469 -24.344 17.141 1 96.81 288 THR B CA 1
ATOM 7690 C C . THR B 1 288 ? -23.844 -24.203 15.672 1 96.81 288 THR B C 1
ATOM 7692 O O . THR B 1 288 ? -22.969 -24.25 14.797 1 96.81 288 THR B O 1
ATOM 7695 N N . ARG B 1 289 ? -25.141 -24.156 15.445 1 96.75 289 ARG B N 1
ATOM 7696 C CA . ARG B 1 289 ? -25.703 -23.906 14.117 1 96.75 289 ARG B CA 1
ATOM 7697 C C . ARG B 1 289 ? -26.891 -22.953 14.195 1 96.75 289 ARG B C 1
ATOM 7699 O O . ARG B 1 289 ? -27.688 -23.031 15.125 1 96.75 289 ARG B O 1
ATOM 7706 N N . LEU B 1 290 ? -26.906 -21.984 13.352 1 97.88 290 LEU B N 1
ATOM 7707 C CA . LEU B 1 290 ? -27.984 -21 13.305 1 97.88 290 LEU B CA 1
ATOM 7708 C C . LEU B 1 290 ? -28.25 -20.547 11.875 1 97.88 290 LEU B C 1
ATOM 7710 O O . LEU B 1 290 ? -27.297 -20.344 11.102 1 97.88 290 LEU B O 1
ATOM 7714 N N . GLU B 1 291 ? -29.484 -20.375 11.539 1 97.5 291 GLU B N 1
ATOM 7715 C CA . GLU B 1 291 ? -29.859 -20 10.188 1 97.5 291 GLU B CA 1
ATOM 7716 C C . GLU B 1 291 ? -29.312 -18.609 9.836 1 97.5 291 GLU B C 1
ATOM 7718 O O . GLU B 1 291 ? -29.297 -17.719 10.68 1 97.5 291 GLU B O 1
ATOM 7723 N N . TRP B 1 292 ? -29.016 -18.422 8.609 1 97.38 292 TRP B N 1
ATOM 7724 C CA . TRP B 1 292 ? -28.453 -17.188 8.078 1 97.38 292 TRP B CA 1
ATOM 7725 C C . TRP B 1 292 ? -29.391 -16 8.312 1 97.38 292 TRP B C 1
ATOM 7727 O O . TRP B 1 292 ? -28.938 -14.906 8.656 1 97.38 292 TRP B O 1
ATOM 7737 N N . LYS B 1 293 ? -30.672 -16.203 8.203 1 95.12 293 LYS B N 1
ATOM 7738 C CA . LYS B 1 293 ? -31.656 -15.141 8.336 1 95.12 293 LYS B CA 1
ATOM 7739 C C . LYS B 1 293 ? -31.609 -14.516 9.727 1 95.12 293 LYS B C 1
ATOM 7741 O O . LYS B 1 293 ? -31.844 -13.32 9.883 1 95.12 293 LYS B O 1
ATOM 7746 N N . LYS B 1 294 ? -31.281 -15.32 10.695 1 96.12 294 LYS B N 1
ATOM 7747 C CA . LYS B 1 294 ? -31.219 -14.82 12.062 1 96.12 294 LYS B CA 1
ATOM 7748 C C . LYS B 1 294 ? -30 -13.922 12.258 1 96.12 294 LYS B C 1
ATOM 7750 O O . LYS B 1 294 ? -30.062 -12.938 13 1 96.12 294 LYS B O 1
ATOM 7755 N N . TYR B 1 295 ? -28.891 -14.266 11.648 1 97.19 295 TYR B N 1
ATOM 7756 C CA . TYR B 1 295 ? -27.719 -13.391 11.656 1 97.19 295 TYR B CA 1
ATOM 7757 C C . TYR B 1 295 ? -28.047 -12.039 11.031 1 97.19 295 TYR B C 1
ATOM 7759 O O . TYR B 1 295 ? -27.688 -10.992 11.578 1 97.19 295 TYR B O 1
ATOM 7767 N N . GLN B 1 296 ? -28.734 -12.047 9.906 1 95.31 296 GLN B N 1
ATOM 7768 C CA . GLN B 1 296 ? -29.078 -10.836 9.172 1 95.31 296 GLN B CA 1
ATOM 7769 C C . GLN B 1 296 ? -30.031 -9.953 9.984 1 95.31 296 GLN B C 1
ATOM 7771 O O . GLN B 1 296 ? -29.828 -8.742 10.07 1 95.31 296 GLN B O 1
ATOM 7776 N N . SER B 1 297 ? -31 -10.633 10.57 1 94.12 297 SER B N 1
ATOM 7777 C CA . SER B 1 297 ? -31.984 -9.906 11.359 1 94.12 297 SER B CA 1
ATOM 7778 C C . SER B 1 297 ? -31.344 -9.211 12.547 1 94.12 297 SER B C 1
ATOM 7780 O O . SER B 1 297 ? -31.672 -8.055 12.852 1 94.12 297 SER B O 1
ATOM 7782 N N . ALA B 1 298 ? -30.5 -9.93 13.188 1 94.25 298 ALA B N 1
ATOM 7783 C CA . ALA B 1 298 ? -29.797 -9.344 14.328 1 94.25 298 ALA B CA 1
ATOM 7784 C C . ALA B 1 298 ? -28.953 -8.148 13.891 1 94.25 298 ALA B C 1
ATOM 7786 O O . ALA B 1 298 ? -28.922 -7.125 14.578 1 94.25 298 ALA B O 1
ATOM 7787 N N . SER B 1 299 ? -28.266 -8.281 12.812 1 93.94 299 SER B N 1
ATOM 7788 C CA . SER B 1 299 ? -27.406 -7.219 12.289 1 93.94 299 SER B CA 1
ATOM 7789 C C . SER B 1 299 ? -28.219 -5.965 11.977 1 93.94 299 SER B C 1
ATOM 7791 O O . SER B 1 299 ? -27.781 -4.852 12.281 1 93.94 299 SER B O 1
ATOM 7793 N N . VAL B 1 300 ? -29.375 -6.117 11.383 1 93.06 300 VAL B N 1
ATOM 7794 C CA . VAL B 1 300 ? -30.266 -5.004 11.07 1 93.06 300 VAL B CA 1
ATOM 7795 C C . VAL B 1 300 ? -30.719 -4.316 12.359 1 93.06 300 VAL B C 1
ATOM 7797 O O . VAL B 1 300 ? -30.766 -3.086 12.43 1 93.06 300 VAL B O 1
ATOM 7800 N N . LEU B 1 301 ? -31 -5.133 13.328 1 92.44 301 LEU B N 1
ATOM 7801 C CA . LEU B 1 301 ? -31.453 -4.605 14.609 1 92.44 301 LEU B CA 1
ATOM 7802 C C . LEU B 1 301 ? -30.359 -3.783 15.281 1 92.44 301 LEU B C 1
ATOM 7804 O O . LEU B 1 301 ? -30.641 -2.754 15.898 1 92.44 301 LEU B O 1
ATOM 7808 N N . PHE B 1 302 ? -29.094 -4.277 15.25 1 93.25 302 PHE B N 1
ATOM 7809 C CA . PHE B 1 302 ? -27.984 -3.52 15.797 1 93.25 302 PHE B CA 1
ATOM 7810 C C . PHE B 1 302 ? -27.875 -2.146 15.148 1 93.25 302 PHE B C 1
ATOM 7812 O O . PHE B 1 302 ? -27.609 -1.151 15.82 1 93.25 302 PHE B O 1
ATOM 7819 N N . SER B 1 303 ? -28.062 -2.111 13.836 1 92.44 303 SER B N 1
ATOM 7820 C CA . SER B 1 303 ? -28 -0.853 13.102 1 92.44 303 SER B CA 1
ATOM 7821 C C . SER B 1 303 ? -29.141 0.085 13.508 1 92.44 303 SER B C 1
ATOM 7823 O O . SER B 1 303 ? -28.922 1.288 13.664 1 92.44 303 SER B O 1
ATOM 7825 N N . GLN B 1 304 ? -30.312 -0.453 13.758 1 90.69 304 GLN B N 1
ATOM 7826 C CA . GLN B 1 304 ? -31.5 0.329 14.109 1 90.69 304 GLN B CA 1
ATOM 7827 C C . GLN B 1 304 ? -31.406 0.863 15.539 1 90.69 304 GLN B C 1
ATOM 7829 O O . GLN B 1 304 ? -31.922 1.938 15.836 1 90.69 304 GLN B O 1
ATOM 7834 N N . ARG B 1 305 ? -30.734 0.093 16.359 1 91.69 305 ARG B N 1
ATOM 7835 C CA . ARG B 1 305 ? -30.656 0.439 17.781 1 91.69 305 ARG B CA 1
ATOM 7836 C C . ARG B 1 305 ? -29.234 0.854 18.156 1 91.69 305 ARG B C 1
ATOM 7838 O O . ARG B 1 305 ? -28.734 0.47 19.219 1 91.69 305 ARG B O 1
ATOM 7845 N N . ARG B 1 306 ? -28.594 1.513 17.297 1 89.69 306 ARG B N 1
ATOM 7846 C CA . ARG B 1 306 ? -27.203 1.92 17.469 1 89.69 306 ARG B CA 1
ATOM 7847 C C . ARG B 1 306 ? -27 2.654 18.781 1 89.69 306 ARG B C 1
ATOM 7849 O O . ARG B 1 306 ? -26 2.453 19.469 1 89.69 306 ARG B O 1
ATOM 7856 N N . GLY B 1 307 ? -27.891 3.492 19.234 1 86.5 307 GLY B N 1
ATOM 7857 C CA . GLY B 1 307 ? -27.797 4.312 20.422 1 86.5 307 GLY B CA 1
ATOM 7858 C C . GLY B 1 307 ? -27.844 3.506 21.719 1 86.5 307 GLY B C 1
ATOM 7859 O O . GLY B 1 307 ? -27.453 3.996 22.766 1 86.5 307 GLY B O 1
ATOM 7860 N N . GLU B 1 308 ? -28.25 2.271 21.562 1 88.75 308 GLU B N 1
ATOM 7861 C CA . GLU B 1 308 ? -28.422 1.433 22.734 1 88.75 308 GLU B CA 1
ATOM 7862 C C . GLU B 1 308 ? -27.234 0.485 22.922 1 88.75 308 GLU B C 1
ATOM 7864 O O . GLU B 1 308 ? -27.156 -0.242 23.906 1 88.75 308 GLU B O 1
ATOM 7869 N N . LEU B 1 309 ? -26.422 0.484 21.938 1 88.94 309 LEU B N 1
ATOM 7870 C CA . LEU B 1 309 ? -25.25 -0.366 22.016 1 88.94 309 LEU B CA 1
ATOM 7871 C C . LEU B 1 309 ? -24.156 0.288 22.859 1 88.94 309 LEU B C 1
ATOM 7873 O O . LEU B 1 309 ? -23.297 0.996 22.344 1 88.94 309 LEU B O 1
ATOM 7877 N N . ILE B 1 310 ? -24.281 0.216 24.172 1 77.88 310 ILE B N 1
ATOM 7878 C CA . ILE B 1 310 ? -23.406 0.893 25.125 1 77.88 310 ILE B CA 1
ATOM 7879 C C . ILE B 1 310 ? -22.391 -0.102 25.688 1 77.88 310 ILE B C 1
ATOM 7881 O O . ILE B 1 310 ? -22.781 -1.144 26.234 1 77.88 310 ILE B O 1
ATOM 7885 N N . PHE B 1 311 ? -21.281 0.057 25.344 1 75.31 311 PHE B N 1
ATOM 7886 C CA . PHE B 1 311 ? -20.219 -0.761 25.922 1 75.31 311 PHE B CA 1
ATOM 7887 C C . PHE B 1 311 ? -19.547 -0.036 27.078 1 75.31 311 PHE B C 1
ATOM 7889 O O . PHE B 1 311 ? -19.266 1.161 27 1 75.31 311 PHE B O 1
ATOM 7896 N N . ASN B 1 312 ? -19.938 -0.265 28.391 1 58.84 312 ASN B N 1
ATOM 7897 C CA . ASN B 1 312 ? -19.391 0.376 29.578 1 58.84 312 ASN B CA 1
ATOM 7898 C C . ASN B 1 312 ? -17.859 0.326 29.578 1 58.84 312 ASN B C 1
ATOM 7900 O O . ASN B 1 312 ? -17.266 -0.664 29.141 1 58.84 312 ASN B O 1
ATOM 7904 N N . ASN B 1 313 ? -17.344 1.594 29.688 1 51.84 313 ASN B N 1
ATOM 7905 C CA . ASN B 1 313 ? -15.938 1.938 29.75 1 51.84 313 ASN B CA 1
ATOM 7906 C C . ASN B 1 313 ? -15.164 0.948 30.625 1 51.84 313 ASN B C 1
ATOM 7908 O O . ASN B 1 313 ? -13.93 0.897 30.562 1 51.84 313 ASN B O 1
ATOM 7912 N N . LYS B 1 314 ? -15.906 0.521 31.734 1 46.41 314 LYS B N 1
ATOM 7913 C CA . LYS B 1 314 ? -15.125 -0.403 32.562 1 46.41 314 LYS B CA 1
ATOM 7914 C C . LYS B 1 314 ? -14.578 -1.554 31.719 1 46.41 314 LYS B C 1
ATOM 7916 O O . LYS B 1 314 ? -13.625 -2.223 32.125 1 46.41 314 LYS B O 1
ATOM 7921 N N . ASP B 1 315 ? -15.398 -1.791 30.953 1 44.47 315 ASP B N 1
ATOM 7922 C CA . ASP B 1 315 ? -15.016 -2.836 30 1 44.47 315 ASP B CA 1
ATOM 7923 C C . ASP B 1 315 ? -14.016 -2.311 28.969 1 44.47 315 ASP B C 1
ATOM 7925 O O . ASP B 1 315 ? -13.594 -3.043 28.078 1 44.47 315 ASP B O 1
ATOM 7929 N N . LYS B 1 316 ? -14.172 -0.971 28.812 1 43.34 316 LYS B N 1
ATOM 7930 C CA . LYS B 1 316 ? -13.273 -0.224 27.938 1 43.34 316 LYS B CA 1
ATOM 7931 C C . LYS B 1 316 ? -11.812 -0.542 28.234 1 43.34 316 LYS B C 1
ATOM 7933 O O . LYS B 1 316 ? -10.906 0.112 27.719 1 43.34 316 LYS B O 1
ATOM 7938 N N . LEU B 1 317 ? -11.695 -0.92 29.547 1 39.06 317 LEU B N 1
ATOM 7939 C CA . LEU B 1 317 ? -10.305 -1.345 29.578 1 39.06 317 LEU B CA 1
ATOM 7940 C C . LEU B 1 317 ? -9.898 -1.96 28.234 1 39.06 317 LEU B C 1
ATOM 7942 O O . LEU B 1 317 ? -10.758 -2.342 27.438 1 39.06 317 LEU B O 1
ATOM 7946 N N . LYS B 1 318 ? -8.742 -2.711 28.328 1 41.5 318 LYS B N 1
ATOM 7947 C CA . LYS B 1 318 ? -7.539 -3.057 27.578 1 41.5 318 LYS B CA 1
ATOM 7948 C C . LYS B 1 318 ? -7.887 -3.838 26.312 1 41.5 318 LYS B C 1
ATOM 7950 O O . LYS B 1 318 ? -6.992 -4.305 25.609 1 41.5 318 LYS B O 1
ATOM 7955 N N . ARG B 1 319 ? -9.242 -4.488 26.516 1 41.5 319 ARG B N 1
ATOM 7956 C CA . ARG B 1 319 ? -9.117 -5.465 25.438 1 41.5 319 ARG B CA 1
ATOM 7957 C C . ARG B 1 319 ? -9.477 -4.84 24.094 1 41.5 319 ARG B C 1
ATOM 7959 O O . ARG B 1 319 ? -10.656 -4.699 23.766 1 41.5 319 ARG B O 1
ATOM 7966 N N . ARG B 1 320 ? -8.898 -3.682 23.812 1 45.91 320 ARG B N 1
ATOM 7967 C CA . ARG B 1 320 ? -9.141 -3.24 22.438 1 45.91 320 ARG B CA 1
ATOM 7968 C C . ARG B 1 320 ? -9.195 -4.426 21.484 1 45.91 320 ARG B C 1
ATOM 7970 O O . ARG B 1 320 ? -8.25 -5.215 21.422 1 45.91 320 ARG B O 1
ATOM 7977 N N . LEU B 1 321 ? -10.406 -5.148 21.469 1 46.53 321 LEU B N 1
ATOM 7978 C CA . LEU B 1 321 ? -10.469 -6.164 20.422 1 46.53 321 LEU B CA 1
ATOM 7979 C C . LEU B 1 321 ? -9.57 -5.797 19.25 1 46.53 321 LEU B C 1
ATOM 7981 O O . LEU B 1 321 ? -9.273 -4.621 19.031 1 46.53 321 LEU B O 1
ATOM 7985 N N . VAL B 1 322 ? -8.984 -6.785 18.734 1 45.41 322 VAL B N 1
ATOM 7986 C CA . VAL B 1 322 ? -8.211 -6.754 17.5 1 45.41 322 VAL B CA 1
ATOM 7987 C C . VAL B 1 322 ? -8.867 -5.789 16.516 1 45.41 322 VAL B C 1
ATOM 7989 O O . VAL B 1 322 ? -10 -6.008 16.078 1 45.41 322 VAL B O 1
ATOM 7992 N N . THR B 1 323 ? -8.828 -4.457 16.828 1 44.69 323 THR B N 1
ATOM 7993 C CA . THR B 1 323 ? -9.281 -3.539 15.789 1 44.69 323 THR B CA 1
ATOM 7994 C C . THR B 1 323 ? -9 -4.105 14.398 1 44.69 323 THR B C 1
ATOM 7996 O O . THR B 1 323 ? -7.918 -4.641 14.148 1 44.69 323 THR B O 1
ATOM 7999 N N . SER B 1 324 ? -10.047 -4.594 13.773 1 50.94 324 SER B N 1
ATOM 8000 C CA . SER B 1 324 ? -9.969 -4.875 12.344 1 50.94 324 SER B CA 1
ATOM 8001 C C . SER B 1 324 ? -8.984 -3.941 11.648 1 50.94 324 SER B C 1
ATOM 8003 O O . SER B 1 324 ? -8.719 -2.84 12.141 1 50.94 324 SER B O 1
ATOM 8005 N N . PRO B 1 325 ? -8.148 -4.441 10.891 1 51 325 PRO B N 1
ATOM 8006 C CA . PRO B 1 325 ? -7.344 -3.527 10.078 1 51 325 PRO B CA 1
ATOM 8007 C C . PRO B 1 325 ? -8.07 -2.219 9.773 1 51 325 PRO B C 1
ATOM 8009 O O . PRO B 1 325 ? -7.426 -1.184 9.578 1 51 325 PRO B O 1
ATOM 8012 N N . ASP B 1 326 ? -9.469 -2.326 9.914 1 55.66 326 ASP B N 1
ATOM 8013 C CA . ASP B 1 326 ? -10.234 -1.142 9.523 1 55.66 326 ASP B CA 1
ATOM 8014 C C . ASP B 1 326 ? -10.453 -0.218 10.727 1 55.66 326 ASP B C 1
ATOM 8016 O O . ASP B 1 326 ? -11.078 0.833 10.594 1 55.66 326 ASP B O 1
ATOM 8020 N N . GLN B 1 327 ? -9.82 -0.585 11.898 1 63.56 327 GLN B N 1
ATOM 8021 C CA . GLN B 1 327 ? -9.828 0.232 13.102 1 63.56 327 GLN B CA 1
ATOM 8022 C C . GLN B 1 327 ? -11.258 0.529 13.555 1 63.56 327 GLN B C 1
ATOM 8024 O O . GLN B 1 327 ? -11.562 1.65 13.969 1 63.56 327 GLN B O 1
ATOM 8029 N N . PHE B 1 328 ? -12.242 -0.487 13.359 1 72.94 328 PHE B N 1
ATOM 8030 C CA . PHE B 1 328 ? -13.625 -0.299 13.797 1 72.94 328 PHE B CA 1
ATOM 8031 C C . PHE B 1 328 ? -13.727 -0.399 15.312 1 72.94 328 PHE B C 1
ATOM 8033 O O . PHE B 1 328 ? -13.07 -1.239 15.93 1 72.94 328 PHE B O 1
ATOM 8040 N N . SER B 1 329 ? -14.578 0.454 15.82 1 77.25 329 SER B N 1
ATOM 8041 C CA . SER B 1 329 ? -14.977 0.295 17.219 1 77.25 329 SER B CA 1
ATOM 8042 C C . SER B 1 329 ? -15.883 -0.92 17.391 1 77.25 329 SER B C 1
ATOM 8044 O O . SER B 1 329 ? -16.312 -1.532 16.422 1 77.25 329 SER B O 1
ATOM 8046 N N . TYR B 1 330 ? -16.234 -1.248 18.594 1 83.31 330 TYR B N 1
ATOM 8047 C CA . TYR B 1 330 ? -17.125 -2.363 18.875 1 83.31 330 TYR B CA 1
ATOM 8048 C C . TYR B 1 330 ? -18.5 -2.139 18.25 1 83.31 330 TYR B C 1
ATOM 8050 O O . TYR B 1 330 ? -19.047 -3.035 17.594 1 83.31 330 TYR B O 1
ATOM 8058 N N . VAL B 1 331 ? -18.953 -0.936 18.406 1 86.44 331 VAL B N 1
ATOM 8059 C CA . VAL B 1 331 ? -20.266 -0.608 17.891 1 86.44 331 VAL B CA 1
ATOM 8060 C C . VAL B 1 331 ? -20.25 -0.674 16.359 1 86.44 331 VAL B C 1
ATOM 8062 O O . VAL B 1 331 ? -21.172 -1.22 15.742 1 86.44 331 VAL B O 1
ATOM 8065 N N . GLN B 1 332 ? -19.188 -0.175 15.789 1 85.44 332 GLN B N 1
ATOM 8066 C CA . GLN B 1 332 ? -19.062 -0.196 14.336 1 85.44 332 GLN B CA 1
ATOM 8067 C C . GLN B 1 332 ? -18.969 -1.626 13.812 1 85.44 332 GLN B C 1
ATOM 8069 O O . GLN B 1 332 ? -19.5 -1.937 12.742 1 85.44 332 GLN B O 1
ATOM 8074 N N . THR B 1 333 ? -18.312 -2.443 14.5 1 89.5 333 THR B N 1
ATOM 8075 C CA . THR B 1 333 ? -18.203 -3.846 14.117 1 89.5 333 THR B CA 1
ATOM 8076 C C . THR B 1 333 ? -19.562 -4.512 14.086 1 89.5 333 THR B C 1
ATOM 8078 O O . THR B 1 333 ? -19.891 -5.25 13.148 1 89.5 333 THR B O 1
ATOM 8081 N N . LEU B 1 334 ? -20.391 -4.238 15.07 1 92 334 LEU B N 1
ATOM 8082 C CA . LEU B 1 334 ? -21.734 -4.824 15.156 1 92 334 LEU B CA 1
ATOM 8083 C C . LEU B 1 334 ? -22.594 -4.352 14 1 92 334 LEU B C 1
ATOM 8085 O O . LEU B 1 334 ? -23.422 -5.113 13.492 1 92 334 LEU B O 1
ATOM 8089 N N . ILE B 1 335 ? -22.234 -3.166 13.586 1 91.44 335 ILE B N 1
ATOM 8090 C CA . ILE B 1 335 ? -23.125 -2.537 12.617 1 91.44 335 ILE B CA 1
ATOM 8091 C C . ILE B 1 335 ? -22.625 -2.822 11.203 1 91.44 335 ILE B C 1
ATOM 8093 O O . ILE B 1 335 ? -23.422 -3.064 10.289 1 91.44 335 ILE B O 1
ATOM 8097 N N . TYR B 1 336 ? -21.297 -2.857 11.031 1 90.19 336 TYR B N 1
ATOM 8098 C CA . TYR B 1 336 ? -20.781 -2.838 9.672 1 90.19 336 TYR B CA 1
ATOM 8099 C C . TYR B 1 336 ? -20.094 -4.16 9.328 1 90.19 336 TYR B C 1
ATOM 8101 O O . TYR B 1 336 ? -19.812 -4.434 8.156 1 90.19 336 TYR B O 1
ATOM 8109 N N . GLN B 1 337 ? -19.844 -4.996 10.25 1 93.31 337 GLN B N 1
ATOM 8110 C CA . GLN B 1 337 ? -19.188 -6.273 9.992 1 93.31 337 GLN B CA 1
ATOM 8111 C C . GLN B 1 337 ? -20.188 -7.43 10.086 1 93.31 337 GLN B C 1
ATOM 8113 O O . GLN B 1 337 ? -21.391 -7.207 10.117 1 93.31 337 GLN B O 1
ATOM 8118 N N . GLY B 1 338 ? -19.766 -8.57 9.992 1 95.25 338 GLY B N 1
ATOM 8119 C CA . GLY B 1 338 ? -20.703 -9.68 9.953 1 95.25 338 GLY B CA 1
ATOM 8120 C C . GLY B 1 338 ? -21.531 -9.711 8.688 1 95.25 338 GLY B C 1
ATOM 8121 O O . GLY B 1 338 ? -21.031 -9.414 7.598 1 95.25 338 GLY B O 1
ATOM 8122 N N . PRO B 1 339 ? -22.797 -10.078 8.836 1 95.5 339 PRO B N 1
ATOM 8123 C CA . PRO B 1 339 ? -23.656 -10.18 7.656 1 95.5 339 PRO B CA 1
ATOM 8124 C C . PRO B 1 339 ? -23.781 -8.852 6.914 1 95.5 339 PRO B C 1
ATOM 8126 O O . PRO B 1 339 ? -23.953 -8.836 5.695 1 95.5 339 PRO B O 1
ATOM 8129 N N . ALA B 1 340 ? -23.625 -7.75 7.68 1 93.62 340 ALA B N 1
ATOM 8130 C CA . ALA B 1 340 ? -23.797 -6.426 7.09 1 93.62 340 ALA B CA 1
ATOM 8131 C C . ALA B 1 340 ? -22.641 -6.094 6.148 1 93.62 340 ALA B C 1
ATOM 8133 O O . ALA B 1 340 ? -22.75 -5.184 5.32 1 93.62 340 ALA B O 1
ATOM 8134 N N . SER B 1 341 ? -21.562 -6.789 6.281 1 93.56 341 SER B N 1
ATOM 8135 C CA . SER B 1 341 ? -20.406 -6.539 5.434 1 93.56 341 SER B CA 1
ATOM 8136 C C . SER B 1 341 ? -20.625 -7.082 4.023 1 93.56 341 SER B C 1
ATOM 8138 O O . SER B 1 341 ? -19.891 -6.738 3.098 1 93.56 341 SER B O 1
ATOM 8140 N N . LEU B 1 342 ? -21.578 -7.961 3.836 1 93.94 342 LEU B N 1
ATOM 8141 C CA . LEU B 1 342 ? -21.891 -8.492 2.518 1 93.94 342 LEU B CA 1
ATOM 8142 C C . LEU B 1 342 ? -22.906 -7.602 1.802 1 93.94 342 LEU B C 1
ATOM 8144 O O . LEU B 1 342 ? -24.047 -7.465 2.25 1 93.94 342 LEU B O 1
ATOM 8148 N N . PRO B 1 343 ? -22.469 -7.008 0.736 1 87.88 343 PRO B N 1
ATOM 8149 C CA . PRO B 1 343 ? -23.328 -6.039 0.059 1 87.88 343 PRO B CA 1
ATOM 8150 C C . PRO B 1 343 ? -24.531 -6.691 -0.609 1 87.88 343 PRO B C 1
ATOM 8152 O O . PRO B 1 343 ? -24.469 -7.848 -1.024 1 87.88 343 PRO B O 1
ATOM 8155 N N . ASP B 1 344 ? -25.578 -5.93 -0.615 1 85.19 344 ASP B N 1
ATOM 8156 C CA . ASP B 1 344 ? -26.734 -6.332 -1.417 1 85.19 344 ASP B CA 1
ATOM 8157 C C . ASP B 1 344 ? -26.531 -5.969 -2.887 1 85.19 344 ASP B C 1
ATOM 8159 O O . ASP B 1 344 ? -26.766 -4.828 -3.287 1 85.19 344 ASP B O 1
ATOM 8163 N N . LEU B 1 345 ? -26.156 -6.883 -3.66 1 88.31 345 LEU B N 1
ATOM 8164 C CA . LEU B 1 345 ? -25.734 -6.633 -5.039 1 88.31 345 LEU B CA 1
ATOM 8165 C C . LEU B 1 345 ? -26.922 -6.754 -5.988 1 88.31 345 LEU B C 1
ATOM 8167 O O . LEU B 1 345 ? -26.812 -6.465 -7.18 1 88.31 345 LEU B O 1
ATOM 8171 N N . LYS B 1 346 ? -28.047 -7.121 -5.492 1 82.12 346 LYS B N 1
ATOM 8172 C CA . LYS B 1 346 ? -29.234 -7.281 -6.324 1 82.12 346 LYS B CA 1
ATOM 8173 C C . LYS B 1 346 ? -29.656 -5.949 -6.934 1 82.12 346 LYS B C 1
ATOM 8175 O O . LYS B 1 346 ? -30.188 -5.906 -8.047 1 82.12 346 LYS B O 1
ATOM 8180 N N . PHE B 1 347 ? -29.297 -4.949 -6.223 1 79.44 347 PHE B N 1
ATOM 8181 C CA . PHE B 1 347 ? -29.688 -3.615 -6.676 1 79.44 347 PHE B CA 1
ATOM 8182 C C . PHE B 1 347 ? -28.906 -3.225 -7.93 1 79.44 347 PHE B C 1
ATOM 8184 O O . PHE B 1 347 ? -29.406 -2.449 -8.75 1 79.44 347 PHE B O 1
ATOM 8191 N N . HIS B 1 348 ? -27.781 -3.791 -8.125 1 80.88 348 HIS B N 1
ATOM 8192 C CA . HIS B 1 348 ? -26.922 -3.389 -9.234 1 80.88 348 HIS B CA 1
ATOM 8193 C C . HIS B 1 348 ? -27.188 -4.227 -10.477 1 80.88 348 HIS B C 1
ATOM 8195 O O . HIS B 1 348 ? -26.688 -3.928 -11.555 1 80.88 348 HIS B O 1
ATOM 8201 N N . MET B 1 349 ? -28 -5.188 -10.344 1 79.31 349 MET B N 1
ATOM 8202 C CA . MET B 1 349 ? -28.312 -6.07 -11.469 1 79.31 349 MET B CA 1
ATOM 8203 C C . MET B 1 349 ? -29.062 -5.324 -12.555 1 79.31 349 MET B C 1
ATOM 8205 O O . MET B 1 349 ? -29.016 -5.699 -13.727 1 79.31 349 MET B O 1
ATOM 8209 N N . SER B 1 350 ? -29.625 -4.188 -12.148 1 80.19 350 SER B N 1
ATOM 8210 C CA . SER B 1 350 ? -30.406 -3.418 -13.102 1 80.19 350 SER B CA 1
ATOM 8211 C C . SER B 1 350 ? -29.594 -2.287 -13.711 1 80.19 350 SER B C 1
ATOM 8213 O O . SER B 1 350 ? -30.078 -1.558 -14.578 1 80.19 350 SER B O 1
ATOM 8215 N N . ASP B 1 351 ? -28.328 -2.238 -13.398 1 84.12 351 ASP B N 1
ATOM 8216 C CA . ASP B 1 351 ? -27.484 -1.133 -13.844 1 84.12 351 ASP B CA 1
ATOM 8217 C C . ASP B 1 351 ? -26.953 -1.387 -15.25 1 84.12 351 ASP B C 1
ATOM 8219 O O . ASP B 1 351 ? -26.141 -0.61 -15.758 1 84.12 351 ASP B O 1
ATOM 8223 N N . GLY B 1 352 ? -27.406 -2.453 -15.852 1 84.56 352 GLY B N 1
ATOM 8224 C CA . GLY B 1 352 ? -26.953 -2.744 -17.203 1 84.56 352 GLY B CA 1
ATOM 8225 C C . GLY B 1 352 ? -25.469 -2.965 -17.312 1 84.56 352 GLY B C 1
ATOM 8226 O O . GLY B 1 352 ? -24.891 -3.748 -16.547 1 84.56 352 GLY B O 1
ATOM 8227 N N . GLU B 1 353 ? -24.875 -2.18 -18.203 1 84.5 353 GLU B N 1
ATOM 8228 C CA . GLU B 1 353 ? -23.453 -2.357 -18.5 1 84.5 353 GLU B CA 1
ATOM 8229 C C . GLU B 1 353 ? -22.594 -1.763 -17.391 1 84.5 353 GLU B C 1
ATOM 8231 O O . GLU B 1 353 ? -21.391 -2.066 -17.297 1 84.5 353 GLU B O 1
ATOM 8236 N N . GLU B 1 354 ? -23.203 -1.003 -16.531 1 90.44 354 GLU B N 1
ATOM 8237 C CA . GLU B 1 354 ? -22.453 -0.356 -15.461 1 90.44 354 GLU B CA 1
ATOM 8238 C C . GLU B 1 354 ? -22.406 -1.242 -14.219 1 90.44 354 GLU B C 1
ATOM 8240 O O . GLU B 1 354 ? -21.688 -0.935 -13.266 1 90.44 354 GLU B O 1
ATOM 8245 N N . ALA B 1 355 ? -23.078 -2.346 -14.305 1 94.44 355 ALA B N 1
ATOM 8246 C CA . ALA B 1 355 ? -23.172 -3.236 -13.156 1 94.44 355 ALA B CA 1
ATOM 8247 C C . ALA B 1 355 ? -21.797 -3.705 -12.703 1 94.44 355 ALA B C 1
ATOM 8249 O O . ALA B 1 355 ? -21.516 -3.781 -11.508 1 94.44 355 ALA B O 1
ATOM 8250 N N . LEU B 1 356 ? -20.969 -3.969 -13.688 1 96.62 356 LEU B N 1
ATOM 8251 C CA . LEU B 1 356 ? -19.625 -4.465 -13.367 1 96.62 356 LEU B CA 1
ATOM 8252 C C . LEU B 1 356 ? -18.875 -3.465 -12.5 1 96.62 356 LEU B C 1
ATOM 8254 O O . LEU B 1 356 ? -18.344 -3.828 -11.445 1 96.62 356 LEU B O 1
ATOM 8258 N N . LEU B 1 357 ? -18.812 -2.209 -12.93 1 96.12 357 LEU B N 1
ATOM 8259 C CA . LEU B 1 357 ? -18.078 -1.187 -12.195 1 96.12 357 LEU B CA 1
ATOM 8260 C C . LEU B 1 357 ? -18.672 -0.996 -10.797 1 96.12 357 LEU B C 1
ATOM 8262 O O . LEU B 1 357 ? -17.922 -0.852 -9.82 1 96.12 357 LEU B O 1
ATOM 8266 N N . GLN B 1 358 ? -19.969 -1 -10.703 1 94.75 358 GLN B N 1
ATOM 8267 C CA . GLN B 1 358 ? -20.625 -0.829 -9.414 1 94.75 358 GLN B CA 1
ATOM 8268 C C . GLN B 1 358 ? -20.266 -1.964 -8.453 1 94.75 358 GLN B C 1
ATOM 8270 O O . GLN B 1 358 ? -20 -1.727 -7.277 1 94.75 358 GLN B O 1
ATOM 8275 N N . VAL B 1 359 ? -20.281 -3.168 -8.938 1 95.88 359 VAL B N 1
ATOM 8276 C CA . VAL B 1 359 ? -19.969 -4.328 -8.109 1 95.88 359 VAL B CA 1
ATOM 8277 C C . VAL B 1 359 ? -18.5 -4.289 -7.699 1 95.88 359 VAL B C 1
ATOM 8279 O O . VAL B 1 359 ? -18.156 -4.59 -6.555 1 95.88 359 VAL B O 1
ATOM 8282 N N . LEU B 1 360 ? -17.578 -3.924 -8.68 1 96.5 360 LEU B N 1
ATOM 8283 C CA . LEU B 1 360 ? -16.172 -3.789 -8.367 1 96.5 360 LEU B CA 1
ATOM 8284 C C . LEU B 1 360 ? -15.945 -2.77 -7.254 1 96.5 360 LEU B C 1
ATOM 8286 O O . LEU B 1 360 ? -15.164 -3.008 -6.332 1 96.5 360 LEU B O 1
ATOM 8290 N N . ARG B 1 361 ? -16.672 -1.667 -7.301 1 94.06 361 ARG B N 1
ATOM 8291 C CA . ARG B 1 361 ? -16.562 -0.612 -6.297 1 94.06 361 ARG B CA 1
ATOM 8292 C C . ARG B 1 361 ? -17.047 -1.096 -4.938 1 94.06 361 ARG B C 1
ATOM 8294 O O . ARG B 1 361 ? -16.375 -0.893 -3.924 1 94.06 361 ARG B O 1
ATOM 8301 N N . THR B 1 362 ? -18.141 -1.755 -4.938 1 93 362 THR B N 1
ATOM 8302 C CA . THR B 1 362 ? -18.797 -2.188 -3.705 1 93 362 THR B CA 1
ATOM 8303 C C . THR B 1 362 ? -17.969 -3.277 -3.018 1 93 362 THR B C 1
ATOM 8305 O O . THR B 1 362 ? -17.922 -3.342 -1.788 1 93 362 THR B O 1
ATOM 8308 N N . CYS B 1 363 ? -17.297 -4.086 -3.787 1 95.19 363 CYS B N 1
ATOM 8309 C CA . CYS B 1 363 ? -16.562 -5.219 -3.24 1 95.19 363 CYS B CA 1
ATOM 8310 C C . CYS B 1 363 ? -15.07 -4.906 -3.137 1 95.19 363 CYS B C 1
ATOM 8312 O O . CYS B 1 363 ? -14.266 -5.785 -2.832 1 95.19 363 CYS B O 1
ATOM 8314 N N . ARG B 1 364 ? -14.633 -3.73 -3.354 1 93.81 364 ARG B N 1
ATOM 8315 C CA . ARG B 1 364 ? -13.227 -3.361 -3.445 1 93.81 364 ARG B CA 1
ATOM 8316 C C . ARG B 1 364 ? -12.484 -3.699 -2.156 1 93.81 364 ARG B C 1
ATOM 8318 O O . ARG B 1 364 ? -11.328 -4.125 -2.191 1 93.81 364 ARG B O 1
ATOM 8325 N N . ARG B 1 365 ? -13.141 -3.615 -1.057 1 91.75 365 ARG B N 1
ATOM 8326 C CA . ARG B 1 365 ? -12.484 -3.771 0.238 1 91.75 365 ARG B CA 1
ATOM 8327 C C . ARG B 1 365 ? -12.391 -5.242 0.63 1 91.75 365 ARG B C 1
ATOM 8329 O O . ARG B 1 365 ? -11.711 -5.59 1.602 1 91.75 365 ARG B O 1
ATOM 8336 N N . LYS B 1 366 ? -13.086 -6.062 -0.048 1 94.56 366 LYS B N 1
ATOM 8337 C CA . LYS B 1 366 ? -13 -7.492 0.231 1 94.56 366 LYS B CA 1
ATOM 8338 C C . LYS B 1 366 ? -11.656 -8.062 -0.207 1 94.56 366 LYS B C 1
ATOM 8340 O O . LYS B 1 366 ? -11.078 -7.617 -1.202 1 94.56 366 LYS B O 1
ATOM 8345 N N . LEU B 1 367 ? -11.203 -9.062 0.519 1 93.12 367 LEU B N 1
ATOM 8346 C CA . LEU B 1 367 ? -9.844 -9.562 0.324 1 93.12 367 LEU B CA 1
ATOM 8347 C C . LEU B 1 367 ? -9.844 -10.805 -0.562 1 93.12 367 LEU B C 1
ATOM 8349 O O . LEU B 1 367 ? -10.75 -11.633 -0.471 1 93.12 367 LEU B O 1
ATOM 8353 N N . ALA B 1 368 ? -8.875 -10.875 -1.429 1 94.25 368 ALA B N 1
ATOM 8354 C CA . ALA B 1 368 ? -8.578 -12.047 -2.254 1 94.25 368 ALA B CA 1
ATOM 8355 C C . ALA B 1 368 ? -7.07 -12.297 -2.322 1 94.25 368 ALA B C 1
ATOM 8357 O O . ALA B 1 368 ? -6.289 -11.367 -2.549 1 94.25 368 ALA B O 1
ATOM 8358 N N . SER B 1 369 ? -6.645 -13.492 -2.129 1 90.19 369 SER B N 1
ATOM 8359 C CA . SER B 1 369 ? -5.223 -13.82 -2.146 1 90.19 369 SER B CA 1
ATOM 8360 C C . SER B 1 369 ? -4.637 -13.672 -3.545 1 90.19 369 SER B C 1
ATOM 8362 O O . SER B 1 369 ? -3.521 -13.172 -3.705 1 90.19 369 SER B O 1
ATOM 8364 N N . ASP B 1 370 ? -5.332 -14.203 -4.523 1 93 370 ASP B N 1
ATOM 8365 C CA . ASP B 1 370 ? -4.953 -13.992 -5.918 1 93 370 ASP B CA 1
ATOM 8366 C C . ASP B 1 370 ? -5.594 -12.719 -6.473 1 93 370 ASP B C 1
ATOM 8368 O O . ASP B 1 370 ? -6.82 -12.617 -6.539 1 93 370 ASP B O 1
ATOM 8372 N N . PRO B 1 371 ? -4.781 -11.75 -6.891 1 94.94 371 PRO B N 1
ATOM 8373 C CA . PRO B 1 371 ? -5.336 -10.477 -7.367 1 94.94 371 PRO B CA 1
ATOM 8374 C C . PRO B 1 371 ? -6.332 -10.664 -8.508 1 94.94 371 PRO B C 1
ATOM 8376 O O . PRO B 1 371 ? -7.246 -9.852 -8.672 1 94.94 371 PRO B O 1
ATOM 8379 N N . ARG B 1 372 ? -6.254 -11.695 -9.383 1 96.44 372 ARG B N 1
ATOM 8380 C CA . ARG B 1 372 ? -7.16 -11.93 -10.5 1 96.44 372 ARG B CA 1
ATOM 8381 C C . ARG B 1 372 ? -8.578 -12.227 -10.008 1 96.44 372 ARG B C 1
ATOM 8383 O O . ARG B 1 372 ? -9.555 -11.969 -10.711 1 96.44 372 ARG B O 1
ATOM 8390 N N . ASP B 1 373 ? -8.633 -12.648 -8.789 1 97.12 373 ASP B N 1
ATOM 8391 C CA . ASP B 1 373 ? -9.914 -13.039 -8.203 1 97.12 373 ASP B CA 1
ATOM 8392 C C . ASP B 1 373 ? -10.773 -11.812 -7.895 1 97.12 373 ASP B C 1
ATOM 8394 O O . ASP B 1 373 ? -11.969 -11.938 -7.629 1 97.12 373 ASP B O 1
ATOM 8398 N N . LYS B 1 374 ? -10.172 -10.688 -7.91 1 97.56 374 LYS B N 1
ATOM 8399 C CA . LYS B 1 374 ? -10.969 -9.477 -7.738 1 97.56 374 LYS B CA 1
ATOM 8400 C C . LYS B 1 374 ? -11.984 -9.32 -8.867 1 97.56 374 LYS B C 1
ATOM 8402 O O . LYS B 1 374 ? -13.023 -8.68 -8.688 1 97.56 374 LYS B O 1
ATOM 8407 N N . LEU B 1 375 ? -11.688 -9.906 -9.977 1 98 375 LEU B N 1
ATOM 8408 C CA . LEU B 1 375 ? -12.672 -10 -11.055 1 98 375 LEU B CA 1
ATOM 8409 C C . LEU B 1 375 ? -13.375 -11.352 -11.023 1 98 375 LEU B C 1
ATOM 8411 O O . LEU B 1 375 ? -14.609 -11.414 -10.992 1 98 375 LEU B O 1
ATOM 8415 N N . TYR B 1 376 ? -12.617 -12.445 -11.008 1 97.81 376 TYR B N 1
ATOM 8416 C CA . TYR B 1 376 ? -13.188 -13.789 -11.125 1 97.81 376 TYR B CA 1
ATOM 8417 C C . TYR B 1 376 ? -14.148 -14.07 -9.977 1 97.81 376 TYR B C 1
ATOM 8419 O O . TYR B 1 376 ? -15.156 -14.773 -10.156 1 97.81 376 TYR B O 1
ATOM 8427 N N . GLY B 1 377 ? -13.875 -13.492 -8.828 1 97.06 377 GLY B N 1
ATOM 8428 C CA . GLY B 1 377 ? -14.68 -13.75 -7.641 1 97.06 377 GLY B CA 1
ATOM 8429 C C . GLY B 1 377 ? -16.016 -13.031 -7.656 1 97.06 377 GLY B C 1
ATOM 8430 O O . GLY B 1 377 ? -16.891 -13.336 -6.848 1 97.06 377 GLY B O 1
ATOM 8431 N N . ILE B 1 378 ? -16.188 -12.133 -8.547 1 96.5 378 ILE B N 1
ATOM 8432 C CA . ILE B 1 378 ? -17.438 -11.398 -8.562 1 96.5 378 ILE B CA 1
ATOM 8433 C C . ILE B 1 378 ? -18.234 -11.758 -9.812 1 96.5 378 ILE B C 1
ATOM 8435 O O . ILE B 1 378 ? -19.359 -11.273 -10.008 1 96.5 378 ILE B O 1
ATOM 8439 N N . LEU B 1 379 ? -17.734 -12.586 -10.641 1 95.25 379 LEU B N 1
ATOM 8440 C CA . LEU B 1 379 ? -18.438 -12.961 -11.867 1 95.25 379 LEU B CA 1
ATOM 8441 C C . LEU B 1 379 ? -19.797 -13.578 -11.555 1 95.25 379 LEU B C 1
ATOM 8443 O O . LEU B 1 379 ? -20.766 -13.359 -12.281 1 95.25 379 LEU B O 1
ATOM 8447 N N . GLY B 1 380 ? -19.859 -14.266 -10.5 1 94.62 380 GLY B N 1
ATOM 8448 C CA . GLY B 1 380 ? -21.047 -15.008 -10.148 1 94.62 380 GLY B CA 1
ATOM 8449 C C . GLY B 1 380 ? -22.203 -14.125 -9.695 1 94.62 380 GLY B C 1
ATOM 8450 O O . GLY B 1 380 ? -23.344 -14.578 -9.602 1 94.62 380 GLY B O 1
ATOM 8451 N N . VAL B 1 381 ? -21.922 -12.852 -9.445 1 94.88 381 VAL B N 1
ATOM 8452 C CA . VAL B 1 381 ? -22.969 -11.961 -8.984 1 94.88 381 VAL B CA 1
ATOM 8453 C C . VAL B 1 381 ? -23.359 -10.992 -10.102 1 94.88 381 VAL B C 1
ATOM 8455 O O . VAL B 1 381 ? -24.219 -10.117 -9.906 1 94.88 381 VAL B O 1
ATOM 8458 N N . LEU B 1 382 ? -22.75 -11.141 -11.234 1 94.75 382 LEU B N 1
ATOM 8459 C CA . LEU B 1 382 ? -23.031 -10.258 -12.367 1 94.75 382 LEU B CA 1
ATOM 8460 C C . LEU B 1 382 ? -24.062 -10.875 -13.297 1 94.75 382 LEU B C 1
ATOM 8462 O O . LEU B 1 382 ? -24.234 -12.094 -13.328 1 94.75 382 LEU B O 1
ATOM 8466 N N . PRO B 1 383 ? -24.781 -10.008 -14.008 1 92.38 383 PRO B N 1
ATOM 8467 C CA . PRO B 1 383 ? -25.688 -10.539 -15.023 1 92.38 383 PRO B CA 1
ATOM 8468 C C . PRO B 1 383 ? -24.969 -11.398 -16.062 1 92.38 383 PRO B C 1
ATOM 8470 O O . PRO B 1 383 ? -23.797 -11.164 -16.375 1 92.38 383 PRO B O 1
ATOM 8473 N N . ALA B 1 384 ? -25.688 -12.328 -16.656 1 90.31 384 ALA B N 1
ATOM 8474 C CA . ALA B 1 384 ? -25.125 -13.266 -17.625 1 90.31 384 ALA B CA 1
ATOM 8475 C C . ALA B 1 384 ? -24.516 -12.531 -18.812 1 90.31 384 ALA B C 1
ATOM 8477 O O . ALA B 1 384 ? -23.516 -12.977 -19.375 1 90.31 384 ALA B O 1
ATOM 8478 N N . SER B 1 385 ? -25.109 -11.438 -19.188 1 91.44 385 SER B N 1
ATOM 8479 C CA . SER B 1 385 ? -24.641 -10.68 -20.344 1 91.44 385 SER B CA 1
ATOM 8480 C C . SER B 1 385 ? -23.234 -10.156 -20.125 1 91.44 385 SER B C 1
ATOM 8482 O O . SER B 1 385 ? -22.453 -10.016 -21.078 1 91.44 385 SER B O 1
ATOM 8484 N N . ILE B 1 386 ? -22.891 -9.875 -18.859 1 94.12 386 ILE B N 1
ATOM 8485 C CA . ILE B 1 386 ? -21.562 -9.375 -18.516 1 94.12 386 ILE B CA 1
ATOM 8486 C C . ILE B 1 386 ? -20.641 -10.555 -18.203 1 94.12 386 ILE B C 1
ATOM 8488 O O . ILE B 1 386 ? -19.516 -10.602 -18.688 1 94.12 386 ILE B O 1
ATOM 8492 N N . ARG B 1 387 ? -21.125 -11.5 -17.469 1 92.75 387 ARG B N 1
ATOM 8493 C CA . ARG B 1 387 ? -20.359 -12.656 -17.031 1 92.75 387 ARG B CA 1
ATOM 8494 C C . ARG B 1 387 ? -19.781 -13.414 -18.219 1 92.75 387 ARG B C 1
ATOM 8496 O O . ARG B 1 387 ? -18.641 -13.875 -18.188 1 92.75 387 ARG B O 1
ATOM 8503 N N . ASP B 1 388 ? -20.516 -13.508 -19.297 1 92.12 388 ASP B N 1
ATOM 8504 C CA . ASP B 1 388 ? -20.141 -14.289 -20.469 1 92.12 388 ASP B CA 1
ATOM 8505 C C . ASP B 1 388 ? -19.016 -13.617 -21.234 1 92.12 388 ASP B C 1
ATOM 8507 O O . ASP B 1 388 ? -18.359 -14.242 -22.078 1 92.12 388 ASP B O 1
ATOM 8511 N N . GLU B 1 389 ? -18.812 -12.383 -20.922 1 94.56 389 GLU B N 1
ATOM 8512 C CA . GLU B 1 389 ? -17.75 -11.648 -21.609 1 94.56 389 GLU B CA 1
ATOM 8513 C C . GLU B 1 389 ? -16.391 -11.914 -20.984 1 94.56 389 GLU B C 1
ATOM 8515 O O . GLU B 1 389 ? -15.352 -11.625 -21.578 1 94.56 389 GLU B O 1
ATOM 8520 N N . PHE B 1 390 ? -16.406 -12.461 -19.781 1 95.5 390 PHE B N 1
ATOM 8521 C CA . PHE B 1 390 ? -15.172 -12.695 -19.047 1 95.5 390 PHE B CA 1
ATOM 8522 C C . PHE B 1 390 ? -14.977 -14.188 -18.781 1 95.5 390 PHE B C 1
ATOM 8524 O O . PHE B 1 390 ? -15.875 -14.844 -18.266 1 95.5 390 PHE B O 1
ATOM 8531 N N . ARG B 1 391 ? -13.891 -14.68 -19.188 1 94.25 391 ARG B N 1
ATOM 8532 C CA . ARG B 1 391 ? -13.523 -16.062 -18.875 1 94.25 391 ARG B CA 1
ATOM 8533 C C . ARG B 1 391 ? -12.391 -16.109 -17.859 1 94.25 391 ARG B C 1
ATOM 8535 O O . ARG B 1 391 ? -11.352 -15.477 -18.047 1 94.25 391 ARG B O 1
ATOM 8542 N N . ALA B 1 392 ? -12.625 -16.844 -16.766 1 95.5 392 ALA B N 1
ATOM 8543 C CA . ALA B 1 392 ? -11.562 -17 -15.773 1 95.5 392 ALA B CA 1
ATOM 8544 C C . ALA B 1 392 ? -10.375 -17.766 -16.359 1 95.5 392 ALA B C 1
ATOM 8546 O O . ALA B 1 392 ? -10.547 -18.812 -16.969 1 95.5 392 ALA B O 1
ATOM 8547 N N . ASP B 1 393 ? -9.195 -17.203 -16.281 1 95.94 393 ASP B N 1
ATOM 8548 C CA . ASP B 1 393 ? -7.961 -17.797 -16.781 1 95.94 393 ASP B CA 1
ATOM 8549 C C . ASP B 1 393 ? -6.777 -17.438 -15.891 1 95.94 393 ASP B C 1
ATOM 8551 O O . ASP B 1 393 ? -6.254 -16.328 -15.961 1 95.94 393 ASP B O 1
ATOM 8555 N N . TYR B 1 394 ? -6.301 -18.422 -15.148 1 93.62 394 TYR B N 1
ATOM 8556 C CA . TYR B 1 394 ? -5.234 -18.188 -14.188 1 93.62 394 TYR B CA 1
ATOM 8557 C C . TYR B 1 394 ? -3.871 -18.203 -14.867 1 93.62 394 TYR B C 1
ATOM 8559 O O . TYR B 1 394 ? -2.84 -18.016 -14.211 1 93.62 394 TYR B O 1
ATOM 8567 N N . ASN B 1 395 ? -3.855 -18.391 -16.172 1 89.62 395 ASN B N 1
ATOM 8568 C CA . ASN B 1 395 ? -2.611 -18.266 -16.922 1 89.62 395 ASN B CA 1
ATOM 8569 C C . ASN B 1 395 ? -2.365 -16.844 -17.375 1 89.62 395 ASN B C 1
ATOM 8571 O O . ASN B 1 395 ? -1.257 -16.5 -17.797 1 89.62 395 ASN B O 1
ATOM 8575 N N . LEU B 1 396 ? -3.35 -16.031 -17.219 1 92.5 396 LEU B N 1
ATOM 8576 C CA . LEU B 1 396 ? -3.213 -14.625 -17.609 1 92.5 396 LEU B CA 1
ATOM 8577 C C . LEU B 1 396 ? -2.496 -13.836 -16.516 1 92.5 396 LEU B C 1
ATOM 8579 O O . LEU B 1 396 ? -2.533 -14.211 -15.344 1 92.5 396 LEU B O 1
ATOM 8583 N N . SER B 1 397 ? -1.816 -12.75 -16.953 1 92.31 397 SER B N 1
ATOM 8584 C CA . SER B 1 397 ? -1.227 -11.844 -15.969 1 92.31 397 SER B CA 1
ATOM 8585 C C . SER B 1 397 ? -2.291 -10.961 -15.32 1 92.31 397 SER B C 1
ATOM 8587 O O . SER B 1 397 ? -3.379 -10.789 -15.867 1 92.31 397 SER B O 1
ATOM 8589 N N . VAL B 1 398 ? -1.999 -10.445 -14.172 1 94.62 398 VAL B N 1
ATOM 8590 C CA . VAL B 1 398 ? -2.891 -9.516 -13.484 1 94.62 398 VAL B CA 1
ATOM 8591 C C . VAL B 1 398 ? -3.156 -8.305 -14.383 1 94.62 398 VAL B C 1
ATOM 8593 O O . VAL B 1 398 ? -4.289 -7.832 -14.477 1 94.62 398 VAL B O 1
ATOM 8596 N N . LYS B 1 399 ? -2.125 -7.84 -15.07 1 95.12 399 LYS B N 1
ATOM 8597 C CA . LYS B 1 399 ? -2.234 -6.699 -15.977 1 95.12 399 LYS B CA 1
ATOM 8598 C C . LYS B 1 399 ? -3.27 -6.965 -17.062 1 95.12 399 LYS B C 1
ATOM 8600 O O . LYS B 1 399 ? -4.113 -6.109 -17.344 1 95.12 399 LYS B O 1
ATOM 8605 N N . ASP B 1 400 ? -3.234 -8.141 -17.609 1 95.56 400 ASP B N 1
ATOM 8606 C CA . ASP B 1 400 ? -4.16 -8.484 -18.672 1 95.56 400 ASP B CA 1
ATOM 8607 C C . ASP B 1 400 ? -5.605 -8.477 -18.188 1 95.56 400 ASP B C 1
ATOM 8609 O O . ASP B 1 400 ? -6.5 -7.965 -18.859 1 95.56 400 ASP B O 1
ATOM 8613 N N . VAL B 1 401 ? -5.793 -9.016 -17.016 1 97.19 401 VAL B N 1
ATOM 8614 C CA . VAL B 1 401 ? -7.133 -9.125 -16.453 1 97.19 401 VAL B CA 1
ATOM 8615 C C . VAL B 1 401 ? -7.68 -7.727 -16.156 1 97.19 401 VAL B C 1
ATOM 8617 O O . VAL B 1 401 ? -8.82 -7.414 -16.5 1 97.19 401 VAL B O 1
ATOM 8620 N N . TYR B 1 402 ? -6.957 -6.871 -15.586 1 97.44 402 TYR B N 1
ATOM 8621 C CA . TYR B 1 402 ? -7.422 -5.559 -15.164 1 97.44 402 TYR B CA 1
ATOM 8622 C C . TYR B 1 402 ? -7.582 -4.625 -16.359 1 97.44 402 TYR B C 1
ATOM 8624 O O . TYR B 1 402 ? -8.477 -3.775 -16.375 1 97.44 402 TYR B O 1
ATOM 8632 N N . THR B 1 403 ? -6.699 -4.73 -17.359 1 97.38 403 THR B N 1
ATOM 8633 C CA . THR B 1 403 ? -6.852 -3.916 -18.562 1 97.38 403 THR B CA 1
ATOM 8634 C C . THR B 1 403 ? -8.094 -4.332 -19.344 1 97.38 403 THR B C 1
ATOM 8636 O O . THR B 1 403 ? -8.75 -3.494 -19.969 1 97.38 403 THR B O 1
ATOM 8639 N N . GLU B 1 404 ? -8.398 -5.586 -19.281 1 96.62 404 GLU B N 1
ATOM 8640 C CA . GLU B 1 404 ? -9.609 -6.082 -19.922 1 96.62 404 GLU B CA 1
ATOM 8641 C C . GLU B 1 404 ? -10.859 -5.469 -19.312 1 96.62 404 GLU B C 1
ATOM 8643 O O . GLU B 1 404 ? -11.828 -5.18 -20 1 96.62 404 GLU B O 1
ATOM 8648 N N . ILE B 1 405 ? -10.836 -5.309 -18.016 1 97.81 405 ILE B N 1
ATOM 8649 C CA . ILE B 1 405 ? -11.953 -4.672 -17.328 1 97.81 405 ILE B CA 1
ATOM 8650 C C . ILE B 1 405 ? -12.172 -3.266 -17.891 1 97.81 405 ILE B C 1
ATOM 8652 O O . ILE B 1 405 ? -13.297 -2.889 -18.219 1 97.81 405 ILE B O 1
ATOM 8656 N N . VAL B 1 406 ? -11.109 -2.533 -18.016 1 98.25 406 VAL B N 1
ATOM 8657 C CA . VAL B 1 406 ? -11.172 -1.164 -18.516 1 98.25 406 VAL B CA 1
ATOM 8658 C C . VAL B 1 406 ? -11.695 -1.161 -19.953 1 98.25 406 VAL B C 1
ATOM 8660 O O . VAL B 1 406 ? -12.578 -0.373 -20.297 1 98.25 406 VAL B O 1
ATOM 8663 N N . ASP B 1 407 ? -11.156 -2.053 -20.75 1 97.75 407 ASP B N 1
ATOM 8664 C CA . ASP B 1 407 ? -11.57 -2.15 -22.156 1 97.75 407 ASP B CA 1
ATOM 8665 C C . ASP B 1 407 ? -13.07 -2.422 -22.266 1 97.75 407 ASP B C 1
ATOM 8667 O O . ASP B 1 407 ? -13.773 -1.738 -23.016 1 97.75 407 ASP B O 1
ATOM 8671 N N . PHE B 1 408 ? -13.578 -3.389 -21.547 1 97.38 408 PHE B N 1
ATOM 8672 C CA . PHE B 1 408 ? -14.992 -3.762 -21.578 1 97.38 408 PHE B CA 1
ATOM 8673 C C . PHE B 1 408 ? -15.867 -2.58 -21.188 1 97.38 408 PHE B C 1
ATOM 8675 O O . PHE B 1 408 ? -16.844 -2.271 -21.875 1 97.38 408 PHE B O 1
ATOM 8682 N N . LEU B 1 409 ? -15.492 -1.925 -20.094 1 97.69 409 LEU B N 1
ATOM 8683 C CA . LEU B 1 409 ? -16.328 -0.855 -19.562 1 97.69 409 LEU B CA 1
ATOM 8684 C C . LEU B 1 409 ? -16.312 0.359 -20.484 1 97.69 409 LEU B C 1
ATOM 8686 O O . LEU B 1 409 ? -17.344 1.017 -20.672 1 97.69 409 LEU B O 1
ATOM 8690 N N . LEU B 1 410 ? -15.195 0.68 -21.047 1 97.44 410 LEU B N 1
ATOM 8691 C CA . LEU B 1 410 ? -15.117 1.799 -21.984 1 97.44 410 LEU B CA 1
ATOM 8692 C C . LEU B 1 410 ? -16 1.558 -23.203 1 97.44 410 LEU B C 1
ATOM 8694 O O . LEU B 1 410 ? -16.703 2.463 -23.656 1 97.44 410 LEU B O 1
ATOM 8698 N N . LYS B 1 411 ? -15.984 0.343 -23.688 1 96.31 411 LYS B N 1
ATOM 8699 C CA . LYS B 1 411 ? -16.688 0.011 -24.922 1 96.31 411 LYS B CA 1
ATOM 8700 C C . LYS B 1 411 ? -18.203 -0.108 -24.672 1 96.31 411 LYS B C 1
ATOM 8702 O O . LYS B 1 411 ? -19 0.262 -25.531 1 96.31 411 LYS B O 1
ATOM 8707 N N . THR B 1 412 ? -18.562 -0.58 -23.578 1 95.69 412 THR B N 1
ATOM 8708 C CA . THR B 1 412 ? -19.969 -0.901 -23.344 1 95.69 412 THR B CA 1
ATOM 8709 C C . THR B 1 412 ? -20.703 0.287 -22.734 1 95.69 412 THR B C 1
ATOM 8711 O O . THR B 1 412 ? -21.875 0.515 -23.031 1 95.69 412 THR B O 1
ATOM 8714 N N . THR B 1 413 ? -20.016 1.062 -21.875 1 95 413 THR B N 1
ATOM 8715 C CA . THR B 1 413 ? -20.703 2.156 -21.203 1 95 413 THR B CA 1
ATOM 8716 C C . THR B 1 413 ? -20.469 3.477 -21.922 1 95 413 THR B C 1
ATOM 8718 O O . THR B 1 413 ? -21.219 4.434 -21.75 1 95 413 THR B O 1
ATOM 8721 N N . GLU B 1 414 ? -19.312 3.59 -22.625 1 96.31 414 GLU B N 1
ATOM 8722 C CA . GLU B 1 414 ? -18.875 4.824 -23.281 1 96.31 414 GLU B CA 1
ATOM 8723 C C . GLU B 1 414 ? -18.641 5.93 -22.25 1 96.31 414 GLU B C 1
ATOM 8725 O O . GLU B 1 414 ? -18.953 7.094 -22.516 1 96.31 414 GLU B O 1
ATOM 8730 N N . LYS B 1 415 ? -18.328 5.543 -21.109 1 96.44 415 LYS B N 1
ATOM 8731 C CA . LYS B 1 415 ? -17.938 6.434 -20.016 1 96.44 415 LYS B CA 1
ATOM 8732 C C . LYS B 1 415 ? -16.5 6.172 -19.562 1 96.44 415 LYS B C 1
ATOM 8734 O O . LYS B 1 415 ? -16.016 5.051 -19.672 1 96.44 415 LYS B O 1
ATOM 8739 N N . LEU B 1 416 ? -15.859 7.168 -19.047 1 97.38 416 LEU B N 1
ATOM 8740 C CA . LEU B 1 416 ? -14.453 7.066 -18.672 1 97.38 416 LEU B CA 1
ATOM 8741 C C . LEU B 1 416 ? -14.297 6.957 -17.156 1 97.38 416 LEU B C 1
ATOM 8743 O O . LEU B 1 416 ? -13.18 6.926 -16.641 1 97.38 416 LEU B O 1
ATOM 8747 N N . ASP B 1 417 ? -15.344 6.805 -16.375 1 96.81 417 ASP B N 1
ATOM 8748 C CA . ASP B 1 417 ? -15.328 6.871 -14.922 1 96.81 417 ASP B CA 1
ATOM 8749 C C . ASP B 1 417 ? -14.461 5.766 -14.336 1 96.81 417 ASP B C 1
ATOM 8751 O O . ASP B 1 417 ? -13.938 5.898 -13.227 1 96.81 417 ASP B O 1
ATOM 8755 N N . ILE B 1 418 ? -14.25 4.691 -15.109 1 97.5 418 ILE B N 1
ATOM 8756 C CA . ILE B 1 418 ? -13.469 3.562 -14.625 1 97.5 418 ILE B CA 1
ATOM 8757 C C . ILE B 1 418 ? -12.039 4.012 -14.336 1 97.5 418 ILE B C 1
ATOM 8759 O O . ILE B 1 418 ? -11.406 3.523 -13.398 1 97.5 418 ILE B O 1
ATOM 8763 N N . ILE B 1 419 ? -11.453 4.938 -15.078 1 97.88 419 ILE B N 1
ATOM 8764 C CA . ILE B 1 419 ? -10.055 5.324 -14.898 1 97.88 419 ILE B CA 1
ATOM 8765 C C . ILE B 1 419 ? -9.891 6.078 -13.586 1 97.88 419 ILE B C 1
ATOM 8767 O O . ILE B 1 419 ? -8.797 6.113 -13.016 1 97.88 419 ILE B O 1
ATOM 8771 N N . CYS B 1 420 ? -10.992 6.699 -13.062 1 97.88 420 CYS B N 1
ATOM 8772 C CA . CYS B 1 420 ? -10.945 7.465 -11.828 1 97.88 420 CYS B CA 1
ATOM 8773 C C . CYS B 1 420 ? -10.805 6.547 -10.617 1 97.88 420 CYS B C 1
ATOM 8775 O O . CYS B 1 420 ? -10.461 7 -9.523 1 97.88 420 CYS B O 1
ATOM 8777 N N . GLU B 1 421 ? -11.008 5.207 -10.859 1 97.12 421 GLU B N 1
ATOM 8778 C CA . GLU B 1 421 ? -10.828 4.234 -9.789 1 97.12 421 GLU B CA 1
ATOM 8779 C C . GLU B 1 421 ? -9.359 3.871 -9.602 1 97.12 421 GLU B C 1
ATOM 8781 O O . GLU B 1 421 ? -9.008 3.146 -8.672 1 97.12 421 GLU B O 1
ATOM 8786 N N . ALA B 1 422 ? -8.484 4.363 -10.523 1 97.19 422 ALA B N 1
ATOM 8787 C CA . ALA B 1 422 ? -7.047 4.266 -10.297 1 97.19 422 ALA B CA 1
ATOM 8788 C C . ALA B 1 422 ? -6.59 5.262 -9.234 1 97.19 422 ALA B C 1
ATOM 8790 O O . ALA B 1 422 ? -6.324 6.426 -9.547 1 97.19 422 ALA B O 1
ATOM 8791 N N . ILE B 1 423 ? -6.496 4.82 -8.008 1 95.5 423 ILE B N 1
ATOM 8792 C CA . ILE B 1 423 ? -6.176 5.676 -6.875 1 95.5 423 ILE B CA 1
ATOM 8793 C C . ILE B 1 423 ? -4.68 5.617 -6.59 1 95.5 423 ILE B C 1
ATOM 8795 O O . ILE B 1 423 ? -4.148 4.559 -6.242 1 95.5 423 ILE B O 1
ATOM 8799 N N . HIS B 1 424 ? -4.031 6.715 -6.66 1 93.69 424 HIS B N 1
ATOM 8800 C CA . HIS B 1 424 ? -2.574 6.73 -6.578 1 93.69 424 HIS B CA 1
ATOM 8801 C C . HIS B 1 424 ? -2.102 7.367 -5.277 1 93.69 424 HIS B C 1
ATOM 8803 O O . HIS B 1 424 ? -0.899 7.551 -5.074 1 93.69 424 HIS B O 1
ATOM 8809 N N . PHE B 1 425 ? -3.082 7.738 -4.402 1 92.94 425 PHE B N 1
ATOM 8810 C CA . PHE B 1 425 ? -2.717 8.266 -3.09 1 92.94 425 PHE B CA 1
ATOM 8811 C C . PHE B 1 425 ? -3.482 7.539 -1.987 1 92.94 425 PHE B C 1
ATOM 8813 O O . PHE B 1 425 ? -4.707 7.406 -2.061 1 92.94 425 PHE B O 1
ATOM 8820 N N . PRO B 1 426 ? -2.85 7.203 -0.871 1 89.69 426 PRO B N 1
ATOM 8821 C CA . PRO B 1 426 ? -1.404 7.207 -0.639 1 89.69 426 PRO B CA 1
ATOM 8822 C C . PRO B 1 426 ? -0.643 6.344 -1.643 1 89.69 426 PRO B C 1
ATOM 8824 O O . PRO B 1 426 ? -1.236 5.48 -2.295 1 89.69 426 PRO B O 1
ATOM 8827 N N . VAL B 1 427 ? 0.601 6.559 -1.751 1 88 427 VAL B N 1
ATOM 8828 C CA . VAL B 1 427 ? 1.424 5.867 -2.74 1 88 427 VAL B CA 1
ATOM 8829 C C . VAL B 1 427 ? 1.421 4.367 -2.459 1 88 427 VAL B C 1
ATOM 8831 O O . VAL B 1 427 ? 1.544 3.945 -1.308 1 88 427 VAL B O 1
ATOM 8834 N N . HIS B 1 428 ? 1.145 3.656 -3.498 1 85.38 428 HIS B N 1
ATOM 8835 C CA . HIS B 1 428 ? 1.145 2.199 -3.455 1 85.38 428 HIS B CA 1
ATOM 8836 C C . HIS B 1 428 ? 1.957 1.613 -4.605 1 85.38 428 HIS B C 1
ATOM 8838 O O . HIS B 1 428 ? 1.717 1.938 -5.77 1 85.38 428 HIS B O 1
ATOM 8844 N N . THR B 1 429 ? 2.969 0.786 -4.219 1 81.94 429 THR B N 1
ATOM 8845 C CA . THR B 1 429 ? 3.799 0.163 -5.242 1 81.94 429 THR B CA 1
ATOM 8846 C C . THR B 1 429 ? 3.281 -1.23 -5.586 1 81.94 429 THR B C 1
ATOM 8848 O O . THR B 1 429 ? 3.152 -2.084 -4.707 1 81.94 429 THR B O 1
ATOM 8851 N N . SER B 1 430 ? 2.867 -1.347 -6.809 1 82.56 430 SER B N 1
ATOM 8852 C CA . SER B 1 430 ? 2.381 -2.631 -7.301 1 82.56 430 SER B CA 1
ATOM 8853 C C . SER B 1 430 ? 3.412 -3.305 -8.203 1 82.56 430 SER B C 1
ATOM 8855 O O . SER B 1 430 ? 4.168 -2.629 -8.906 1 82.56 430 SER B O 1
ATOM 8857 N N . THR B 1 431 ? 3.492 -4.586 -8.203 1 80.25 431 THR B N 1
ATOM 8858 C CA . THR B 1 431 ? 4.402 -5.34 -9.062 1 80.25 431 THR B CA 1
ATOM 8859 C C . THR B 1 431 ? 3.717 -5.73 -10.367 1 80.25 431 THR B C 1
ATOM 8861 O O . THR B 1 431 ? 4.344 -6.312 -11.25 1 80.25 431 THR B O 1
ATOM 8864 N N . ALA B 1 432 ? 2.461 -5.352 -10.508 1 86.62 432 ALA B N 1
ATOM 8865 C CA . ALA B 1 432 ? 1.71 -5.746 -11.695 1 86.62 432 ALA B CA 1
ATOM 8866 C C . ALA B 1 432 ? 2.066 -4.867 -12.891 1 86.62 432 ALA B C 1
ATOM 8868 O O . ALA B 1 432 ? 1.728 -5.191 -14.031 1 86.62 432 ALA B O 1
ATOM 8869 N N . ASN B 1 433 ? 2.811 -3.805 -12.742 1 86.38 433 ASN B N 1
ATOM 8870 C CA . ASN B 1 433 ? 3.23 -2.904 -13.812 1 86.38 433 ASN B CA 1
ATOM 8871 C C . ASN B 1 433 ? 2.045 -2.441 -14.656 1 86.38 433 ASN B C 1
ATOM 8873 O O . ASN B 1 433 ? 2.066 -2.555 -15.883 1 86.38 433 ASN B O 1
ATOM 8877 N N . LEU B 1 434 ? 1.032 -1.969 -14.023 1 93.88 434 LEU B N 1
ATOM 8878 C CA . LEU B 1 434 ? -0.184 -1.497 -14.68 1 93.88 434 LEU B CA 1
ATOM 8879 C C . LEU B 1 434 ? 0.022 -0.107 -15.273 1 93.88 434 LEU B C 1
ATOM 8881 O O . LEU B 1 434 ? 0.757 0.709 -14.711 1 93.88 434 LEU B O 1
ATOM 8885 N N . PRO B 1 435 ? -0.629 0.108 -16.469 1 94.81 435 PRO B N 1
ATOM 8886 C CA . PRO B 1 435 ? -0.721 1.513 -16.875 1 94.81 435 PRO B CA 1
ATOM 8887 C C . PRO B 1 435 ? -1.349 2.398 -15.805 1 94.81 435 PRO B C 1
ATOM 8889 O O . PRO B 1 435 ? -2.16 1.924 -15.008 1 94.81 435 PRO B O 1
ATOM 8892 N N . THR B 1 436 ? -1.085 3.711 -15.797 1 95.88 436 THR B N 1
ATOM 8893 C CA . THR B 1 436 ? -1.461 4.605 -14.703 1 95.88 436 THR B CA 1
ATOM 8894 C C . THR B 1 436 ? -2.975 4.793 -14.656 1 95.88 436 THR B C 1
ATOM 8896 O O . THR B 1 436 ? -3.527 5.168 -13.625 1 95.88 436 THR B O 1
ATOM 8899 N N . PHE B 1 437 ? -3.693 4.555 -15.812 1 98 437 PHE B N 1
ATOM 8900 C CA . PHE B 1 437 ? -5.129 4.793 -15.891 1 98 437 PHE B CA 1
ATOM 8901 C C . PHE B 1 437 ? -5.91 3.531 -15.539 1 98 437 PHE B C 1
ATOM 8903 O O . PHE B 1 437 ? -7.141 3.551 -15.484 1 98 437 PHE B O 1
ATOM 8910 N N . VAL B 1 438 ? -5.191 2.418 -15.258 1 98.06 438 VAL B N 1
ATOM 8911 C CA . VAL B 1 438 ? -5.844 1.153 -14.93 1 98.06 438 VAL B CA 1
ATOM 8912 C C . VAL B 1 438 ? -5.891 0.974 -13.414 1 98.06 438 VAL B C 1
ATOM 8914 O O . VAL B 1 438 ? -4.848 0.933 -12.75 1 98.06 438 VAL B O 1
ATOM 8917 N N . PRO B 1 439 ? -7.059 0.837 -12.844 1 97.5 439 PRO B N 1
ATOM 8918 C CA . PRO B 1 439 ? -7.148 0.623 -11.398 1 97.5 439 PRO B CA 1
ATOM 8919 C C . PRO B 1 439 ? -6.516 -0.693 -10.953 1 97.5 439 PRO B C 1
ATOM 8921 O O . PRO B 1 439 ? -6.723 -1.729 -11.586 1 97.5 439 PRO B O 1
ATOM 8924 N N . ASP B 1 440 ? -5.68 -0.608 -9.953 1 96.25 440 ASP B N 1
ATOM 8925 C CA . ASP B 1 440 ? -5.219 -1.815 -9.273 1 96.25 440 ASP B CA 1
ATOM 8926 C C . ASP B 1 440 ? -6.262 -2.312 -8.273 1 96.25 440 ASP B C 1
ATOM 8928 O O . ASP B 1 440 ? -6.281 -1.87 -7.121 1 96.25 440 ASP B O 1
ATOM 8932 N N . TRP B 1 441 ? -7.02 -3.244 -8.617 1 96.38 441 TRP B N 1
ATOM 8933 C CA . TRP B 1 441 ? -8.133 -3.715 -7.801 1 96.38 441 TRP B CA 1
ATOM 8934 C C . TRP B 1 441 ? -7.633 -4.52 -6.605 1 96.38 441 TRP B C 1
ATOM 8936 O O . TRP B 1 441 ? -8.391 -4.781 -5.664 1 96.38 441 TRP B O 1
ATOM 8946 N N . SER B 1 442 ? -6.391 -4.941 -6.656 1 93.38 442 SER B N 1
ATOM 8947 C CA . SER B 1 442 ? -5.824 -5.664 -5.52 1 93.38 442 SER B CA 1
ATOM 8948 C C . SER B 1 442 ? -5.457 -4.707 -4.387 1 93.38 442 SER B C 1
ATOM 8950 O O . SER B 1 442 ? -5.23 -5.137 -3.254 1 93.38 442 SER B O 1
ATOM 8952 N N . HIS B 1 443 ? -5.379 -3.471 -4.746 1 91.38 443 HIS B N 1
ATOM 8953 C CA . HIS B 1 443 ? -5.125 -2.418 -3.77 1 91.38 443 HIS B CA 1
ATOM 8954 C C . HIS B 1 443 ? -6.422 -1.905 -3.154 1 91.38 443 HIS B C 1
ATOM 8956 O O . HIS B 1 443 ? -7.391 -1.645 -3.871 1 91.38 443 HIS B O 1
ATOM 8962 N N . ILE B 1 444 ? -6.402 -1.823 -1.831 1 90.75 444 ILE B N 1
ATOM 8963 C CA . ILE B 1 444 ? -7.594 -1.344 -1.138 1 90.75 444 ILE B CA 1
ATOM 8964 C C . ILE B 1 444 ? -7.34 0.058 -0.587 1 90.75 444 ILE B C 1
ATOM 8966 O O . ILE B 1 444 ? -6.934 0.215 0.566 1 90.75 444 ILE B O 1
ATOM 8970 N N . PRO B 1 445 ? -7.633 0.997 -1.38 1 88.69 445 PRO B N 1
ATOM 8971 C CA . PRO B 1 445 ? -7.438 2.365 -0.899 1 88.69 445 PRO B CA 1
ATOM 8972 C C . PRO B 1 445 ? -8.477 2.781 0.14 1 88.69 445 PRO B C 1
ATOM 8974 O O . PRO B 1 445 ? -9.578 2.23 0.168 1 88.69 445 PRO B O 1
ATOM 8977 N N . GLN B 1 446 ? -8.18 3.742 0.96 1 86.31 446 GLN B N 1
ATOM 8978 C CA . GLN B 1 446 ? -9.102 4.242 1.973 1 86.31 446 GLN B CA 1
ATOM 8979 C C . GLN B 1 446 ? -9.969 5.371 1.42 1 86.31 446 GLN B C 1
ATOM 8981 O O . GLN B 1 446 ? -10.891 5.84 2.09 1 86.31 446 GLN B O 1
ATOM 8986 N N . THR B 1 447 ? -9.633 5.809 0.241 1 89 447 THR B N 1
ATOM 8987 C CA . THR B 1 447 ? -10.43 6.82 -0.45 1 89 447 THR B CA 1
ATOM 8988 C C . THR B 1 447 ? -10.977 6.273 -1.764 1 89 447 THR B C 1
ATOM 8990 O O . THR B 1 447 ? -10.422 5.328 -2.328 1 89 447 THR B O 1
ATOM 8993 N N . SER B 1 448 ? -12.133 6.797 -2.191 1 88.94 448 SER B N 1
ATOM 8994 C CA . SER B 1 448 ? -12.75 6.391 -3.451 1 88.94 448 SER B CA 1
ATOM 8995 C C . SER B 1 448 ? -12.797 7.543 -4.445 1 88.94 448 SER B C 1
ATOM 8997 O O . SER B 1 448 ? -12.57 8.695 -4.074 1 88.94 448 SER B O 1
ATOM 8999 N N . ALA B 1 449 ? -13.094 7.168 -5.688 1 93.62 449 ALA B N 1
ATOM 9000 C CA . ALA B 1 449 ? -13.281 8.188 -6.715 1 93.62 449 ALA B CA 1
ATOM 9001 C C . ALA B 1 449 ? -14.453 9.102 -6.371 1 93.62 449 ALA B C 1
ATOM 9003 O O . ALA B 1 449 ? -15.469 8.648 -5.832 1 93.62 449 ALA B O 1
ATOM 9004 N N . MET B 1 450 ? -14.398 10.344 -6.723 1 93.44 450 MET B N 1
ATOM 9005 C CA . MET B 1 450 ? -15.406 11.344 -6.387 1 93.44 450 MET B CA 1
ATOM 9006 C C . MET B 1 450 ? -16.703 11.078 -7.152 1 93.44 450 MET B C 1
ATOM 9008 O O . MET B 1 450 ? -17.797 11.312 -6.629 1 93.44 450 MET B O 1
ATOM 9012 N N . GLY B 1 451 ? -16.578 10.633 -8.328 1 87.56 451 GLY B N 1
ATOM 9013 C CA . GLY B 1 451 ? -17.734 10.422 -9.164 1 87.56 451 GLY B CA 1
ATOM 9014 C C . GLY B 1 451 ? -18.688 9.367 -8.625 1 87.56 451 GLY B C 1
ATOM 9015 O O . GLY B 1 451 ? -19.875 9.383 -8.922 1 87.56 451 GLY B O 1
ATOM 9016 N N . PHE B 1 452 ? -18.188 8.516 -7.902 1 80.88 452 PHE B N 1
ATOM 9017 C CA . PHE B 1 452 ? -18.953 7.43 -7.305 1 80.88 452 PHE B CA 1
ATOM 9018 C C . PHE B 1 452 ? -19.859 7.949 -6.203 1 80.88 452 PHE B C 1
ATOM 9020 O O . PHE B 1 452 ? -21 7.484 -6.055 1 80.88 452 PHE B O 1
ATOM 9027 N N . LYS B 1 453 ? -19.484 9.008 -5.574 1 85 453 LYS B N 1
ATOM 9028 C CA . LYS B 1 453 ? -20.141 9.398 -4.332 1 85 453 LYS B CA 1
ATOM 9029 C C . LYS B 1 453 ? -20.984 10.656 -4.527 1 85 453 LYS B C 1
ATOM 9031 O O . LYS B 1 453 ? -22 10.844 -3.852 1 85 453 LYS B O 1
ATOM 9036 N N . TYR B 1 454 ? -20.625 11.68 -5.402 1 89.5 454 TYR B N 1
ATOM 9037 C CA . TYR B 1 454 ? -21.219 13.016 -5.371 1 89.5 454 TYR B CA 1
ATOM 9038 C C . TYR B 1 454 ? -21.922 13.336 -6.684 1 89.5 454 TYR B C 1
ATOM 9040 O O . TYR B 1 454 ? -22.234 14.5 -6.961 1 89.5 454 TYR B O 1
ATOM 9048 N N . ASN B 1 455 ? -22.422 12.531 -7.453 1 89.12 455 ASN B N 1
ATOM 9049 C CA . ASN B 1 455 ? -23.234 12.656 -8.664 1 89.12 455 ASN B CA 1
ATOM 9050 C C . ASN B 1 455 ? -22.75 13.805 -9.547 1 89.12 455 ASN B C 1
ATOM 9052 O O . ASN B 1 455 ? -23.531 14.656 -9.953 1 89.12 455 ASN B O 1
ATOM 9056 N N . PHE B 1 456 ? -21.578 14.031 -9.773 1 96.31 456 PHE B N 1
ATOM 9057 C CA . PHE B 1 456 ? -21 15.031 -10.664 1 96.31 456 PHE B CA 1
ATOM 9058 C C . PHE B 1 456 ? -21.219 14.656 -12.125 1 96.31 456 PHE B C 1
ATOM 9060 O O . PHE B 1 456 ? -21.406 13.484 -12.445 1 96.31 456 PHE B O 1
ATOM 9067 N N . ALA B 1 457 ? -21.328 15.656 -12.961 1 97 457 ALA B N 1
ATOM 9068 C CA . ALA B 1 457 ? -21.484 15.492 -14.406 1 97 457 ALA B CA 1
ATOM 9069 C C . ALA B 1 457 ? -20.641 16.516 -15.172 1 97 457 ALA B C 1
ATOM 9071 O O . ALA B 1 457 ? -21.188 17.297 -15.961 1 97 457 ALA B O 1
ATOM 9072 N N . ALA B 1 458 ? -19.375 16.406 -14.938 1 98.06 458 ALA B N 1
ATOM 9073 C CA . ALA B 1 458 ? -18.469 17.391 -15.5 1 98.06 458 ALA B CA 1
ATOM 9074 C C . ALA B 1 458 ? -18.531 17.406 -17.016 1 98.06 458 ALA B C 1
ATOM 9076 O O . ALA B 1 458 ? -18.391 18.469 -17.656 1 98.06 458 ALA B O 1
ATOM 9077 N N . SER B 1 459 ? -18.766 16.266 -17.672 1 97.69 459 SER B N 1
ATOM 9078 C CA . SER B 1 459 ? -18.812 16.188 -19.125 1 97.69 459 SER B CA 1
ATOM 9079 C C . SER B 1 459 ? -20.25 16.25 -19.641 1 97.69 459 SER B C 1
ATOM 9081 O O . SER B 1 459 ? -20.516 16 -20.812 1 97.69 459 SER B O 1
ATOM 9083 N N . GLY B 1 460 ? -21.188 16.5 -18.719 1 95.38 460 GLY B N 1
ATOM 9084 C CA . GLY B 1 460 ? -22.578 16.516 -19.125 1 95.38 460 GLY B CA 1
ATOM 9085 C C . GLY B 1 460 ? -23.047 15.188 -19.688 1 95.38 460 GLY B C 1
ATOM 9086 O O . GLY B 1 460 ? -22.828 14.133 -19.078 1 95.38 460 GLY B O 1
ATOM 9087 N N . SER B 1 461 ? -23.672 15.195 -20.844 1 93.31 461 SER B N 1
ATOM 9088 C CA . SER B 1 461 ? -24.219 13.984 -21.453 1 93.31 461 SER B CA 1
ATOM 9089 C C . SER B 1 461 ? -23.297 13.461 -22.547 1 93.31 461 SER B C 1
ATOM 9091 O O . SER B 1 461 ? -23.656 12.531 -23.281 1 93.31 461 SER B O 1
ATOM 9093 N N . SER B 1 462 ? -22.125 14.031 -22.578 1 95.94 462 SER B N 1
ATOM 9094 C CA . SER B 1 462 ? -21.219 13.625 -23.641 1 95.94 462 SER B CA 1
ATOM 9095 C C . SER B 1 462 ? -20.719 12.203 -23.422 1 95.94 462 SER B C 1
ATOM 9097 O O . SER B 1 462 ? -20.609 11.742 -22.297 1 95.94 462 SER B O 1
ATOM 9099 N N . LYS B 1 463 ? -20.422 11.57 -24.547 1 96.69 463 LYS B N 1
ATOM 9100 C CA . LYS B 1 463 ? -19.875 10.219 -24.531 1 96.69 463 LYS B CA 1
ATOM 9101 C C . LYS B 1 463 ? -18.359 10.227 -24.688 1 96.69 463 LYS B C 1
ATOM 9103 O O . LYS B 1 463 ? -17.797 11.156 -25.281 1 96.69 463 LYS B O 1
ATOM 9108 N N . ALA B 1 464 ? -17.781 9.203 -24.141 1 97.81 464 ALA B N 1
ATOM 9109 C CA . ALA B 1 464 ? -16.328 9.102 -24.219 1 97.81 464 ALA B CA 1
ATOM 9110 C C . ALA B 1 464 ? -15.875 8.875 -25.656 1 97.81 464 ALA B C 1
ATOM 9112 O O . ALA B 1 464 ? -16.484 8.094 -26.391 1 97.81 464 ALA B O 1
ATOM 9113 N N . ILE B 1 465 ? -14.93 9.625 -26.062 1 97.75 465 ILE B N 1
ATOM 9114 C CA . ILE B 1 465 ? -14.188 9.391 -27.297 1 97.75 465 ILE B CA 1
ATOM 9115 C C . ILE B 1 465 ? -12.766 8.953 -26.969 1 97.75 465 ILE B C 1
ATOM 9117 O O . ILE B 1 465 ? -11.922 9.773 -26.609 1 97.75 465 ILE B O 1
ATOM 9121 N N . CYS B 1 466 ? -12.57 7.645 -27.016 1 97.31 466 CYS B N 1
ATOM 9122 C CA . CYS B 1 466 ? -11.273 7.102 -26.625 1 97.31 466 CYS B CA 1
ATOM 9123 C C . CYS B 1 466 ? -10.922 5.883 -27.469 1 97.31 466 CYS B C 1
ATOM 9125 O O . CYS B 1 466 ? -11.797 5.266 -28.078 1 97.31 466 CYS B O 1
ATOM 9127 N N . ARG B 1 467 ? -9.648 5.645 -27.562 1 96.94 467 ARG B N 1
ATOM 9128 C CA . ARG B 1 467 ? -9.156 4.488 -28.297 1 96.94 467 ARG B CA 1
ATOM 9129 C C . ARG B 1 467 ? -7.801 4.031 -27.766 1 96.94 467 ARG B C 1
ATOM 9131 O O . ARG B 1 467 ? -6.957 4.855 -27.422 1 96.94 467 ARG B O 1
ATOM 9138 N N . PHE B 1 468 ? -7.66 2.777 -27.703 1 96.88 468 PHE B N 1
ATOM 9139 C CA . PHE B 1 468 ? -6.352 2.227 -27.359 1 96.88 468 PHE B CA 1
ATOM 9140 C C . PHE B 1 468 ? -5.391 2.346 -28.547 1 96.88 468 PHE B C 1
ATOM 9142 O O . PHE B 1 468 ? -5.773 2.127 -29.688 1 96.88 468 PHE B O 1
ATOM 9149 N N . ARG B 1 469 ? -4.148 2.688 -28.25 1 94.94 469 ARG B N 1
ATOM 9150 C CA . ARG B 1 469 ? -3.156 2.945 -29.281 1 94.94 469 ARG B CA 1
ATOM 9151 C C . ARG B 1 469 ? -2.318 1.702 -29.562 1 94.94 469 ARG B C 1
ATOM 9153 O O . ARG B 1 469 ? -1.576 1.651 -30.547 1 94.94 469 ARG B O 1
ATOM 9160 N N . ASP B 1 470 ? -2.377 0.733 -28.719 1 91.25 470 ASP B N 1
ATOM 9161 C CA . ASP B 1 470 ? -1.575 -0.475 -28.891 1 91.25 470 ASP B CA 1
ATOM 9162 C C . ASP B 1 470 ? -2.404 -1.728 -28.609 1 91.25 470 ASP B C 1
ATOM 9164 O O . ASP B 1 470 ? -3.469 -1.65 -28 1 91.25 470 ASP B O 1
ATOM 9168 N N . GLU B 1 471 ? -1.877 -2.857 -28.969 1 89.69 471 GLU B N 1
ATOM 9169 C CA . GLU B 1 471 ? -2.596 -4.121 -28.859 1 89.69 471 GLU B CA 1
ATOM 9170 C C . GLU B 1 471 ? -2.611 -4.621 -27.406 1 89.69 471 GLU B C 1
ATOM 9172 O O . GLU B 1 471 ? -3.51 -5.363 -27.016 1 89.69 471 GLU B O 1
ATOM 9177 N N . ARG B 1 472 ? -1.713 -4.148 -26.703 1 90.94 472 ARG B N 1
ATOM 9178 C CA . ARG B 1 472 ? -1.593 -4.629 -25.328 1 90.94 472 ARG B CA 1
ATOM 9179 C C . ARG B 1 472 ? -2.369 -3.738 -24.359 1 90.94 472 ARG B C 1
ATOM 9181 O O . ARG B 1 472 ? -2.375 -3.98 -23.156 1 90.94 472 ARG B O 1
ATOM 9188 N N . LEU B 1 473 ? -3.025 -2.713 -24.828 1 94.75 473 LEU B N 1
ATOM 9189 C CA . LEU B 1 473 ? -3.898 -1.817 -24.078 1 94.75 473 LEU B CA 1
ATOM 9190 C C . LEU B 1 473 ? -3.111 -1.06 -23.016 1 94.75 473 LEU B C 1
ATOM 9192 O O . LEU B 1 473 ? -3.596 -0.874 -21.891 1 94.75 473 LEU B O 1
ATOM 9196 N N . ASN B 1 474 ? -1.884 -0.748 -23.375 1 92.5 474 ASN B N 1
ATOM 9197 C CA . ASN B 1 474 ? -1.023 -0.032 -22.438 1 92.5 474 ASN B CA 1
ATOM 9198 C C . ASN B 1 474 ? -1.201 1.479 -22.562 1 92.5 474 ASN B C 1
ATOM 9200 O O . ASN B 1 474 ? -0.824 2.225 -21.656 1 92.5 474 ASN B O 1
ATOM 9204 N N . LYS B 1 475 ? -1.673 1.915 -23.719 1 95.44 475 LYS B N 1
ATOM 9205 C CA . LYS B 1 475 ? -1.82 3.342 -23.984 1 95.44 475 LYS B CA 1
ATOM 9206 C C . LYS B 1 475 ? -3.244 3.674 -24.438 1 95.44 475 LYS B C 1
ATOM 9208 O O . LYS B 1 475 ? -3.771 3.057 -25.359 1 95.44 475 LYS B O 1
ATOM 9213 N N . LEU B 1 476 ? -3.854 4.621 -23.734 1 98.06 476 LEU B N 1
ATOM 9214 C CA . LEU B 1 476 ? -5.23 5.016 -24.016 1 98.06 476 LEU B CA 1
ATOM 9215 C C . LEU B 1 476 ? -5.297 6.477 -24.453 1 98.06 476 LEU B C 1
ATOM 9217 O O . LEU B 1 476 ? -4.898 7.371 -23.703 1 98.06 476 LEU B O 1
ATOM 9221 N N . GLU B 1 477 ? -5.691 6.691 -25.641 1 98.19 477 GLU B N 1
ATOM 9222 C CA . GLU B 1 477 ? -5.945 8.047 -26.109 1 98.19 477 GLU B CA 1
ATOM 9223 C C . GLU B 1 477 ? -7.352 8.516 -25.734 1 98.19 477 GLU B C 1
ATOM 9225 O O . GLU B 1 477 ? -8.328 7.82 -26.016 1 98.19 477 GLU B O 1
ATOM 9230 N N . ILE B 1 478 ? -7.434 9.625 -25.109 1 98.5 478 ILE B N 1
ATOM 9231 C CA . ILE B 1 478 ? -8.734 10.156 -24.734 1 98.5 478 ILE B CA 1
ATOM 9232 C C . ILE B 1 478 ? -8.883 11.578 -25.266 1 98.5 478 ILE B C 1
ATOM 9234 O O . ILE B 1 478 ? -7.891 12.242 -25.562 1 98.5 478 ILE B O 1
ATOM 9238 N N . SER B 1 479 ? -10.117 11.969 -25.422 1 98.56 479 SER B N 1
ATOM 9239 C CA . SER B 1 479 ? -10.43 13.344 -25.812 1 98.56 479 SER B CA 1
ATOM 9240 C C . SER B 1 479 ? -10.984 14.133 -24.625 1 98.56 479 SER B C 1
ATOM 9242 O O . SER B 1 479 ? -11.852 13.641 -23.891 1 98.56 479 SER B O 1
ATOM 9244 N N . GLY B 1 480 ? -10.43 15.266 -24.422 1 98.31 480 GLY B N 1
ATOM 9245 C CA . GLY B 1 480 ? -10.859 16.047 -23.266 1 98.31 480 GLY B CA 1
ATOM 9246 C C . GLY B 1 480 ? -10.648 17.547 -23.453 1 98.31 480 GLY B C 1
ATOM 9247 O O . GLY B 1 480 ? -10.078 17.969 -24.469 1 98.31 480 GLY B O 1
ATOM 9248 N N . LEU B 1 481 ? -11.227 18.344 -22.578 1 98.62 481 LEU B N 1
ATOM 9249 C CA . LEU B 1 481 ? -11.188 19.797 -22.578 1 98.62 481 LEU B CA 1
ATOM 9250 C C . LEU B 1 481 ? -10.297 20.312 -21.453 1 98.62 481 LEU B C 1
ATOM 9252 O O . LEU B 1 481 ? -10.594 20.125 -20.266 1 98.62 481 LEU B O 1
ATOM 9256 N N . GLU B 1 482 ? -9.211 20.938 -21.812 1 98.31 482 GLU B N 1
ATOM 9257 C CA . GLU B 1 482 ? -8.297 21.484 -20.828 1 98.31 482 GLU B CA 1
ATOM 9258 C C . GLU B 1 482 ? -8.93 22.672 -20.094 1 98.31 482 GLU B C 1
ATOM 9260 O O . GLU B 1 482 ? -9.516 23.562 -20.719 1 98.31 482 GLU B O 1
ATOM 9265 N N . ILE B 1 483 ? -8.828 22.672 -18.828 1 98.19 483 ILE B N 1
ATOM 9266 C CA . ILE B 1 483 ? -9.422 23.719 -18.016 1 98.19 483 ILE B CA 1
ATOM 9267 C C . ILE B 1 483 ? -8.336 24.672 -17.516 1 98.19 483 ILE B C 1
ATOM 9269 O O . ILE B 1 483 ? -8.438 25.891 -17.672 1 98.19 483 ILE B O 1
ATOM 9273 N N . ASP B 1 484 ? -7.367 24.078 -16.828 1 97.88 484 ASP B N 1
ATOM 9274 C CA . ASP B 1 484 ? -6.34 24.891 -16.188 1 97.88 484 ASP B CA 1
ATOM 9275 C C . ASP B 1 484 ? -5.16 24.031 -15.742 1 97.88 484 ASP B C 1
ATOM 9277 O O . ASP B 1 484 ? -5.086 22.844 -16.078 1 97.88 484 ASP B O 1
ATOM 9281 N N . ILE B 1 485 ? -4.145 24.656 -15.094 1 97.81 485 ILE B N 1
ATOM 9282 C CA . ILE B 1 485 ? -2.938 24 -14.609 1 97.81 485 ILE B CA 1
ATOM 9283 C C . ILE B 1 485 ? -2.762 24.281 -13.117 1 97.81 485 ILE B C 1
ATOM 9285 O O . ILE B 1 485 ? -2.984 25.406 -12.664 1 97.81 485 ILE B O 1
ATOM 9289 N N . VAL B 1 486 ? -2.383 23.25 -12.375 1 97.38 486 VAL B N 1
ATOM 9290 C CA . VAL B 1 486 ? -2.16 23.422 -10.938 1 97.38 486 VAL B CA 1
ATOM 9291 C C . VAL B 1 486 ? -0.952 24.328 -10.703 1 97.38 486 VAL B C 1
ATOM 9293 O O . VAL B 1 486 ? 0.135 24.062 -11.227 1 97.38 486 VAL B O 1
ATOM 9296 N N . GLN B 1 487 ? -1.117 25.359 -9.961 1 96.69 487 GLN B N 1
ATOM 9297 C CA . GLN B 1 487 ? -0.028 26.266 -9.641 1 96.69 487 GLN B CA 1
ATOM 9298 C C . GLN B 1 487 ? 0.615 25.906 -8.305 1 96.69 487 GLN B C 1
ATOM 9300 O O . GLN B 1 487 ? 1.842 25.891 -8.188 1 96.69 487 GLN B O 1
ATOM 9305 N N . SER B 1 488 ? -0.173 25.734 -7.309 1 95.06 488 SER B N 1
ATOM 9306 C CA . SER B 1 488 ? 0.283 25.344 -5.977 1 95.06 488 SER B CA 1
ATOM 9307 C C . SER B 1 488 ? -0.725 24.438 -5.289 1 95.06 488 SER B C 1
ATOM 9309 O O . SER B 1 488 ? -1.921 24.484 -5.582 1 95.06 488 SER B O 1
ATOM 9311 N N . LYS B 1 489 ? -0.227 23.594 -4.441 1 95.62 489 LYS B N 1
ATOM 9312 C CA . LYS B 1 489 ? -1.108 22.688 -3.719 1 95.62 489 LYS B CA 1
ATOM 9313 C C . LYS B 1 489 ? -0.884 22.781 -2.213 1 95.62 489 LYS B C 1
ATOM 9315 O O . LYS B 1 489 ? 0.21 23.125 -1.764 1 95.62 489 LYS B O 1
ATOM 9320 N N . GLY B 1 490 ? -1.868 22.531 -1.499 1 97.19 490 GLY B N 1
ATOM 9321 C CA . GLY B 1 490 ? -1.787 22.516 -0.047 1 97.19 490 GLY B CA 1
ATOM 9322 C C . GLY B 1 490 ? -1.347 21.172 0.512 1 97.19 490 GLY B C 1
ATOM 9323 O O . GLY B 1 490 ? -1.079 20.234 -0.244 1 97.19 490 GLY B O 1
ATOM 9324 N N . VAL B 1 491 ? -1.19 21.141 1.829 1 97.12 491 VAL B N 1
ATOM 9325 C CA . VAL B 1 491 ? -0.858 19.891 2.508 1 97.12 491 VAL B CA 1
ATOM 9326 C C . VAL B 1 491 ? -1.969 18.859 2.281 1 97.12 491 VAL B C 1
ATOM 9328 O O . VAL B 1 491 ? -3.143 19.219 2.178 1 97.12 491 VAL B O 1
ATOM 9331 N N . VAL B 1 492 ? -1.598 17.656 2.201 1 96.62 492 VAL B N 1
ATOM 9332 C CA . VAL B 1 492 ? -2.568 16.609 1.944 1 96.62 492 VAL B CA 1
ATOM 9333 C C . VAL B 1 492 ? -3.145 16.094 3.266 1 96.62 492 VAL B C 1
ATOM 9335 O O . VAL B 1 492 ? -2.418 15.945 4.25 1 96.62 492 VAL B O 1
ATOM 9338 N N . VAL B 1 493 ? -4.434 15.938 3.281 1 96.75 493 VAL B N 1
ATOM 9339 C CA . VAL B 1 493 ? -5.039 15.234 4.406 1 96.75 493 VAL B CA 1
ATOM 9340 C C . VAL B 1 493 ? -4.844 13.727 4.242 1 96.75 493 VAL B C 1
ATOM 9342 O O . VAL B 1 493 ? -5.312 13.141 3.262 1 96.75 493 VAL B O 1
ATOM 9345 N N . GLY B 1 494 ? -4.164 13.117 5.117 1 92.94 494 GLY B N 1
ATOM 9346 C CA . GLY B 1 494 ? -3.916 11.68 5.051 1 92.94 494 GLY B CA 1
ATOM 9347 C C . GLY B 1 494 ? -5.176 10.852 5.203 1 92.94 494 GLY B C 1
ATOM 9348 O O . GLY B 1 494 ? -6.254 11.391 5.473 1 92.94 494 GLY B O 1
ATOM 9349 N N . THR B 1 495 ? -5.012 9.578 5.031 1 90.81 495 THR B N 1
ATOM 9350 C CA . THR B 1 495 ? -6.168 8.695 5.117 1 90.81 495 THR B CA 1
ATOM 9351 C C . THR B 1 495 ? -6.324 8.141 6.531 1 90.81 495 THR B C 1
ATOM 9353 O O . THR B 1 495 ? -7.379 7.609 6.883 1 90.81 495 THR B O 1
ATOM 9356 N N . LEU B 1 496 ? -5.297 8.102 7.309 1 88.06 496 LEU B N 1
ATOM 9357 C CA . LEU B 1 496 ? -5.375 7.902 8.75 1 88.06 496 LEU B CA 1
ATOM 9358 C C . LEU B 1 496 ? -5.336 9.234 9.484 1 88.06 496 LEU B C 1
ATOM 9360 O O . LEU B 1 496 ? -4.289 9.633 10.008 1 88.06 496 LEU B O 1
ATOM 9364 N N . CYS B 1 497 ? -6.465 9.852 9.461 1 88.88 497 CYS B N 1
ATOM 9365 C CA . CYS B 1 497 ? -6.469 11.234 9.938 1 88.88 497 CYS B CA 1
ATOM 9366 C C . CYS B 1 497 ? -7.438 11.398 11.102 1 88.88 497 CYS B C 1
ATOM 9368 O O . CYS B 1 497 ? -8.328 10.578 11.297 1 88.88 497 CYS B O 1
ATOM 9370 N N . ASN B 1 498 ? -7.195 12.406 11.859 1 89.12 498 ASN B N 1
ATOM 9371 C CA . ASN B 1 498 ? -8.047 12.852 12.953 1 89.12 498 ASN B CA 1
ATOM 9372 C C . ASN B 1 498 ? -8.398 14.328 12.836 1 89.12 498 ASN B C 1
ATOM 9374 O O . ASN B 1 498 ? -8.164 14.945 11.797 1 89.12 498 ASN B O 1
ATOM 9378 N N . LEU B 1 499 ? -9.047 14.836 13.859 1 93.94 499 LEU B N 1
ATOM 9379 C CA . LEU B 1 499 ? -9.523 16.219 13.844 1 93.94 499 LEU B CA 1
ATOM 9380 C C . LEU B 1 499 ? -8.375 17.188 13.594 1 93.94 499 LEU B C 1
ATOM 9382 O O . LEU B 1 499 ? -8.523 18.156 12.844 1 93.94 499 LEU B O 1
ATOM 9386 N N . GLY B 1 500 ? -7.215 16.938 14.188 1 95.5 500 GLY B N 1
ATOM 9387 C CA . GLY B 1 500 ? -6.062 17.797 14.016 1 95.5 500 GLY B CA 1
ATOM 9388 C C . GLY B 1 500 ? -5.629 17.938 12.57 1 95.5 500 GLY B C 1
ATOM 9389 O O . GLY B 1 500 ? -5.223 19.016 12.133 1 95.5 500 GLY B O 1
ATOM 9390 N N . ASP B 1 501 ? -5.73 16.891 11.82 1 96.31 501 ASP B N 1
ATOM 9391 C CA . ASP B 1 501 ? -5.344 16.906 10.414 1 96.31 501 ASP B CA 1
ATOM 9392 C C . ASP B 1 501 ? -6.246 17.828 9.602 1 96.31 501 ASP B C 1
ATOM 9394 O O . ASP B 1 501 ? -5.77 18.578 8.75 1 96.31 501 ASP B O 1
ATOM 9398 N N . TYR B 1 502 ? -7.539 17.766 9.891 1 97.56 502 TYR B N 1
ATOM 9399 C CA . TYR B 1 502 ? -8.5 18.609 9.188 1 97.56 502 TYR B CA 1
ATOM 9400 C C . TYR B 1 502 ? -8.273 20.078 9.516 1 97.56 502 TYR B C 1
ATOM 9402 O O . TYR B 1 502 ? -8.305 20.938 8.625 1 97.56 502 TYR B O 1
ATOM 9410 N N . LEU B 1 503 ? -8.062 20.344 10.758 1 98.06 503 LEU B N 1
ATOM 9411 C CA . LEU B 1 503 ? -7.867 21.719 11.203 1 98.06 503 LEU B CA 1
ATOM 9412 C C . LEU B 1 503 ? -6.609 22.312 10.578 1 98.06 503 LEU B C 1
ATOM 9414 O O . LEU B 1 503 ? -6.645 23.422 10.047 1 98.06 503 LEU B O 1
ATOM 9418 N N . MET B 1 504 ? -5.574 21.516 10.609 1 98 504 MET B N 1
ATOM 9419 C CA . MET B 1 504 ? -4.309 22.016 10.086 1 98 504 MET B CA 1
ATOM 9420 C C . MET B 1 504 ? -4.367 22.188 8.57 1 98 504 MET B C 1
ATOM 9422 O O . MET B 1 504 ? -3.775 23.109 8.016 1 98 504 MET B O 1
ATOM 9426 N N . ALA B 1 505 ? -5.023 21.25 7.922 1 98.12 505 ALA B N 1
ATOM 9427 C CA . ALA B 1 505 ? -5.211 21.391 6.48 1 98.12 505 ALA B CA 1
ATOM 9428 C C . ALA B 1 505 ? -5.988 22.672 6.156 1 98.12 505 ALA B C 1
ATOM 9430 O O . ALA B 1 505 ? -5.598 23.438 5.277 1 98.12 505 ALA B O 1
ATOM 9431 N N . PHE B 1 506 ? -7.082 22.906 6.879 1 98.25 506 PHE B N 1
ATOM 9432 C CA . PHE B 1 506 ? -7.895 24.094 6.691 1 98.25 506 PHE B CA 1
ATOM 9433 C C . PHE B 1 506 ? -7.051 25.359 6.852 1 98.25 506 PHE B C 1
ATOM 9435 O O . PHE B 1 506 ? -7.129 26.266 6.027 1 98.25 506 PHE B O 1
ATOM 9442 N N . LEU B 1 507 ? -6.301 25.375 7.918 1 98.19 507 LEU B N 1
ATOM 9443 C CA . LEU B 1 507 ? -5.465 26.547 8.219 1 98.19 507 LEU B CA 1
ATOM 9444 C C . LEU B 1 507 ? -4.457 26.781 7.102 1 98.19 507 LEU B C 1
ATOM 9446 O O . LEU B 1 507 ? -4.273 27.922 6.664 1 98.19 507 LEU B O 1
ATOM 9450 N N . HIS B 1 508 ? -3.801 25.75 6.648 1 98.25 508 HIS B N 1
ATOM 9451 C CA . HIS B 1 508 ? -2.799 25.844 5.59 1 98.25 508 HIS B CA 1
ATOM 9452 C C . HIS B 1 508 ? -3.428 26.297 4.273 1 98.25 508 HIS B C 1
ATOM 9454 O O . HIS B 1 508 ? -2.895 27.172 3.594 1 98.25 508 HIS B O 1
ATOM 9460 N N . TRP B 1 509 ? -4.527 25.641 3.916 1 98.25 509 TRP B N 1
ATOM 9461 C CA . TRP B 1 509 ? -5.207 25.938 2.658 1 98.25 509 TRP B CA 1
ATOM 9462 C C . TRP B 1 509 ? -5.691 27.391 2.623 1 98.25 509 TRP B C 1
ATOM 9464 O O . TRP B 1 509 ? -5.551 28.062 1.606 1 98.25 509 TRP B O 1
ATOM 9474 N N . ARG B 1 510 ? -6.277 27.812 3.674 1 97.81 510 ARG B N 1
ATOM 9475 C CA . ARG B 1 510 ? -6.758 29.188 3.76 1 97.81 510 ARG B CA 1
ATOM 9476 C C . ARG B 1 510 ? -5.605 30.172 3.666 1 97.81 510 ARG B C 1
ATOM 9478 O O . ARG B 1 510 ? -5.734 31.234 3.049 1 97.81 510 ARG B O 1
ATOM 9485 N N . ALA B 1 511 ? -4.492 29.844 4.34 1 97.19 511 ALA B N 1
ATOM 9486 C CA . ALA B 1 511 ? -3.316 30.703 4.258 1 97.19 511 ALA B CA 1
ATOM 9487 C C . ALA B 1 511 ? -2.836 30.844 2.816 1 97.19 511 ALA B C 1
ATOM 9489 O O . ALA B 1 511 ? -2.43 31.938 2.396 1 97.19 511 ALA B O 1
ATOM 9490 N N . LEU B 1 512 ? -2.826 29.766 2.053 1 96.88 512 LEU B N 1
ATOM 9491 C CA . LEU B 1 512 ? -2.465 29.812 0.64 1 96.88 512 LEU B CA 1
ATOM 9492 C C . LEU B 1 512 ? -3.406 30.734 -0.13 1 96.88 512 LEU B C 1
ATOM 9494 O O . LEU B 1 512 ? -2.963 31.516 -0.97 1 96.88 512 LEU B O 1
ATOM 9498 N N . LEU B 1 513 ? -4.711 30.594 0.167 1 97.38 513 LEU B N 1
ATOM 9499 C CA . LEU B 1 513 ? -5.715 31.422 -0.495 1 97.38 513 LEU B CA 1
ATOM 9500 C C . LEU B 1 513 ? -5.488 32.906 -0.197 1 97.38 513 LEU B C 1
ATOM 9502 O O . LEU B 1 513 ? -5.484 33.719 -1.11 1 97.38 513 LEU B O 1
ATOM 9506 N N . LEU B 1 514 ? -5.332 33.219 1.081 1 96.25 514 LEU B N 1
ATOM 9507 C CA . LEU B 1 514 ? -5.164 34.625 1.494 1 96.25 514 LEU B CA 1
ATOM 9508 C C . LEU B 1 514 ? -3.908 35.219 0.872 1 96.25 514 LEU B C 1
ATOM 9510 O O . LEU B 1 514 ? -3.893 36.406 0.52 1 96.25 514 LEU B O 1
ATOM 9514 N N . HIS B 1 515 ? -2.891 34.375 0.807 1 95.06 515 HIS B N 1
ATOM 9515 C CA . HIS B 1 515 ? -1.674 34.844 0.146 1 95.06 515 HIS B CA 1
ATOM 9516 C C . HIS B 1 515 ? -1.923 35.125 -1.33 1 95.06 515 HIS B C 1
ATOM 9518 O O . HIS B 1 515 ? -1.407 36.094 -1.869 1 95.06 515 HIS B O 1
ATOM 9524 N N . ALA B 1 516 ? -2.676 34.312 -1.983 1 94.81 516 ALA B N 1
ATOM 9525 C CA . ALA B 1 516 ? -2.963 34.438 -3.41 1 94.81 516 ALA B CA 1
ATOM 9526 C C . ALA B 1 516 ? -3.811 35.656 -3.693 1 94.81 516 ALA B C 1
ATOM 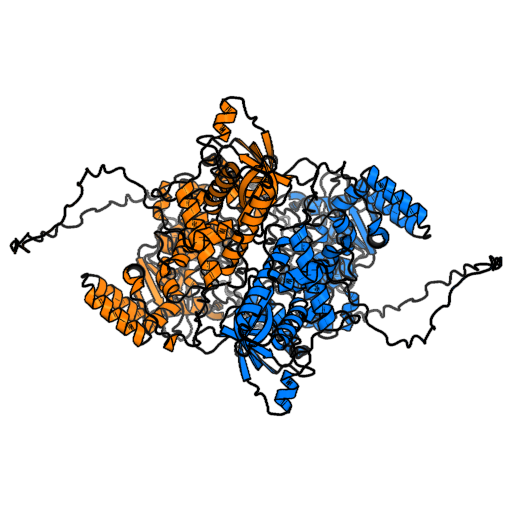9528 O O . ALA B 1 516 ? -3.723 36.25 -4.773 1 94.81 516 ALA B O 1
ATOM 9529 N N . VAL B 1 517 ? -4.641 36.125 -2.744 1 94.69 517 VAL B N 1
ATOM 9530 C CA . VAL B 1 517 ? -5.543 37.25 -2.988 1 94.69 517 VAL B CA 1
ATOM 9531 C C . VAL B 1 517 ? -5.02 38.5 -2.277 1 94.69 517 VAL B C 1
ATOM 9533 O O . VAL B 1 517 ? -5.773 39.438 -2.037 1 94.69 517 VAL B O 1
ATOM 9536 N N . GLU B 1 518 ? -3.807 38.375 -1.924 1 91.88 518 GLU B N 1
ATOM 9537 C CA . GLU B 1 518 ? -3.205 39.531 -1.27 1 91.88 518 GLU B CA 1
ATOM 9538 C C . GLU B 1 518 ? -3.338 40.781 -2.131 1 91.88 518 GLU B C 1
ATOM 9540 O O . GLU B 1 518 ? -3.1 40.75 -3.338 1 91.88 518 GLU B O 1
ATOM 9545 N N . GLY B 1 519 ? -3.721 41.938 -1.505 1 91 519 GLY B N 1
ATOM 9546 C CA . GLY B 1 519 ? -3.828 43.219 -2.207 1 91 519 GLY B CA 1
ATOM 9547 C C . GLY B 1 519 ? -5.191 43.438 -2.84 1 91 519 GLY B C 1
ATOM 9548 O O . GLY B 1 519 ? -5.477 44.531 -3.348 1 91 519 GLY B O 1
ATOM 9549 N N . ARG B 1 520 ? -6.078 42.438 -2.789 1 93.12 520 ARG B N 1
ATOM 9550 C CA . ARG B 1 520 ? -7.422 42.562 -3.348 1 93.12 520 ARG B CA 1
ATOM 9551 C C . ARG B 1 520 ? -8.344 43.312 -2.387 1 93.12 520 ARG B C 1
ATOM 9553 O O . ARG B 1 520 ? -7.973 43.562 -1.242 1 93.12 520 ARG B O 1
ATOM 9560 N N . THR B 1 521 ? -9.523 43.656 -2.92 1 94.62 521 THR B N 1
ATOM 9561 C CA . THR B 1 521 ? -10.492 44.406 -2.109 1 94.62 521 THR B CA 1
ATOM 9562 C C . THR B 1 521 ? -11.156 43.469 -1.1 1 94.62 521 THR B C 1
ATOM 9564 O O . THR B 1 521 ? -11.102 42.25 -1.243 1 94.62 521 THR B O 1
ATOM 9567 N N . LYS B 1 522 ? -11.719 44.031 -0.124 1 92.94 522 LYS B N 1
ATOM 9568 C CA . LYS B 1 522 ? -12.414 43.281 0.907 1 92.94 522 LYS B CA 1
ATOM 9569 C C . LYS B 1 522 ? -13.516 42.406 0.301 1 92.94 522 LYS B C 1
ATOM 9571 O O . LYS B 1 522 ? -13.734 41.281 0.746 1 92.94 522 LYS B O 1
ATOM 9576 N N . GLU B 1 523 ? -14.188 42.938 -0.654 1 93.62 523 GLU B N 1
ATOM 9577 C CA . GLU B 1 523 ? -15.266 42.219 -1.319 1 93.62 523 GLU B CA 1
ATOM 9578 C C . GLU B 1 523 ? -14.727 41 -2.088 1 93.62 523 GLU B C 1
ATOM 9580 O O . GLU B 1 523 ? -15.32 39.938 -2.068 1 93.62 523 GLU B O 1
ATOM 9585 N N . GLU B 1 524 ? -13.625 41.219 -2.688 1 94.25 524 GLU B N 1
ATOM 9586 C CA . GLU B 1 524 ? -13 40.125 -3.451 1 94.25 524 GLU B CA 1
ATOM 9587 C C . GLU B 1 524 ? -12.484 39.031 -2.533 1 94.25 524 GLU B C 1
ATOM 9589 O O . GLU B 1 524 ? -12.578 37.844 -2.865 1 94.25 524 GLU B O 1
ATOM 9594 N N . ILE B 1 525 ? -11.953 39.438 -1.508 1 94.88 525 ILE B N 1
ATOM 9595 C CA . ILE B 1 525 ? -11.461 38.5 -0.521 1 94.88 525 ILE B CA 1
ATOM 9596 C C . ILE B 1 525 ? -12.617 37.656 0.032 1 94.88 525 ILE B C 1
ATOM 9598 O O . ILE B 1 525 ? -12.5 36.438 0.208 1 94.88 525 ILE B O 1
ATOM 9602 N N . GLN B 1 526 ? -13.758 38.344 0.281 1 94.44 526 GLN B N 1
ATOM 9603 C CA . GLN B 1 526 ? -14.953 37.656 0.762 1 94.44 526 GLN B CA 1
ATOM 9604 C C . GLN B 1 526 ? -15.445 36.625 -0.254 1 94.44 526 GLN B C 1
ATOM 9606 O O . GLN B 1 526 ? -15.797 35.5 0.11 1 94.44 526 GLN B O 1
ATOM 9611 N N . MET B 1 527 ? -15.453 37.031 -1.442 1 95.12 527 MET B N 1
ATOM 9612 C CA . MET B 1 527 ? -15.867 36.125 -2.506 1 95.12 527 MET B CA 1
ATOM 9613 C C . MET B 1 527 ? -14.938 34.906 -2.584 1 95.12 527 MET B C 1
ATOM 9615 O O . MET B 1 527 ? -15.391 33.781 -2.803 1 95.12 527 MET B O 1
ATOM 9619 N N . ALA B 1 528 ? -13.641 35.188 -2.457 1 95.94 528 ALA B N 1
ATOM 9620 C CA . ALA B 1 528 ? -12.656 34.094 -2.48 1 95.94 528 ALA B CA 1
ATOM 9621 C C . ALA B 1 528 ? -12.875 33.125 -1.324 1 95.94 528 ALA B C 1
ATOM 9623 O O . ALA B 1 528 ? -12.766 31.922 -1.497 1 95.94 528 ALA B O 1
ATOM 9624 N N . GLU B 1 529 ? -13.172 33.625 -0.188 1 96.44 529 GLU B N 1
ATOM 9625 C CA . GLU B 1 529 ? -13.414 32.781 0.988 1 96.44 529 GLU B CA 1
ATOM 9626 C C . GLU B 1 529 ? -14.68 31.953 0.822 1 96.44 529 GLU B C 1
ATOM 9628 O O . GLU B 1 529 ? -14.742 30.812 1.28 1 96.44 529 GLU B O 1
ATOM 9633 N N . GLU B 1 530 ? -15.711 32.531 0.244 1 97.06 530 GLU B N 1
ATOM 9634 C CA . GLU B 1 530 ? -16.938 31.797 -0.048 1 97.06 530 GLU B CA 1
ATOM 9635 C C . GLU B 1 530 ? -16.672 30.641 -1.017 1 97.06 530 GLU B C 1
ATOM 9637 O O . GLU B 1 530 ? -17.172 29.531 -0.83 1 97.06 530 GLU B O 1
ATOM 9642 N N . CYS B 1 531 ? -15.875 30.891 -2.008 1 96.69 531 CYS B N 1
ATOM 9643 C CA . CYS B 1 531 ? -15.492 29.859 -2.963 1 96.69 531 CYS B CA 1
ATOM 9644 C C . CYS B 1 531 ? -14.68 28.766 -2.285 1 96.69 531 CYS B C 1
ATOM 9646 O O . CYS B 1 531 ? -14.828 27.594 -2.607 1 96.69 531 CYS B O 1
ATOM 9648 N N . PHE B 1 532 ? -13.836 29.25 -1.412 1 97.56 532 PHE B N 1
ATOM 9649 C CA . PHE B 1 532 ? -13.016 28.312 -0.647 1 97.56 532 PHE B CA 1
ATOM 9650 C C . PHE B 1 532 ? -13.883 27.375 0.166 1 97.56 532 PHE B C 1
ATOM 9652 O O . PHE B 1 532 ? -13.68 26.156 0.139 1 97.56 532 PHE B O 1
ATOM 9659 N N . ALA B 1 533 ? -14.828 27.922 0.818 1 97.5 533 ALA B N 1
ATOM 9660 C CA . ALA B 1 533 ? -15.742 27.125 1.631 1 97.5 533 ALA B CA 1
ATOM 9661 C C . ALA B 1 533 ? -16.5 26.125 0.772 1 97.5 533 ALA B C 1
ATOM 9663 O O . ALA B 1 533 ? -16.719 24.984 1.188 1 97.5 533 ALA B O 1
ATOM 9664 N N . ALA B 1 534 ? -16.891 26.5 -0.369 1 97.12 534 ALA B N 1
ATOM 9665 C CA . ALA B 1 534 ? -17.594 25.625 -1.301 1 97.12 534 ALA B CA 1
ATOM 9666 C C . ALA B 1 534 ? -16.656 24.531 -1.816 1 97.12 534 ALA B C 1
ATOM 9668 O O . ALA B 1 534 ? -17.078 23.375 -2.004 1 97.12 534 ALA B O 1
ATOM 9669 N N . THR B 1 535 ? -15.414 24.844 -2.047 1 97.88 535 THR B N 1
ATOM 9670 C CA . THR B 1 535 ? -14.438 23.922 -2.627 1 97.88 535 THR B CA 1
ATOM 9671 C C . THR B 1 535 ? -14.086 22.812 -1.642 1 97.88 535 THR B C 1
ATOM 9673 O O . THR B 1 535 ? -14.008 21.641 -2.021 1 97.88 535 THR B O 1
ATOM 9676 N N . ILE B 1 536 ? -13.898 23.141 -0.396 1 96.75 536 ILE B N 1
ATOM 9677 C CA . ILE B 1 536 ? -13.383 22.156 0.547 1 96.75 536 ILE B CA 1
ATOM 9678 C C . ILE B 1 536 ? -14.492 21.172 0.938 1 96.75 536 ILE B C 1
ATOM 9680 O O . ILE B 1 536 ? -14.227 20.141 1.538 1 96.75 536 ILE B O 1
ATOM 9684 N N . CYS B 1 537 ? -15.766 21.531 0.616 1 96.69 537 CYS B N 1
ATOM 9685 C CA . CYS B 1 537 ? -16.844 20.547 0.774 1 96.69 537 CYS B CA 1
ATOM 9686 C C . CYS B 1 537 ? -17.266 19.984 -0.575 1 96.69 537 CYS B C 1
ATOM 9688 O O . CYS B 1 537 ? -18.359 19.438 -0.708 1 96.69 537 CYS B O 1
ATOM 9690 N N . LEU B 1 538 ? -16.516 20.172 -1.636 1 96.81 538 LEU B N 1
ATOM 9691 C CA . LEU B 1 538 ? -16.703 19.656 -2.986 1 96.81 538 LEU B CA 1
ATOM 9692 C C . LEU B 1 538 ? -18.016 20.172 -3.582 1 96.81 538 LEU B C 1
ATOM 9694 O O . LEU B 1 538 ? -18.703 19.422 -4.281 1 96.81 538 LEU B O 1
ATOM 9698 N N . GLY B 1 539 ? -18.375 21.312 -3.186 1 95.5 539 GLY B N 1
ATOM 9699 C CA . GLY B 1 539 ? -19.578 21.938 -3.719 1 95.5 539 GLY B CA 1
ATOM 9700 C C . GLY B 1 539 ? -20.859 21.359 -3.125 1 95.5 539 GLY B C 1
ATOM 9701 O O . GLY B 1 539 ? -21.953 21.703 -3.553 1 95.5 539 GLY B O 1
ATOM 9702 N N . GLN B 1 540 ? -20.75 20.5 -2.135 1 95.62 540 GLN B N 1
ATOM 9703 C CA . GLN B 1 540 ? -21.922 19.875 -1.521 1 95.62 540 GLN B CA 1
ATOM 9704 C C . GLN B 1 540 ? -22.484 20.75 -0.401 1 95.62 540 GLN B C 1
ATOM 9706 O O . GLN B 1 540 ? -22.547 20.328 0.755 1 95.62 540 GLN B O 1
ATOM 9711 N N . ILE B 1 541 ? -22.953 21.922 -0.715 1 96.06 541 ILE B N 1
ATOM 9712 C CA . ILE B 1 541 ? -23.547 22.844 0.244 1 96.06 541 ILE B CA 1
ATOM 9713 C C . ILE B 1 541 ? -24.969 22.422 0.566 1 96.06 541 ILE B C 1
ATOM 9715 O O . ILE B 1 541 ? -25.797 22.25 -0.337 1 96.06 541 ILE B O 1
ATOM 9719 N N . PRO B 1 542 ? -25.219 22.266 1.834 1 94.62 542 PRO B N 1
ATOM 9720 C CA . PRO B 1 542 ? -26.609 21.922 2.178 1 94.62 542 PRO B CA 1
ATOM 9721 C C . PRO B 1 542 ? -27.609 22.953 1.657 1 94.62 542 PRO B C 1
ATOM 9723 O O . PRO B 1 542 ? -27.297 24.156 1.623 1 94.62 542 PRO B O 1
ATOM 9726 N N . SER B 1 543 ? -28.812 22.547 1.412 1 93.44 543 SER B N 1
ATOM 9727 C CA . SER B 1 543 ? -29.828 23.359 0.749 1 93.44 543 SER B CA 1
ATOM 9728 C C . SER B 1 543 ? -30.234 24.547 1.618 1 93.44 543 SER B C 1
ATOM 9730 O O . SER B 1 543 ? -30.656 25.578 1.104 1 93.44 543 SER B O 1
ATOM 9732 N N . GLU B 1 544 ? -30.047 24.438 2.896 1 92.5 544 GLU B N 1
ATOM 9733 C CA . GLU B 1 544 ? -30.484 25.469 3.816 1 92.5 544 GLU B CA 1
ATOM 9734 C C . GLU B 1 544 ? -29.531 26.656 3.82 1 92.5 544 GLU B C 1
ATOM 9736 O O . GLU B 1 544 ? -29.859 27.734 4.328 1 92.5 544 GLU B O 1
ATOM 9741 N N . TYR B 1 545 ? -28.375 26.531 3.145 1 94.44 545 TYR B N 1
ATOM 9742 C CA . TYR B 1 545 ? -27.359 27.578 3.17 1 94.44 545 TYR B CA 1
ATOM 9743 C C . TYR B 1 545 ? -27.125 28.141 1.775 1 94.44 545 TYR B C 1
ATOM 9745 O O . TYR B 1 545 ? -27.125 27.406 0.789 1 94.44 545 TYR B O 1
ATOM 9753 N N . ASP B 1 546 ? -26.969 29.422 1.748 1 94.19 546 ASP B N 1
ATOM 9754 C CA . ASP B 1 546 ? -26.281 29.969 0.583 1 94.19 546 ASP B CA 1
ATOM 9755 C C . ASP B 1 546 ? -24.781 30.016 0.796 1 94.19 546 ASP B C 1
ATOM 9757 O O . ASP B 1 546 ? -24.281 29.578 1.841 1 94.19 546 ASP B O 1
ATOM 9761 N N . ARG B 1 547 ? -23.984 30.5 -0.18 1 94.44 547 ARG B N 1
ATOM 9762 C CA . ARG B 1 547 ? -22.516 30.438 -0.128 1 94.44 547 ARG B CA 1
ATOM 9763 C C . ARG B 1 547 ? -21.969 31.312 1 1 94.44 547 ARG B C 1
ATOM 9765 O O . ARG B 1 547 ? -21.016 30.938 1.67 1 94.44 547 ARG B O 1
ATOM 9772 N N . GLY B 1 548 ? -22.531 32.469 1.179 1 94.88 548 GLY B N 1
ATOM 9773 C CA . GLY B 1 548 ? -22.078 33.375 2.23 1 94.88 548 GLY B CA 1
ATOM 9774 C C . GLY B 1 548 ? -22.328 32.844 3.625 1 94.88 548 GLY B C 1
ATOM 9775 O O . GLY B 1 548 ? -21.438 32.844 4.473 1 94.88 548 GLY B O 1
ATOM 9776 N N . ARG B 1 549 ? -23.547 32.375 3.832 1 95.38 549 ARG B N 1
ATOM 9777 C CA . ARG B 1 549 ? -23.891 31.797 5.129 1 95.38 549 ARG B CA 1
ATOM 9778 C C . ARG B 1 549 ? -23.094 30.531 5.398 1 95.38 549 ARG B C 1
ATOM 9780 O O . ARG B 1 549 ? -22.719 30.25 6.539 1 95.38 549 ARG B O 1
ATOM 9787 N N . TRP B 1 550 ? -22.953 29.75 4.379 1 96.31 550 TRP B N 1
ATOM 9788 C CA . TRP B 1 550 ? -22.156 28.531 4.508 1 96.31 550 TRP B CA 1
ATOM 9789 C C . TRP B 1 550 ? -20.734 28.859 4.941 1 96.31 550 TRP B C 1
ATOM 9791 O O . TRP B 1 550 ? -20.203 28.219 5.852 1 96.31 550 TRP B O 1
ATOM 9801 N N . GLN B 1 551 ? -20.141 29.844 4.258 1 96.75 551 GLN B N 1
ATOM 9802 C CA . GLN B 1 551 ? -18.797 30.266 4.605 1 96.75 551 GLN B CA 1
ATOM 9803 C C . GLN B 1 551 ? -18.719 30.719 6.062 1 96.75 551 GLN B C 1
ATOM 9805 O O . GLN B 1 551 ? -17.766 30.375 6.773 1 96.75 551 GLN B O 1
ATOM 9810 N N . ALA B 1 552 ? -19.688 31.453 6.496 1 95.94 552 ALA B N 1
ATOM 9811 C CA . ALA B 1 552 ? -19.719 31.938 7.875 1 95.94 552 ALA B CA 1
ATOM 9812 C C . ALA B 1 552 ? -19.812 30.781 8.859 1 95.94 552 ALA B C 1
ATOM 9814 O O . ALA B 1 552 ? -19.141 30.766 9.898 1 95.94 552 ALA B O 1
ATOM 9815 N N . GLU B 1 553 ? -20.641 29.812 8.508 1 95.81 553 GLU B N 1
ATOM 9816 C CA . GLU B 1 553 ? -20.828 28.641 9.367 1 95.81 553 GLU B CA 1
ATOM 9817 C C . GLU B 1 553 ? -19.547 27.828 9.477 1 95.81 553 GLU B C 1
ATOM 9819 O O . GLU B 1 553 ? -19.188 27.359 10.562 1 95.81 553 GLU B O 1
ATOM 9824 N N . ILE B 1 554 ? -18.922 27.625 8.391 1 96.12 554 ILE B N 1
ATOM 9825 C CA . ILE B 1 554 ? -17.688 26.859 8.336 1 96.12 554 ILE B CA 1
ATOM 9826 C C . ILE B 1 554 ? -16.609 27.547 9.156 1 96.12 554 ILE B C 1
ATOM 9828 O O . ILE B 1 554 ? -15.906 26.906 9.945 1 96.12 554 ILE B O 1
ATOM 9832 N N . CYS B 1 555 ? -16.469 28.844 8.938 1 96.88 555 CYS B N 1
ATOM 9833 C CA . CYS B 1 555 ? -15.461 29.609 9.672 1 96.88 555 CYS B CA 1
ATOM 9834 C C . CYS B 1 555 ? -15.742 29.578 11.164 1 96.88 555 CYS B C 1
ATOM 9836 O O . CYS B 1 555 ? -14.812 29.484 11.977 1 96.88 555 CYS B O 1
ATOM 9838 N N . HIS B 1 556 ? -17.016 29.641 11.484 1 97.31 556 HIS B N 1
ATOM 9839 C CA . HIS B 1 556 ? -17.391 29.547 12.891 1 97.31 556 HIS B CA 1
ATOM 9840 C C . HIS B 1 556 ? -16.984 28.203 13.492 1 97.31 556 HIS B C 1
ATOM 9842 O O . HIS B 1 556 ? -16.391 28.156 14.57 1 97.31 556 HIS B O 1
ATOM 9848 N N . VAL B 1 557 ? -17.281 27.141 12.852 1 97.44 557 VAL B N 1
ATOM 9849 C CA . VAL B 1 557 ? -17.016 25.797 13.336 1 97.44 557 VAL B CA 1
ATOM 9850 C C . VAL B 1 557 ? -15.516 25.578 13.461 1 97.44 557 VAL B C 1
ATOM 9852 O O . VAL B 1 557 ? -15.023 25.141 14.508 1 97.44 557 VAL B O 1
ATOM 9855 N N . PHE B 1 558 ? -14.742 25.922 12.445 1 97.94 558 PHE B N 1
ATOM 9856 C CA . PHE B 1 558 ? -13.305 25.703 12.469 1 97.94 558 PHE B CA 1
ATOM 9857 C C . PHE B 1 558 ? -12.641 26.594 13.516 1 97.94 558 PHE B C 1
ATOM 9859 O O . PHE B 1 558 ? -11.766 26.141 14.25 1 97.94 558 PHE B O 1
ATOM 9866 N N . ALA B 1 559 ? -13.039 27.844 13.539 1 97.94 559 ALA B N 1
ATOM 9867 C CA . ALA B 1 559 ? -12.453 28.766 14.508 1 97.94 559 ALA B CA 1
ATOM 9868 C C . ALA B 1 559 ? -12.641 28.25 15.938 1 97.94 559 ALA B C 1
ATOM 9870 O O . ALA B 1 559 ? -11.703 28.266 16.734 1 97.94 559 ALA B O 1
ATOM 9871 N N . ASN B 1 560 ? -13.797 27.797 16.219 1 97.75 560 ASN B N 1
ATOM 9872 C CA . ASN B 1 560 ? -14.086 27.328 17.562 1 97.75 560 ASN B CA 1
ATOM 9873 C C . ASN B 1 560 ? -13.414 26 17.859 1 97.75 560 ASN B C 1
ATOM 9875 O O . ASN B 1 560 ? -13.016 25.734 19 1 97.75 560 ASN B O 1
ATOM 9879 N N . LEU B 1 561 ? -13.328 25.156 16.891 1 97.69 561 LEU B N 1
ATOM 9880 C CA . LEU B 1 561 ? -12.594 23.906 17.094 1 97.69 561 LEU B CA 1
ATOM 9881 C C . LEU B 1 561 ? -11.117 24.188 17.344 1 97.69 561 LEU B C 1
ATOM 9883 O O . LEU B 1 561 ? -10.484 23.484 18.141 1 97.69 561 LEU B O 1
ATOM 9887 N N . PHE B 1 562 ? -10.562 25.203 16.719 1 97.31 562 PHE B N 1
ATOM 9888 C CA . PHE B 1 562 ? -9.195 25.625 17.016 1 97.31 562 PHE B CA 1
ATOM 9889 C C . PHE B 1 562 ? -9.078 26.078 18.469 1 97.31 562 PHE B C 1
ATOM 9891 O O . PHE B 1 562 ? -8.148 25.703 19.172 1 97.31 562 PHE B O 1
ATOM 9898 N N . ARG B 1 563 ? -9.953 26.922 18.828 1 95.88 563 ARG B N 1
ATOM 9899 C CA . ARG B 1 563 ? -9.945 27.453 20.188 1 95.88 563 ARG B CA 1
ATOM 9900 C C . ARG B 1 563 ? -10.031 26.328 21.219 1 95.88 563 ARG B C 1
ATOM 9902 O O . ARG B 1 563 ? -9.336 26.359 22.234 1 95.88 563 ARG B O 1
ATOM 9909 N N . ASP B 1 564 ? -10.836 25.344 20.922 1 94.88 564 ASP B N 1
ATOM 9910 C CA . ASP B 1 564 ? -11.102 24.266 21.859 1 94.88 564 ASP B CA 1
ATOM 9911 C C . ASP B 1 564 ? -9.945 23.281 21.906 1 94.88 564 ASP B C 1
ATOM 9913 O O . ASP B 1 564 ? -9.586 22.781 22.969 1 94.88 564 ASP B O 1
ATOM 9917 N N . ARG B 1 565 ? -9.352 23.031 20.734 1 94.44 565 ARG B N 1
ATOM 9918 C CA . ARG B 1 565 ? -8.438 21.891 20.641 1 94.44 565 ARG B CA 1
ATOM 9919 C C . ARG B 1 565 ? -6.996 22.359 20.5 1 94.44 565 ARG B C 1
ATOM 9921 O O . ARG B 1 565 ? -6.066 21.625 20.844 1 94.44 565 ARG B O 1
ATOM 9928 N N . LEU B 1 566 ? -6.812 23.531 19.891 1 96.44 566 LEU B N 1
ATOM 9929 C CA . LEU B 1 566 ? -5.48 24.078 19.641 1 96.44 566 LEU B CA 1
ATOM 9930 C C . LEU B 1 566 ? -5.418 25.562 19.984 1 96.44 566 LEU B C 1
ATOM 9932 O O . LEU B 1 566 ? -5.113 26.391 19.125 1 96.44 566 LEU B O 1
ATOM 9936 N N . PRO B 1 567 ? -5.609 25.812 21.266 1 95.38 567 PRO B N 1
ATOM 9937 C CA . PRO B 1 567 ? -5.715 27.219 21.656 1 95.38 567 PRO B CA 1
ATOM 9938 C C . PRO B 1 567 ? -4.418 27.984 21.438 1 95.38 567 PRO B C 1
ATOM 9940 O O . PRO B 1 567 ? -4.43 29.219 21.391 1 95.38 567 PRO B O 1
ATOM 9943 N N . TYR B 1 568 ? -3.336 27.359 21.25 1 95 568 TYR B N 1
ATOM 9944 C CA . TYR B 1 568 ? -2.055 28.047 21.141 1 95 568 TYR B CA 1
ATOM 9945 C C . TYR B 1 568 ? -1.693 28.297 19.672 1 95 568 TYR B C 1
ATOM 9947 O O . TYR B 1 568 ? -0.599 28.766 19.375 1 95 568 TYR B O 1
ATOM 9955 N N . ILE B 1 569 ? -2.557 27.906 18.781 1 96.44 569 ILE B N 1
ATOM 9956 C CA . ILE B 1 569 ? -2.457 28.375 17.406 1 96.44 569 ILE B CA 1
ATOM 9957 C C . ILE B 1 569 ? -3.188 29.703 17.25 1 96.44 569 ILE B C 1
ATOM 9959 O O . ILE B 1 569 ? -4.391 29.797 17.5 1 96.44 569 ILE B O 1
ATOM 9963 N N . ARG B 1 570 ? -2.494 30.641 16.828 1 95.38 570 ARG B N 1
ATOM 9964 C CA . ARG B 1 570 ? -3.076 31.969 16.703 1 95.38 570 ARG B CA 1
ATOM 9965 C C . ARG B 1 570 ? -3.889 32.094 15.414 1 95.38 570 ARG B C 1
ATOM 9967 O O . ARG B 1 570 ? -3.398 31.75 14.328 1 95.38 570 ARG B O 1
ATOM 9974 N N . LEU B 1 571 ? -5.113 32.5 15.539 1 95.88 571 LEU B N 1
ATOM 9975 C CA . LEU B 1 571 ? -5.973 32.719 14.383 1 95.88 571 LEU B CA 1
ATOM 9976 C C . LEU B 1 571 ? -5.801 34.125 13.828 1 95.88 571 LEU B C 1
ATOM 9978 O O . LEU B 1 571 ? -5.566 35.062 14.586 1 95.88 571 LEU B O 1
ATOM 9982 N N . ASP B 1 572 ? -5.84 34.281 12.555 1 93.62 572 ASP B N 1
ATOM 9983 C CA . ASP B 1 572 ? -5.836 35.594 11.984 1 93.62 572 ASP B CA 1
ATOM 9984 C C . ASP B 1 572 ? -7.117 36.375 12.336 1 93.62 572 ASP B C 1
ATOM 9986 O O . ASP B 1 572 ? -8.102 35.75 12.766 1 93.62 572 ASP B O 1
ATOM 9990 N N . GLU B 1 573 ? -7.172 37.594 12.109 1 92.19 573 GLU B N 1
ATOM 9991 C CA . GLU B 1 573 ? -8.25 38.469 12.57 1 92.19 573 GLU B CA 1
ATOM 9992 C C . GLU B 1 573 ? -9.578 38.094 11.922 1 92.19 573 GLU B C 1
ATOM 9994 O O . GLU B 1 573 ? -10.625 38.125 12.586 1 92.19 573 GLU B O 1
ATOM 9999 N N . ARG B 1 574 ? -9.578 37.781 10.727 1 92.56 574 ARG B N 1
ATOM 10000 C CA . ARG B 1 574 ? -10.805 37.469 10 1 92.56 574 ARG B CA 1
ATOM 10001 C C . ARG B 1 574 ? -11.445 36.188 10.539 1 92.56 574 ARG B C 1
ATOM 10003 O O . ARG B 1 574 ? -12.656 36.156 10.758 1 92.56 574 ARG B O 1
ATOM 10010 N N . LEU B 1 575 ? -10.617 35.188 10.695 1 95.88 575 LEU B N 1
ATOM 10011 C CA . LEU B 1 575 ? -11.133 33.938 11.203 1 95.88 575 LEU B CA 1
ATOM 10012 C C . LEU B 1 575 ? -11.578 34.062 12.656 1 95.88 575 LEU B C 1
ATOM 10014 O O . LEU B 1 575 ? -12.586 33.469 13.062 1 95.88 575 LEU B O 1
ATOM 10018 N N . ALA B 1 576 ? -10.812 34.875 13.453 1 95.94 576 ALA B N 1
ATOM 10019 C CA . ALA B 1 576 ? -11.117 35.094 14.867 1 95.94 576 ALA B CA 1
ATOM 10020 C C . ALA B 1 576 ? -12.461 35.781 15.039 1 95.94 576 ALA B C 1
ATOM 10022 O O . ALA B 1 576 ? -13.156 35.562 16.047 1 95.94 576 ALA B O 1
ATOM 10023 N N . HIS B 1 577 ? -12.805 36.531 14.078 1 95.06 577 HIS B N 1
ATOM 10024 C CA . HIS B 1 577 ? -14.086 37.25 14.109 1 95.06 577 HIS B CA 1
ATOM 10025 C C . HIS B 1 577 ? -15.25 36.281 14.219 1 95.06 577 HIS B C 1
ATOM 10027 O O . HIS B 1 577 ? -16.266 36.594 14.836 1 95.06 577 HIS B O 1
ATOM 10033 N N . TYR B 1 578 ? -15.141 35.125 13.695 1 95.62 578 TYR B N 1
ATOM 10034 C CA . TYR B 1 578 ? -16.25 34.156 13.617 1 95.62 578 TYR B CA 1
ATOM 10035 C C . TYR B 1 578 ? -16.359 33.375 14.914 1 95.62 578 TYR B C 1
ATOM 10037 O O . TYR B 1 578 ? -17.297 32.562 15.078 1 95.62 578 TYR B O 1
ATOM 10045 N N . LEU B 1 579 ? -15.414 33.531 15.836 1 95.62 579 LEU B N 1
ATOM 10046 C CA . LEU B 1 579 ? -15.492 32.875 17.125 1 95.62 579 LEU B CA 1
ATOM 10047 C C . LEU B 1 579 ? -16.781 33.25 17.859 1 95.62 579 LEU B C 1
ATOM 10049 O O . LEU B 1 579 ? -17.375 32.406 18.547 1 95.62 579 LEU B O 1
ATOM 10053 N N . LYS B 1 580 ? -17.203 34.469 17.641 1 92.69 580 LYS B N 1
ATOM 10054 C CA . LYS B 1 580 ? -18.344 35 18.406 1 92.69 580 LYS B CA 1
ATOM 10055 C C . LYS B 1 580 ? -19.562 35.156 17.516 1 92.69 580 LYS B C 1
ATOM 10057 O O . LYS B 1 580 ? -20.625 35.594 17.984 1 92.69 580 LYS B O 1
ATOM 10062 N N . THR B 1 581 ? -19.438 34.875 16.312 1 91.31 581 THR B N 1
ATOM 10063 C CA . THR B 1 581 ? -20.547 35 15.391 1 91.31 581 THR B CA 1
ATOM 10064 C C . THR B 1 581 ? -21.625 33.938 15.68 1 91.31 581 THR B C 1
ATOM 10066 O O . THR B 1 581 ? -21.312 32.812 16.062 1 91.31 581 THR B O 1
ATOM 10069 N N . ALA B 1 582 ? -22.875 34.312 15.555 1 88.25 582 ALA B N 1
ATOM 10070 C CA . ALA B 1 582 ? -23.984 33.406 15.789 1 88.25 582 ALA B CA 1
ATOM 10071 C C . ALA B 1 582 ? -23.953 32.25 14.812 1 88.25 582 ALA B C 1
ATOM 10073 O O . ALA B 1 582 ? -23.625 32.406 13.641 1 88.25 582 ALA B O 1
ATOM 10074 N N . SER B 1 583 ? -24.172 31.016 15.289 1 90.75 583 SER B N 1
ATOM 10075 C CA . SER B 1 583 ? -24.156 29.797 14.484 1 90.75 583 SER B CA 1
ATOM 10076 C C . SER B 1 583 ? -25.312 28.875 14.875 1 90.75 583 SER B C 1
ATOM 10078 O O . SER B 1 583 ? -25.75 28.875 16.031 1 90.75 583 SER B O 1
ATOM 10080 N N . GLU B 1 584 ? -25.781 28.188 13.945 1 87.56 584 GLU B N 1
ATOM 10081 C CA . GLU B 1 584 ? -26.844 27.203 14.164 1 87.56 584 GLU B CA 1
ATOM 10082 C C . GLU B 1 584 ? -26.266 25.906 14.719 1 87.56 584 GLU B C 1
ATOM 10084 O O . GLU B 1 584 ? -27 25.078 15.25 1 87.56 584 GLU B O 1
ATOM 10089 N N . VAL B 1 585 ? -25.016 25.75 14.617 1 93.5 585 VAL B N 1
ATOM 10090 C CA . VAL B 1 585 ? -24.375 24.516 15.07 1 93.5 585 VAL B CA 1
ATOM 10091 C C . VAL B 1 585 ? -24.031 24.625 16.547 1 93.5 585 VAL B C 1
ATOM 10093 O O . VAL B 1 585 ? -23.219 25.469 16.953 1 93.5 585 VAL B O 1
ATOM 10096 N N . LYS B 1 586 ? -24.609 23.766 17.359 1 93.25 586 LYS B N 1
ATOM 10097 C CA . LYS B 1 586 ? -24.297 23.719 18.781 1 93.25 586 LYS B CA 1
ATOM 10098 C C . LYS B 1 586 ? -22.859 23.328 19.031 1 93.25 586 LYS B C 1
ATOM 10100 O O . LYS B 1 586 ? -22.25 22.609 18.219 1 93.25 586 LYS B O 1
ATOM 10105 N N . ALA B 1 587 ? -22.328 23.75 20.109 1 92.62 587 ALA B N 1
ATOM 10106 C CA . ALA B 1 587 ? -20.922 23.531 20.453 1 92.62 587 ALA B CA 1
ATOM 10107 C C . ALA B 1 587 ? -20.578 22.047 20.453 1 92.62 587 ALA B C 1
ATOM 10109 O O . ALA B 1 587 ? -19.531 21.641 19.953 1 92.62 587 ALA B O 1
ATOM 10110 N N . GLU B 1 588 ? -21.484 21.25 20.938 1 92.12 588 GLU B N 1
ATOM 10111 C CA . GLU B 1 588 ? -21.234 19.828 21.109 1 92.12 588 GLU B CA 1
ATOM 10112 C C . GLU B 1 588 ? -21.297 19.094 19.766 1 92.12 588 GLU B C 1
ATOM 10114 O O . GLU B 1 588 ? -20.812 17.953 19.641 1 92.12 588 GLU B O 1
ATOM 10119 N N . MET B 1 589 ? -21.812 19.797 18.781 1 93.69 589 MET B N 1
ATOM 10120 C CA . MET B 1 589 ? -22.062 19.141 17.5 1 93.69 589 MET B CA 1
ATOM 10121 C C . MET B 1 589 ? -21.031 19.578 16.469 1 93.69 589 MET B C 1
ATOM 10123 O O . MET B 1 589 ? -21.016 19.078 15.344 1 93.69 589 MET B O 1
ATOM 10127 N N . ARG B 1 590 ? -20.141 20.469 16.844 1 94.88 590 ARG B N 1
ATOM 10128 C CA . ARG B 1 590 ? -19.203 21.047 15.883 1 94.88 590 ARG B CA 1
ATOM 10129 C C . ARG B 1 590 ? -18.328 19.969 15.258 1 94.88 590 ARG B C 1
ATOM 10131 O O . ARG B 1 590 ? -18.094 19.969 14.039 1 94.88 590 ARG B O 1
ATOM 10138 N N . ARG B 1 591 ? -17.875 19.047 16.031 1 93.25 591 ARG B N 1
ATOM 10139 C CA . ARG B 1 591 ? -17.047 17.953 15.523 1 93.25 591 ARG B CA 1
ATOM 10140 C C . ARG B 1 591 ? -17.844 17.078 14.555 1 93.25 591 ARG B C 1
ATOM 10142 O O . ARG B 1 591 ? -17.344 16.672 13.516 1 93.25 591 ARG B O 1
ATOM 10149 N N . HIS B 1 592 ? -19 16.797 14.984 1 91.25 592 HIS B N 1
ATOM 10150 C CA . HIS B 1 592 ? -19.891 15.992 14.141 1 91.25 592 HIS B CA 1
ATOM 10151 C C . HIS B 1 592 ? -20.188 16.703 12.828 1 91.25 592 HIS B C 1
ATOM 10153 O O . HIS B 1 592 ? -20.188 16.062 11.766 1 91.25 592 HIS B O 1
ATOM 10159 N N . PHE B 1 593 ? -20.5 18 12.938 1 94.75 593 PHE B N 1
ATOM 10160 C CA . PHE B 1 593 ? -20.734 18.828 11.766 1 94.75 593 PHE B CA 1
ATOM 10161 C C . PHE B 1 593 ? -19.578 18.734 10.789 1 94.75 593 PHE B C 1
ATOM 10163 O O . PHE B 1 593 ? -19.781 18.562 9.586 1 94.75 593 PHE B O 1
ATOM 10170 N N . LEU B 1 594 ? -18.312 18.828 11.305 1 95.56 594 LEU B N 1
ATOM 10171 C CA . LEU B 1 594 ? -17.109 18.734 10.477 1 95.56 594 LEU B CA 1
ATOM 10172 C C . LEU B 1 594 ? -17.016 17.359 9.82 1 95.56 594 LEU B C 1
ATOM 10174 O O . LEU B 1 594 ? -16.688 17.266 8.633 1 95.56 594 LEU B O 1
ATOM 10178 N N . GLN B 1 595 ? -17.281 16.344 10.508 1 91.94 595 GLN B N 1
ATOM 10179 C CA . GLN B 1 595 ? -17.172 14.977 10 1 91.94 595 GLN B CA 1
ATOM 10180 C C . GLN B 1 595 ? -18.156 14.734 8.859 1 91.94 595 GLN B C 1
ATOM 10182 O O . GLN B 1 595 ? -17.797 14.133 7.848 1 91.94 595 GLN B O 1
ATOM 10187 N N . ILE B 1 596 ? -19.312 15.188 8.977 1 91.44 596 ILE B N 1
ATOM 10188 C CA . ILE B 1 596 ? -20.375 14.945 8.008 1 91.44 596 ILE B CA 1
ATOM 10189 C C . ILE B 1 596 ? -20.109 15.727 6.727 1 91.44 596 ILE B C 1
ATOM 10191 O O . ILE B 1 596 ? -20.328 15.219 5.621 1 91.44 596 ILE B O 1
ATOM 10195 N N . HIS B 1 597 ? -19.578 16.906 6.891 1 94.75 597 HIS B N 1
ATOM 10196 C CA . HIS B 1 597 ? -19.547 17.797 5.73 1 94.75 597 HIS B CA 1
ATOM 10197 C C . HIS B 1 597 ? -18.141 17.859 5.125 1 94.75 597 HIS B C 1
ATOM 10199 O O . HIS B 1 597 ? -17.969 18.281 3.982 1 94.75 597 HIS B O 1
ATOM 10205 N N . PHE B 1 598 ? -17.109 17.391 5.906 1 94.69 598 PHE B N 1
ATOM 10206 C CA . PHE B 1 598 ? -15.75 17.578 5.391 1 94.69 598 PHE B CA 1
ATOM 10207 C C . PHE B 1 598 ? -14.938 16.297 5.523 1 94.69 598 PHE B C 1
ATOM 10209 O O . PHE B 1 598 ? -13.953 16.094 4.812 1 94.69 598 PHE B O 1
ATOM 10216 N N . GLY B 1 599 ? -15.258 15.43 6.391 1 91.75 599 GLY B N 1
ATOM 10217 C CA . GLY B 1 599 ? -14.461 14.258 6.703 1 91.75 599 GLY B CA 1
ATOM 10218 C C . GLY B 1 599 ? -14.086 13.445 5.473 1 91.75 599 GLY B C 1
ATOM 10219 O O . GLY B 1 599 ? -12.93 13.461 5.051 1 91.75 599 GLY B O 1
ATOM 10220 N N . ASP B 1 600 ? -15.023 12.867 4.793 1 89.31 600 ASP B N 1
ATOM 10221 C CA . ASP B 1 600 ? -14.781 12.023 3.629 1 89.31 600 ASP B CA 1
ATOM 10222 C C . ASP B 1 600 ? -14.367 12.859 2.42 1 89.31 600 ASP B C 1
ATOM 10224 O O . ASP B 1 600 ? -13.727 12.352 1.498 1 89.31 600 ASP B O 1
ATOM 10228 N N . ARG B 1 601 ? -14.703 14.094 2.469 1 94.75 601 ARG B N 1
ATOM 10229 C CA . ARG B 1 601 ? -14.453 14.953 1.314 1 94.75 601 ARG B CA 1
ATOM 10230 C C . ARG B 1 601 ? -13.008 15.43 1.287 1 94.75 601 ARG B C 1
ATOM 10232 O O . ARG B 1 601 ? -12.406 15.555 0.216 1 94.75 601 ARG B O 1
ATOM 10239 N N . MET B 1 602 ? -12.438 15.633 2.484 1 96.56 602 MET B N 1
ATOM 10240 C CA . MET B 1 602 ? -11.07 16.125 2.586 1 96.56 602 MET B CA 1
ATOM 10241 C C . MET B 1 602 ? -10.07 14.984 2.619 1 96.56 602 MET B C 1
ATOM 10243 O O . MET B 1 602 ? -8.922 15.141 2.193 1 96.56 602 MET B O 1
ATOM 10247 N N . MET B 1 603 ? -10.5 13.867 3.072 1 95 603 MET B N 1
ATOM 10248 C CA . MET B 1 603 ? -9.602 12.742 3.289 1 95 603 MET B CA 1
ATOM 10249 C C . MET B 1 603 ? -8.969 12.289 1.976 1 95 603 MET B C 1
ATOM 10251 O O . MET B 1 603 ? -9.68 12.047 0.996 1 95 603 MET B O 1
ATOM 10255 N N . GLY B 1 604 ? -7.648 12.172 1.968 1 95.19 604 GLY B N 1
ATOM 10256 C CA . GLY B 1 604 ? -6.91 11.727 0.798 1 95.19 604 GLY B CA 1
ATOM 10257 C C . GLY B 1 604 ? -6.773 12.797 -0.268 1 95.19 604 GLY B C 1
ATOM 10258 O O . GLY B 1 604 ? -6.328 12.516 -1.384 1 95.19 604 GLY B O 1
ATOM 10259 N N . ARG B 1 605 ? -7.156 13.984 0.076 1 97.12 605 ARG B N 1
ATOM 10260 C CA . ARG B 1 605 ? -7.176 15.047 -0.931 1 97.12 605 ARG B CA 1
ATOM 10261 C C . ARG B 1 605 ? -6.484 16.297 -0.419 1 97.12 605 ARG B C 1
ATOM 10263 O O . ARG B 1 605 ? -6.051 16.359 0.733 1 97.12 605 ARG B O 1
ATOM 10270 N N . CYS B 1 606 ? -6.254 17.203 -1.303 1 97.44 606 CYS B N 1
ATOM 10271 C CA . CYS B 1 606 ? -5.676 18.5 -0.929 1 97.44 606 CYS B CA 1
ATOM 10272 C C . CYS B 1 606 ? -6.219 19.609 -1.813 1 97.44 606 CYS B C 1
ATOM 10274 O O . CYS B 1 606 ? -6.648 19.359 -2.941 1 97.44 606 CYS B O 1
ATOM 10276 N N . PHE B 1 607 ? -6.266 20.781 -1.23 1 97.88 607 PHE B N 1
ATOM 10277 C CA . PHE B 1 607 ? -6.648 22.031 -1.883 1 97.88 607 PHE B CA 1
ATOM 10278 C C . PHE B 1 607 ? -5.562 22.5 -2.846 1 97.88 607 PHE B C 1
ATOM 10280 O O . PHE B 1 607 ? -4.379 22.234 -2.625 1 97.88 607 PHE B O 1
ATOM 10287 N N . CYS B 1 608 ? -5.98 23.125 -4.008 1 97.94 608 CYS B N 1
ATOM 10288 C CA . CYS B 1 608 ? -4.957 23.688 -4.879 1 97.94 608 CYS B CA 1
ATOM 10289 C C . CYS B 1 608 ? -5.453 24.984 -5.52 1 97.94 608 CYS B C 1
ATOM 10291 O O . CYS B 1 608 ? -6.656 25.234 -5.57 1 97.94 608 CYS B O 1
ATOM 10293 N N . LEU B 1 609 ? -4.535 25.828 -5.812 1 97.75 609 LEU B N 1
ATOM 10294 C CA . LEU B 1 609 ? -4.723 27.031 -6.617 1 97.75 609 LEU B CA 1
ATOM 10295 C C . LEU B 1 609 ? -4.172 26.844 -8.023 1 97.75 609 LEU B C 1
ATOM 10297 O O . LEU B 1 609 ? -3.119 26.219 -8.203 1 97.75 609 LEU B O 1
ATOM 10301 N N . THR B 1 610 ? -4.902 27.266 -8.953 1 97.25 610 THR B N 1
ATOM 10302 C CA . THR B 1 610 ? -4.488 27.047 -10.336 1 97.25 610 THR B CA 1
ATOM 10303 C C . THR B 1 610 ? -3.861 28.312 -10.922 1 97.25 610 THR B C 1
ATOM 10305 O O . THR B 1 610 ? -3.887 29.375 -10.289 1 97.25 610 THR B O 1
ATOM 10308 N N . GLN B 1 611 ? -3.35 28.25 -12.102 1 96.62 611 GLN B N 1
ATOM 10309 C CA . GLN B 1 611 ? -2.676 29.359 -12.766 1 96.62 611 GLN B CA 1
ATOM 10310 C C . GLN B 1 611 ? -3.658 30.484 -13.102 1 96.62 611 GLN B C 1
ATOM 10312 O O . GLN B 1 611 ? -3.293 31.656 -13.086 1 96.62 611 GLN B O 1
ATOM 10317 N N . ASN B 1 612 ? -4.879 30.109 -13.445 1 95.25 612 ASN B N 1
ATOM 10318 C CA . ASN B 1 612 ? -5.902 31.109 -13.742 1 95.25 612 ASN B CA 1
ATOM 10319 C C . ASN B 1 612 ? -6.762 31.422 -12.523 1 95.25 612 ASN B C 1
ATOM 10321 O O . ASN B 1 612 ? -7.949 31.703 -12.648 1 95.25 612 ASN B O 1
ATOM 10325 N N . ARG B 1 613 ? -6.262 31.156 -11.328 1 92.44 613 ARG B N 1
ATOM 10326 C CA . ARG B 1 613 ? -6.789 31.578 -10.039 1 92.44 613 ARG B CA 1
ATOM 10327 C C . ARG B 1 613 ? -8.102 30.875 -9.727 1 92.44 613 ARG B C 1
ATOM 10329 O O . ARG B 1 613 ? -9.031 31.484 -9.188 1 92.44 613 ARG B O 1
ATOM 10336 N N . ARG B 1 614 ? -8.211 29.703 -10.172 1 96 614 ARG B N 1
ATOM 10337 C CA . ARG B 1 614 ? -9.336 28.875 -9.773 1 96 614 ARG B CA 1
ATOM 10338 C C . ARG B 1 614 ? -9.016 28.094 -8.5 1 96 614 ARG B C 1
ATOM 10340 O O . ARG B 1 614 ? -7.844 27.859 -8.188 1 96 614 ARG B O 1
ATOM 10347 N N . LEU B 1 615 ? -10.062 27.812 -7.781 1 97.81 615 LEU B N 1
ATOM 10348 C CA . LEU B 1 615 ? -9.938 26.984 -6.59 1 97.81 615 LEU B CA 1
ATOM 10349 C C . LEU B 1 615 ? -10.398 25.562 -6.871 1 97.81 615 LEU B C 1
ATOM 10351 O O . LEU B 1 615 ? -11.43 25.359 -7.52 1 97.81 615 LEU B O 1
ATOM 10355 N N . ALA B 1 616 ? -9.594 24.594 -6.453 1 98.44 616 ALA B N 1
ATOM 10356 C CA . ALA B 1 616 ? -9.906 23.203 -6.727 1 98.44 616 ALA B CA 1
ATOM 10357 C C . ALA B 1 616 ? -9.398 22.297 -5.605 1 98.44 616 ALA B C 1
ATOM 10359 O O . ALA B 1 616 ? -8.672 22.75 -4.719 1 98.44 616 ALA B O 1
ATOM 10360 N N . MET B 1 617 ? -9.891 21.172 -5.539 1 98 617 MET B N 1
ATOM 10361 C CA . MET B 1 617 ? -9.477 20.141 -4.586 1 98 617 MET B CA 1
ATOM 10362 C C . MET B 1 617 ? -9.453 18.766 -5.246 1 98 617 MET B C 1
ATOM 10364 O O . MET B 1 617 ? -10.414 18.359 -5.898 1 98 617 MET B O 1
ATOM 10368 N N . GLY B 1 618 ? -8.352 18.094 -5.148 1 97.62 618 GLY B N 1
ATOM 10369 C CA . GLY B 1 618 ? -8.227 16.812 -5.816 1 97.62 618 GLY B CA 1
ATOM 10370 C C . GLY B 1 618 ? -7.297 15.844 -5.098 1 97.62 618 GLY B C 1
ATOM 10371 O O . GLY B 1 618 ? -7.062 15.984 -3.896 1 97.62 618 GLY B O 1
ATOM 10372 N N . SER B 1 619 ? -6.789 14.875 -5.812 1 96.19 619 SER B N 1
ATOM 10373 C CA . SER B 1 619 ? -5.965 13.797 -5.277 1 96.19 619 SER B CA 1
ATOM 10374 C C . SER B 1 619 ? -4.73 14.344 -4.566 1 96.19 619 SER B C 1
ATOM 10376 O O . SER B 1 619 ? -4.121 15.312 -5.023 1 96.19 619 SER B O 1
ATOM 10378 N N . GLY B 1 620 ? -4.395 13.68 -3.438 1 95.62 620 GLY B N 1
ATOM 10379 C CA . GLY B 1 620 ? -3.176 14.039 -2.73 1 95.62 620 GLY B CA 1
ATOM 10380 C C . GLY B 1 620 ? -1.917 13.766 -3.533 1 95.62 620 GLY B C 1
ATOM 10381 O O . GLY B 1 620 ? -0.835 14.242 -3.184 1 95.62 620 GLY B O 1
ATOM 10382 N N . PHE B 1 621 ? -2.033 13.094 -4.672 1 95 621 PHE B N 1
ATOM 10383 C CA . PHE B 1 621 ? -0.903 12.742 -5.523 1 95 621 PHE B CA 1
ATOM 10384 C C . PHE B 1 621 ? -0.547 13.891 -6.457 1 95 621 PHE B C 1
ATOM 10386 O O . PHE B 1 621 ? 0.5 13.867 -7.109 1 95 621 PHE B O 1
ATOM 10393 N N . MET B 1 622 ? -1.346 14.914 -6.48 1 95.81 622 MET B N 1
ATOM 10394 C CA . MET B 1 622 ? -1.215 16.031 -7.41 1 95.81 622 MET B CA 1
ATOM 10395 C C . MET B 1 622 ? 0.066 16.812 -7.141 1 95.81 622 MET B C 1
ATOM 10397 O O . MET B 1 622 ? 0.526 16.891 -6 1 95.81 622 MET B O 1
ATOM 10401 N N . LEU B 1 623 ? 0.607 17.391 -8.188 1 91.94 623 LEU B N 1
ATOM 10402 C CA . LEU B 1 623 ? 1.772 18.266 -8.125 1 91.94 623 LEU B CA 1
ATOM 10403 C C . LEU B 1 623 ? 1.538 19.531 -8.93 1 91.94 623 LEU B C 1
ATOM 10405 O O . LEU B 1 623 ? 0.701 19.547 -9.836 1 91.94 623 LEU B O 1
ATOM 10409 N N . ALA B 1 624 ? 2.285 20.578 -8.492 1 93.12 624 ALA B N 1
ATOM 10410 C CA . ALA B 1 624 ? 2.287 21.766 -9.344 1 93.12 624 ALA B CA 1
ATOM 10411 C C . ALA B 1 624 ? 2.697 21.406 -10.766 1 93.12 624 ALA B C 1
ATOM 10413 O O . ALA B 1 624 ? 3.613 20.609 -10.977 1 93.12 624 ALA B O 1
ATOM 10414 N N . GLY B 1 625 ? 1.967 21.906 -11.742 1 93.5 625 GLY B N 1
ATOM 10415 C CA . GLY B 1 625 ? 2.264 21.609 -13.141 1 93.5 625 GLY B CA 1
ATOM 10416 C C . GLY B 1 625 ? 1.319 20.594 -13.75 1 93.5 625 GLY B C 1
ATOM 10417 O O . GLY B 1 625 ? 1.233 20.469 -14.977 1 93.5 625 GLY B O 1
ATOM 10418 N N . ASP B 1 626 ? 0.61 19.859 -12.914 1 96.12 626 ASP B N 1
ATOM 10419 C CA . ASP B 1 626 ? -0.393 18.938 -13.445 1 96.12 626 ASP B CA 1
ATOM 10420 C C . ASP B 1 626 ? -1.485 19.688 -14.203 1 96.12 626 ASP B C 1
ATOM 10422 O O . ASP B 1 626 ? -1.899 20.781 -13.789 1 96.12 626 ASP B O 1
ATOM 10426 N N . ILE B 1 627 ? -1.977 19.094 -15.242 1 97.5 627 ILE B N 1
ATOM 10427 C CA . ILE B 1 627 ? -2.988 19.734 -16.062 1 97.5 627 ILE B CA 1
ATOM 10428 C C . ILE B 1 627 ? -4.371 19.219 -15.695 1 97.5 627 ILE B C 1
ATOM 10430 O O . ILE B 1 627 ? -4.547 18.016 -15.453 1 97.5 627 ILE B O 1
ATOM 10434 N N . MET B 1 628 ? -5.312 20.109 -15.617 1 98.31 628 MET B N 1
ATOM 10435 C CA . MET B 1 628 ? -6.707 19.766 -15.344 1 98.31 628 MET B CA 1
ATOM 10436 C C . MET B 1 628 ? -7.5 19.641 -16.641 1 98.31 628 MET B C 1
ATOM 10438 O O . MET B 1 628 ? -7.531 20.562 -17.453 1 98.31 628 MET B O 1
ATOM 10442 N N . VAL B 1 629 ? -8.141 18.484 -16.766 1 98.62 629 VAL B N 1
ATOM 10443 C CA . VAL B 1 629 ? -8.844 18.188 -18.016 1 98.62 629 VAL B CA 1
ATOM 10444 C C . VAL B 1 629 ? -10.227 17.625 -17.703 1 98.62 629 VAL B C 1
ATOM 10446 O O . VAL B 1 629 ? -10.391 16.875 -16.734 1 98.62 629 VAL B O 1
ATOM 10449 N N . VAL B 1 630 ? -11.211 18.016 -18.438 1 98.69 630 VAL B N 1
ATOM 10450 C CA . VAL B 1 630 ? -12.5 17.344 -18.438 1 98.69 630 VAL B CA 1
ATOM 10451 C C . VAL B 1 630 ? -12.594 16.391 -19.625 1 98.69 630 VAL B C 1
ATOM 10453 O O . VAL B 1 630 ? -12.875 16.812 -20.75 1 98.69 630 VAL B O 1
ATOM 10456 N N . PRO B 1 631 ? -12.32 15.102 -19.359 1 98.62 631 PRO B N 1
ATOM 10457 C CA . PRO B 1 631 ? -12.508 14.164 -20.469 1 98.62 631 PRO B CA 1
ATOM 10458 C C . PRO B 1 631 ? -13.977 13.992 -20.859 1 98.62 631 PRO B C 1
ATOM 10460 O O . PRO B 1 631 ? -14.852 13.961 -19.984 1 98.62 631 PRO B O 1
ATOM 10463 N N . LEU B 1 632 ? -14.234 13.836 -22.172 1 98.38 632 LEU B N 1
ATOM 10464 C CA . LEU B 1 632 ? -15.586 13.484 -22.578 1 98.38 632 LEU B CA 1
ATOM 10465 C C . LEU B 1 632 ? -16.016 12.148 -21.969 1 98.38 632 LEU B C 1
ATOM 10467 O O . LEU B 1 632 ? -15.211 11.211 -21.906 1 98.38 632 LEU B O 1
ATOM 10471 N N . GLY B 1 633 ? -17.219 12.109 -21.422 1 97.69 633 GLY B N 1
ATOM 10472 C CA . GLY B 1 633 ? -17.766 10.883 -20.859 1 97.69 633 GLY B CA 1
ATOM 10473 C C . GLY B 1 633 ? -17.359 10.641 -19.422 1 97.69 633 GLY B C 1
ATOM 10474 O O . GLY B 1 633 ? -17.547 9.547 -18.891 1 97.69 633 GLY B O 1
ATOM 10475 N N . CYS B 1 634 ? -16.781 11.539 -18.797 1 97.94 634 CYS B N 1
ATOM 10476 C CA . CYS B 1 634 ? -16.328 11.383 -17.422 1 97.94 634 CYS B CA 1
ATOM 10477 C C . CYS B 1 634 ? -17.141 12.266 -16.484 1 97.94 634 CYS B C 1
ATOM 10479 O O . CYS B 1 634 ? -17.453 13.406 -16.812 1 97.94 634 CYS B O 1
ATOM 10481 N N . SER B 1 635 ? -17.406 11.781 -15.312 1 97.19 635 SER B N 1
ATOM 10482 C CA . SER B 1 635 ? -18.266 12.492 -14.367 1 97.19 635 SER B CA 1
ATOM 10483 C C . SER B 1 635 ? -17.484 13.594 -13.648 1 97.19 635 SER B C 1
ATOM 10485 O O . SER B 1 635 ? -18.094 14.508 -13.078 1 97.19 635 SER B O 1
ATOM 10487 N N . THR B 1 636 ? -16.156 13.523 -13.641 1 98.31 636 THR B N 1
ATOM 10488 C CA . THR B 1 636 ? -15.328 14.516 -12.969 1 98.31 636 THR B CA 1
ATOM 10489 C C . THR B 1 636 ? -14.18 14.961 -13.867 1 98.31 636 THR B C 1
ATOM 10491 O O . THR B 1 636 ? -13.797 14.242 -14.789 1 98.31 636 THR B O 1
ATOM 10494 N N . PRO B 1 637 ? -13.68 16.203 -13.625 1 98.62 637 PRO B N 1
ATOM 10495 C CA . PRO B 1 637 ? -12.359 16.484 -14.188 1 98.62 637 PRO B CA 1
ATOM 10496 C C . PRO B 1 637 ? -11.266 15.578 -13.641 1 98.62 637 PRO B C 1
ATOM 10498 O O . PRO B 1 637 ? -11.461 14.938 -12.602 1 98.62 637 PRO B O 1
ATOM 10501 N N . ILE B 1 638 ? -10.164 15.516 -14.406 1 98.69 638 ILE B N 1
ATOM 10502 C CA . ILE B 1 638 ? -9.055 14.672 -13.977 1 98.69 638 ILE B CA 1
ATOM 10503 C C . ILE B 1 638 ? -7.746 15.453 -14.062 1 98.69 638 ILE B C 1
ATOM 10505 O O . ILE B 1 638 ? -7.691 16.516 -14.688 1 98.69 638 ILE B O 1
ATOM 10509 N N . LEU B 1 639 ? -6.754 14.961 -13.352 1 98.56 639 LEU B N 1
ATOM 10510 C CA . LEU B 1 639 ? -5.395 15.492 -13.383 1 98.56 639 LEU B CA 1
ATOM 10511 C C . LEU B 1 639 ? -4.484 14.609 -14.227 1 98.56 639 LEU B C 1
ATOM 10513 O O . LEU B 1 639 ? -4.473 13.383 -14.07 1 98.56 639 LEU B O 1
ATOM 10517 N N . LEU B 1 640 ? -3.77 15.258 -15.148 1 97.62 640 LEU B N 1
ATOM 10518 C CA . LEU B 1 640 ? -2.791 14.578 -15.984 1 97.62 640 LEU B CA 1
ATOM 10519 C C . LEU B 1 640 ? -1.405 15.188 -15.812 1 97.62 640 LEU B C 1
ATOM 10521 O O . LEU B 1 640 ? -1.279 16.391 -15.602 1 97.62 640 LEU B O 1
ATOM 10525 N N . ARG B 1 641 ? -0.423 14.422 -15.852 1 94.69 641 ARG B N 1
ATOM 10526 C CA . ARG B 1 641 ? 0.969 14.852 -15.758 1 94.69 641 ARG B CA 1
ATOM 10527 C C . ARG B 1 641 ? 1.764 14.406 -16.984 1 94.69 641 ARG B C 1
ATOM 10529 O O . ARG B 1 641 ? 1.804 13.219 -17.297 1 94.69 641 ARG B O 1
ATOM 10536 N N . ALA B 1 642 ? 2.355 15.328 -17.641 1 90.06 642 ALA B N 1
ATOM 10537 C CA . ALA B 1 642 ? 3.166 14.977 -18.812 1 90.06 642 ALA B CA 1
ATOM 10538 C C . ALA B 1 642 ? 4.355 14.102 -18.406 1 90.06 642 ALA B C 1
ATOM 10540 O O . ALA B 1 642 ? 5.09 14.438 -17.484 1 90.06 642 ALA B O 1
ATOM 10541 N N . GLU B 1 643 ? 4.379 12.945 -18.953 1 83 643 GLU B N 1
ATOM 10542 C CA . GLU B 1 643 ? 5.461 12.008 -18.672 1 83 643 GLU B CA 1
ATOM 10543 C C . GLU B 1 643 ? 5.902 11.281 -19.938 1 83 643 GLU B C 1
ATOM 10545 O O . GLU B 1 643 ? 5.086 11 -20.812 1 83 643 GLU B O 1
ATOM 10550 N N . GLY B 1 644 ? 7.109 11.016 -20.078 1 70.69 644 GLY B N 1
ATOM 10551 C CA . GLY B 1 644 ? 7.645 10.273 -21.203 1 70.69 644 GLY B CA 1
ATOM 10552 C C . GLY B 1 644 ? 8.234 11.164 -22.281 1 70.69 644 GLY B C 1
ATOM 10553 O O . GLY B 1 644 ? 8.266 12.391 -22.141 1 70.69 644 GLY B O 1
ATOM 10554 N N . THR B 1 645 ? 8.75 10.539 -23.312 1 67.38 645 THR B N 1
ATOM 10555 C CA . THR B 1 645 ? 9.438 11.273 -24.359 1 67.38 645 THR B CA 1
ATOM 10556 C C . THR B 1 645 ? 8.547 11.43 -25.594 1 67.38 645 THR B C 1
ATOM 10558 O O . THR B 1 645 ? 8.906 12.141 -26.531 1 67.38 645 THR B O 1
ATOM 10561 N N . GLN B 1 646 ? 7.371 10.852 -25.547 1 75.31 646 GLN B N 1
ATOM 10562 C CA . GLN B 1 646 ? 6.531 10.859 -26.734 1 75.31 646 GLN B CA 1
ATOM 10563 C C . GLN B 1 646 ? 5.266 11.68 -26.516 1 75.31 646 GLN B C 1
ATOM 10565 O O . GLN B 1 646 ? 4.23 11.422 -27.141 1 75.31 646 GLN B O 1
ATOM 10570 N N . GLY B 1 647 ? 5.312 12.547 -25.531 1 82.31 647 GLY B N 1
ATOM 10571 C CA . GLY B 1 647 ? 4.148 13.383 -25.281 1 82.31 647 GLY B CA 1
ATOM 10572 C C . GLY B 1 647 ? 3.025 12.648 -24.562 1 82.31 647 GLY B C 1
ATOM 10573 O O . GLY B 1 647 ? 1.849 12.938 -24.797 1 82.31 647 GLY B O 1
ATOM 10574 N N . GLU B 1 648 ? 3.322 11.719 -23.859 1 91.75 648 GLU B N 1
ATOM 10575 C CA . GLU B 1 648 ? 2.342 10.93 -23.125 1 91.75 648 GLU B CA 1
ATOM 10576 C C . GLU B 1 648 ? 2.09 11.516 -21.734 1 91.75 648 GLU B C 1
ATOM 10578 O O . GLU B 1 648 ? 2.777 12.445 -21.328 1 91.75 648 GLU B O 1
ATOM 10583 N N . TYR B 1 649 ? 0.993 11.016 -21.156 1 94.62 649 TYR B N 1
ATOM 10584 C CA . TYR B 1 649 ? 0.584 11.547 -19.859 1 94.62 649 TYR B CA 1
ATOM 10585 C C . TYR B 1 649 ? 0.33 10.422 -18.875 1 94.62 649 TYR B C 1
ATOM 10587 O O . TYR B 1 649 ? -0.106 9.328 -19.25 1 94.62 649 TYR B O 1
ATOM 10595 N N . ARG B 1 650 ? 0.664 10.664 -17.656 1 95.06 650 ARG B N 1
ATOM 10596 C CA . ARG B 1 650 ? 0.233 9.828 -16.547 1 95.06 650 ARG B CA 1
ATOM 10597 C C . ARG B 1 650 ? -1.105 10.297 -15.992 1 95.06 650 ARG B C 1
ATOM 10599 O O . ARG B 1 650 ? -1.329 11.5 -15.836 1 95.06 650 ARG B O 1
ATOM 10606 N N . TYR B 1 651 ? -1.999 9.359 -15.703 1 97.25 651 TYR B N 1
ATOM 10607 C CA . TYR B 1 651 ? -3.186 9.672 -14.914 1 97.25 651 TYR B CA 1
ATOM 10608 C C . TYR B 1 651 ? -2.82 9.906 -13.453 1 97.25 651 TYR B C 1
ATOM 10610 O O . TYR B 1 651 ? -2.217 9.039 -12.812 1 97.25 651 TYR B O 1
ATOM 10618 N N . VAL B 1 652 ? -3.219 11 -12.883 1 96.81 652 VAL B N 1
ATOM 10619 C CA . VAL B 1 652 ? -2.828 11.375 -11.523 1 96.81 652 VAL B CA 1
ATOM 10620 C C . VAL B 1 652 ? -3.984 11.117 -10.562 1 96.81 652 VAL B C 1
ATOM 10622 O O . VAL B 1 652 ? -3.789 10.547 -9.484 1 96.81 652 VAL B O 1
ATOM 10625 N N . GLY B 1 653 ? -5.176 11.547 -10.914 1 97.81 653 GLY B N 1
ATOM 10626 C CA . GLY B 1 653 ? -6.359 11.414 -10.078 1 97.81 653 GLY B CA 1
ATOM 10627 C C . GLY B 1 653 ? -7.496 12.32 -10.508 1 97.81 653 GLY B C 1
ATOM 10628 O O . GLY B 1 653 ? -7.363 13.07 -11.477 1 97.81 653 GLY B O 1
ATOM 10629 N N . ASP B 1 654 ? -8.641 12.227 -9.867 1 97.88 654 ASP B N 1
ATOM 10630 C CA . ASP B 1 654 ? -9.758 13.117 -10.164 1 97.88 654 ASP B CA 1
ATOM 10631 C C . ASP B 1 654 ? -9.664 14.406 -9.352 1 97.88 654 ASP B C 1
ATOM 10633 O O . ASP B 1 654 ? -8.82 14.523 -8.461 1 97.88 654 ASP B O 1
ATOM 10637 N N . ILE B 1 655 ? -10.445 15.406 -9.719 1 98.38 655 ILE B N 1
ATOM 10638 C CA . ILE B 1 655 ? -10.344 16.703 -9.07 1 98.38 655 ILE B CA 1
ATOM 10639 C C . ILE B 1 655 ? -11.68 17.438 -9.172 1 98.38 655 ILE B C 1
ATOM 10641 O O . ILE B 1 655 ? -12.406 17.281 -10.156 1 98.38 655 ILE B O 1
ATOM 10645 N N . TYR B 1 656 ? -12.062 18.109 -8.156 1 98.25 656 TYR B N 1
ATOM 10646 C CA . TYR B 1 656 ? -13.188 19.047 -8.125 1 98.25 656 TYR B CA 1
ATOM 10647 C C . TYR B 1 656 ? -12.734 20.453 -8.492 1 98.25 656 TYR B C 1
ATOM 10649 O O . TYR B 1 656 ? -11.781 20.984 -7.926 1 98.25 656 TYR B O 1
ATOM 10657 N N . ILE B 1 657 ? -13.336 21.016 -9.438 1 98.06 657 ILE B N 1
ATOM 10658 C CA . ILE B 1 657 ? -13.102 22.406 -9.828 1 98.06 657 ILE B CA 1
ATOM 10659 C C . ILE B 1 657 ? -14.406 23.203 -9.711 1 98.06 657 ILE B C 1
ATOM 10661 O O . ILE B 1 657 ? -15.375 22.922 -10.406 1 98.06 657 ILE B O 1
ATOM 10665 N N . ASP B 1 658 ? -14.328 24.172 -8.875 1 95.12 658 ASP B N 1
ATOM 10666 C CA . ASP B 1 658 ? -15.539 24.953 -8.656 1 95.12 658 ASP B CA 1
ATOM 10667 C C . ASP B 1 658 ? -16.078 25.531 -9.969 1 95.12 658 ASP B C 1
ATOM 10669 O O . ASP B 1 658 ? -15.344 26.188 -10.703 1 95.12 658 ASP B O 1
ATOM 10673 N N . GLY B 1 659 ? -17.281 25.172 -10.312 1 94.19 659 GLY B N 1
ATOM 10674 C CA . GLY B 1 659 ? -17.938 25.688 -11.5 1 94.19 659 GLY B CA 1
ATOM 10675 C C . GLY B 1 659 ? -17.875 24.734 -12.68 1 94.19 659 GLY B C 1
ATOM 10676 O O . GLY B 1 659 ? -18.594 24.906 -13.672 1 94.19 659 GLY B O 1
ATOM 10677 N N . TYR B 1 660 ? -17.125 23.719 -12.641 1 97.31 660 TYR B N 1
ATOM 10678 C CA . TYR B 1 660 ? -16.922 22.875 -13.812 1 97.31 660 TYR B CA 1
ATOM 10679 C C . TYR B 1 660 ? -17.391 21.453 -13.555 1 97.31 660 TYR B C 1
ATOM 10681 O O . TYR B 1 660 ? -16.906 20.516 -14.203 1 97.31 660 TYR B O 1
ATOM 10689 N N . MET B 1 661 ? -18.312 21.25 -12.648 1 97.62 661 MET B N 1
ATOM 10690 C CA . MET B 1 661 ? -18.703 19.891 -12.266 1 97.62 661 MET B CA 1
ATOM 10691 C C . MET B 1 661 ? -20.031 19.516 -12.914 1 97.62 661 MET B C 1
ATOM 10693 O O . MET B 1 661 ? -20.516 18.391 -12.719 1 97.62 661 MET B O 1
ATOM 10697 N N . SER B 1 662 ? -20.594 20.438 -13.734 1 96.62 662 SER B N 1
ATOM 10698 C CA . SER B 1 662 ? -21.938 20.188 -14.25 1 96.62 662 SER B CA 1
ATOM 10699 C C . SER B 1 662 ? -22.016 20.469 -15.742 1 96.62 662 SER B C 1
ATOM 10701 O O . SER B 1 662 ? -23.016 21.031 -16.219 1 96.62 662 SER B O 1
ATOM 10703 N N . GLY B 1 663 ? -20.969 20.281 -16.484 1 97.5 663 GLY B N 1
ATOM 10704 C CA . GLY B 1 663 ? -21.047 20.281 -17.938 1 97.5 663 GLY B CA 1
ATOM 10705 C C . GLY B 1 663 ? -20.609 21.594 -18.547 1 97.5 663 GLY B C 1
ATOM 10706 O O . GLY B 1 663 ? -20.609 21.734 -19.781 1 97.5 663 GLY B O 1
ATOM 10707 N N . LYS B 1 664 ? -20.156 22.547 -17.75 1 97.62 664 LYS B N 1
ATOM 10708 C CA . LYS B 1 664 ? -19.781 23.875 -18.234 1 97.62 664 LYS B CA 1
ATOM 10709 C C . LYS B 1 664 ? -18.719 23.781 -19.328 1 97.62 664 LYS B C 1
ATOM 10711 O O . LYS B 1 664 ? -18.781 24.516 -20.312 1 97.62 664 LYS B O 1
ATOM 10716 N N . ALA B 1 665 ? -17.75 22.953 -19.172 1 98.12 665 ALA B N 1
ATOM 10717 C CA . ALA B 1 665 ? -16.672 22.812 -20.141 1 98.12 665 ALA B CA 1
ATOM 10718 C C . ALA B 1 665 ? -17.219 22.375 -21.5 1 98.12 665 ALA B C 1
ATOM 10720 O O . ALA B 1 665 ? -16.766 22.859 -22.547 1 98.12 665 ALA B O 1
ATOM 10721 N N . VAL B 1 666 ? -18.109 21.484 -21.516 1 98 666 VAL B N 1
ATOM 10722 C CA . VAL B 1 666 ? -18.703 20.969 -22.75 1 98 666 VAL B CA 1
ATOM 10723 C C . VAL B 1 666 ? -19.531 22.062 -23.422 1 98 666 VAL B C 1
ATOM 10725 O O . VAL B 1 666 ? -19.516 22.203 -24.656 1 98 666 VAL B O 1
ATOM 10728 N N . ASP B 1 667 ? -20.281 22.75 -22.594 1 97.69 667 ASP B N 1
ATOM 10729 C CA . ASP B 1 667 ? -21.031 23.891 -23.125 1 97.69 667 ASP B CA 1
ATOM 10730 C C . ASP B 1 667 ? -20.109 24.875 -23.828 1 97.69 667 ASP B C 1
ATOM 10732 O O . ASP B 1 667 ? -20.438 25.391 -24.906 1 97.69 667 ASP B O 1
ATOM 10736 N N . GLN B 1 668 ? -19.031 25.125 -23.203 1 97.56 668 GLN B N 1
ATOM 10737 C CA . GLN B 1 668 ? -18.047 26.062 -23.781 1 97.56 668 GLN B CA 1
ATOM 10738 C C . GLN B 1 668 ? -17.484 25.516 -25.078 1 97.56 668 GLN B C 1
ATOM 10740 O O . GLN B 1 668 ? -17.219 26.266 -26.016 1 97.56 668 GLN B O 1
ATOM 10745 N N . TRP B 1 669 ? -17.266 24.281 -25.125 1 97.12 669 TRP B N 1
ATOM 10746 C CA . TRP B 1 669 ? -16.781 23.625 -26.344 1 97.12 669 TRP B CA 1
ATOM 10747 C C . TRP B 1 669 ? -17.812 23.734 -27.469 1 97.12 669 TRP B C 1
ATOM 10749 O O . TRP B 1 669 ? -17.469 24.125 -28.578 1 97.12 669 TRP B O 1
ATOM 10759 N N . GLN B 1 670 ? -19.031 23.484 -27.203 1 96.31 670 GLN B N 1
ATOM 10760 C CA . GLN B 1 670 ? -20.094 23.578 -28.188 1 96.31 670 GLN B CA 1
ATOM 10761 C C . GLN B 1 670 ? -20.297 25 -28.672 1 96.31 670 GLN B C 1
ATOM 10763 O O . GLN B 1 670 ? -20.641 25.234 -29.828 1 96.31 670 GLN B O 1
ATOM 10768 N N . ALA B 1 671 ? -19.984 25.938 -27.797 1 96.88 671 ALA B N 1
ATOM 10769 C CA . ALA B 1 671 ? -20.094 27.359 -28.141 1 96.88 671 ALA B CA 1
ATOM 10770 C C . ALA B 1 671 ? -18.844 27.844 -28.859 1 96.88 671 ALA B C 1
ATOM 10772 O O . ALA B 1 671 ? -18.766 29 -29.266 1 96.88 671 ALA B O 1
ATOM 10773 N N . GLY B 1 672 ? -17.828 27.016 -28.984 1 95.62 672 GLY B N 1
ATOM 10774 C CA . GLY B 1 672 ? -16.609 27.359 -29.703 1 95.62 672 GLY B CA 1
ATOM 10775 C C . GLY B 1 672 ? -15.594 28.094 -28.844 1 95.62 672 GLY B C 1
ATOM 10776 O O . GLY B 1 672 ? -14.609 28.625 -29.359 1 95.62 672 GLY B O 1
ATOM 10777 N N . LYS B 1 673 ? -15.742 28.141 -27.578 1 95.94 673 LYS B N 1
ATOM 10778 C CA . LYS B 1 673 ? -14.883 28.891 -26.672 1 95.94 673 LYS B CA 1
ATOM 10779 C C . LYS B 1 673 ? -13.734 28.031 -26.156 1 95.94 673 LYS B C 1
ATOM 10781 O O . LYS B 1 673 ? -12.766 28.547 -25.594 1 95.94 673 LYS B O 1
ATOM 10786 N N . ARG B 1 674 ? -13.891 26.719 -26.234 1 95.62 674 ARG B N 1
ATOM 10787 C CA . ARG B 1 674 ? -12.859 25.781 -25.812 1 95.62 674 ARG B CA 1
ATOM 10788 C C . ARG B 1 674 ? -12.617 24.719 -26.875 1 95.62 674 ARG B C 1
ATOM 10790 O O . ARG B 1 674 ? -13.547 24.328 -27.594 1 95.62 674 ARG B O 1
ATOM 10797 N N . GLN B 1 675 ? -11.414 24.234 -26.891 1 96.75 675 GLN B N 1
ATOM 10798 C CA . GLN B 1 675 ? -11.055 23.266 -27.922 1 96.75 675 GLN B CA 1
ATOM 10799 C C . GLN B 1 675 ? -10.859 21.875 -27.312 1 96.75 675 GLN B C 1
ATOM 10801 O O . GLN B 1 675 ? -10.312 21.734 -26.219 1 96.75 675 GLN B O 1
ATOM 10806 N N . LEU B 1 676 ? -11.336 20.922 -28.125 1 97.56 676 LEU B N 1
ATOM 10807 C CA . LEU B 1 676 ? -11.141 19.516 -27.75 1 97.56 676 LEU B CA 1
ATOM 10808 C C . LEU B 1 676 ? -9.727 19.062 -28.109 1 97.56 676 LEU B C 1
ATOM 10810 O O . LEU B 1 676 ? -9.242 19.328 -29.203 1 97.56 676 LEU B O 1
ATOM 10814 N N . LYS B 1 677 ? -9.039 18.469 -27.156 1 97.56 677 LYS B N 1
ATOM 10815 C CA . LYS B 1 677 ? -7.68 17.984 -27.344 1 97.56 677 LYS B CA 1
ATOM 10816 C C . LYS B 1 677 ? -7.594 16.484 -27.062 1 97.56 677 LYS B C 1
ATOM 10818 O O . LYS B 1 677 ? -8.445 15.922 -26.375 1 97.56 677 LYS B O 1
ATOM 10823 N N . LYS B 1 678 ? -6.551 15.898 -27.641 1 97.5 678 LYS B N 1
ATOM 10824 C CA . LYS B 1 678 ? -6.289 14.477 -27.422 1 97.5 678 LYS B CA 1
ATOM 10825 C C . LYS B 1 678 ? -5.121 14.281 -26.469 1 97.5 678 LYS B C 1
ATOM 10827 O O . LYS B 1 678 ? -4.145 15.031 -26.5 1 97.5 678 LYS B O 1
ATOM 10832 N N . TYR B 1 679 ? -5.312 13.359 -25.578 1 97.62 679 TYR B N 1
ATOM 10833 C CA . TYR B 1 679 ? -4.277 12.992 -24.609 1 97.62 679 TYR B CA 1
ATOM 10834 C C . TYR B 1 679 ? -4.02 11.492 -24.625 1 97.62 679 TYR B C 1
ATOM 10836 O O . TYR B 1 679 ? -4.961 10.695 -24.625 1 97.62 679 TYR B O 1
ATOM 10844 N N . VAL B 1 680 ? -2.752 11.102 -24.672 1 97.19 680 VAL B N 1
ATOM 10845 C CA . VAL B 1 680 ? -2.404 9.68 -24.641 1 97.19 680 VAL B CA 1
ATOM 10846 C C . VAL B 1 680 ? -1.933 9.305 -23.234 1 97.19 680 VAL B C 1
ATOM 10848 O O . VAL B 1 680 ? -0.877 9.766 -22.781 1 97.19 680 VAL B O 1
ATOM 10851 N N . LEU B 1 681 ? -2.73 8.5 -22.562 1 97.06 681 LEU B N 1
ATOM 10852 C CA . LEU B 1 681 ? -2.408 8.031 -21.219 1 97.06 681 LEU B CA 1
ATOM 10853 C C . LEU B 1 681 ? -1.611 6.734 -21.281 1 97.06 681 LEU B C 1
ATOM 10855 O O . LEU B 1 681 ? -1.883 5.867 -22.109 1 97.06 681 LEU B O 1
ATOM 10859 N N . HIS B 1 682 ? -0.623 6.672 -20.328 1 92.69 682 HIS B N 1
ATOM 10860 C CA . HIS B 1 682 ? 0.179 5.457 -20.312 1 92.69 682 HIS B CA 1
ATOM 10861 C C . HIS B 1 682 ? 0.204 4.828 -18.922 1 92.69 682 HIS B C 1
ATOM 10863 O O . HIS B 1 682 ? -0.066 5.508 -17.938 1 92.69 682 HIS B O 1
#

Organism: Fusarium oxysporum f. sp. lycopersici (strain 4287 / CBS 123668 / FGSC 9935 / NRRL 34936) (NCBI:txid426428)

InterPro domains:
  IPR010730 Heterokaryon incompatibility [PF06985] (131-274)
  IPR052895 Heterokaryon Regulation/Transcriptional Modulator [PTHR24148] (91-670)

pLDDT: mean 83.31, std 24.9, range [16.59, 98.69]

Sequence (1364 aa):
MAQVSAEARVPSPPPLRAGKGKGRRYDVPPPHAPNQQYAVIPETSYNNKFTPYPYDYNALPPLSPSTPKAALSPSPKLLQNQQAASSFSELSYQYRPIEDASIRLVRILPERKTMIKCEIIHVSLEQPPPYTAISYTWGDTGDTRKIEIEGCLIPIAVSLHGALQALRQKHSSVLVWADALCINQKDRDERSQQVQLMPFIYSNADNVAIWLGPEENDSARAVRFLDAIATTGEPFDSSNISKLLAVGAENGDLLAVVSLFGREYWRRLWVVQEVFNAKRIMVHCGSTRLEWKKYQSASVLFSQRRGELIFNNKDKLKRRLVTSPDQFSYVQTLIYQGPASLPDLKFHMSDGEEALLQVLRTCRRKLASDPRDKLYGILGVLPASIRDEFRADYNLSVKDVYTEIVDFLLKTTEKLDIICEAIHFPVHTSTANLPTFVPDWSHIPQTSAMGFKYNFAASGSSKAICRFRDERLNKLEISGLEIDIVQSKGVVVGTLCNLGDYLMAFLHWRALLLHAVEGRTKEEIQMAEECFAATICLGQIPSEYDRGRWQAEICHVFANLFRDRLPYIRLDERLAHYLKTASEVKAEMRRHFLQIHFGDRMMGRCFCLTQNRRLAMGSGFMLAGDIMVVPLGCSTPILLRAEGTQGEYRYVGDIYIDGYMSGKAVDQWQAGKRQLKKYVLHMAQVSAEARVPSPPPLRAGKGKGRRYDVPPPHAPNQQYAVIPETSYNNKFTPYPYDYNALPPLSPSTPKAALSPSPKLLQNQQAASSFSELSYQYRPIEDASIRLVRILPERKTMIKCEIIHVSLEQPPPYTAISYTWGDTGDTRKIEIEGCLIPIAVSLHGALQALRQKHSSVLVWADALCINQKDRDERSQQVQLMPFIYSNADNVAIWLGPEENDSARAVRFLDAIATTGEPFDSSNISKLLAVGAENGDLLAVVSLFGREYWRRLWVVQEVFNAKRIMVHCGSTRLEWKKYQSASVLFSQRRGELIFNNKDKLKRRLVTSPDQFSYVQTLIYQGPASLPDLKFHMSDGEEALLQVLRTCRRKLASDPRDKLYGILGVLPASIRDEFRADYNLSVKDVYTEIVDFLLKTTEKLDIICEAIHFPVHTSTANLPTFVPDWSHIPQTSAMGFKYNFAASGSSKAICRFRDERLNKLEISGLEIDIVQSKGVVVGTLCNLGDYLMAFLHWRALLLHAVEGRTKEEIQMAEECFAATICLGQIPSEYDRGRWQAEICHVFANLFRDRLPYIRLDERLAHYLKTASEVKAEMRRHFLQIHFGDRMMGRCFCLTQNRRLAMGSGFMLAGDIMVVPLGCSTPILLRAEGTQGEYRYVGDIYIDGYMSGKAVDQWQAGKRQLKKYVLH

Radius of gyration: 34.24 Å; Cα contacts (8 Å, |Δi|>4): 2320; chains: 2; bounding box: 122×100×82 Å

Secondary structure (DSSP, 8-state):
---------PPPPPP------------------------------------------------------------------------------PPPPPPTTEEEEEEEPPSSSSS-EEEEEEEESSSPPP-EEEE-----TTSEEEEEETTEEEEEEHHHHHHHHHH--SSS-EEEE-HHHHS-TT-HHHHHHHHHTHHHHHHHSSEEEEE--SS-TTHHHHHHHHHHHHHHTTTT-HHHHHHHHHHHHHHTHHHHHHHHHTSGGGGBSHHHHHHHH-SSEEEEETTEEEEHHHHHHHHHHHHHTGGG----GGGGS-------TT---HHHHHHHSGGGGS--GGGGGGGGGGHHHHHHHHTTTSB-SSTTHHHHTTGGGS-HHHHTT----TTS-HHHHHHHHHHHHHHHH---GGGGG----S----SS---TTS--TT---SS--HHHHS---TTTTPPP-EEESSTTS--EEEEEEEEEEEEEE-PPP-SS--HHHHHHHHHHHHHHHHHHTTT--HHHHHHHHHHHHHHHTTT---TT--HHHHHHHHHHHHHHHHHHH-TTSPPPHHHHHTTSS--SS-GGGHHHHHIIIIIHHHTTEEEEEETTS-EEEEETT--TTPEEEEETT-SS-EEEEEETTTTEEEEEEEEEETT-SSSHHHHHHHTTSS-EEEEEE-/---------PPPPPP--------------------S-------------------------------------------------S-------PPPPPPTTEEEEEEEPPSSSSS-EEEEEEEESSSPPP-EEEE-----TTSEEEEEETTEEEEEEHHHHHHHHHH--SSS-EEEE-HHHHS-TT-HHHHHHHHHTHHHHHHHSSEEEEE--SS-TTHHHHHHHHHHHHHHTTTT-HHHHHHHHHHHHHHTHHHHHHHHHTSGGGGBSHHHHHHHH-SSEEEEETTEEEEHHHHHHHHHHHHHTGGG----TTS-SS------TT---HHHHHHHSGGGGS--GGGGGGSGGGHHHHHHHHTTTSB-SSTTHHHHTTGGGS-HHHHTT----TTS-HHHHHHHHHHHHHHHH---GGGGG----S----SS---TTS--TT---SS--HHHHS---TTTTPPP-EEESSTTS--EEEEEEEEEEEEEE-PPP-SS--HHHHHHHHHHHHHHHHHHTTT--HHHHHHHHHHHHHHHTTT---TT--HHHHHHHHHHHHHHHHHHH-TTSPPPHHHHHTTSS--SS-GGGHHHHHIIIIIHHHTTEEEEEETT--EEEEETT--TTPEEEEETT-SS-EEEEEETTTTEEEEEEEEEETT-SSSHHHHHHHTTSS-EEEEEE-